Protein 7L6L (pdb70)

Solvent-accessible surface area: 43022 Å² total

Sequence (1054 aa):
RLVEEEKRRAAKLAATLVEPDQTLFFDCGTTTPWIIEAIDNEIPFTAVVCYSLNTFLALKEKPHCRAFLCGGEFHASNAIFKKPIDFQQTLNNFCPDIAFYSAAGVHVSSKGATCFNLEELPVKHWASAQKHVLVVDHSKFGKVRPARGDLKRFDIVVSDCCPEDEYVKYAQTQRIKLYDQKSSRRLVEEEKRRAAKLAATLVEPDQTLFFDCGTTTPWIIEAIDNEIPFTAVCYSLNNTFLALKEKPHCRAFLCGGEFHHASNAIFKPIDFQQTLNNFCPDIAFYSAAGVHVVSKGATCFNLEELPVKHWASAQKHVLVVDHSSKFGKKVRPARGDDLKRFDIVVSDCCPEDEYVKYAQTQRIKLYRLVEEKRRAAKLAATLVEPDQTLFFDCGTTTPWIIEAIDNNEIPFTAVCYSLNTFLALKEKPHCRAFLCGGEFHASNAIFKPIDFQQTLNNFCPDIAFYSAAGVHVSSKGATCFNLEELPVKHWASAQKHVLVVDHSKFGKVRPARGDLKRFDIVVSDCCPEDEYVKYAQTQRIKLYSRLVEEKRRAAKLAATLVEPDQTLFFDCGTTTPWIIEAIDNEIPFTAVVCYSLNTFLALKEKPHCRAFLCGGEFHASNAIFKKPIDFQQTLNNFCPDIAFYSAAGVHVSKKGATCFNLEELPVKHWASAQKHVLVVDHSKFGKVRPARGDLKRFDIVVSDCCPEDEYVKYAQTQRIKLYLVEEKRRAAKLAATLVEPDQTLFFDCGTTTPWIIEAIDNEIPFTAVCYSLNNTFLALKEKPHCRAFLCGGEFHASNAIFKPIDFQQTLNNFCPDIAFYSAAGVHVSSKGATCFNLEELPVKHWASAQKHVLVVDHSKFGKVRPARGDLKRFDIVVSDCCPEDEYVKYAQTQRIKLYRLVVEEKRRAAKLAATLVEPDQTLFFDCGTTTPWIIEAIDNEIPFTAVVCYSLNTFLALKEEKPHCRAFLCGGEFHASNAIFKPIDFQQTLNNFCCPDIAFYSAAGVHVSKGATCFNLEELPVKHWASAQKHVLVVDHSKFGKVRPARGDLKRFDIVVSDCCPEDEYVKYAQQTTQRIKLY

CATH classification: 3.40.50.1360

Organism: Escherichia coli (strain K12) (NCBI:txid83333)

Secondary structure (DSSP, 8-state):
--HHHHHHHHHHHHTT--TT-EEEE-SSSSHHHHHHHS-TT--EEEEE-BHHHHHHHHT-TTEEEEE--EEEETGGGEEE-SS--TTGGGB--SEEEE--SEEETTTEEEBS-GGGHHHHHH----SEEEE--GGGBT---SB---GGG-SEEE-SSPPPHHHHHHHHHHT-B--/-HHHHHHHHHHHHHHHHHTT--TT-EEEE-SSSSHHHHHHHS-TT--EEEEESBHHHHHHHHT-TTEEEEE--EEEETGGGEEE-S-TTTTGGGB--SEEEE--SEEETTTEEEBS-GGGHHHHHH----SEEEE--GGGBT---SB---GGG-SEEE-SS---HHHHHHHHHHT-B--/--HHHHHHHHHHHHTT--TT-EEEE-SSSSHHHHHHHS-TT--EEEEE-BHHHHHHHHT-TTEEEEE--EEEETGGGEEE-S-GGGSSTT---SEEEE--SEEETTTEEEBS-GGGHHHHHH----SEEEE--GGGBT---SB---GGG-SEEE-SS---HHHHHHHHHHT-B--/--SHHHHHHHHHHHHTT--TT-EEEE-SSSSHHHHHHHS-TT--EEEEE-BHHHHHHHHT-TTEEEEE--EEEETGGGEEE-SSS-TTGGGB--SEEEE--SEEETTTEEEBS-GGGHHHHHH----SEEEE--GGGBT---SB---GGG-SEEE-SS---HHHHHHHHHHT-B--/-HHHHHHHHHHHHTT--TT-EEEE-SSSSHHHHHHHS-TT--EEEEESBHHHHHHHHT-TTEEEEE--EEEETGGGEEE-S-TTTTGGGB--SEEEE--SEEETTTEEEBS-GGGHHHHHH----SEEEE--GGGBT---SB---GGG-SEEE-SS---HHHHHHHHHHT-B--/--HHHHHHHHHHHHTT--TT-EEEE-SSSSHHHHHHHS-TT--EEEEE-BHHHHHHHHTSTTEEEEE--EEEETGGGEEE-S-GGGTTTT---SEEEE--SEEETTTEEEBS-GGGHHHHHH----SEEEE--GGGBT---SB---GGG-SEEE-SS---HHHHHHHHHHT-B--

InterPro domains:
  IPR001034 DeoR-type HTH domain [PF08220] (8-59)
  IPR001034 DeoR-type HTH domain [PS51000] (5-57)
  IPR001034 DeoR-type HTH domain [SM00420] (8-57)
  IPR014036 DeoR-like transcriptional repressor, C-terminal sensor domain [PF00455] (76-232)
  IPR018356 Transcription regulator, HTH DeoR-type, conserved site [PS00894] (8-42)
  IPR037171 NagB/RpiA transferase-like [SSF100950] (74-236)
  IPR050313 Carbohydrate Metabolism HTH-type Transcriptional Regulators [PTHR30363] (4-251)

Nearest PDB structures (foldseek):
  7l6l-assembly1_E  TM=1.001E+00  e=2.989E-38  Escherichia coli K-12
  6k0k-assembly2_D  TM=4.294E-01  e=1.419E-01  Escherichia coli
  8eq1-assembly1_C  TM=4.385E-01  e=5.039E-01  Escherichia coli
  5wsa-assembly1_A  TM=4.581E-01  e=1.148E+00  Mycobacterium tuberculosis H37Rv
  8edq-assembly1_A-2  TM=4.062E-01  e=1.012E+00  Escherichia coli

Foldseek 3Di:
DPLVFLLLLLLVVLVVDAAAFEEEFEFDDNRLSVLVNNPLVGAYEYEYFADVNQVSQVPRPRYNYYYQAACFDPVSRGHAHPDDRVSLVVDQTQEYEDEAQAAEQPFGGHHADQSRVVVVVSPCRPAYEYRYEQVRYPDHHDGGDHNLVHQEYTTSDDHDVVVVVSCVVSNRHYD/DVVVVQLVFLLLLLLVVLVPDAAAFEEEEEFDDNRLSVLQNHDLPGAYEYEYFADSNQVSQVPRPRYNYHYQAACFDPVSRGHQHPDCVPPPVVDQGQEYEDEAQADEQPLHGHHADLSRCVVVVSVCHPAYEYRDEQVRYPDHHDHGDHNLVHQEYTGSDDYDVVVVVSCVVSVRHYD/DPLVFLLLLLLVVLVPDAAAFEEEFEFDSSRLSVLVNNPLVGAYEYEYFADVNQVSQVPRPRYNYHYFAACFDPVSRGHAHPDLVPTPVPDQGQEYEDEAQAAEQPFGGHHADQSRVSVVVVVCHPAYEYRYEQVRYPDHHDGGDHNLVHQEYTYSDDHDVVVVVSCVVSNRHYD/DPCVVFLLLLLLVVLVPDDAAFEEEFEFDDSRLSVLVNHDLPGAYEYEYFADSNQVSQVPRPRYNYHYQAACFDPVSRGHAHPDDRVRLVVDQGQEYEAEAQAAEQPFGGHHADQSRCVVVVSPCHNAYEYRYEQVRYPDDHDGGDHNLVHQEYTYSDDHDVVVVVSCVVSNRHYD/DLVFLLLLLLVVLVVDAAAFEEEFEFDDNRLSVLVNNPLVRAYEYEYFADSNQVSQVPRPRYNYHYQAACFDPVSRGHQHPDCVPPPVVDQGQEYEDEAQADEQPQHGHHADLSRCVVVVSPCHPAYEYRYEQVRYPDHHDHGDHNLVHQEYTYSDDHDVVVVVSCVVSNRHYD/DVLVFLLLLLLVVLVPDDAAFEEEFEFDDNSLSVLVNNPLVGAYEYEYFADVSQVSQVVRVRYNYDYFAACFDPVSRGHAHPDLVPTPPPDAGQEYEAEAQAAEQPQGGHHADQSRCSVVVVVCHPAYEYRYEQVRYPDDHDGGDHNLVHQEYTTSDDHDVVVVVSCVVSVRHYD

Radius of gyration: 33.48 Å; Cα contacts (8 Å, |Δi|>4): 2631; chains: 6; bounding box: 88×65×110 Å

GO terms:
  GO:0000987 cis-regulatory region sequence-specific DNA binding (F, IDA)
  GO:2000143 negative regulation of DNA-templated transcription initiation (P, IMP)

B-factor: mean 30.96, std 10.49, range [15.05, 108.5]

Structure (mmCIF, N/CA/C/O backbone):
data_7L6L
#
_entry.id   7L6L
#
_cell.length_a   70.751
_cell.length_b   64.734
_cell.length_c   140.710
_cell.angle_alpha   90.000
_cell.angle_beta   97.940
_cell.angle_gamma   90.000
#
_symmetry.space_group_name_H-M   'P 1 21 1'
#
loop_
_entity.id
_entity.type
_entity.pdbx_description
1 polymer 'Deoxyribose operon repressor'
2 non-polymer 1,2-ETHANEDIOL
3 non-polymer 'SULFATE ION'
4 non-polymer 'CHLORIDE ION'
5 water water
#
loop_
_atom_site.group_PDB
_atom_site.id
_atom_site.type_symbol
_atom_site.label_atom_id
_atom_site.label_alt_id
_atom_site.label_comp_id
_atom_site.label_asym_id
_atom_site.label_entity_id
_atom_site.label_seq_id
_atom_site.pdbx_PDB_ins_code
_atom_site.Cartn_x
_atom_site.Cartn_y
_atom_site.Cartn_z
_atom_site.occupancy
_atom_site.B_iso_or_equiv
_atom_site.auth_seq_id
_atom_site.auth_comp_id
_atom_site.auth_asym_id
_atom_site.auth_atom_id
_atom_site.pdbx_PDB_model_num
ATOM 1 N N . ARG A 1 8 ? 60.727 47.424 20.346 1.00 53.10 74 ARG A N 1
ATOM 2 C CA . ARG A 1 8 ? 59.806 46.730 21.297 1.00 50.44 74 ARG A CA 1
ATOM 3 C C . ARG A 1 8 ? 58.425 46.528 20.654 1.00 43.10 74 ARG A C 1
ATOM 4 O O . ARG A 1 8 ? 57.822 45.475 20.918 1.00 44.49 74 ARG A O 1
ATOM 12 N N . LEU A 1 9 ? 57.940 47.489 19.854 1.00 36.18 75 LEU A N 1
ATOM 13 C CA . LEU A 1 9 ? 56.618 47.363 19.168 1.00 32.56 75 LEU A CA 1
ATOM 14 C C . LEU A 1 9 ? 55.532 46.960 20.179 1.00 30.92 75 LEU A C 1
ATOM 15 O O . LEU A 1 9 ? 54.701 46.078 19.858 1.00 27.02 75 LEU A O 1
ATOM 20 N N . VAL A 1 10 ? 55.514 47.623 21.336 1.00 30.97 76 VAL A N 1
ATOM 21 C CA . VAL A 1 10 ? 54.553 47.295 22.434 1.00 31.93 76 VAL A CA 1
ATOM 22 C C . VAL A 1 10 ? 53.100 47.458 21.959 1.00 30.21 76 VAL A C 1
ATOM 23 O O . VAL A 1 10 ? 52.282 46.566 22.231 1.00 30.23 76 VAL A O 1
ATOM 27 N N A GLU A 1 11 ? 52.818 48.557 21.255 0.50 30.88 77 GLU A N 1
ATOM 28 N N B GLU A 1 11 ? 52.784 48.560 21.273 0.50 30.89 77 GLU A N 1
ATOM 29 C CA A GLU A 1 11 ? 51.450 48.891 20.772 0.50 31.35 77 GLU A CA 1
ATOM 30 C CA B GLU A 1 11 ? 51.380 48.805 20.836 0.50 31.19 77 GLU A CA 1
ATOM 31 C C A GLU A 1 11 ? 50.944 47.787 19.831 0.50 29.91 77 GLU A C 1
ATOM 32 C C B GLU A 1 11 ? 50.934 47.707 19.861 0.50 29.71 77 GLU A C 1
ATOM 33 O O A GLU A 1 11 ? 49.764 47.398 19.949 0.50 29.77 77 GLU A O 1
ATOM 34 O O B GLU A 1 11 ? 49.778 47.251 19.978 0.50 29.06 77 GLU A O 1
ATOM 45 N N . GLU A 1 12 ? 51.814 47.302 18.942 1.00 28.47 78 GLU A N 1
ATOM 46 C CA . GLU A 1 12 ? 51.484 46.233 17.963 1.00 27.66 78 GLU A CA 1
ATOM 47 C C . GLU A 1 12 ? 51.244 44.906 18.707 1.00 26.19 78 GLU A C 1
ATOM 48 O O . GLU A 1 12 ? 50.266 44.202 18.382 1.00 25.67 78 GLU A O 1
ATOM 54 N N . LYS A 1 13 ? 52.103 44.585 19.676 1.00 25.54 79 LYS A N 1
ATOM 55 C CA . LYS A 1 13 ? 51.971 43.324 20.457 1.00 25.65 79 LYS A CA 1
ATOM 56 C C . LYS A 1 13 ? 50.642 43.348 21.219 1.00 27.69 79 LYS A C 1
ATOM 57 O O . LYS A 1 13 ? 49.913 42.331 21.197 1.00 28.53 79 LYS A O 1
ATOM 63 N N . ARG A 1 14 ? 50.332 44.494 21.824 1.00 29.13 80 ARG A N 1
ATOM 64 C CA . ARG A 1 14 ? 49.104 44.662 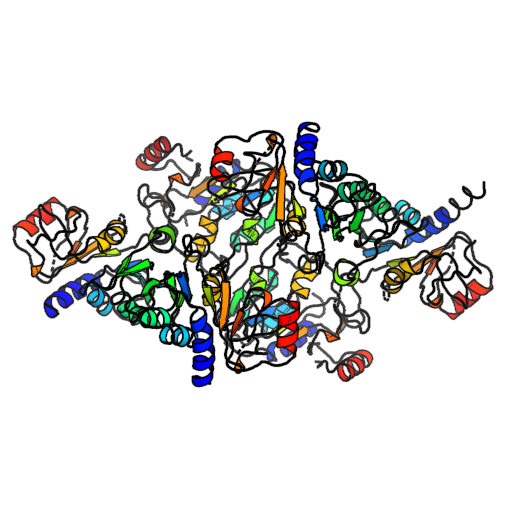22.647 1.00 31.32 80 ARG A CA 1
ATOM 65 C C . ARG A 1 14 ? 47.855 44.500 21.770 1.00 30.22 80 ARG A C 1
ATOM 66 O O . ARG A 1 14 ? 46.907 43.852 22.236 1.00 29.89 80 ARG A O 1
ATOM 74 N N . ARG A 1 15 ? 47.854 45.056 20.551 1.00 30.08 81 ARG A N 1
ATOM 75 C CA . ARG A 1 15 ? 46.670 44.949 19.650 1.00 30.52 81 ARG A CA 1
ATOM 76 C C . ARG A 1 15 ? 46.489 43.491 19.206 1.00 28.51 81 ARG A C 1
ATOM 77 O O . ARG A 1 15 ? 45.343 43.001 19.239 1.00 29.11 81 ARG A O 1
ATOM 85 N N . ALA A 1 16 ? 47.575 42.825 18.808 1.00 31.40 82 ALA A N 1
ATOM 86 C CA . ALA A 1 16 ? 47.480 41.411 18.379 1.00 29.31 82 ALA A CA 1
ATOM 87 C C . ALA A 1 16 ? 46.993 40.561 19.560 1.00 27.20 82 ALA A C 1
ATOM 88 O O . ALA A 1 16 ? 46.100 39.722 19.357 1.00 26.75 82 ALA A O 1
ATOM 90 N N . ALA A 1 17 ? 47.538 40.816 20.754 1.00 26.45 83 ALA A N 1
ATOM 91 C CA . ALA A 1 17 ? 47.180 40.044 21.969 1.00 25.85 83 ALA A CA 1
ATOM 92 C C . ALA A 1 17 ? 45.705 40.260 22.325 1.00 27.26 83 ALA A C 1
ATOM 93 O O . ALA A 1 17 ? 45.047 39.287 22.730 1.00 26.60 83 ALA A O 1
ATOM 95 N N . LYS A 1 18 ? 45.212 41.493 22.183 1.00 29.63 84 LYS A N 1
ATOM 96 C CA . LYS A 1 18 ? 43.795 41.812 22.505 1.00 31.64 84 LYS A CA 1
ATOM 97 C C . LYS A 1 18 ? 42.886 41.013 21.560 1.00 30.92 84 LYS A C 1
ATOM 98 O O . LYS A 1 18 ? 41.864 40.492 22.024 1.00 30.54 84 LYS A O 1
ATOM 104 N N . LEU A 1 19 ? 43.257 40.915 20.279 1.00 30.84 85 LEU A N 1
ATOM 105 C CA . LEU A 1 19 ? 42.458 40.134 19.294 1.00 30.69 85 LEU A CA 1
ATOM 106 C C . LEU A 1 19 ? 42.529 38.638 19.649 1.00 28.26 85 LEU A C 1
ATOM 107 O O . LEU A 1 19 ? 41.489 37.954 19.583 1.00 27.28 85 LEU A O 1
ATOM 112 N N . ALA A 1 20 ? 43.705 38.152 20.042 1.00 26.30 86 ALA A N 1
ATOM 113 C CA . ALA A 1 20 ? 43.859 36.731 20.437 1.00 25.74 86 ALA A CA 1
ATOM 114 C C . ALA A 1 20 ? 42.968 36.412 21.651 1.00 26.87 86 ALA A C 1
ATOM 115 O O . ALA A 1 20 ? 42.383 35.309 21.678 1.00 25.87 86 ALA A O 1
ATOM 117 N N . ALA A 1 21 ? 42.863 37.343 22.608 1.00 26.70 87 ALA A N 1
ATOM 118 C CA . ALA A 1 21 ? 42.053 37.137 23.836 1.00 26.77 87 ALA A CA 1
ATOM 119 C C . ALA A 1 21 ? 40.566 36.939 23.501 1.00 28.74 87 ALA A C 1
ATOM 120 O O . ALA A 1 21 ? 39.862 36.334 24.337 1.00 28.31 87 ALA A O 1
ATOM 122 N N . THR A 1 22 ? 40.090 37.447 22.354 1.00 30.11 88 THR A N 1
ATOM 123 C CA . THR A 1 22 ? 38.658 37.270 21.980 1.00 31.11 88 THR A CA 1
ATOM 124 C C . THR A 1 22 ? 38.332 35.779 21.797 1.00 31.34 88 THR A C 1
ATOM 125 O O . THR A 1 22 ? 37.144 35.445 21.793 1.00 30.88 88 THR A O 1
ATOM 129 N N . LEU A 1 23 ? 39.341 34.906 21.695 1.00 29.86 89 LEU A N 1
ATOM 130 C CA . LEU A 1 23 ? 39.077 33.452 21.481 1.00 30.07 89 LEU A CA 1
ATOM 131 C C . LEU A 1 23 ? 38.788 32.746 22.811 1.00 29.97 89 LEU A C 1
ATOM 132 O O . LEU A 1 23 ? 38.318 31.596 22.771 1.00 30.30 89 LEU A O 1
ATOM 137 N N . VAL A 1 24 ? 39.083 33.397 23.939 1.00 29.53 90 VAL A N 1
ATOM 138 C CA . VAL A 1 24 ? 38.943 32.743 25.274 1.00 29.06 90 VAL A CA 1
ATOM 139 C C . VAL A 1 24 ? 37.465 32.618 25.664 1.00 30.79 90 VAL A C 1
ATOM 140 O O . VAL A 1 24 ? 36.724 33.617 25.546 1.00 31.32 90 VAL A O 1
ATOM 144 N N . GLU A 1 25 ? 37.072 31.415 26.094 1.00 30.77 91 GLU A N 1
ATOM 145 C CA . GLU A 1 25 ? 35.695 31.122 26.576 1.00 33.65 91 GLU A CA 1
ATOM 146 C C . GLU A 1 25 ? 35.792 30.720 28.044 1.00 32.03 91 GLU A C 1
ATOM 147 O O . GLU A 1 25 ? 36.801 30.157 28.472 1.00 30.35 91 GLU A O 1
ATOM 153 N N . PRO A 1 26 ? 34.763 31.006 28.870 1.00 33.70 92 PRO A N 1
ATOM 154 C CA . PRO A 1 26 ? 34.799 30.638 30.284 1.00 32.18 92 PRO A CA 1
ATOM 155 C C . PRO A 1 26 ? 35.076 29.148 30.537 1.00 31.88 92 PRO A C 1
ATOM 156 O O . PRO A 1 26 ? 34.606 28.321 29.767 1.00 30.17 92 PRO A O 1
ATOM 160 N N . ASP A 1 27 ? 35.886 28.867 31.567 1.00 31.20 93 ASP A N 1
ATOM 161 C CA . ASP A 1 27 ? 36.195 27.496 32.063 1.00 31.29 93 ASP A CA 1
ATOM 162 C C . ASP A 1 27 ? 37.163 26.746 31.135 1.00 29.52 93 ASP A C 1
ATOM 163 O O . ASP A 1 27 ? 37.380 25.546 31.368 1.00 30.07 93 ASP A O 1
ATOM 168 N N . GLN A 1 28 ? 37.746 27.417 30.144 1.00 27.27 94 GLN A N 1
ATOM 169 C CA . GLN A 1 28 ? 38.746 26.726 29.290 1.00 25.66 94 GLN A CA 1
ATOM 170 C C . GLN A 1 28 ? 40.060 26.572 30.060 1.00 24.38 94 GLN A C 1
ATOM 171 O O . GLN A 1 28 ? 40.269 27.311 31.050 1.00 24.20 94 GLN A O 1
ATOM 177 N N . THR A 1 29 ? 40.870 25.605 29.630 1.00 22.75 95 THR A N 1
ATOM 178 C CA . THR A 1 29 ? 42.252 25.422 30.135 1.00 22.38 95 THR A CA 1
ATOM 179 C C . THR A 1 29 ? 43.143 25.999 29.040 1.00 20.88 95 THR A C 1
ATOM 180 O O . THR A 1 29 ? 43.014 25.548 27.879 1.00 21.54 95 THR A O 1
ATOM 184 N N . LEU A 1 30 ? 43.949 26.997 29.388 1.00 20.82 96 LEU A N 1
ATOM 185 C CA . LEU A 1 30 ? 44.791 27.699 28.386 1.00 20.05 96 LEU A CA 1
ATOM 186 C C . LEU A 1 30 ? 46.279 27.519 28.694 1.00 20.14 96 LEU A C 1
ATOM 187 O O . LEU A 1 30 ? 46.646 27.454 29.880 1.00 21.78 96 LEU A O 1
ATOM 192 N N . PHE A 1 31 ? 47.082 27.405 27.639 1.00 19.19 97 PHE A N 1
ATOM 193 C CA . PHE A 1 31 ? 48.558 27.437 27.752 1.00 18.72 97 PHE A CA 1
ATOM 194 C C . PHE A 1 31 ? 49.039 28.795 27.228 1.00 19.03 97 PHE A C 1
ATOM 195 O O . PHE A 1 31 ? 48.565 29.240 26.150 1.00 18.82 97 PHE A O 1
ATOM 203 N N . PHE A 1 32 ? 49.928 29.440 27.985 1.00 18.95 98 PHE A N 1
ATOM 204 C CA . PHE A 1 32 ? 50.539 30.732 27.573 1.00 19.32 98 PHE A CA 1
ATOM 205 C C . PHE A 1 32 ? 52.051 30.546 27.463 1.00 19.17 98 PHE A C 1
ATOM 206 O O . PHE A 1 32 ? 52.715 30.143 28.445 1.00 18.87 98 PHE A O 1
ATOM 214 N N . ASP A 1 33 ? 52.574 30.861 26.281 1.00 19.17 99 ASP A N 1
ATOM 215 C CA . ASP A 1 33 ? 54.018 30.730 25.987 1.00 19.39 99 ASP A CA 1
ATOM 216 C C . ASP A 1 33 ? 54.750 31.871 26.696 1.00 19.16 99 ASP A C 1
ATOM 217 O O . ASP A 1 33 ? 54.078 32.737 27.308 1.00 19.19 99 ASP A O 1
ATOM 222 N N . CYS A 1 34 ? 56.073 31.885 26.576 1.00 19.46 100 CYS A N 1
ATOM 223 C CA . CYS A 1 34 ? 56.922 32.911 27.223 1.00 20.91 100 CYS A CA 1
ATOM 224 C C . CYS A 1 34 ? 56.991 34.167 26.342 1.00 20.85 100 CYS A C 1
ATOM 225 O O . CYS A 1 34 ? 56.363 34.180 25.254 1.00 20.75 100 CYS A O 1
ATOM 228 N N . GLY A 1 35 ? 57.712 35.194 26.798 1.00 21.62 101 GLY A N 1
ATOM 229 C CA . GLY A 1 35 ? 57.886 36.419 25.987 1.00 21.50 101 GLY A CA 1
ATOM 230 C C . GLY A 1 35 ? 57.081 37.611 26.488 1.00 23.08 101 GLY A C 1
ATOM 231 O O . GLY A 1 35 ? 56.472 37.524 27.580 1.00 22.13 101 GLY A O 1
ATOM 232 N N . THR A 1 36 ? 57.082 38.689 25.698 1.00 23.26 102 THR A N 1
ATOM 233 C CA . THR A 1 36 ? 56.433 39.975 26.065 1.00 25.37 102 THR A CA 1
ATOM 234 C C . THR A 1 36 ? 55.137 40.209 25.277 1.00 24.79 102 THR A C 1
ATOM 235 O O . THR A 1 36 ? 54.585 41.319 25.404 1.00 26.16 102 THR A O 1
ATOM 239 N N . THR A 1 37 ? 54.658 39.222 24.512 1.00 23.08 103 THR A N 1
ATOM 240 C CA . THR A 1 37 ? 53.391 39.337 23.744 1.00 22.31 103 THR A CA 1
ATOM 241 C C . THR A 1 37 ? 52.264 38.646 24.529 1.00 23.08 103 THR A C 1
ATOM 242 O O . THR A 1 37 ? 51.222 39.276 24.736 1.00 22.96 103 THR A O 1
ATOM 246 N N . THR A 1 38 ? 52.483 37.400 24.961 1.00 22.24 104 THR A N 1
ATOM 247 C CA . THR A 1 38 ? 51.438 36.603 25.659 1.00 22.46 104 THR A CA 1
ATOM 248 C C . THR A 1 38 ? 50.910 37.277 26.926 1.00 22.07 104 THR A C 1
ATOM 249 O O . THR A 1 38 ? 49.727 37.130 27.214 1.00 24.07 104 THR A O 1
ATOM 253 N N . PRO A 1 39 ? 51.718 37.970 27.763 1.00 22.94 105 PRO A N 1
ATOM 254 C CA . PRO A 1 39 ? 51.176 38.626 28.953 1.00 24.15 105 PRO A CA 1
ATOM 255 C C . PRO A 1 39 ? 50.058 39.625 28.602 1.00 25.52 105 PRO A C 1
ATOM 256 O O . PRO A 1 39 ? 49.177 39.810 29.420 1.00 25.66 105 PRO A O 1
ATOM 260 N N . TRP A 1 40 ? 50.109 40.225 27.403 1.00 25.69 106 TRP A N 1
ATOM 261 C CA . TRP A 1 40 ? 49.040 41.163 26.955 1.00 26.92 106 TRP A CA 1
ATOM 262 C C . TRP A 1 40 ? 47.743 40.384 26.681 1.00 25.90 106 TRP A C 1
ATOM 263 O O . TRP A 1 40 ? 46.659 40.991 26.786 1.00 27.60 106 TRP A O 1
ATOM 274 N N . ILE A 1 41 ? 47.845 39.111 26.284 1.00 25.45 107 ILE A N 1
ATOM 275 C CA . ILE A 1 41 ? 46.622 38.273 26.077 1.00 24.50 107 ILE A CA 1
ATOM 276 C C . ILE A 1 41 ? 45.952 38.099 27.449 1.00 24.53 107 ILE A C 1
ATOM 277 O O . ILE A 1 41 ? 44.734 38.318 27.559 1.00 24.79 107 ILE A O 1
ATOM 282 N N . ILE A 1 42 ? 46.745 37.722 28.454 1.00 24.15 108 ILE A N 1
ATOM 283 C CA . ILE A 1 42 ? 46.262 37.516 29.854 1.00 25.11 108 ILE A CA 1
ATOM 284 C C . ILE A 1 42 ? 45.592 38.802 30.367 1.00 26.70 108 ILE A C 1
ATOM 285 O O . ILE A 1 42 ? 44.488 38.711 30.952 1.00 26.65 108 ILE A O 1
ATOM 290 N N . GLU A 1 43 ? 46.217 39.957 30.131 1.00 29.17 109 GLU A N 1
ATOM 291 C CA . GLU A 1 43 ? 45.664 41.261 30.590 1.00 33.40 109 GLU A CA 1
ATOM 292 C C . GLU A 1 43 ? 44.306 41.534 29.937 1.00 31.85 109 GLU A C 1
ATOM 293 O O . GLU A 1 43 ? 43.418 42.064 30.637 1.00 32.10 109 GLU A O 1
ATOM 299 N N . ALA A 1 44 ? 44.169 41.190 28.651 1.00 30.29 110 ALA A N 1
ATOM 300 C CA . ALA A 1 44 ? 42.955 41.493 27.851 1.00 30.65 110 ALA A CA 1
ATOM 301 C C . ALA A 1 44 ? 41.770 40.596 28.220 1.00 30.59 110 ALA A C 1
ATOM 302 O O . ALA A 1 44 ? 40.635 40.990 27.888 1.00 31.82 110 ALA A O 1
ATOM 304 N N . ILE A 1 45 ? 42.006 39.430 28.827 1.00 29.13 111 ILE A N 1
ATOM 305 C CA . ILE A 1 45 ? 40.867 38.544 29.213 1.00 30.57 111 ILE A CA 1
ATOM 306 C C . ILE A 1 45 ? 40.058 39.253 30.310 1.00 33.02 111 ILE A C 1
ATOM 307 O O . ILE A 1 45 ? 40.669 39.696 31.304 1.00 34.68 111 ILE A O 1
ATOM 312 N N . ASP A 1 46 ? 38.741 39.382 30.124 1.00 35.77 112 ASP A N 1
ATOM 313 C CA . ASP A 1 46 ? 37.879 40.057 31.135 1.00 38.62 112 ASP A CA 1
ATOM 314 C C . ASP A 1 46 ? 38.145 39.431 32.513 1.00 37.35 112 ASP A C 1
ATOM 315 O O . ASP A 1 46 ? 38.219 38.190 32.589 1.00 33.91 112 ASP A O 1
ATOM 320 N N . ASN A 1 47 ? 38.254 40.255 33.563 1.00 39.09 113 ASN A N 1
ATOM 321 C CA . ASN A 1 47 ? 38.576 39.742 34.925 1.00 40.20 113 ASN A CA 1
ATOM 322 C C . ASN A 1 47 ? 37.438 38.893 35.510 1.00 40.18 113 ASN A C 1
ATOM 323 O O . ASN A 1 47 ? 37.703 38.232 36.527 1.00 39.04 113 ASN A O 1
ATOM 328 N N . GLU A 1 48 ? 36.234 38.912 34.924 1.00 39.83 114 GLU A N 1
ATOM 329 C CA . GLU A 1 48 ? 35.101 38.094 35.448 1.00 41.81 114 GLU A CA 1
ATOM 330 C C . GLU A 1 48 ? 35.093 36.694 34.814 1.00 38.72 114 GLU A C 1
ATOM 331 O O . GLU A 1 48 ? 34.362 35.832 35.327 1.00 38.58 114 GLU A O 1
ATOM 337 N N . ILE A 1 49 ? 35.894 36.463 33.770 1.00 36.41 115 ILE A N 1
ATOM 338 C CA . ILE A 1 49 ? 35.907 35.140 33.072 1.00 34.28 115 ILE A CA 1
ATOM 339 C C . ILE A 1 49 ? 36.786 34.156 33.846 1.00 32.89 115 ILE A C 1
ATOM 340 O O . ILE A 1 49 ? 37.987 34.374 33.996 1.00 30.52 115 ILE A O 1
ATOM 345 N N . PRO A 1 50 ? 36.219 33.044 34.367 1.00 31.69 116 PRO A N 1
ATOM 346 C CA . PRO A 1 50 ? 37.017 32.048 35.068 1.00 30.31 116 PRO A CA 1
ATOM 347 C C . PRO A 1 50 ? 37.758 31.194 34.034 1.00 28.55 116 PRO A C 1
ATOM 348 O O . PRO A 1 50 ? 37.208 30.945 32.964 1.00 28.20 116 PRO A O 1
ATOM 352 N N . PHE A 1 51 ? 39.004 30.831 34.333 1.00 26.36 117 PHE A N 1
ATOM 353 C CA . PHE A 1 51 ? 39.748 29.926 33.422 1.00 24.78 117 PHE A CA 1
ATOM 354 C C . PHE A 1 51 ? 40.896 29.280 34.196 1.00 23.48 117 PHE A C 1
ATOM 355 O O . PHE A 1 51 ? 41.216 29.746 35.298 1.00 22.76 117 PHE A O 1
ATOM 363 N N . THR A 1 52 ? 41.434 28.200 33.636 1.00 22.20 118 THR A N 1
ATOM 364 C CA . THR A 1 52 ? 42.594 27.475 34.207 1.00 22.75 118 THR A CA 1
ATOM 365 C C . THR A 1 52 ? 43.760 27.762 33.269 1.00 22.52 118 THR A C 1
ATOM 366 O O . THR A 1 52 ? 43.536 27.755 32.037 1.00 21.77 118 THR A O 1
ATOM 370 N N . ALA A 1 53 ? 44.944 28.031 33.810 1.00 22.19 119 ALA A N 1
ATOM 371 C CA . ALA A 1 53 ? 46.051 28.353 32.888 1.00 21.45 119 ALA A CA 1
ATOM 372 C C . ALA A 1 53 ? 47.326 27.644 33.313 1.00 21.61 119 ALA A C 1
ATOM 373 O O . ALA A 1 53 ? 47.541 27.444 34.522 1.00 22.72 119 ALA A O 1
ATOM 375 N N A VAL A 1 54 ? 48.128 27.263 32.318 0.60 21.26 120 VAL A N 1
ATOM 376 N N B VAL A 1 54 ? 48.134 27.269 32.318 0.40 20.86 120 VAL A N 1
ATOM 377 C CA A VAL A 1 54 ? 49.454 26.632 32.552 0.60 21.54 120 VAL A CA 1
ATOM 378 C CA B VAL A 1 54 ? 49.456 26.622 32.545 0.40 20.86 120 VAL A CA 1
ATOM 379 C C A VAL A 1 54 ? 50.496 27.501 31.837 0.60 20.75 120 VAL A C 1
ATOM 380 C C B VAL A 1 54 ? 50.500 27.488 31.832 0.40 20.23 120 VAL A C 1
ATOM 381 O O A VAL A 1 54 ? 50.190 28.028 30.749 0.60 20.17 120 VAL A O 1
ATOM 382 O O B VAL A 1 54 ? 50.203 27.986 30.730 0.40 19.74 120 VAL A O 1
ATOM 389 N N . CYS A 1 55 ? 51.658 27.688 32.459 1.00 21.78 121 CYS A N 1
ATOM 390 C CA . CYS A 1 55 ? 52.722 28.522 31.856 1.00 21.74 121 CYS A CA 1
ATOM 391 C C . CYS A 1 55 ? 54.067 27.986 32.337 1.00 20.32 121 CYS A C 1
ATOM 392 O O . CYS A 1 55 ? 54.059 27.037 33.161 1.00 20.38 121 CYS A O 1
ATOM 395 N N . TYR A 1 56 ? 55.167 28.564 31.851 1.00 20.01 122 TYR A N 1
ATOM 396 C CA . TYR A 1 56 ? 56.512 28.069 32.237 1.00 19.71 122 TYR A CA 1
ATOM 397 C C . TYR A 1 56 ? 57.476 29.248 32.343 1.00 20.40 122 TYR A C 1
ATOM 398 O O . TYR A 1 56 ? 58.692 29.004 32.281 1.00 20.02 122 TYR A O 1
ATOM 407 N N . SER A 1 57 ? 56.946 30.463 32.525 1.00 21.03 123 SER A N 1
ATOM 408 C CA . SER A 1 57 ? 57.839 31.644 32.657 1.00 21.77 123 SER A CA 1
ATOM 409 C C . SER A 1 57 ? 57.323 32.577 33.762 1.00 21.55 123 SER A C 1
ATOM 410 O O . SER A 1 57 ? 56.103 32.628 34.012 1.00 19.81 123 SER A O 1
ATOM 413 N N . LEU A 1 58 ? 58.258 33.257 34.423 1.00 22.20 124 LEU A N 1
ATOM 414 C CA . LEU A 1 58 ? 57.968 34.141 35.578 1.00 22.65 124 LEU A CA 1
ATOM 415 C C . LEU A 1 58 ? 57.029 35.299 35.205 1.00 22.86 124 LEU A C 1
ATOM 416 O O . LEU A 1 58 ? 56.036 35.474 35.919 1.00 22.89 124 LEU A O 1
ATOM 421 N N . ASN A 1 59 ? 57.315 36.072 34.153 1.00 23.91 125 ASN A N 1
ATOM 422 C CA . ASN A 1 59 ? 56.424 37.238 33.879 1.00 24.81 125 ASN A CA 1
ATOM 423 C C . ASN A 1 59 ? 55.030 36.733 33.492 1.00 23.72 125 ASN A C 1
ATOM 424 O O . ASN A 1 59 ? 54.042 37.389 33.871 1.00 23.20 125 ASN A O 1
ATOM 429 N N . THR A 1 60 ? 54.958 35.604 32.787 1.00 23.17 126 THR A N 1
ATOM 430 C CA . THR A 1 60 ? 53.639 35.047 32.390 1.00 23.16 126 THR A CA 1
ATOM 431 C C . THR A 1 60 ? 52.873 34.647 33.651 1.00 22.20 126 THR A C 1
ATOM 432 O O . THR A 1 60 ? 51.678 34.985 33.766 1.00 22.20 126 THR A O 1
ATOM 436 N N . PHE A 1 61 ? 53.555 33.963 34.571 1.00 21.49 127 PHE A N 1
ATOM 437 C CA . PHE A 1 61 ? 52.887 33.537 35.821 1.00 21.27 127 PHE A CA 1
ATOM 438 C C . PHE A 1 61 ? 52.413 34.764 36.608 1.00 22.09 127 PHE A C 1
ATOM 439 O O . PHE A 1 61 ? 51.266 34.770 37.078 1.00 21.78 127 PHE A O 1
ATOM 447 N N . LEU A 1 62 ? 53.271 35.780 36.731 1.00 22.65 128 LEU A N 1
ATOM 448 C CA . LEU A 1 62 ? 52.918 36.981 37.535 1.00 23.97 128 LEU A CA 1
ATOM 449 C C . LEU A 1 62 ? 51.684 37.664 36.936 1.00 24.30 128 LEU A C 1
ATOM 450 O O . LEU A 1 62 ? 50.903 38.217 37.718 1.00 25.02 128 LEU A O 1
ATOM 455 N N . ALA A 1 63 ? 51.489 37.563 35.619 1.00 24.11 129 ALA A N 1
ATOM 456 C CA . ALA A 1 63 ? 50.288 38.163 34.993 1.00 24.88 129 ALA A CA 1
ATOM 457 C C . ALA A 1 63 ? 49.067 37.318 35.379 1.00 24.45 129 ALA A C 1
ATOM 458 O O . ALA A 1 63 ? 48.024 37.901 35.690 1.00 25.27 129 ALA A O 1
ATOM 460 N N . LEU A 1 64 ? 49.200 35.989 35.351 1.00 23.62 130 LEU A N 1
ATOM 461 C CA . LEU A 1 64 ? 48.070 35.095 35.733 1.00 24.08 130 LEU A CA 1
ATOM 462 C C . LEU A 1 64 ? 47.691 35.337 37.199 1.00 24.81 130 LEU A C 1
ATOM 463 O O . LEU A 1 64 ? 46.487 35.311 37.513 1.00 24.64 130 LEU A O 1
ATOM 468 N N . LYS A 1 65 ? 48.692 35.560 38.057 1.00 25.88 131 LYS A N 1
ATOM 469 C CA . LYS A 1 65 ? 48.470 35.764 39.513 1.00 27.56 131 LYS A CA 1
ATOM 470 C C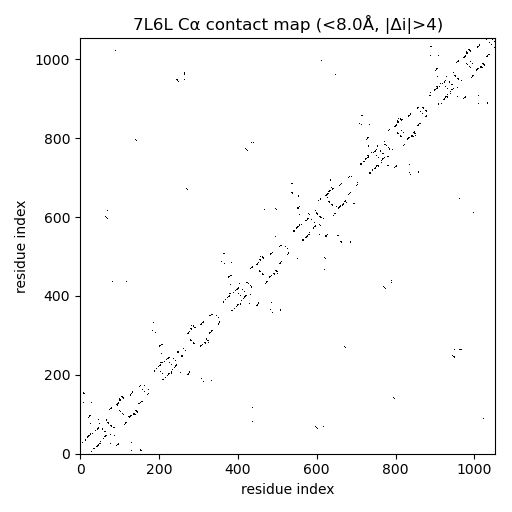 . LYS A 1 65 ? 47.553 36.977 39.760 1.00 29.44 131 LYS A C 1
ATOM 471 O O . LYS A 1 65 ? 46.845 36.964 40.775 1.00 29.09 131 LYS A O 1
ATOM 477 N N . GLU A 1 66 ? 47.546 37.966 38.857 1.00 29.44 132 GLU A N 1
ATOM 478 C CA . GLU A 1 66 ? 46.718 39.194 39.017 1.00 31.67 132 GLU A CA 1
ATOM 479 C C . GLU A 1 66 ? 45.288 38.979 38.501 1.00 31.40 132 GLU A C 1
ATOM 480 O O . GLU A 1 66 ? 44.472 39.906 38.663 1.00 33.03 132 GLU A O 1
ATOM 486 N N . LYS A 1 67 ? 44.979 37.816 37.922 1.00 29.46 133 LYS A N 1
ATOM 487 C CA . LYS A 1 67 ? 43.594 37.557 37.434 1.00 29.55 133 LYS A CA 1
ATOM 488 C C . LYS A 1 67 ? 42.843 36.877 38.575 1.00 30.78 133 LYS A C 1
ATOM 489 O O . LYS A 1 67 ? 43.141 35.731 38.909 1.00 29.81 133 LYS A O 1
ATOM 495 N N . PRO A 1 68 ? 41.833 37.536 39.187 1.00 32.63 134 PRO A N 1
ATOM 496 C CA . PRO A 1 68 ? 41.146 36.971 40.350 1.00 33.33 134 PRO A CA 1
ATOM 497 C C . PRO A 1 68 ? 40.437 35.621 40.133 1.00 32.52 134 PRO A C 1
ATOM 498 O O . PRO A 1 68 ? 40.263 34.916 41.112 1.00 33.93 134 PRO A O 1
ATOM 502 N N . HIS A 1 69 ? 40.081 35.272 38.891 1.00 30.12 135 HIS A N 1
ATOM 503 C CA . HIS A 1 69 ? 39.345 34.001 38.643 1.00 29.54 135 HIS A CA 1
ATOM 504 C C . HIS A 1 69 ? 40.179 33.043 37.790 1.00 27.58 135 HIS A C 1
ATOM 505 O O . HIS A 1 69 ? 39.585 32.191 37.101 1.00 27.02 135 HIS A O 1
ATOM 512 N N . CYS A 1 70 ? 41.503 33.175 37.846 1.00 26.77 136 CYS A N 1
ATOM 513 C CA . CYS A 1 70 ? 42.383 32.249 37.093 1.00 25.70 136 CYS A CA 1
ATOM 514 C C . CYS A 1 70 ? 42.958 31.200 38.045 1.00 25.59 136 CYS A C 1
ATOM 515 O O . CYS A 1 70 ? 43.538 31.590 39.079 1.00 25.91 136 CYS A O 1
ATOM 518 N N . ARG A 1 71 ? 42.724 29.924 37.738 1.00 24.34 137 ARG A N 1
ATOM 519 C CA . ARG A 1 71 ? 43.383 28.824 38.476 1.00 23.84 137 ARG A CA 1
ATOM 520 C C . ARG A 1 71 ? 44.731 28.650 37.769 1.00 22.95 137 ARG A C 1
ATOM 521 O O . ARG A 1 71 ? 44.725 28.148 36.634 1.00 22.28 137 ARG A O 1
ATOM 529 N N . ALA A 1 72 ? 45.826 29.065 38.413 1.00 22.70 138 ALA A N 1
ATOM 530 C CA . ALA A 1 72 ? 47.146 29.124 37.751 1.00 22.67 138 ALA A CA 1
ATOM 531 C C . ALA A 1 72 ? 48.059 27.952 38.120 1.00 21.80 138 ALA A C 1
ATOM 532 O O . ALA A 1 72 ? 48.134 27.597 39.308 1.00 21.89 138 ALA A O 1
ATOM 534 N N . PHE A 1 73 ? 48.734 27.409 37.103 1.00 21.65 139 PHE A N 1
ATOM 535 C CA . PHE A 1 73 ? 49.744 26.332 37.233 1.00 21.75 139 PHE A CA 1
ATOM 536 C C . PHE A 1 73 ? 51.053 26.784 36.593 1.00 23.54 139 PHE A C 1
ATOM 537 O O . PHE A 1 73 ? 51.025 27.425 35.524 1.00 23.42 139 PHE A O 1
ATOM 545 N N . LEU A 1 74 ? 52.171 26.458 37.239 1.00 25.23 140 LEU A N 1
ATOM 546 C CA . LEU A 1 74 ? 53.497 26.812 36.671 1.00 26.31 140 LEU A CA 1
ATOM 547 C C . LEU A 1 74 ? 54.281 25.520 36.447 1.00 27.46 140 LEU A C 1
ATOM 548 O O . LEU A 1 74 ? 54.304 24.666 37.363 1.00 28.69 140 LEU A O 1
ATOM 553 N N . CYS A 1 75 ? 54.787 25.343 35.229 1.00 26.23 141 CYS A N 1
ATOM 554 C CA . CYS A 1 75 ? 55.695 24.220 34.890 1.00 28.15 141 CYS A CA 1
ATOM 555 C C . CYS A 1 75 ? 57.049 24.590 35.494 1.00 28.57 141 CYS A C 1
ATOM 556 O O . CYS A 1 75 ? 57.586 25.650 35.109 1.00 31.59 141 CYS A O 1
ATOM 559 N N . GLY A 1 76 ? 57.542 23.788 36.437 1.00 25.17 142 GLY A N 1
ATOM 560 C CA . GLY A 1 76 ? 58.812 24.096 37.117 1.00 25.18 142 GLY A CA 1
ATOM 561 C C . GLY A 1 76 ? 60.025 23.590 36.360 1.00 23.53 142 GLY A C 1
ATOM 562 O O . GLY A 1 76 ? 59.886 23.126 35.211 1.00 24.03 142 GLY A O 1
ATOM 563 N N . GLY A 1 77 ? 61.186 23.662 37.000 1.00 22.36 143 GLY A N 1
ATOM 564 C CA . GLY A 1 77 ? 62.436 23.205 36.377 1.00 21.84 143 GLY A CA 1
ATOM 565 C C . GLY A 1 77 ? 63.552 24.181 36.683 1.00 21.73 143 GLY A C 1
ATOM 566 O O . GLY A 1 77 ? 63.412 24.934 37.659 1.00 21.35 143 GLY A O 1
ATOM 567 N N . GLU A 1 78 ? 64.612 24.156 35.880 1.00 21.55 144 GLU A N 1
ATOM 568 C CA . GLU A 1 78 ? 65.758 25.072 36.087 1.00 22.70 144 GLU A CA 1
ATOM 569 C C . GLU A 1 78 ? 65.396 26.447 35.522 1.00 21.88 144 GLU A C 1
ATOM 570 O O . GLU A 1 78 ? 64.904 26.506 34.387 1.00 21.73 144 GLU A O 1
ATOM 576 N N . PHE A 1 79 ? 65.667 27.507 36.280 1.00 22.25 145 PHE A N 1
ATOM 577 C CA . PHE A 1 79 ? 65.367 28.878 35.803 1.00 21.94 145 PHE A CA 1
ATOM 578 C C . PHE A 1 79 ? 66.452 29.338 34.822 1.00 22.64 145 PHE A C 1
ATOM 579 O O . PHE A 1 79 ? 67.649 29.135 35.106 1.00 22.70 145 PHE A O 1
ATOM 587 N N . HIS A 1 80 ? 66.022 29.911 33.696 1.00 22.56 146 HIS A N 1
ATOM 588 C CA . HIS A 1 80 ? 66.919 30.499 32.664 1.00 23.38 146 HIS A CA 1
ATOM 589 C C . HIS A 1 80 ? 66.548 31.975 32.546 1.00 23.56 146 HIS A C 1
ATOM 590 O O . HIS A 1 80 ? 65.366 32.262 32.279 1.00 23.69 146 HIS A O 1
ATOM 597 N N . ALA A 1 81 ? 67.520 32.861 32.760 1.00 24.24 147 ALA A N 1
ATOM 598 C CA . ALA A 1 81 ? 67.271 34.322 32.749 1.00 25.35 147 ALA A CA 1
ATOM 599 C C . ALA A 1 81 ? 66.581 34.767 31.457 1.00 25.24 147 ALA A C 1
ATOM 600 O O . ALA A 1 81 ? 65.648 35.583 31.558 1.00 25.35 147 ALA A O 1
ATOM 602 N N . SER A 1 82 ? 67.006 34.247 30.301 1.00 25.01 148 SER A N 1
ATOM 603 C CA . SER A 1 82 ? 66.421 34.696 29.008 1.00 25.82 148 SER A CA 1
ATOM 604 C C . SER A 1 82 ? 64.941 34.300 28.932 1.00 24.78 148 SER A C 1
ATOM 605 O O . SER A 1 82 ? 64.644 33.094 28.956 1.00 23.50 148 SER A O 1
ATOM 608 N N . ASN A 1 83 ? 64.053 35.299 28.860 1.00 25.39 149 ASN A N 1
ATOM 609 C CA . ASN A 1 83 ? 62.576 35.097 28.865 1.00 25.38 149 ASN A CA 1
ATOM 610 C C . ASN A 1 83 ? 62.112 34.558 30.230 1.00 24.12 149 ASN A C 1
ATOM 611 O O . ASN A 1 83 ? 60.929 34.186 30.338 1.00 24.16 149 ASN A O 1
ATOM 616 N N . ALA A 1 84 ? 63.005 34.522 31.227 1.00 24.21 150 ALA A N 1
ATOM 617 C CA . ALA A 1 84 ? 62.654 34.110 32.608 1.00 23.62 150 ALA A CA 1
ATOM 618 C C . ALA A 1 84 ? 61.863 32.797 32.589 1.00 22.64 150 ALA A C 1
ATOM 619 O O . ALA A 1 84 ? 60.794 32.735 33.236 1.00 21.96 150 ALA A O 1
ATOM 621 N N . ILE A 1 85 ? 62.385 31.782 31.896 1.00 22.04 151 ILE A N 1
ATOM 622 C CA . ILE A 1 85 ? 61.652 30.488 31.787 1.00 21.88 151 ILE A CA 1
ATOM 623 C C . ILE A 1 85 ? 62.171 29.464 32.795 1.00 22.22 151 ILE A C 1
ATOM 624 O O . ILE A 1 85 ? 63.271 29.637 33.359 1.00 22.35 151 ILE A O 1
ATOM 629 N N . PHE A 1 86 ? 61.379 28.408 32.948 1.00 22.14 152 PHE A N 1
ATOM 630 C CA . PHE A 1 86 ? 61.714 27.215 33.753 1.00 22.57 152 PHE A CA 1
ATOM 631 C C . PHE A 1 86 ? 61.792 26.059 32.760 1.00 23.45 152 PHE A C 1
ATOM 632 O O . PHE A 1 86 ? 60.819 25.849 32.008 1.00 23.36 152 PHE A O 1
ATOM 640 N N . LYS A 1 87 ? 62.932 25.375 32.721 1.00 24.10 153 LYS A N 1
ATOM 641 C CA A LYS A 1 87 ? 63.114 24.231 31.788 0.60 24.30 153 LYS A CA 1
ATOM 642 C CA B LYS A 1 87 ? 63.117 24.232 31.790 0.40 24.33 153 LYS A CA 1
ATOM 643 C C . LYS A 1 87 ? 63.103 22.932 32.590 1.00 24.26 153 LYS A C 1
ATOM 644 O O . LYS A 1 87 ? 63.966 22.716 33.439 1.00 22.58 153 LYS A O 1
ATOM 655 N N . PRO A 1 88 ? 62.117 22.034 32.362 1.00 23.98 154 PRO A N 1
ATOM 656 C CA . PRO A 1 88 ? 62.076 20.766 33.078 1.00 24.76 154 PRO A CA 1
ATOM 657 C C . PRO A 1 88 ? 63.371 19.982 32.840 1.00 23.89 154 PRO A C 1
ATOM 658 O O . PRO A 1 88 ? 63.928 20.061 31.745 1.00 22.74 154 PRO A O 1
ATOM 662 N N . ILE A 1 89 ? 63.807 19.236 33.849 1.00 24.08 155 ILE A N 1
ATOM 663 C CA . ILE A 1 89 ? 65.045 18.412 33.724 1.00 25.38 155 ILE A CA 1
ATOM 664 C C . ILE A 1 89 ? 64.854 17.394 32.589 1.00 25.76 155 ILE A C 1
ATOM 665 O O . ILE A 1 89 ? 65.753 17.312 31.706 1.00 26.03 155 ILE A O 1
ATOM 670 N N . ASP A 1 90 ? 63.727 16.678 32.591 1.00 25.63 156 ASP A N 1
ATOM 671 C CA . ASP A 1 90 ? 63.427 15.683 31.522 1.00 27.17 156 ASP A CA 1
ATOM 672 C C . ASP A 1 90 ? 61.909 15.481 31.447 1.00 28.53 156 ASP A C 1
ATOM 673 O O . ASP A 1 90 ? 61.271 16.188 30.620 1.00 28.33 156 ASP A O 1
ATOM 678 N N . PHE A 1 91 ? 61.341 14.595 32.270 1.00 29.32 157 PHE A N 1
ATOM 679 C CA . PHE A 1 91 ? 59.868 14.372 32.215 1.00 33.06 157 PHE A CA 1
ATOM 680 C C . PHE A 1 91 ? 59.129 15.683 32.509 1.00 32.61 157 PHE A C 1
ATOM 681 O O . PHE A 1 91 ? 59.561 16.441 33.400 1.00 32.37 157 PHE A O 1
ATOM 689 N N . GLN A 1 92 ? 58.031 15.917 31.790 1.00 35.08 158 GLN A N 1
ATOM 690 C CA . GLN A 1 92 ? 57.182 17.129 31.950 1.00 37.24 158 GLN A CA 1
ATOM 691 C C . GLN A 1 92 ? 55.910 16.692 32.679 1.00 38.42 158 GLN A C 1
ATOM 692 O O . GLN A 1 92 ? 54.816 16.710 32.076 1.00 37.69 158 GLN A O 1
ATOM 698 N N . GLN A 1 93 ? 56.087 16.303 33.938 1.00 40.33 159 GLN A N 1
ATOM 699 C CA . GLN A 1 93 ? 55.003 15.768 34.797 1.00 43.62 159 GLN A CA 1
ATOM 700 C C . GLN A 1 93 ? 53.810 16.727 34.864 1.00 38.70 159 GLN A C 1
ATOM 701 O O . GLN A 1 93 ? 52.687 16.285 34.525 1.00 38.38 159 GLN A O 1
ATOM 707 N N . THR A 1 94 ? 54.043 17.959 35.334 1.00 35.32 160 THR A N 1
ATOM 708 C CA . THR A 1 94 ? 52.957 18.967 35.478 1.00 32.56 160 THR A CA 1
ATOM 709 C C . THR A 1 94 ? 52.210 19.115 34.151 1.00 29.04 160 THR A C 1
ATOM 710 O O . THR A 1 94 ? 50.982 19.023 34.168 1.00 25.68 160 THR A O 1
ATOM 714 N N . LEU A 1 95 ? 52.941 19.302 33.049 1.00 27.01 161 LEU A N 1
ATOM 715 C CA . LEU A 1 95 ? 52.304 19.535 31.726 1.00 26.96 161 LEU A CA 1
ATOM 716 C C . LEU A 1 95 ? 51.564 18.288 31.237 1.00 26.42 161 LEU A C 1
ATOM 717 O O . LEU A 1 95 ? 50.526 18.475 30.592 1.00 25.45 161 LEU A O 1
ATOM 722 N N . ASN A 1 96 ? 52.060 17.084 31.548 1.00 26.91 162 ASN A N 1
ATOM 723 C CA . ASN A 1 96 ? 51.423 15.823 31.066 1.00 30.27 162 ASN A CA 1
ATOM 724 C C . ASN A 1 96 ? 50.029 15.629 31.664 1.00 28.92 162 ASN A C 1
ATOM 725 O O . ASN A 1 96 ? 49.337 14.688 31.239 1.00 29.18 162 ASN A O 1
ATOM 730 N N . ASN A 1 97 ? 49.626 16.492 32.599 1.00 28.20 163 ASN A N 1
ATOM 731 C CA . ASN A 1 97 ? 48.281 16.384 33.217 1.00 26.90 163 ASN A CA 1
ATOM 732 C C . ASN A 1 97 ? 47.270 17.200 32.408 1.00 25.46 163 ASN A C 1
ATOM 733 O O . ASN A 1 97 ? 46.072 17.134 32.736 1.00 24.66 163 ASN A O 1
ATOM 738 N N . PHE A 1 98 ? 47.727 17.908 31.366 1.00 24.52 164 PHE A N 1
ATOM 739 C CA . PHE A 1 98 ? 46.806 18.804 30.622 1.00 24.63 164 PHE A CA 1
ATOM 740 C C . PHE A 1 98 ? 46.772 18.558 29.112 1.00 25.01 164 PHE A C 1
ATOM 741 O O . PHE A 1 98 ? 47.785 18.156 28.504 1.00 24.40 164 PHE A O 1
ATOM 749 N N . CYS A 1 99 ? 45.599 18.867 28.549 1.00 25.29 165 CYS A N 1
ATOM 750 C CA . CYS A 1 99 ? 45.287 18.929 27.099 1.00 25.05 165 CYS A CA 1
ATOM 751 C C . CYS A 1 99 ? 44.572 20.262 26.914 1.00 24.70 165 CYS A C 1
ATOM 752 O O . CYS A 1 99 ? 43.350 20.314 26.783 1.00 25.28 165 CYS A O 1
ATOM 755 N N . PRO A 1 100 ? 45.309 21.392 26.991 1.00 23.43 166 PRO A N 1
ATOM 756 C CA . PRO A 1 100 ? 44.693 22.712 26.897 1.00 22.50 166 PRO A CA 1
ATOM 757 C C . PRO A 1 100 ? 43.734 22.885 25.710 1.00 22.94 166 PRO A C 1
ATOM 758 O O . PRO A 1 100 ? 44.010 22.395 24.621 1.00 22.21 166 PRO A O 1
ATOM 762 N N . ASP A 1 101 ? 42.620 23.567 25.968 1.00 23.01 167 ASP A N 1
ATOM 763 C CA . ASP A 1 101 ? 41.642 23.920 24.908 1.00 24.08 167 ASP A CA 1
ATOM 764 C C . ASP A 1 101 ? 42.355 24.802 23.878 1.00 23.30 167 ASP A C 1
ATOM 765 O O . ASP A 1 101 ? 42.145 24.607 22.659 1.00 22.74 167 ASP A O 1
ATOM 770 N N . ILE A 1 102 ? 43.181 25.732 24.367 1.00 22.73 168 ILE A N 1
ATOM 771 C CA . ILE A 1 102 ? 43.928 26.669 23.479 1.00 22.83 168 ILE A CA 1
ATOM 772 C C . ILE A 1 102 ? 45.349 26.857 23.999 1.00 21.82 168 ILE A C 1
ATOM 773 O O . ILE A 1 102 ? 45.519 27.064 25.216 1.00 21.74 168 ILE A O 1
ATOM 778 N N . ALA A 1 103 ? 46.312 26.793 23.084 1.00 21.58 169 ALA A N 1
ATOM 779 C CA . ALA A 1 103 ? 47.713 27.134 23.395 1.00 20.37 169 ALA A CA 1
ATOM 780 C C . ALA A 1 103 ? 48.034 28.427 22.640 1.00 20.51 169 ALA A C 1
ATOM 781 O O . ALA A 1 103 ? 47.789 28.461 21.415 1.00 21.18 169 ALA A O 1
ATOM 783 N N . PHE A 1 104 ? 48.475 29.462 23.359 1.00 19.63 170 PHE A N 1
ATOM 784 C CA . PHE A 1 104 ? 48.914 30.737 22.735 1.00 20.00 170 PHE A CA 1
ATOM 785 C C . PHE A 1 104 ? 50.440 30.710 22.663 1.00 20.13 170 PHE A C 1
ATOM 786 O O . PHE A 1 104 ? 51.089 30.641 23.733 1.00 20.55 170 PHE A O 1
ATOM 794 N N . TYR A 1 105 ? 50.982 30.769 21.448 1.00 19.74 171 TYR A N 1
ATOM 795 C CA . TYR A 1 105 ? 52.446 30.671 21.237 1.00 19.16 171 TYR A CA 1
ATOM 796 C C . TYR A 1 105 ? 53.060 32.019 20.881 1.00 19.65 171 TYR A C 1
ATOM 797 O O . TYR A 1 105 ? 52.372 32.912 20.333 1.00 20.11 171 TYR A O 1
ATOM 806 N N . SER A 1 106 ? 54.352 32.113 21.190 1.00 19.17 172 SER A N 1
ATOM 807 C CA . SER A 1 106 ? 55.215 33.252 20.809 1.00 20.33 172 SER A CA 1
ATOM 808 C C . SER A 1 106 ? 56.267 32.729 19.819 1.00 20.26 172 SER A C 1
ATOM 809 O O . SER A 1 106 ? 56.548 31.503 19.817 1.00 18.51 172 SER A O 1
ATOM 812 N N . ALA A 1 107 ? 56.809 33.616 18.988 1.00 19.96 173 ALA A N 1
ATOM 813 C CA . ALA A 1 107 ? 57.883 33.225 18.051 1.00 20.47 173 ALA A CA 1
ATOM 814 C C . ALA A 1 107 ? 58.661 34.475 17.651 1.00 20.35 173 ALA A C 1
ATOM 815 O O . ALA A 1 107 ? 58.051 35.572 17.572 1.00 20.66 173 ALA A O 1
ATOM 817 N N . ALA A 1 108 ? 59.966 34.310 17.457 1.00 19.74 174 ALA A N 1
ATOM 818 C CA . ALA A 1 108 ? 60.841 35.414 17.012 1.00 20.30 174 ALA A CA 1
ATOM 819 C C . ALA A 1 108 ? 60.815 35.489 15.481 1.00 21.34 174 ALA A C 1
ATOM 820 O O . ALA A 1 108 ? 61.189 36.543 14.925 1.00 22.40 174 ALA A O 1
ATOM 822 N N . GLY A 1 109 ? 60.396 34.403 14.827 1.00 21.10 175 GLY A N 1
ATOM 823 C CA . GLY A 1 109 ? 60.363 34.372 13.356 1.00 21.01 175 GLY A CA 1
ATOM 824 C C . GLY A 1 109 ? 59.257 33.481 12.827 1.00 21.48 175 GLY A C 1
ATOM 825 O O . GLY A 1 109 ? 58.966 32.440 13.456 1.00 19.94 175 GLY A O 1
ATOM 826 N N . VAL A 1 110 ? 58.676 33.899 11.700 1.00 22.19 176 VAL A N 1
ATOM 827 C CA . VAL A 1 110 ? 57.596 33.182 10.965 1.00 23.49 176 VAL A CA 1
ATOM 828 C C . VAL A 1 110 ? 58.044 33.166 9.505 1.00 24.11 176 VAL A C 1
ATOM 829 O O . VAL A 1 110 ? 58.120 34.257 8.902 1.00 26.01 176 VAL A O 1
ATOM 833 N N . HIS A 1 111 ? 58.332 31.977 8.982 1.00 24.22 177 HIS A N 1
ATOM 834 C CA . HIS A 1 111 ? 58.881 31.804 7.615 1.00 24.58 177 HIS A CA 1
ATOM 835 C C . HIS A 1 111 ? 58.153 30.637 6.945 1.00 24.94 177 HIS A C 1
ATOM 836 O O . HIS A 1 111 ? 58.000 29.598 7.590 1.00 23.47 177 HIS A O 1
ATOM 843 N N . VAL A 1 112 ? 57.753 30.793 5.683 1.00 27.19 178 VAL A N 1
ATOM 844 C CA . VAL A 1 112 ? 56.963 29.716 5.012 1.00 28.57 178 VAL A CA 1
ATOM 845 C C . VAL A 1 112 ? 57.755 28.401 4.919 1.00 28.24 178 VAL A C 1
ATOM 846 O O . VAL A 1 112 ? 57.156 27.343 5.190 1.00 28.12 178 VAL A O 1
ATOM 850 N N A SER A 1 113 ? 59.042 28.473 4.566 0.60 28.25 179 SER A N 1
ATOM 851 N N B SER A 1 113 ? 59.046 28.450 4.569 0.40 28.63 179 SER A N 1
ATOM 852 C CA A SER A 1 113 ? 59.883 27.253 4.389 0.60 29.30 179 SER A CA 1
ATOM 853 C CA B SER A 1 113 ? 59.826 27.187 4.408 0.40 29.55 179 SER A CA 1
ATOM 854 C C A SER A 1 113 ? 60.509 26.788 5.711 0.60 28.56 179 SER A C 1
ATOM 855 C C B SER A 1 113 ? 60.526 26.770 5.714 0.40 28.63 179 SER A C 1
ATOM 856 O O A SER A 1 113 ? 60.456 25.569 5.986 0.60 29.19 179 SER A O 1
ATOM 857 O O B SER A 1 113 ? 60.533 25.552 5.994 0.40 28.92 179 SER A O 1
ATOM 862 N N . LYS A 1 114 ? 61.111 27.713 6.468 1.00 27.87 180 LYS A N 1
ATOM 863 C CA . LYS A 1 114 ? 61.809 27.379 7.745 1.00 27.16 180 LYS A CA 1
ATOM 864 C C . LYS A 1 114 ? 60.833 27.101 8.892 1.00 25.45 180 LYS A C 1
ATOM 865 O O . LYS A 1 114 ? 61.228 26.363 9.804 1.00 25.03 180 LYS A O 1
ATOM 871 N N . GLY A 1 115 ? 59.651 27.721 8.868 1.00 24.20 181 GLY A N 1
ATOM 872 C CA . GLY A 1 115 ? 58.653 27.545 9.938 1.00 23.62 181 GLY A CA 1
ATOM 873 C C . GLY A 1 115 ? 58.753 28.625 11.004 1.00 22.66 181 GLY A C 1
ATOM 874 O O . GLY A 1 115 ? 59.222 29.754 10.694 1.00 22.55 181 GLY A O 1
ATOM 875 N N . ALA A 1 116 ? 58.257 28.310 12.203 1.00 22.01 182 ALA A N 1
ATOM 876 C CA . ALA A 1 116 ? 58.289 29.233 13.360 1.00 21.18 182 ALA A CA 1
ATOM 877 C C . ALA A 1 116 ? 59.579 28.982 14.137 1.00 19.93 182 ALA A C 1
ATOM 878 O O . ALA A 1 116 ? 59.892 27.803 14.411 1.00 19.99 182 ALA A O 1
ATOM 880 N N . THR A 1 117 ? 60.298 30.050 14.455 1.00 19.67 183 THR A N 1
ATOM 881 C CA . THR A 1 117 ? 61.593 29.942 15.164 1.00 18.94 183 THR A CA 1
ATOM 882 C C . THR A 1 117 ? 61.615 30.866 16.385 1.00 19.13 183 THR A C 1
ATOM 883 O O . THR A 1 117 ? 60.809 31.824 16.453 1.00 18.89 183 THR A O 1
ATOM 887 N N . CYS A 1 118 ? 62.519 30.570 17.313 1.00 19.81 184 CYS A N 1
ATOM 888 C CA . CYS A 1 118 ? 62.721 31.402 18.525 1.00 20.63 184 CYS A CA 1
ATOM 889 C C . CYS A 1 118 ? 64.235 31.544 18.738 1.00 20.84 184 CYS A C 1
ATOM 890 O O . CYS A 1 118 ? 65.001 30.930 17.972 1.00 20.35 184 CYS A O 1
ATOM 893 N N . PHE A 1 119 ? 64.657 32.362 19.694 1.00 20.67 185 PHE A N 1
ATOM 894 C CA . PHE A 1 119 ? 66.113 32.568 19.896 1.00 21.58 185 PHE A CA 1
ATOM 895 C C . PHE A 1 119 ? 66.748 31.434 20.701 1.00 22.04 185 PHE A C 1
ATOM 896 O O . PHE A 1 119 ? 67.886 31.071 20.376 1.00 22.20 185 PHE A O 1
ATOM 904 N N . ASN A 1 120 ? 66.010 30.867 21.661 1.00 21.23 186 ASN A N 1
ATOM 905 C CA . ASN A 1 120 ? 66.601 29.933 22.658 1.00 21.49 186 ASN A CA 1
ATOM 906 C C . ASN A 1 120 ? 66.141 28.478 22.506 1.00 20.42 186 ASN A C 1
ATOM 907 O O . ASN A 1 120 ? 64.922 28.220 22.500 1.00 21.29 186 ASN A O 1
ATOM 912 N N . LEU A 1 121 ? 67.099 27.551 22.510 1.00 20.70 187 LEU A N 1
ATOM 913 C CA . LEU A 1 121 ? 66.782 26.095 22.463 1.00 20.88 187 LEU A CA 1
ATOM 914 C C . LEU A 1 121 ? 66.081 25.663 23.763 1.00 20.43 187 LEU A C 1
ATOM 915 O O . LEU A 1 121 ? 65.306 24.709 23.707 1.00 19.65 187 LEU A O 1
ATOM 920 N N . GLU A 1 122 ? 66.354 26.344 24.886 1.00 20.43 188 GLU A N 1
ATOM 921 C CA . GLU A 1 122 ? 65.785 25.954 26.207 1.00 20.31 188 GLU A CA 1
ATOM 922 C C . GLU A 1 122 ? 64.252 26.023 26.208 1.00 19.51 188 GLU A C 1
ATOM 923 O O . GLU A 1 122 ? 63.634 25.341 27.047 1.00 19.94 188 GLU A O 1
ATOM 929 N N . GLU A 1 123 ? 63.653 26.779 25.291 1.00 18.52 189 GLU A N 1
ATOM 930 C CA . GLU A 1 123 ? 62.174 26.933 25.249 1.00 19.09 189 GLU A CA 1
ATOM 931 C C . GLU A 1 123 ? 61.519 25.841 24.397 1.00 18.88 189 GLU A C 1
ATOM 932 O O . GLU A 1 123 ? 60.299 25.694 24.513 1.00 19.53 189 GLU A O 1
ATOM 938 N N . LEU A 1 124 ? 62.299 25.066 23.636 1.00 18.64 190 LEU A N 1
ATOM 939 C CA . LEU A 1 124 ? 61.685 24.114 22.669 1.00 18.72 190 LEU A CA 1
ATOM 940 C C . LEU A 1 124 ? 60.935 22.971 23.351 1.00 19.23 190 LEU A C 1
ATOM 941 O O . LEU A 1 124 ? 59.879 22.588 22.865 1.00 18.30 190 LEU A O 1
ATOM 946 N N . PRO A 1 125 ? 61.434 22.348 24.444 1.00 19.95 191 PRO A N 1
ATOM 947 C CA . PRO A 1 125 ? 60.713 21.228 25.054 1.00 20.50 191 PRO A CA 1
ATOM 948 C C . PRO A 1 125 ? 59.259 21.573 25.433 1.00 20.09 191 PRO A C 1
ATOM 949 O O . PRO A 1 125 ? 58.362 20.805 25.119 1.00 19.67 191 PRO A O 1
ATOM 953 N N . VAL A 1 126 ? 59.040 22.727 26.060 1.00 19.43 192 VAL A N 1
ATOM 954 C CA . VAL A 1 126 ? 57.652 23.098 26.456 1.00 19.83 192 VAL A CA 1
ATOM 955 C C . VAL A 1 126 ? 56.853 23.507 25.212 1.00 18.70 192 VAL A C 1
ATOM 956 O O . VAL A 1 126 ? 55.685 23.094 25.114 1.00 18.39 192 VAL A O 1
ATOM 960 N N . LYS A 1 127 ? 57.444 24.283 24.297 1.00 18.38 193 LYS A N 1
ATOM 961 C CA . LYS A 1 127 ? 56.698 24.649 23.062 1.00 18.53 193 LYS A CA 1
ATOM 962 C C . LYS A 1 127 ? 56.300 23.368 22.313 1.00 19.23 193 LYS A C 1
ATOM 963 O O . LYS A 1 127 ? 55.135 23.291 21.846 1.00 19.47 193 LYS A O 1
ATOM 969 N N . HIS A 1 128 ? 57.216 22.393 22.214 1.00 18.41 194 HIS A N 1
ATOM 970 C CA . HIS A 1 128 ? 56.901 21.120 21.506 1.00 19.71 194 HIS A CA 1
ATOM 971 C C . HIS A 1 128 ? 55.804 20.357 22.245 1.00 19.92 194 HIS A C 1
ATOM 972 O O . HIS A 1 128 ? 54.955 19.743 21.563 1.00 20.87 194 HIS A O 1
ATOM 979 N N . TRP A 1 129 ? 55.838 20.377 23.580 1.00 19.73 195 TRP A N 1
ATOM 980 C CA . TRP A 1 129 ? 54.776 19.699 24.369 1.00 20.26 195 TRP A CA 1
ATOM 981 C C . TRP A 1 129 ? 53.409 20.288 23.998 1.00 19.95 195 TRP A C 1
ATOM 982 O O . TRP A 1 129 ? 52.472 19.513 23.683 1.00 19.35 195 TRP A O 1
ATOM 993 N N . ALA A 1 130 ? 53.310 21.615 24.024 1.00 19.21 196 ALA A N 1
ATOM 994 C CA . ALA A 1 130 ? 52.033 22.312 23.732 1.00 19.29 196 ALA A CA 1
ATOM 995 C C . ALA A 1 130 ? 51.544 21.980 22.329 1.00 20.36 196 ALA A C 1
ATOM 996 O O . ALA A 1 130 ? 50.351 21.757 22.111 1.00 21.11 196 ALA A O 1
ATOM 1006 N N . SER A 1 132 ? 51.862 19.366 20.730 1.00 23.66 198 SER A N 1
ATOM 1007 C CA . SER A 1 132 ? 51.360 18.007 20.623 1.00 25.98 198 SER A CA 1
ATOM 1008 C C . SER A 1 132 ? 50.130 17.757 21.499 1.00 25.48 198 SER A C 1
ATOM 1009 O O . SER A 1 132 ? 49.312 16.907 21.147 1.00 26.74 198 SER A O 1
ATOM 1020 N N . ALA A 1 134 ? 47.970 20.438 23.121 1.00 22.39 200 ALA A N 1
ATOM 1021 C CA . ALA A 1 134 ? 46.875 21.398 23.096 1.00 23.89 200 ALA A CA 1
ATOM 1022 C C . ALA A 1 134 ? 45.912 21.047 21.946 1.00 24.35 200 ALA A C 1
ATOM 1023 O O . ALA A 1 134 ? 46.343 20.396 20.967 1.00 24.77 200 ALA A O 1
ATOM 1025 N N . GLN A 1 135 ? 44.661 21.507 22.042 1.00 24.20 201 GLN A N 1
ATOM 1026 C CA . GLN A 1 135 ? 43.593 21.147 21.065 1.00 25.77 201 GLN A CA 1
ATOM 1027 C C . GLN A 1 135 ? 43.467 22.203 19.965 1.00 27.24 201 GLN A C 1
ATOM 1028 O O . GLN A 1 135 ? 42.907 21.872 18.908 1.00 29.13 201 GLN A O 1
ATOM 1034 N N . LYS A 1 136 ? 43.889 23.440 20.239 1.00 25.56 202 LYS A N 1
ATOM 1035 C CA . LYS A 1 136 ? 43.842 24.542 19.244 1.00 26.18 202 LYS A CA 1
ATOM 1036 C C . LYS A 1 136 ? 45.132 25.339 19.429 1.00 24.28 202 LYS A C 1
ATOM 1037 O O . LYS A 1 136 ? 45.433 25.699 20.577 1.00 23.18 202 LYS A O 1
ATOM 1043 N N . HIS A 1 137 ? 45.847 25.572 18.330 1.00 23.30 203 HIS A N 1
ATOM 1044 C CA . HIS A 1 137 ? 47.183 26.216 18.344 1.00 22.77 203 HIS A CA 1
ATOM 1045 C C . HIS A 1 137 ? 47.097 27.618 17.748 1.00 22.68 203 HIS A C 1
ATOM 1046 O O . HIS A 1 137 ? 46.797 27.734 16.536 1.00 23.39 203 HIS A O 1
ATOM 1053 N N . VAL A 1 138 ? 47.400 28.626 18.570 1.00 21.09 204 VAL A N 1
ATOM 1054 C CA . VAL A 1 138 ? 47.254 30.048 18.151 1.00 21.48 204 VAL A CA 1
ATOM 1055 C C . VAL A 1 138 ? 48.601 30.768 18.294 1.00 20.72 204 VAL A C 1
ATOM 1056 O O . VAL A 1 138 ? 49.066 30.960 19.435 1.00 20.32 204 VAL A O 1
ATOM 1060 N N . LEU A 1 139 ? 49.203 31.131 17.161 1.00 21.41 205 LEU A N 1
ATOM 1061 C CA . LEU A 1 139 ? 50.499 31.864 17.150 1.00 21.77 205 LEU A CA 1
ATOM 1062 C C . LEU A 1 139 ? 50.191 33.366 17.163 1.00 21.61 205 LEU A C 1
ATOM 1063 O O . LEU A 1 139 ? 49.463 33.833 16.265 1.00 22.89 205 LEU A O 1
ATOM 1068 N N . VAL A 1 140 ? 50.694 34.086 18.165 1.00 21.46 206 VAL A N 1
ATOM 1069 C CA . VAL A 1 140 ? 50.406 35.544 18.326 1.00 21.46 206 VAL A CA 1
ATOM 1070 C C . VAL A 1 140 ? 51.718 36.290 18.097 1.00 21.56 206 VAL A C 1
ATOM 1071 O O . VAL A 1 140 ? 52.599 36.255 19.000 1.00 21.12 206 VAL A O 1
ATOM 1075 N N . VAL A 1 141 ? 51.821 36.938 16.939 1.00 21.22 207 VAL A N 1
ATOM 1076 C CA . VAL A 1 141 ? 53.098 37.586 16.527 1.00 22.17 207 VAL A CA 1
ATOM 1077 C C . VAL A 1 141 ? 52.846 38.952 15.886 1.00 23.61 207 VAL A C 1
ATOM 1078 O O . VAL A 1 141 ? 51.981 39.052 14.980 1.00 26.08 207 VAL A O 1
ATOM 1082 N N . ASP A 1 142 ? 53.612 39.959 16.310 1.00 23.99 208 ASP A N 1
ATOM 1083 C CA . ASP A 1 142 ? 53.522 41.291 15.659 1.00 24.57 208 ASP A CA 1
ATOM 1084 C C . ASP A 1 142 ? 54.071 41.152 14.228 1.00 24.54 208 ASP A C 1
ATOM 1085 O O . ASP A 1 142 ? 54.802 40.169 13.948 1.00 22.57 208 ASP A O 1
ATOM 1090 N N . HIS A 1 143 ? 53.760 42.121 13.366 1.00 24.95 209 HIS A N 1
ATOM 1091 C CA . HIS A 1 143 ? 54.133 42.067 11.925 1.00 25.23 209 HIS A CA 1
ATOM 1092 C C . HIS A 1 143 ? 55.643 41.899 11.699 1.00 24.51 209 HIS A C 1
ATOM 1093 O O . HIS A 1 143 ? 56.007 41.382 10.632 1.00 24.83 209 HIS A O 1
ATOM 1100 N N . SER A 1 144 ? 56.488 42.318 12.644 1.00 23.95 210 SER A N 1
ATOM 1101 C CA . SER A 1 144 ? 57.960 42.285 12.407 1.00 24.72 210 SER A CA 1
ATOM 1102 C C . SER A 1 144 ? 58.510 40.850 12.364 1.00 24.04 210 SER A C 1
ATOM 1103 O O . SER A 1 144 ? 59.628 40.675 11.842 1.00 23.47 210 SER A O 1
ATOM 1106 N N . LYS A 1 145 ? 57.772 39.874 12.907 1.00 23.90 211 LYS A N 1
ATOM 1107 C CA . LYS A 1 145 ? 58.243 38.462 12.974 1.00 23.50 211 LYS A CA 1
ATOM 1108 C C . LYS A 1 145 ? 58.194 37.791 11.592 1.00 23.59 211 LYS A C 1
ATOM 1109 O O . LYS A 1 145 ? 58.965 36.827 11.375 1.00 23.13 211 LYS A O 1
ATOM 1115 N N . PHE A 1 146 ? 57.326 38.273 10.695 1.00 24.48 212 PHE A N 1
ATOM 1116 C CA . PHE A 1 146 ? 57.141 37.657 9.352 1.00 24.54 212 PHE A CA 1
ATOM 1117 C C . PHE A 1 146 ? 58.378 37.865 8.466 1.00 24.98 212 PHE A C 1
ATOM 1118 O O . PHE A 1 146 ? 58.784 39.007 8.200 1.00 24.62 212 PHE A O 1
ATOM 1126 N N . GLY A 1 147 ? 58.942 36.751 7.997 1.00 25.58 213 GLY A N 1
ATOM 1127 C CA . GLY A 1 147 ? 60.132 36.774 7.127 1.00 25.69 213 GLY A CA 1
ATOM 1128 C C . GLY A 1 147 ? 61.415 36.616 7.914 1.00 26.26 213 GLY A C 1
ATOM 1129 O O . GLY A 1 147 ? 62.473 36.486 7.271 1.00 28.58 213 GLY A O 1
ATOM 1130 N N . LYS A 1 148 ? 61.337 36.627 9.247 1.00 24.02 214 LYS A N 1
ATOM 1131 C CA . LYS A 1 148 ? 62.554 36.479 10.083 1.00 24.20 214 LYS A CA 1
ATOM 1132 C C . LYS A 1 148 ? 62.809 34.996 10.352 1.00 22.27 214 LYS A C 1
ATOM 1133 O O . LYS A 1 148 ? 61.840 34.214 10.405 1.00 21.51 214 LYS A O 1
ATOM 1139 N N . VAL A 1 149 ? 64.080 34.636 10.503 1.00 22.51 215 VAL A N 1
ATOM 1140 C CA . VAL A 1 149 ? 64.460 33.243 10.852 1.00 22.70 215 VAL A CA 1
ATOM 1141 C C . VAL A 1 149 ? 65.470 33.327 11.997 1.00 23.08 215 VAL A C 1
ATOM 1142 O O . VAL A 1 149 ? 66.481 34.013 11.819 1.00 23.27 215 VAL A O 1
ATOM 1146 N N . ARG A 1 150 ? 65.152 32.697 13.132 1.00 22.12 216 ARG A N 1
ATOM 1147 C CA . ARG A 1 150 ? 66.063 32.634 14.307 1.00 22.85 216 ARG A CA 1
ATOM 1148 C C . ARG A 1 150 ? 66.582 31.197 14.422 1.00 21.86 216 ARG A C 1
ATOM 1149 O O . ARG A 1 150 ? 66.012 30.281 13.836 1.00 22.00 216 ARG A O 1
ATOM 1157 N N . PRO A 1 151 ? 67.654 30.938 15.200 1.00 23.43 217 PRO A N 1
ATOM 1158 C CA . PRO A 1 151 ? 68.293 29.616 15.221 1.00 23.46 217 PRO A CA 1
ATOM 1159 C C . PRO A 1 151 ? 67.609 28.418 15.902 1.00 22.28 217 PRO A C 1
ATOM 1160 O O . PRO A 1 151 ? 68.017 27.318 15.603 1.00 22.29 217 PRO A O 1
ATOM 1164 N N . ALA A 1 152 ? 66.665 28.638 16.821 1.00 22.28 218 ALA A N 1
ATOM 1165 C CA . ALA A 1 152 ? 65.955 27.520 17.488 1.00 21.66 218 ALA A CA 1
ATOM 1166 C C . ALA A 1 152 ? 64.625 27.318 16.766 1.00 21.53 218 ALA A C 1
ATOM 1167 O O . ALA A 1 152 ? 63.832 28.271 16.735 1.00 23.18 218 ALA A O 1
ATOM 1169 N N . ARG A 1 153 ? 64.377 26.117 16.245 1.00 20.35 219 ARG A N 1
ATOM 1170 C CA . ARG A 1 153 ? 63.170 25.887 15.405 1.00 20.75 219 ARG A CA 1
ATOM 1171 C C . ARG A 1 153 ? 62.065 25.202 16.202 1.00 21.15 219 ARG A C 1
ATOM 1172 O O . ARG A 1 153 ? 62.268 24.132 16.766 1.00 21.67 219 ARG A O 1
ATOM 1188 N N . GLY A 1 155 ? 58.836 24.565 14.751 1.00 21.55 221 GLY A N 1
ATOM 1189 C CA . GLY A 1 155 ? 58.169 23.640 13.850 1.00 23.04 221 GLY A CA 1
ATOM 1190 C C . GLY A 1 155 ? 57.605 24.323 12.617 1.00 24.22 221 GLY A C 1
ATOM 1191 O O . GLY A 1 155 ? 57.736 25.562 12.496 1.00 23.94 221 GLY A O 1
ATOM 1192 N N . ASP A 1 156 ? 56.967 23.533 11.749 1.00 25.74 222 ASP A N 1
ATOM 1193 C CA . ASP A 1 156 ? 56.368 24.034 10.486 1.00 26.81 222 ASP A CA 1
ATOM 1194 C C . ASP A 1 156 ? 55.154 24.910 10.813 1.00 26.48 222 ASP A C 1
ATOM 1195 O O . ASP A 1 156 ? 54.472 24.629 11.807 1.00 25.72 222 ASP A O 1
ATOM 1200 N N . LEU A 1 157 ? 54.867 25.910 9.979 1.00 25.71 223 LEU A N 1
ATOM 1201 C CA . LEU A 1 157 ? 53.691 26.780 10.243 1.00 27.22 223 LEU A CA 1
ATOM 1202 C C . LEU A 1 157 ? 52.389 25.966 10.177 1.00 27.76 223 LEU A C 1
ATOM 1203 O O . LEU A 1 157 ? 51.396 26.423 10.775 1.00 26.99 223 LEU A O 1
ATOM 1208 N N . LYS A 1 158 ? 52.389 24.797 9.521 1.00 31.05 224 LYS A N 1
ATOM 1209 C CA . LYS A 1 158 ? 51.129 24.002 9.396 1.00 33.84 224 LYS A CA 1
ATOM 1210 C C . LYS A 1 158 ? 50.709 23.466 10.773 1.00 32.74 224 LYS A C 1
ATOM 1211 O O . LYS A 1 158 ? 49.563 22.996 10.894 1.00 34.49 224 LYS A O 1
ATOM 1217 N N . ARG A 1 159 ? 51.606 23.543 11.763 1.00 32.12 225 ARG A N 1
ATOM 1218 C CA . ARG A 1 159 ? 51.342 23.090 13.157 1.00 31.88 225 ARG A CA 1
ATOM 1219 C C . ARG A 1 159 ? 50.344 24.028 13.848 1.00 30.47 225 ARG A C 1
ATOM 1220 O O . ARG A 1 159 ? 49.773 23.620 14.890 1.00 30.71 225 ARG A O 1
ATOM 1228 N N . PHE A 1 160 ? 50.153 25.232 13.302 1.00 27.31 226 PHE A N 1
ATOM 1229 C CA . PHE A 1 160 ? 49.275 26.257 13.922 1.00 27.19 226 PHE A CA 1
ATOM 1230 C C . PHE A 1 160 ? 47.924 26.295 13.202 1.00 27.98 226 PHE A C 1
ATOM 1231 O O . PHE A 1 160 ? 47.866 26.069 11.979 1.00 29.26 226 PHE A O 1
ATOM 1239 N N . ASP A 1 161 ? 46.867 26.563 13.971 1.00 27.91 227 ASP A N 1
ATOM 1240 C CA . ASP A 1 161 ? 45.474 26.633 13.455 1.00 28.69 227 ASP A CA 1
ATOM 1241 C C . ASP A 1 161 ? 45.128 28.085 13.140 1.00 28.19 227 ASP A C 1
ATOM 1242 O O . ASP A 1 161 ? 44.373 28.328 12.174 1.00 27.66 227 ASP A O 1
ATOM 1247 N N . ILE A 1 162 ? 45.677 28.999 13.940 1.00 26.85 228 ILE A N 1
ATOM 1248 C CA . ILE A 1 162 ? 45.380 30.451 13.802 1.00 26.67 228 ILE A CA 1
ATOM 1249 C C . ILE A 1 162 ? 46.667 31.242 14.011 1.00 26.38 228 ILE A C 1
ATOM 1250 O O . ILE A 1 162 ? 47.461 30.872 14.904 1.00 27.28 228 ILE A O 1
ATOM 1255 N N . VAL A 1 163 ? 46.870 32.266 13.184 1.00 26.44 229 VAL A N 1
ATOM 1256 C CA . VAL A 1 163 ? 48.005 33.213 13.367 1.00 25.18 229 VAL A CA 1
ATOM 1257 C C . VAL A 1 163 ? 47.357 34.582 13.581 1.00 26.01 229 VAL A C 1
ATOM 1258 O O . VAL A 1 163 ? 46.536 35.000 12.724 1.00 26.03 229 VAL A O 1
ATOM 1262 N N . VAL A 1 164 ? 47.686 35.230 14.694 1.00 23.97 230 VAL A N 1
ATOM 1263 C CA . VAL A 1 164 ? 47.084 36.542 15.051 1.00 24.72 230 VAL A CA 1
ATOM 1264 C C . VAL A 1 164 ? 48.181 37.606 14.973 1.00 24.67 230 VAL A C 1
ATOM 1265 O O . VAL A 1 164 ? 49.258 37.374 15.539 1.00 23.34 230 VAL A O 1
ATOM 1269 N N . SER A 1 165 ? 47.900 38.739 14.321 1.00 25.65 231 SER A N 1
ATOM 1270 C CA . SER A 1 165 ? 48.922 39.811 14.198 1.00 25.49 231 SER A CA 1
ATOM 1271 C C . SER A 1 165 ? 48.241 41.181 14.317 1.00 26.41 231 SER A C 1
ATOM 1272 O O . SER A 1 165 ? 47.008 41.214 14.492 1.00 27.72 231 SER A O 1
ATOM 1275 N N . ASP A 1 166 ? 49.030 42.255 14.259 1.00 26.49 232 ASP A N 1
ATOM 1276 C CA . ASP A 1 166 ? 48.524 43.650 14.398 1.00 28.31 232 ASP A CA 1
ATOM 1277 C C . ASP A 1 166 ? 48.060 44.204 13.047 1.00 30.47 232 ASP A C 1
ATOM 1278 O O . ASP A 1 166 ? 47.413 45.270 13.044 1.00 31.04 232 ASP A O 1
ATOM 1283 N N . CYS A 1 167 ? 48.409 43.535 11.948 1.00 31.32 233 CYS A N 1
ATOM 1284 C CA . CYS A 1 167 ? 47.982 43.999 10.602 1.00 34.48 233 CYS A CA 1
ATOM 1285 C C . CYS A 1 167 ? 48.112 42.832 9.621 1.00 35.19 233 CYS A C 1
ATOM 1286 O O . CYS A 1 167 ? 48.678 41.784 10.009 1.00 32.00 233 CYS A O 1
ATOM 1289 N N . CYS A 1 168 ? 47.618 43.018 8.398 1.00 37.02 234 CYS A N 1
ATOM 1290 C CA . CYS A 1 168 ? 47.634 41.934 7.384 1.00 39.00 234 CYS A CA 1
ATOM 1291 C C . CYS A 1 168 ? 49.066 41.554 7.011 1.00 37.38 234 CYS A C 1
ATOM 1292 O O . CYS A 1 168 ? 49.879 42.417 6.686 1.00 36.66 234 CYS A O 1
ATOM 1295 N N . PRO A 1 169 ? 49.432 40.254 7.087 1.00 37.44 235 PRO A N 1
ATOM 1296 C CA . PRO A 1 169 ? 50.756 39.804 6.658 1.00 36.96 235 PRO A CA 1
ATOM 1297 C C . PRO A 1 169 ? 50.939 40.012 5.146 1.00 37.74 235 PRO A C 1
ATOM 1298 O O . PRO A 1 169 ? 49.961 40.271 4.469 1.00 36.96 235 PRO A O 1
ATOM 1302 N N . GLU A 1 170 ? 52.174 39.881 4.657 1.00 38.84 236 GLU A N 1
ATOM 1303 C CA . GLU A 1 170 ? 52.465 40.059 3.205 1.00 42.27 236 GLU A CA 1
ATOM 1304 C C . GLU A 1 170 ? 51.646 39.009 2.429 1.00 42.49 236 GLU A C 1
ATOM 1305 O O . GLU A 1 170 ? 51.228 38.004 3.042 1.00 40.83 236 GLU A O 1
ATOM 1311 N N . ASP A 1 171 ? 51.415 39.235 1.135 1.00 44.85 237 ASP A N 1
ATOM 1312 C CA . ASP A 1 171 ? 50.569 38.320 0.317 1.00 46.19 237 ASP A CA 1
ATOM 1313 C C . ASP A 1 171 ? 51.111 36.884 0.351 1.00 43.63 237 ASP A C 1
ATOM 1314 O O . ASP A 1 171 ? 50.305 35.949 0.231 1.00 43.64 237 ASP A O 1
ATOM 1319 N N . GLU A 1 172 ? 52.426 36.714 0.494 1.00 43.61 238 GLU A N 1
ATOM 1320 C CA . GLU A 1 172 ? 53.033 35.355 0.535 1.00 44.14 238 GLU A CA 1
ATOM 1321 C C . GLU A 1 172 ? 52.408 34.521 1.664 1.00 40.86 238 GLU A C 1
ATOM 1322 O O . GLU A 1 172 ? 52.110 33.327 1.435 1.00 40.11 238 GLU A O 1
ATOM 1328 N N . TYR A 1 173 ? 52.242 35.123 2.845 1.00 37.65 239 TYR A N 1
ATOM 1329 C CA . TYR A 1 173 ? 51.687 34.399 4.019 1.00 36.07 239 TYR A CA 1
ATOM 1330 C C . TYR A 1 173 ? 50.175 34.235 3.857 1.00 36.86 239 TYR A C 1
ATOM 1331 O O . TYR A 1 173 ? 49.651 33.180 4.257 1.00 36.17 239 TYR A O 1
ATOM 1340 N N . VAL A 1 174 ? 49.509 35.238 3.278 1.00 38.74 240 VAL A N 1
ATOM 1341 C CA . VAL A 1 174 ? 48.031 35.172 3.058 1.00 39.96 240 VAL A CA 1
ATOM 1342 C C . VAL A 1 174 ? 47.745 33.946 2.184 1.00 41.67 240 VAL A C 1
ATOM 1343 O O . VAL A 1 174 ? 46.905 33.120 2.589 1.00 42.10 240 VAL A O 1
ATOM 1347 N N . LYS A 1 175 ? 48.446 33.830 1.050 1.00 43.17 241 LYS A N 1
ATOM 1348 C CA . LYS A 1 175 ? 48.261 32.685 0.115 1.00 46.13 241 LYS A CA 1
ATOM 1349 C C . LYS A 1 175 ? 48.697 31.375 0.785 1.00 44.23 241 LYS A C 1
ATOM 1350 O O . LYS A 1 175 ? 48.007 30.356 0.580 1.00 43.43 241 LYS A O 1
ATOM 1356 N N . TYR A 1 176 ? 49.802 31.390 1.538 1.00 42.23 242 TYR A N 1
ATOM 1357 C CA . TYR A 1 176 ? 50.247 30.151 2.225 1.00 41.39 242 TYR A CA 1
ATOM 1358 C C . TYR A 1 176 ? 49.178 29.707 3.235 1.00 40.98 242 TYR A C 1
ATOM 1359 O O . TYR A 1 176 ? 48.845 28.502 3.270 1.00 41.35 242 TYR A O 1
ATOM 1368 N N . ALA A 1 177 ? 48.660 30.653 4.026 1.00 40.13 243 ALA A N 1
ATOM 1369 C CA . ALA A 1 177 ? 47.621 30.364 5.045 1.00 40.57 243 ALA A CA 1
ATOM 1370 C C . ALA A 1 177 ? 46.353 29.797 4.379 1.00 44.45 243 ALA A C 1
ATOM 1371 O O . ALA A 1 177 ? 45.732 28.897 4.981 1.00 44.11 243 ALA A O 1
ATOM 1373 N N . GLN A 1 178 ? 45.970 30.307 3.200 1.00 47.30 244 GLN A N 1
ATOM 1374 C CA . GLN A 1 178 ? 44.769 29.778 2.489 1.00 51.59 244 GLN A CA 1
ATOM 1375 C C . GLN A 1 178 ? 44.976 28.294 2.166 1.00 51.67 244 GLN A C 1
ATOM 1376 O O . GLN A 1 178 ? 44.073 27.491 2.461 1.00 52.03 244 GLN A O 1
ATOM 1382 N N . THR A 1 179 ? 46.136 27.957 1.594 1.00 51.85 245 THR A N 1
ATOM 1383 C CA . THR A 1 179 ? 46.460 26.569 1.161 1.00 53.40 245 THR A CA 1
ATOM 1384 C C . THR A 1 179 ? 46.435 25.599 2.347 1.00 50.99 245 THR A C 1
ATOM 1385 O O . THR A 1 179 ? 45.919 24.489 2.167 1.00 51.68 245 THR A O 1
ATOM 1389 N N . GLN A 1 180 ? 46.965 26.005 3.507 1.00 48.05 246 GLN A N 1
ATOM 1390 C CA . GLN A 1 180 ? 47.043 25.108 4.696 1.00 47.22 246 GLN A CA 1
ATOM 1391 C C . GLN A 1 180 ? 45.804 25.243 5.594 1.00 45.56 246 GLN A C 1
ATOM 1392 O O . GLN A 1 180 ? 45.771 24.563 6.626 1.00 46.70 246 GLN A O 1
ATOM 1398 N N . ARG A 1 181 ? 44.817 26.058 5.211 1.00 48.40 247 ARG A N 1
ATOM 1399 C CA . ARG A 1 181 ? 43.594 26.248 6.044 1.00 48.86 247 ARG A CA 1
ATOM 1400 C C . ARG A 1 181 ? 43.982 26.880 7.388 1.00 44.97 247 ARG A C 1
ATOM 1401 O O . ARG A 1 181 ? 43.366 26.517 8.412 1.00 44.42 247 ARG A O 1
ATOM 1409 N N . ILE A 1 182 ? 44.995 27.752 7.391 1.00 40.52 248 ILE A N 1
ATOM 1410 C CA . ILE A 1 182 ? 45.399 28.467 8.636 1.00 37.09 248 ILE A CA 1
ATOM 1411 C C . ILE A 1 182 ? 44.582 29.761 8.694 1.00 37.32 248 ILE A C 1
ATOM 1412 O O . ILE A 1 182 ? 44.599 30.522 7.697 1.00 36.66 248 ILE A O 1
ATOM 1417 N N . LYS A 1 183 ? 43.875 29.998 9.799 1.00 35.78 249 LYS A N 1
ATOM 1418 C CA . LYS A 1 183 ? 43.075 31.245 9.887 1.00 37.63 249 LYS A CA 1
ATOM 1419 C C . LYS A 1 183 ? 43.994 32.421 10.237 1.00 35.84 249 LYS A C 1
ATOM 1420 O O . LYS A 1 183 ? 44.846 32.264 11.136 1.00 32.56 249 LYS A O 1
ATOM 1426 N N . LEU A 1 184 ? 43.840 33.545 9.530 1.00 35.82 250 LEU A N 1
ATOM 1427 C CA . LEU A 1 184 ? 44.637 34.763 9.840 1.00 35.66 250 LEU A CA 1
ATOM 1428 C C . LEU A 1 184 ? 43.715 35.786 10.492 1.00 36.56 250 LEU A C 1
ATOM 1429 O O . LEU A 1 184 ? 42.671 36.111 9.939 1.00 38.62 250 LEU A O 1
ATOM 1442 N N . TYR A 1 186 ? 43.716 39.657 12.128 1.00 35.52 252 TYR A N 1
ATOM 1443 C CA . TYR A 1 186 ? 44.446 40.909 12.214 1.00 36.06 252 TYR A CA 1
ATOM 1444 C C . TYR A 1 186 ? 43.456 42.072 12.113 1.00 38.94 252 TYR A C 1
ATOM 1445 O O . TYR A 1 186 ? 42.298 41.881 11.732 1.00 40.62 252 TYR A O 1
ATOM 1455 N N . ASP B 1 4 ? 9.270 7.072 73.307 1.00 80.34 70 ASP B N 1
ATOM 1456 C CA . ASP B 1 4 ? 9.701 5.912 74.149 1.00 82.15 70 ASP B CA 1
ATOM 1457 C C . ASP B 1 4 ? 11.145 6.141 74.617 1.00 77.04 70 ASP B C 1
ATOM 1458 O O . ASP B 1 4 ? 11.632 7.286 74.490 1.00 70.69 70 ASP B O 1
ATOM 1463 N N . GLN B 1 5 ? 11.801 5.092 75.131 1.00 74.19 71 GLN B N 1
ATOM 1464 C CA . GLN B 1 5 ? 13.201 5.218 75.625 1.00 70.12 71 GLN B CA 1
ATOM 1465 C C . GLN B 1 5 ? 14.134 5.608 74.469 1.00 63.40 71 GLN B C 1
ATOM 1466 O O . GLN B 1 5 ? 15.112 6.339 74.731 1.00 58.33 71 GLN B O 1
ATOM 1472 N N . LYS B 1 6 ? 13.836 5.150 73.246 1.00 60.58 72 LYS B N 1
ATOM 1473 C CA . LYS B 1 6 ? 14.665 5.472 72.046 1.00 59.02 72 LYS B CA 1
ATOM 1474 C C . LYS B 1 6 ? 14.629 6.977 71.741 1.00 54.67 72 LYS B C 1
ATOM 1475 O O . LYS B 1 6 ? 15.713 7.571 71.546 1.00 48.84 72 LYS B O 1
ATOM 1481 N N A SER B 1 7 ? 13.427 7.566 71.700 0.50 53.67 73 SER B N 1
ATOM 1482 N N B SER B 1 7 ? 13.426 7.566 71.701 0.50 53.48 73 SER B N 1
ATOM 1483 C CA A SER B 1 7 ? 13.253 9.013 71.393 0.50 52.19 73 SER B CA 1
ATOM 1484 C CA B SER B 1 7 ? 13.256 9.012 71.385 0.50 51.90 73 SER B CA 1
ATOM 1485 C C A SER B 1 7 ? 13.893 9.886 72.483 0.50 48.14 73 SER B C 1
ATOM 1486 C C B SER B 1 7 ? 13.877 9.893 72.482 0.50 47.97 73 SER B C 1
ATOM 1487 O O A SER B 1 7 ? 14.531 10.897 72.126 0.50 45.71 73 SER B O 1
ATOM 1488 O O B SER B 1 7 ? 14.491 10.919 72.128 0.50 45.59 73 SER B O 1
ATOM 1493 N N . ARG B 1 8 ? 13.721 9.514 73.757 1.00 47.37 74 ARG B N 1
ATOM 1494 C CA A ARG B 1 8 ? 14.289 10.289 74.898 0.50 45.80 74 ARG B CA 1
ATOM 1495 C CA B ARG B 1 8 ? 14.288 10.305 74.887 0.50 45.30 74 ARG B CA 1
ATOM 1496 C C . ARG B 1 8 ? 15.821 10.252 74.816 1.00 43.06 74 ARG B C 1
ATOM 1497 O O . ARG B 1 8 ? 16.466 11.283 75.141 1.00 43.10 74 ARG B O 1
ATOM 1512 N N . LEU B 1 9 ? 16.369 9.111 74.389 1.00 41.26 75 LEU B N 1
ATOM 1513 C CA . LEU B 1 9 ? 17.846 8.967 74.263 1.00 35.95 75 LEU B CA 1
ATOM 1514 C C . LEU B 1 9 ? 18.353 9.937 73.188 1.00 31.85 75 LEU B C 1
ATOM 1515 O O . LEU B 1 9 ? 19.377 10.611 73.424 1.00 28.03 75 LEU B O 1
ATOM 1520 N N . VAL B 1 10 ? 17.658 10.000 72.047 1.00 29.64 76 VAL B N 1
ATOM 1521 C CA . VAL B 1 10 ? 18.063 10.913 70.938 1.00 29.94 76 VAL B CA 1
ATOM 1522 C C . VAL B 1 10 ? 18.015 12.379 71.405 1.00 28.78 76 VAL B C 1
ATOM 1523 O O . VAL B 1 10 ? 18.941 13.131 71.063 1.00 27.97 76 VAL B O 1
ATOM 1527 N N A GLU B 1 11 ? 16.992 12.781 72.167 0.50 28.99 77 GLU B N 1
ATOM 1528 N N B GLU B 1 11 ? 16.961 12.749 72.147 0.50 29.21 77 GLU B N 1
ATOM 1529 C CA A GLU B 1 11 ? 16.895 14.217 72.561 0.50 29.10 77 GLU B CA 1
ATOM 1530 C CA B GLU B 1 11 ? 16.780 14.133 72.663 0.50 29.33 77 GLU B CA 1
ATOM 1531 C C A GLU B 1 11 ? 17.969 14.556 73.603 0.50 27.28 77 GLU B C 1
ATOM 1532 C C B GLU B 1 11 ? 17.967 14.509 73.554 0.50 27.34 77 GLU B C 1
ATOM 1533 O O A GLU B 1 11 ? 18.422 15.715 73.616 0.50 26.69 77 GLU B O 1
ATOM 1534 O O B GLU B 1 11 ? 18.499 15.621 73.400 0.50 26.40 77 GLU B O 1
ATOM 1545 N N . GLU B 1 12 ? 18.354 13.593 74.443 1.00 27.63 78 GLU B N 1
ATOM 1546 C CA . GLU B 1 12 ? 19.453 13.816 75.425 1.00 27.04 78 GLU B CA 1
ATOM 1547 C C . GLU B 1 12 ? 20.760 14.000 74.640 1.00 24.48 78 GLU B C 1
ATOM 1548 O O . GLU B 1 12 ? 21.505 14.969 74.925 1.00 22.85 78 GLU B O 1
ATOM 1554 N N . LYS B 1 13 ? 21.000 13.123 73.661 1.00 23.66 79 LYS B N 1
ATOM 1555 C CA . LYS B 1 13 ? 22.226 13.200 72.822 1.00 23.59 79 LYS B CA 1
ATOM 1556 C C . LYS B 1 13 ? 22.211 14.501 72.020 1.00 23.24 79 LYS B C 1
ATOM 1557 O O . LYS B 1 13 ? 23.255 15.153 71.944 1.00 23.01 79 LYS B O 1
ATOM 1563 N N . ARG B 1 14 ? 21.049 14.878 71.479 1.00 24.34 80 ARG B N 1
ATOM 1564 C CA . ARG B 1 14 ? 20.964 16.126 70.672 1.00 24.82 80 ARG B CA 1
ATOM 1565 C C . ARG B 1 14 ? 21.220 17.359 71.546 1.00 22.98 80 ARG B C 1
ATOM 1566 O O . ARG B 1 14 ? 21.879 18.288 71.057 1.00 22.37 80 ARG B O 1
ATOM 1574 N N . ARG B 1 15 ? 20.706 17.372 72.779 1.00 22.21 81 ARG B N 1
ATOM 1575 C CA . ARG B 1 15 ? 20.926 18.522 73.697 1.00 22.11 81 ARG B CA 1
ATOM 1576 C C . ARG B 1 15 ? 22.428 18.659 74.006 1.00 20.11 81 ARG B C 1
ATOM 1577 O O . ARG B 1 15 ? 22.955 19.801 73.959 1.00 19.92 81 ARG B O 1
ATOM 1585 N N . ALA B 1 16 ? 23.088 17.550 74.340 1.00 20.66 82 ALA B N 1
ATOM 1586 C CA . ALA B 1 16 ? 24.540 17.614 74.630 1.00 20.29 82 ALA B CA 1
ATOM 1587 C C . ALA B 1 16 ? 25.284 18.072 73.375 1.00 19.40 82 ALA B C 1
ATOM 1588 O O . ALA B 1 16 ? 26.157 18.949 73.482 1.00 19.38 82 ALA B O 1
ATOM 1590 N N . ALA B 1 17 ? 24.933 17.504 72.224 1.00 19.25 83 ALA B N 1
ATOM 1591 C CA . ALA B 1 17 ? 25.637 17.820 70.961 1.00 19.79 83 ALA B CA 1
ATOM 1592 C C . ALA B 1 17 ? 25.428 19.292 70.593 1.00 20.38 83 ALA B C 1
ATOM 1593 O O . ALA B 1 17 ? 26.389 19.919 70.137 1.00 20.49 83 ALA B O 1
ATOM 1595 N N . LYS B 1 18 ? 24.220 19.816 70.811 1.00 21.55 84 LYS B N 1
ATOM 1596 C CA . LYS B 1 18 ? 23.929 21.234 70.476 1.00 22.18 84 LYS B CA 1
ATOM 1597 C C . LYS B 1 18 ? 24.832 22.151 71.312 1.00 21.63 84 LYS B C 1
ATOM 1598 O O . LYS B 1 18 ? 25.344 23.142 70.760 1.00 20.88 84 LYS B O 1
ATOM 1604 N N . LEU B 1 19 ? 25.034 21.823 72.590 1.00 21.15 85 LEU B N 1
ATOM 1605 C CA . LEU B 1 19 ? 25.904 22.640 73.477 1.00 21.94 85 LEU B CA 1
ATOM 1606 C C . LEU B 1 19 ? 27.368 22.515 73.017 1.00 20.35 85 LEU B C 1
ATOM 1607 O O . LEU B 1 19 ? 28.072 23.540 72.970 1.00 21.13 85 LEU B O 1
ATOM 1612 N N . ALA B 1 20 ? 27.809 21.302 72.678 1.00 19.65 86 ALA B N 1
ATOM 1613 C CA . ALA B 1 20 ? 29.192 21.090 72.196 1.00 19.37 86 ALA B CA 1
ATOM 1614 C C . ALA B 1 20 ? 29.462 21.897 70.919 1.00 18.90 86 ALA B C 1
ATOM 1615 O O . ALA B 1 20 ? 30.595 22.390 70.776 1.00 19.09 86 ALA B O 1
ATOM 1617 N N . ALA B 1 21 ? 28.469 22.023 70.030 1.00 18.60 87 ALA B N 1
ATOM 1618 C CA . ALA B 1 21 ? 28.648 22.764 68.755 1.00 19.16 87 ALA B CA 1
ATOM 1619 C C . ALA B 1 21 ? 29.025 24.235 68.999 1.00 19.22 87 ALA B C 1
ATOM 1620 O O . ALA B 1 21 ? 29.681 24.807 68.125 1.00 19.29 87 ALA B O 1
ATOM 1622 N N . THR B 1 22 ? 28.608 24.826 70.124 1.00 20.01 88 THR B N 1
ATOM 1623 C CA . THR B 1 22 ? 28.915 26.249 70.444 1.00 20.11 88 THR B CA 1
ATOM 1624 C C . THR B 1 22 ? 30.433 26.479 70.566 1.00 20.54 88 THR B C 1
ATOM 1625 O O . THR B 1 22 ? 30.844 27.655 70.555 1.00 20.35 88 THR B O 1
ATOM 1629 N N . LEU B 1 23 ? 31.231 25.411 70.688 1.00 19.91 89 LEU B N 1
ATOM 1630 C CA . LEU B 1 23 ? 32.708 25.559 70.847 1.00 20.22 89 LEU B CA 1
ATOM 1631 C C . LEU B 1 23 ? 33.410 25.791 69.504 1.00 20.50 89 LEU B C 1
ATOM 1632 O O . LEU B 1 23 ? 34.570 26.240 69.516 1.00 21.09 89 LEU B O 1
ATOM 1637 N N . VAL B 1 24 ? 32.750 25.477 68.394 1.00 20.14 90 VAL B N 1
ATOM 1638 C CA . VAL B 1 24 ? 33.409 25.575 67.061 1.00 20.72 90 VAL B CA 1
ATOM 1639 C C . VAL B 1 24 ? 33.589 27.044 66.651 1.00 22.23 90 VAL B C 1
ATOM 1640 O O . VAL B 1 24 ? 32.617 27.829 66.745 1.00 22.26 90 VAL B O 1
ATOM 1644 N N . GLU B 1 25 ? 34.803 27.374 66.205 1.00 22.05 91 GLU B N 1
ATOM 1645 C CA . GLU B 1 25 ? 35.162 28.736 65.734 1.00 23.83 91 GLU B CA 1
ATOM 1646 C C . GLU B 1 25 ? 35.533 28.653 64.257 1.00 23.03 91 GLU B C 1
ATOM 1647 O O . GLU B 1 25 ? 35.997 27.617 63.792 1.00 22.33 91 GLU B O 1
ATOM 1653 N N . PRO B 1 26 ? 35.331 29.731 63.472 1.00 23.28 92 PRO B N 1
ATOM 1654 C CA . PRO B 1 26 ? 35.666 29.704 62.054 1.00 23.26 92 PRO B CA 1
ATOM 1655 C C . PRO B 1 26 ? 37.114 29.281 61.764 1.00 22.86 92 PRO B C 1
ATOM 1656 O O . PRO B 1 26 ? 38.028 29.667 62.509 1.00 22.25 92 PRO B O 1
ATOM 1660 N N . ASP B 1 27 ? 37.262 28.458 60.724 1.00 22.57 93 ASP B N 1
ATOM 1661 C CA . ASP B 1 27 ? 38.558 28.019 60.143 1.00 23.84 93 ASP B CA 1
ATOM 1662 C C . ASP B 1 27 ? 39.283 27.023 61.049 1.00 22.56 93 ASP B C 1
ATOM 1663 O O . ASP B 1 27 ? 40.441 26.694 60.739 1.00 24.49 93 ASP B O 1
ATOM 1668 N N . GLN B 1 28 ? 38.628 26.534 62.103 1.00 21.55 94 GLN B N 1
ATOM 1669 C CA . GLN B 1 28 ? 39.290 25.506 62.943 1.00 20.50 94 GLN B CA 1
ATOM 1670 C C . GLN B 1 28 ? 39.361 24.172 62.197 1.00 19.69 94 GLN B C 1
ATOM 1671 O O . GLN B 1 28 ? 38.579 23.959 61.248 1.00 19.98 94 GLN B O 1
ATOM 1677 N N . THR B 1 29 ? 40.306 23.336 62.615 1.00 19.12 95 THR B N 1
ATOM 1678 C CA . THR B 1 29 ? 40.466 21.951 62.117 1.00 19.62 95 THR B CA 1
ATOM 1679 C C . THR B 1 29 ? 39.934 21.061 63.237 1.00 18.91 95 THR B C 1
ATOM 1680 O O . THR B 1 29 ? 40.470 21.142 64.363 1.00 19.07 95 THR B O 1
ATOM 1684 N N . LEU B 1 30 ? 38.897 20.282 62.937 1.00 18.33 96 LEU B N 1
ATOM 1685 C CA . LEU B 1 30 ? 38.231 19.462 63.978 1.00 18.15 96 LEU B CA 1
ATOM 1686 C C . LEU B 1 30 ? 38.350 17.966 63.678 1.00 18.84 96 LEU B C 1
ATOM 1687 O O . LEU B 1 30 ? 38.431 17.588 62.489 1.00 20.31 96 LEU B O 1
ATOM 1692 N N . PHE B 1 31 ? 38.374 17.163 64.742 1.00 17.52 97 PHE B N 1
ATOM 1693 C CA . PHE B 1 31 ? 38.261 15.687 64.643 1.00 17.11 97 PHE B CA 1
ATOM 1694 C C . PHE B 1 31 ? 36.912 15.283 65.251 1.00 16.88 97 PHE B C 1
ATOM 1695 O O . PHE B 1 31 ? 36.561 15.803 66.332 1.00 17.62 97 PHE B O 1
ATOM 1703 N N . PHE B 1 32 ? 36.154 14.444 64.547 1.00 16.33 98 PHE B N 1
ATOM 1704 C CA . PHE B 1 32 ? 34.881 13.898 65.071 1.00 16.66 98 PHE B CA 1
ATOM 1705 C C . PHE B 1 32 ? 34.998 12.378 65.201 1.00 16.48 98 PHE B C 1
ATOM 1706 O O . PHE B 1 32 ? 35.328 11.689 64.222 1.00 16.43 98 PHE B O 1
ATOM 1714 N N . ASP B 1 33 ? 34.677 11.893 66.394 1.00 16.53 99 ASP B N 1
ATOM 1715 C CA . ASP B 1 33 ? 34.737 10.456 66.745 1.00 17.28 99 ASP B CA 1
ATOM 1716 C C . ASP B 1 33 ? 33.545 9.755 66.088 1.00 17.49 99 ASP B C 1
ATOM 1717 O O . ASP B 1 33 ? 32.678 10.451 65.501 1.00 17.91 99 ASP B O 1
ATOM 1722 N N . CYS B 1 34 ? 33.468 8.438 66.245 1.00 17.94 100 CYS B N 1
ATOM 1723 C CA . CYS B 1 34 ? 32.358 7.654 65.636 1.00 19.39 100 CYS B CA 1
ATOM 1724 C C . CYS B 1 34 ? 31.143 7.640 66.576 1.00 19.64 100 CYS B C 1
ATOM 1725 O O . CYS B 1 34 ? 31.193 8.288 67.628 1.00 20.23 100 CYS B O 1
ATOM 1728 N N . GLY B 1 35 ? 30.064 6.961 66.186 1.00 21.41 101 GLY B N 1
ATOM 1729 C CA . GLY B 1 35 ? 28.891 6.857 67.078 1.00 22.26 101 GLY B CA 1
ATOM 1730 C C . GLY B 1 35 ? 27.710 7.697 66.619 1.00 22.64 101 GLY B C 1
ATOM 1731 O O . GLY B 1 35 ? 27.790 8.303 65.538 1.00 22.47 101 GLY B O 1
ATOM 1732 N N . THR B 1 36 ? 26.660 7.748 67.437 1.00 23.68 102 THR B N 1
ATOM 1733 C CA . THR B 1 36 ? 25.401 8.459 67.075 1.00 25.02 102 THR B CA 1
ATOM 1734 C C . THR B 1 36 ? 25.253 9.793 67.822 1.00 24.15 102 THR B C 1
ATOM 1735 O O . THR B 1 36 ? 24.153 10.385 67.750 1.00 25.45 102 THR B O 1
ATOM 1739 N N . THR B 1 37 ? 26.298 10.259 68.505 1.00 21.99 103 THR B N 1
ATOM 1740 C CA . THR B 1 37 ? 26.225 11.576 69.195 1.00 21.42 103 THR B CA 1
ATOM 1741 C C . THR B 1 37 ? 26.930 12.617 68.316 1.00 21.23 103 THR B C 1
ATOM 1742 O O . THR B 1 37 ? 26.339 13.694 68.077 1.00 20.87 103 THR B O 1
ATOM 1746 N N . THR B 1 38 ? 28.136 12.298 67.829 1.00 20.24 104 THR B N 1
ATOM 1747 C CA . THR B 1 38 ? 28.937 13.270 67.035 1.00 20.13 104 THR B CA 1
ATOM 1748 C C . THR B 1 38 ? 28.190 13.778 65.798 1.00 19.99 104 THR B C 1
ATOM 1749 O O . THR B 1 38 ? 28.329 14.951 65.472 1.00 19.74 104 THR B O 1
ATOM 1753 N N . PRO B 1 39 ? 27.399 12.980 65.041 1.00 20.41 105 PRO B N 1
ATOM 1754 C CA . PRO B 1 39 ? 26.674 13.532 63.895 1.00 20.88 105 PRO B CA 1
ATOM 1755 C C . PRO B 1 39 ? 25.753 14.694 64.304 1.00 21.38 105 PRO B C 1
ATOM 1756 O O . PRO B 1 39 ? 25.555 15.606 63.506 1.00 21.94 105 PRO B O 1
ATOM 1760 N N . TRP B 1 40 ? 25.225 14.653 65.530 1.00 20.71 106 TRP B N 1
ATOM 1761 C CA . TRP B 1 40 ? 24.354 15.760 66.010 1.00 21.31 106 TRP B CA 1
ATOM 1762 C C . TRP B 1 40 ? 25.197 17.011 66.277 1.00 18.98 106 TRP B C 1
ATOM 1763 O O . TRP B 1 40 ? 24.640 18.119 66.165 1.00 18.86 106 TRP B O 1
ATOM 1774 N N . ILE B 1 41 ? 26.463 16.851 66.675 1.00 17.65 107 ILE B N 1
ATOM 1775 C CA . ILE B 1 41 ? 27.332 18.048 66.870 1.00 17.20 107 ILE B CA 1
ATOM 1776 C C . ILE B 1 41 ? 27.487 18.722 65.508 1.00 17.37 107 ILE B C 1
ATOM 1777 O O . ILE B 1 41 ? 27.300 19.951 65.421 1.00 17.53 107 ILE B O 1
ATOM 1782 N N . ILE B 1 42 ? 27.840 17.923 64.498 1.00 17.42 108 ILE B N 1
ATOM 1783 C CA . ILE B 1 42 ? 28.064 18.420 63.113 1.00 17.54 108 ILE B CA 1
ATOM 1784 C C . ILE B 1 42 ? 26.791 19.119 62.637 1.00 18.79 108 ILE B C 1
ATOM 1785 O O . ILE B 1 42 ? 26.893 20.226 62.083 1.00 18.52 108 ILE B O 1
ATOM 1790 N N . GLU B 1 43 ? 25.632 18.506 62.875 1.00 20.43 109 GLU B N 1
ATOM 1791 C CA . GLU B 1 43 ? 24.372 19.115 62.373 1.00 22.98 109 GLU B CA 1
ATOM 1792 C C . GLU B 1 43 ? 24.101 20.459 63.064 1.00 22.37 109 GLU B C 1
ATOM 1793 O O . GLU B 1 43 ? 23.598 21.383 62.378 1.00 23.10 109 GLU B O 1
ATOM 1799 N N . ALA B 1 44 ? 24.458 20.582 64.346 1.00 21.08 110 ALA B N 1
ATOM 1800 C CA . ALA B 1 44 ? 24.138 21.797 65.136 1.00 21.02 110 ALA B CA 1
ATOM 1801 C C . ALA B 1 44 ? 25.067 22.976 64.808 1.00 20.19 110 ALA B C 1
ATOM 1802 O O . ALA B 1 44 ? 24.701 24.111 65.166 1.00 21.44 110 ALA B O 1
ATOM 1804 N N . ILE B 1 45 ? 26.223 22.736 64.181 1.00 19.38 111 ILE B N 1
ATOM 1805 C CA . ILE B 1 45 ? 27.160 23.850 63.846 1.00 19.13 111 ILE B CA 1
ATOM 1806 C C . ILE B 1 45 ? 26.497 24.784 62.829 1.00 19.33 111 ILE B C 1
ATOM 1807 O O . ILE B 1 45 ? 25.937 24.284 61.836 1.00 19.55 111 ILE B O 1
ATOM 1812 N N . ASP B 1 46 ? 26.583 26.090 63.084 1.00 20.47 112 ASP B N 1
ATOM 1813 C CA . ASP B 1 46 ? 26.074 27.138 62.164 1.00 21.48 112 ASP B CA 1
ATOM 1814 C C . ASP B 1 46 ? 26.552 26.808 60.743 1.00 21.68 112 ASP B C 1
ATOM 1815 O O . ASP B 1 46 ? 27.772 26.734 60.541 1.00 20.34 112 ASP B O 1
ATOM 1820 N N . ASN B 1 47 ? 25.627 26.639 59.791 1.00 22.54 113 ASN B N 1
ATOM 1821 C CA . ASN B 1 47 ? 26.004 26.287 58.393 1.00 24.55 113 ASN B CA 1
ATOM 1822 C C . ASN B 1 47 ? 26.859 27.376 57.735 1.00 24.52 113 ASN B C 1
ATOM 1823 O O . ASN B 1 47 ? 27.454 27.072 56.690 1.00 25.43 113 ASN B O 1
ATOM 1828 N N . GLU B 1 48 ? 26.945 28.573 58.324 1.00 24.25 114 GLU B N 1
ATOM 1829 C CA . GLU B 1 48 ? 27.737 29.688 57.731 1.00 24.61 114 GLU B CA 1
ATOM 1830 C C . GLU B 1 48 ? 29.198 29.651 58.206 1.00 24.34 114 GLU B C 1
ATOM 1831 O O . GLU B 1 48 ? 30.009 30.403 57.638 1.00 24.75 114 GLU B O 1
ATOM 1837 N N . ILE B 1 49 ? 29.533 28.793 59.170 1.00 22.70 115 ILE B N 1
ATOM 1838 C CA . ILE B 1 49 ? 30.919 28.756 59.732 1.00 22.73 115 ILE B CA 1
ATOM 1839 C C . ILE B 1 49 ? 31.783 27.834 58.881 1.00 22.30 115 ILE B C 1
ATOM 1840 O O . ILE B 1 49 ? 31.469 26.655 58.719 1.00 22.58 115 ILE B O 1
ATOM 1845 N N . PRO B 1 50 ? 32.892 28.334 58.297 1.00 22.81 116 PRO B N 1
ATOM 1846 C CA . PRO B 1 50 ? 33.800 27.464 57.562 1.00 22.27 116 PRO B CA 1
ATOM 1847 C C . PRO B 1 50 ? 34.679 26.691 58.552 1.00 21.08 116 PRO B C 1
ATOM 1848 O O . PRO B 1 50 ? 35.091 27.276 59.539 1.00 21.05 116 PRO B O 1
ATOM 1852 N N . PHE B 1 51 ? 34.909 25.409 58.277 1.00 19.16 117 PHE B N 1
ATOM 1853 C CA . PHE B 1 51 ? 35.828 24.597 59.113 1.00 19.27 117 PHE B CA 1
ATOM 1854 C C . PHE B 1 51 ? 36.332 23.406 58.308 1.00 19.10 117 PHE B C 1
ATOM 1855 O O . PHE B 1 51 ? 35.766 23.088 57.247 1.00 19.85 117 PHE B O 1
ATOM 1863 N N . THR B 1 52 ? 37.417 22.815 58.805 1.00 19.12 118 THR B N 1
ATOM 1864 C CA . THR B 1 52 ? 38.016 21.596 58.229 1.00 19.74 118 THR B CA 1
ATOM 1865 C C . THR B 1 52 ? 37.756 20.483 59.242 1.00 18.98 118 THR B C 1
ATOM 1866 O O . THR B 1 52 ? 37.881 20.757 60.456 1.00 18.21 118 THR B O 1
ATOM 1870 N N . ALA B 1 53 ? 37.404 19.293 58.773 1.00 18.43 119 ALA B N 1
ATOM 1871 C CA . ALA B 1 53 ? 37.131 18.199 59.724 1.00 18.49 119 ALA B CA 1
ATOM 1872 C C . ALA B 1 53 ? 37.650 16.870 59.191 1.00 19.03 119 ALA B C 1
ATOM 1873 O O . ALA B 1 53 ? 37.590 16.635 57.962 1.00 18.86 119 ALA B O 1
ATOM 1875 N N . VAL B 1 54 ? 38.179 16.061 60.107 1.00 19.19 120 VAL B N 1
ATOM 1876 C CA . VAL B 1 54 ? 38.666 14.691 59.800 1.00 20.16 120 VAL B CA 1
ATOM 1877 C C . VAL B 1 54 ? 37.845 13.723 60.661 1.00 20.05 120 VAL B C 1
ATOM 1878 O O . VAL B 1 54 ? 37.489 14.074 61.822 1.00 19.35 120 VAL B O 1
ATOM 1882 N N . CYS B 1 55 ? 37.519 12.569 60.087 1.00 19.21 121 CYS B N 1
ATOM 1883 C CA . CYS B 1 55 ? 36.700 11.552 60.780 1.00 19.25 121 CYS B CA 1
ATOM 1884 C C . CYS B 1 55 ? 37.140 10.180 60.278 1.00 19.43 121 CYS B C 1
ATOM 1885 O O . CYS B 1 55 ? 37.989 10.142 59.366 1.00 19.60 121 CYS B O 1
ATOM 1888 N N . TYR B 1 56 ? 36.582 9.104 60.837 1.00 19.35 122 TYR B N 1
ATOM 1889 C CA . TYR B 1 56 ? 36.989 7.731 60.451 1.00 19.48 122 TYR B CA 1
ATOM 1890 C C . TYR B 1 56 ? 35.759 6.824 60.401 1.00 20.52 122 TYR B C 1
ATOM 1891 O O . TYR B 1 56 ? 35.924 5.612 60.487 1.00 21.60 122 TYR B O 1
ATOM 1900 N N . SER B 1 57 ? 34.568 7.406 60.248 1.00 21.43 123 SER B N 1
ATOM 1901 C CA . SER B 1 57 ? 33.338 6.575 60.175 1.00 22.33 123 SER B CA 1
ATOM 1902 C C . SER B 1 57 ? 32.390 7.134 59.116 1.00 22.26 123 SER B C 1
ATOM 1903 O O . SER B 1 57 ? 32.366 8.351 58.907 1.00 20.37 123 SER B O 1
ATOM 1906 N N . LEU B 1 58 ? 31.600 6.246 58.515 1.00 23.53 124 LEU B N 1
ATOM 1907 C CA . LEU B 1 58 ? 30.705 6.592 57.389 1.00 25.15 124 LEU B CA 1
ATOM 1908 C C . LEU B 1 58 ? 29.612 7.576 57.806 1.00 24.41 124 LEU B C 1
ATOM 1909 O O . LEU B 1 58 ? 29.414 8.552 57.080 1.00 23.25 124 LEU B O 1
ATOM 1914 N N A ASN B 1 59 ? 28.916 7.321 58.925 0.60 24.86 125 ASN B N 1
ATOM 1915 N N B ASN B 1 59 ? 28.923 7.299 58.919 0.40 24.63 125 ASN B N 1
ATOM 1916 C CA A ASN B 1 59 ? 27.799 8.221 59.330 0.60 25.25 125 ASN B CA 1
ATOM 1917 C CA B ASN B 1 59 ? 27.818 8.151 59.440 0.40 24.79 125 ASN B CA 1
ATOM 1918 C C A ASN B 1 59 ? 28.364 9.602 59.693 0.60 23.22 125 ASN B C 1
ATOM 1919 C C B ASN B 1 59 ? 28.346 9.560 59.737 0.40 23.18 125 ASN B C 1
ATOM 1920 O O A ASN B 1 59 ? 27.706 10.613 59.364 0.60 22.56 125 ASN B O 1
ATOM 1921 O O B ASN B 1 59 ? 27.652 10.542 59.398 0.40 22.91 125 ASN B O 1
ATOM 1930 N N . THR B 1 60 ? 29.533 9.646 60.337 1.00 22.58 126 THR B N 1
ATOM 1931 C CA . THR B 1 60 ? 30.155 10.949 60.674 1.00 21.67 126 THR B CA 1
ATOM 1932 C C . THR B 1 60 ? 30.501 11.667 59.366 1.00 20.44 126 THR B C 1
ATOM 1933 O O . THR B 1 60 ? 30.187 12.862 59.225 1.00 19.91 126 THR B O 1
ATOM 1937 N N . PHE B 1 61 ? 31.101 10.945 58.426 1.00 19.84 127 PHE B N 1
ATOM 1938 C CA . PHE B 1 61 ? 31.468 11.586 57.142 1.00 19.63 127 PHE B CA 1
ATOM 1939 C C . PHE B 1 61 ? 30.215 12.115 56.429 1.00 19.62 127 PHE B C 1
ATOM 1940 O O . PHE B 1 61 ? 30.226 13.245 55.929 1.00 19.19 127 PHE B O 1
ATOM 1948 N N . LEU B 1 62 ? 29.158 11.308 56.376 1.00 20.78 128 LEU B N 1
ATOM 1949 C CA . LEU B 1 62 ? 27.935 11.738 55.640 1.00 22.02 128 LEU B CA 1
ATOM 1950 C C . LEU B 1 62 ? 27.351 13.012 56.263 1.00 21.16 128 LEU B C 1
ATOM 1951 O O . LEU B 1 62 ? 26.765 13.798 55.503 1.00 20.94 128 LEU B O 1
ATOM 1956 N N . ALA B 1 63 ? 27.509 13.197 57.578 1.00 20.44 129 ALA B N 1
ATOM 1957 C CA . ALA B 1 63 ? 27.022 14.428 58.244 1.00 20.78 129 ALA B CA 1
ATOM 1958 C C . ALA B 1 63 ? 27.905 15.601 57.802 1.00 19.76 129 ALA B C 1
ATOM 1959 O O . ALA B 1 63 ? 27.355 16.673 57.508 1.00 19.68 129 ALA B O 1
ATOM 1961 N N . LEU B 1 64 ? 29.227 15.400 57.753 1.00 19.46 130 LEU B N 1
ATOM 1962 C CA . LEU B 1 64 ? 30.154 16.480 57.297 1.00 19.45 130 LEU B CA 1
ATOM 1963 C C . LEU B 1 64 ? 29.826 16.878 55.850 1.00 19.94 130 LEU B C 1
ATOM 1964 O O . LEU B 1 64 ? 29.855 18.086 55.549 1.00 20.24 130 LEU B O 1
ATOM 1969 N N . LYS B 1 65 ? 29.497 15.895 55.001 1.00 21.31 131 LYS B N 1
ATOM 1970 C CA . LYS B 1 65 ? 29.190 16.109 53.561 1.00 23.95 131 LYS B CA 1
ATOM 1971 C C . LYS B 1 65 ? 28.008 17.074 53.379 1.00 25.06 131 LYS B C 1
ATOM 1972 O O . LYS B 1 65 ? 27.987 17.771 52.350 1.00 26.17 131 LYS B O 1
ATOM 1978 N N . GLU B 1 66 ? 27.079 17.130 54.340 1.00 25.56 132 GLU B N 1
ATOM 1979 C CA . GLU B 1 66 ? 25.888 18.022 54.248 1.00 26.79 132 GLU B CA 1
ATOM 1980 C C . GLU B 1 66 ? 26.232 19.471 54.616 1.00 26.04 132 GLU B C 1
ATOM 1981 O O . GLU B 1 66 ? 25.401 20.347 54.324 1.00 26.95 132 GLU B O 1
ATOM 1987 N N . LYS B 1 67 ? 27.399 19.724 55.218 1.00 23.42 133 LYS B N 1
ATOM 1988 C CA . LYS B 1 67 ? 27.770 21.107 55.627 1.00 23.13 133 LYS B CA 1
ATOM 1989 C C . LYS B 1 67 ? 28.398 21.821 54.435 1.00 24.03 133 LYS B C 1
ATOM 1990 O O . LYS B 1 67 ? 29.497 21.475 54.020 1.00 24.05 133 LYS B O 1
ATOM 1996 N N . PRO B 1 68 ? 27.759 22.872 53.882 1.00 24.70 134 PRO B N 1
ATOM 1997 C CA . PRO B 1 68 ? 28.283 23.531 52.682 1.00 26.08 134 PRO B CA 1
ATOM 1998 C C . PRO B 1 68 ? 29.655 24.215 52.836 1.00 25.43 134 PRO B C 1
ATOM 1999 O O . PRO B 1 68 ? 30.296 24.416 51.824 1.00 26.74 134 PRO B O 1
ATOM 2003 N N . HIS B 1 69 ? 30.104 24.504 54.062 1.00 23.61 135 HIS B N 1
ATOM 2004 C CA . HIS B 1 69 ? 31.409 25.204 54.233 1.00 23.43 135 HIS B CA 1
ATOM 2005 C C . HIS B 1 69 ? 32.395 24.315 54.991 1.00 22.10 135 HIS B C 1
ATOM 2006 O O . HIS B 1 69 ? 33.358 24.847 55.575 1.00 22.26 135 HIS B O 1
ATOM 2013 N N . CYS B 1 70 ? 32.161 23.010 54.952 1.00 21.76 136 CYS B N 1
ATOM 2014 C CA . CYS B 1 70 ? 33.088 22.066 55.617 1.00 21.15 136 CYS B CA 1
ATOM 2015 C C . CYS B 1 70 ? 34.013 21.444 54.576 1.00 21.27 136 CYS B C 1
ATOM 2016 O O . CYS B 1 70 ? 33.513 20.914 53.556 1.00 21.74 136 CYS B O 1
ATOM 2019 N N . ARG B 1 71 ? 35.309 21.588 54.812 1.00 21.72 137 ARG B N 1
ATOM 2020 C CA . ARG B 1 71 ? 36.353 20.882 54.046 1.00 21.68 137 ARG B CA 1
ATOM 2021 C C . ARG B 1 71 ? 36.495 19.533 54.761 1.00 20.83 137 ARG B C 1
ATOM 2022 O O . ARG B 1 71 ? 37.073 19.505 55.871 1.00 19.13 137 ARG B O 1
ATOM 2030 N N . ALA B 1 72 ? 35.936 18.470 54.173 1.00 20.37 138 ALA B N 1
ATOM 2031 C CA . ALA B 1 72 ? 35.850 17.162 54.850 1.00 19.98 138 ALA B CA 1
ATOM 2032 C C . ALA B 1 72 ? 36.957 16.189 54.437 1.00 20.35 138 ALA B C 1
ATOM 2033 O O . ALA B 1 72 ? 37.260 16.072 53.227 1.00 20.74 138 ALA B O 1
ATOM 2035 N N . PHE B 1 73 ? 37.526 15.514 55.444 1.00 20.09 139 PHE B N 1
ATOM 2036 C CA . PHE B 1 73 ? 38.552 14.459 55.278 1.00 20.20 139 PHE B CA 1
ATOM 2037 C C . PHE B 1 73 ? 38.043 13.154 55.897 1.00 21.32 139 PHE B C 1
ATOM 2038 O O . PHE B 1 73 ? 37.504 13.165 57.024 1.00 20.90 139 PHE B O 1
ATOM 2046 N N . LEU B 1 74 ? 38.189 12.059 55.162 1.00 21.78 140 LEU B N 1
ATOM 2047 C CA . LEU B 1 74 ? 37.814 10.736 55.707 1.00 23.10 140 LEU B CA 1
ATOM 2048 C C . LEU B 1 74 ? 39.072 9.878 55.745 1.00 25.56 140 LEU B C 1
ATOM 2049 O O . LEU B 1 74 ? 39.742 9.734 54.698 1.00 25.67 140 LEU B O 1
ATOM 2054 N N . CYS B 1 75 ? 39.409 9.433 56.948 1.00 27.00 141 CYS B N 1
ATOM 2055 C CA . CYS B 1 75 ? 40.496 8.474 57.177 1.00 30.54 141 CYS B CA 1
ATOM 2056 C C . CYS B 1 75 ? 39.997 7.154 56.588 1.00 32.98 141 CYS B C 1
ATOM 2057 O O . CYS B 1 75 ? 38.958 6.658 57.075 1.00 38.32 141 CYS B O 1
ATOM 2060 N N . GLY B 1 76 ? 40.657 6.653 55.549 1.00 30.05 142 GLY B N 1
ATOM 2061 C CA . GLY B 1 76 ? 40.207 5.410 54.899 1.00 31.53 142 GLY B CA 1
ATOM 2062 C C . GLY B 1 76 ? 40.807 4.175 55.538 1.00 31.01 142 GLY B C 1
ATOM 2063 O O . GLY B 1 76 ? 41.228 4.246 56.709 1.00 30.01 142 GLY B O 1
ATOM 2064 N N . GLY B 1 77 ? 40.842 3.084 54.777 1.00 31.88 143 GLY B N 1
ATOM 2065 C CA . GLY B 1 77 ? 41.383 1.800 55.247 1.00 32.76 143 GLY B CA 1
ATOM 2066 C C . GLY B 1 77 ? 40.352 0.708 55.064 1.00 33.28 143 GLY B C 1
ATOM 2067 O O . GLY B 1 77 ? 39.535 0.813 54.128 1.00 32.22 143 GLY B O 1
ATOM 2068 N N . GLU B 1 78 ? 40.366 -0.287 55.946 1.00 33.74 144 GLU B N 1
ATOM 2069 C CA . GLU B 1 78 ? 39.397 -1.403 55.841 1.00 35.26 144 GLU B CA 1
ATOM 2070 C C . GLU B 1 78 ? 38.117 -1.046 56.602 1.00 34.41 144 GLU B C 1
ATOM 2071 O O . GLU B 1 78 ? 38.209 -0.586 57.755 1.00 32.60 144 GLU B O 1
ATOM 2077 N N . PHE B 1 79 ? 36.965 -1.300 55.982 1.00 36.07 145 PHE B N 1
ATOM 2078 C CA . PHE B 1 79 ? 35.657 -0.966 56.601 1.00 37.21 145 PHE B CA 1
ATOM 2079 C C . PHE B 1 79 ? 35.219 -2.048 57.599 1.00 40.10 145 PHE B C 1
ATOM 2080 O O . PHE B 1 79 ? 35.316 -3.248 57.288 1.00 42.75 145 PHE B O 1
ATOM 2088 N N A HIS B 1 80 ? 34.768 -1.611 58.780 0.70 33.29 146 HIS B N 1
ATOM 2089 N N B HIS B 1 80 ? 34.728 -1.599 58.762 0.30 32.10 146 HIS B N 1
ATOM 2090 C CA A HIS B 1 80 ? 34.237 -2.484 59.866 0.70 35.34 146 HIS B CA 1
ATOM 2091 C CA B HIS B 1 80 ? 34.244 -2.465 59.873 0.30 33.48 146 HIS B CA 1
ATOM 2092 C C A HIS B 1 80 ? 32.775 -2.103 60.125 0.70 36.16 146 HIS B C 1
ATOM 2093 C C B HIS B 1 80 ? 32.777 -2.103 60.156 0.30 34.94 146 HIS B C 1
ATOM 2094 O O A HIS B 1 80 ? 32.513 -0.911 60.373 0.70 34.77 146 HIS B O 1
ATOM 2095 O O B HIS B 1 80 ? 32.513 -0.920 60.443 0.30 34.03 146 HIS B O 1
ATOM 2108 N N . ALA B 1 81 ? 31.871 -3.089 60.085 1.00 38.56 147 ALA B N 1
ATOM 2109 C CA . ALA B 1 81 ? 30.407 -2.885 60.258 1.00 37.88 147 ALA B CA 1
ATOM 2110 C C . ALA B 1 81 ? 30.014 -2.134 61.543 1.00 38.80 147 ALA B C 1
ATOM 2111 O O . ALA B 1 81 ? 29.205 -1.189 61.430 1.00 37.85 147 ALA B O 1
ATOM 2113 N N . SER B 1 82 ? 30.521 -2.540 62.711 1.00 37.33 148 SER B N 1
ATOM 2114 C CA . SER B 1 82 ? 30.127 -1.900 63.999 1.00 38.14 148 SER B CA 1
ATOM 2115 C C . SER B 1 82 ? 30.578 -0.430 64.036 1.00 35.34 148 SER B C 1
ATOM 2116 O O . SER B 1 82 ? 31.796 -0.189 64.063 1.00 31.95 148 SER B O 1
ATOM 2119 N N . ASN B 1 83 ? 29.612 0.498 64.092 1.00 33.67 149 ASN B N 1
ATOM 2120 C CA . ASN B 1 83 ? 29.858 1.971 64.082 1.00 34.70 149 ASN B CA 1
ATOM 2121 C C . ASN B 1 83 ? 30.386 2.387 62.701 1.00 33.08 149 ASN B C 1
ATOM 2122 O O . ASN B 1 83 ? 30.837 3.546 62.571 1.00 33.19 149 ASN B O 1
ATOM 2127 N N . ALA B 1 84 ? 30.302 1.487 61.710 1.00 31.31 150 ALA B N 1
ATOM 2128 C CA . ALA B 1 84 ? 30.724 1.770 60.314 1.00 30.03 150 ALA B CA 1
ATOM 2129 C C . ALA B 1 84 ? 32.039 2.564 60.299 1.00 27.89 150 ALA B C 1
ATOM 2130 O O . ALA B 1 84 ? 32.060 3.677 59.727 1.00 26.49 150 ALA B O 1
ATOM 2132 N N . ILE B 1 85 ? 33.102 2.001 60.876 1.00 27.41 151 ILE B N 1
ATOM 2133 C CA . ILE B 1 85 ? 34.408 2.725 60.919 1.00 26.65 151 ILE B CA 1
ATOM 2134 C C . ILE B 1 85 ? 35.354 2.194 59.841 1.00 27.47 151 ILE B C 1
ATOM 2135 O O . ILE B 1 85 ? 35.111 1.111 59.270 1.00 27.24 151 ILE B O 1
ATOM 2140 N N . PHE B 1 86 ? 36.418 2.955 59.613 1.00 27.77 152 PHE B N 1
ATOM 2141 C CA . PHE B 1 86 ? 37.529 2.562 58.721 1.00 28.82 152 PHE B CA 1
ATOM 2142 C C . PHE B 1 86 ? 38.745 2.345 59.618 1.00 32.28 152 PHE B C 1
ATOM 2143 O O . PHE B 1 86 ? 39.043 3.218 60.462 1.00 34.19 152 PHE B O 1
ATOM 2151 N N . LYS B 1 87 ? 39.371 1.180 59.482 1.00 34.17 153 LYS B N 1
ATOM 2152 C CA . LYS B 1 87 ? 40.578 0.854 60.278 1.00 37.33 153 LYS B CA 1
ATOM 2153 C C . LYS B 1 87 ? 41.768 1.237 59.411 1.00 35.33 153 LYS B C 1
ATOM 2154 O O . LYS B 1 87 ? 42.032 0.585 58.405 1.00 35.32 153 LYS B O 1
ATOM 2160 N N . PRO B 1 88 ? 42.497 2.332 59.723 1.00 36.59 154 PRO B N 1
ATOM 2161 C CA . PRO B 1 88 ? 43.625 2.730 58.894 1.00 39.32 154 PRO B CA 1
ATOM 2162 C C . PRO B 1 88 ? 44.686 1.624 58.853 1.00 42.35 154 PRO B C 1
ATOM 2163 O O . PRO B 1 88 ? 44.955 1.030 59.886 1.00 43.91 154 PRO B O 1
ATOM 2167 N N . ILE B 1 89 ? 45.200 1.344 57.658 1.00 46.27 155 ILE B N 1
ATOM 2168 C CA . ILE B 1 89 ? 46.317 0.373 57.482 1.00 52.21 155 ILE B CA 1
ATOM 2169 C C . ILE B 1 89 ? 47.580 1.085 57.963 1.00 52.52 155 ILE B C 1
ATOM 2170 O O . ILE B 1 89 ? 48.389 0.467 58.678 1.00 55.61 155 ILE B O 1
ATOM 2175 N N . ASP B 1 90 ? 47.686 2.362 57.584 1.00 48.84 156 ASP B N 1
ATOM 2176 C CA . ASP B 1 90 ? 48.836 3.247 57.891 1.00 49.69 156 ASP B CA 1
ATOM 2177 C C . ASP B 1 90 ? 48.301 4.598 58.384 1.00 42.82 156 ASP B C 1
ATOM 2178 O O . ASP B 1 90 ? 47.506 5.223 57.652 1.00 42.05 156 ASP B O 1
ATOM 2183 N N . PHE B 1 91 ? 48.723 5.039 59.570 1.00 37.66 157 PHE B N 1
ATOM 2184 C CA . PHE B 1 91 ? 48.273 6.365 60.080 1.00 37.40 157 PHE B CA 1
ATOM 2185 C C . PHE B 1 91 ? 48.947 7.487 59.274 1.00 35.60 157 PHE B C 1
ATOM 2186 O O . PHE B 1 91 ? 48.442 8.622 59.307 1.00 34.33 157 PHE B O 1
ATOM 2194 N N . GLN B 1 92 ? 50.025 7.173 58.546 1.00 37.62 158 GLN B N 1
ATOM 2195 C CA . GLN B 1 92 ? 50.750 8.206 57.745 1.00 39.66 158 GLN B CA 1
ATOM 2196 C C . GLN B 1 92 ? 49.896 8.647 56.546 1.00 36.71 158 GLN B C 1
ATOM 2197 O O . GLN B 1 92 ? 50.132 9.763 56.041 1.00 37.73 158 GLN B O 1
ATOM 2203 N N . GLN B 1 93 ? 48.941 7.812 56.121 1.00 33.89 159 GLN B N 1
ATOM 2204 C CA . GLN B 1 93 ? 48.064 8.114 54.955 1.00 35.04 159 GLN B CA 1
ATOM 2205 C C . GLN B 1 93 ? 47.307 9.434 55.173 1.00 32.63 159 GLN B C 1
ATOM 2206 O O . GLN B 1 93 ? 47.462 10.359 54.329 1.00 34.03 159 GLN B O 1
ATOM 2212 N N . THR B 1 94 ? 46.534 9.534 56.261 1.00 27.29 160 THR B N 1
ATOM 2213 C CA . THR B 1 94 ? 45.702 10.747 56.491 1.00 26.14 160 THR B CA 1
ATOM 2214 C C . THR B 1 94 ? 45.880 11.308 57.905 1.00 23.92 160 THR B C 1
ATOM 2215 O O . THR B 1 94 ? 46.220 12.487 58.019 1.00 22.00 160 THR B O 1
ATOM 2219 N N . LEU B 1 95 ? 45.666 10.490 58.940 1.00 23.56 161 LEU B N 1
ATOM 2220 C CA . LEU B 1 95 ? 45.653 11.010 60.341 1.00 24.80 161 LEU B CA 1
ATOM 2221 C C . LEU B 1 95 ? 46.963 11.685 60.785 1.00 25.07 161 LEU B C 1
ATOM 2222 O O . LEU B 1 95 ? 46.858 12.730 61.457 1.00 25.11 161 LEU B O 1
ATOM 2227 N N . ASN B 1 96 ? 48.135 11.142 60.451 1.00 25.75 162 ASN B N 1
ATOM 2228 C CA . ASN B 1 96 ? 49.406 11.736 60.968 1.00 27.98 162 ASN B CA 1
ATOM 2229 C C . ASN B 1 96 ? 49.666 13.149 60.432 1.00 26.05 162 ASN B C 1
ATOM 2230 O O . ASN B 1 96 ? 50.584 13.817 60.967 1.00 26.00 162 ASN B O 1
ATOM 2235 N N . ASN B 1 97 ? 48.881 13.603 59.458 1.00 21.83 163 ASN B N 1
ATOM 2236 C CA . ASN B 1 97 ? 49.041 14.962 58.881 1.00 21.30 163 ASN B CA 1
ATOM 2237 C C . ASN B 1 97 ? 48.305 16.006 59.739 1.00 19.74 163 ASN B C 1
ATOM 2238 O O . ASN B 1 97 ? 48.452 17.210 59.443 1.00 20.24 163 ASN B O 1
ATOM 2243 N N . PHE B 1 98 ? 47.576 15.584 60.782 1.00 22.39 164 PHE B N 1
ATOM 2244 C CA . PHE B 1 98 ? 46.750 16.555 61.552 1.00 21.21 164 PHE B CA 1
ATOM 2245 C C . PHE B 1 98 ? 47.051 16.626 63.056 1.00 20.99 164 PHE B C 1
ATOM 2246 O O . PHE B 1 98 ? 47.315 15.594 63.694 1.00 20.90 164 PHE B O 1
ATOM 2254 N N . CYS B 1 99 ? 46.963 17.852 63.585 1.00 21.36 165 CYS B N 1
ATOM 2255 C CA . CYS B 1 99 ? 46.948 18.192 65.038 1.00 20.91 165 CYS B CA 1
ATOM 2256 C C . CYS B 1 99 ? 45.696 19.042 65.221 1.00 20.31 165 CYS B C 1
ATOM 2257 O O . CYS B 1 99 ? 45.775 20.265 65.270 1.00 20.06 165 CYS B O 1
ATOM 2260 N N . PRO B 1 100 ? 44.496 18.427 65.272 1.00 19.28 166 PRO B N 1
ATOM 2261 C CA . PRO B 1 100 ? 43.255 19.197 65.287 1.00 19.31 166 PRO B CA 1
ATOM 2262 C C . PRO B 1 100 ? 43.147 20.213 66.429 1.00 18.95 166 PRO B C 1
ATOM 2263 O O . PRO B 1 100 ? 43.671 19.962 67.504 1.00 18.19 166 PRO B O 1
ATOM 2267 N N . ASP B 1 101 ? 42.489 21.340 66.141 1.00 18.79 167 ASP B N 1
ATOM 2268 C CA . ASP B 1 101 ? 42.233 22.402 67.151 1.00 19.45 167 ASP B CA 1
ATOM 2269 C C . ASP B 1 101 ? 41.374 21.810 68.267 1.00 18.84 167 ASP B C 1
ATOM 2270 O O . ASP B 1 101 ? 41.658 22.068 69.465 1.00 18.59 167 ASP B O 1
ATOM 2275 N N . ILE B 1 102 ? 40.366 21.032 67.875 1.00 18.02 168 ILE B N 1
ATOM 2276 C CA . ILE B 1 102 ? 39.450 20.372 68.845 1.00 17.61 168 ILE B CA 1
ATOM 2277 C C . ILE B 1 102 ? 39.158 18.951 68.359 1.00 17.45 168 ILE B C 1
ATOM 2278 O O . ILE B 1 102 ? 38.922 18.757 67.140 1.00 17.35 168 ILE B O 1
ATOM 2283 N N . ALA B 1 103 ? 39.207 18.003 69.287 1.00 16.95 169 ALA B N 1
ATOM 2284 C CA . ALA B 1 103 ? 38.776 16.617 69.021 1.00 16.31 169 ALA B CA 1
ATOM 2285 C C . ALA B 1 103 ? 37.495 16.397 69.833 1.00 16.54 169 ALA B C 1
ATOM 2286 O O . ALA B 1 103 ? 37.513 16.694 71.056 1.00 15.85 169 ALA B O 1
ATOM 2288 N N . PHE B 1 104 ? 36.412 15.999 69.160 1.00 15.62 170 PHE B N 1
ATOM 2289 C CA . PHE B 1 104 ? 35.122 15.671 69.824 1.00 15.78 170 PHE B CA 1
ATOM 2290 C C . PHE B 1 104 ? 35.028 14.150 69.920 1.00 15.63 170 PHE B C 1
ATOM 2291 O O . PHE B 1 104 ? 35.015 13.488 68.871 1.00 16.25 170 PHE B O 1
ATOM 2299 N N . TYR B 1 105 ? 34.936 13.644 71.147 1.00 15.79 171 TYR B N 1
ATOM 2300 C CA . TYR B 1 105 ? 34.954 12.194 71.430 1.00 15.83 171 TYR B CA 1
ATOM 2301 C C . TYR B 1 105 ? 33.590 11.661 71.858 1.00 16.27 171 TYR B C 1
ATOM 2302 O O . TYR B 1 105 ? 32.756 12.417 72.415 1.00 16.05 171 TYR B O 1
ATOM 2311 N N . SER B 1 106 ? 33.411 10.367 71.595 1.00 16.30 172 SER B N 1
ATOM 2312 C CA . SER B 1 106 ? 32.264 9.571 72.076 1.00 17.02 172 SER B CA 1
ATOM 2313 C C . SER B 1 106 ? 32.792 8.559 73.097 1.00 16.80 172 SER B C 1
ATOM 2314 O O . SER B 1 106 ? 34.004 8.234 73.058 1.00 17.19 172 SER B O 1
ATOM 2317 N N . ALA B 1 107 ? 31.929 8.120 74.008 1.00 15.96 173 ALA B N 1
ATOM 2318 C CA . ALA B 1 107 ? 32.295 7.068 74.981 1.00 15.69 173 ALA B CA 1
ATOM 2319 C C . ALA B 1 107 ? 31.019 6.342 75.405 1.00 15.99 173 ALA B C 1
ATOM 2320 O O . ALA B 1 107 ? 29.949 6.976 75.368 1.00 17.22 173 ALA B O 1
ATOM 2322 N N . ALA B 1 108 ? 31.130 5.052 75.706 1.00 16.03 174 ALA B N 1
ATOM 2323 C CA . ALA B 1 108 ? 30.002 4.243 76.226 1.00 16.85 174 ALA B CA 1
ATOM 2324 C C . ALA B 1 108 ? 29.988 4.303 77.761 1.00 16.79 174 ALA B C 1
ATOM 2325 O O . ALA B 1 108 ? 28.946 3.957 78.365 1.00 17.39 174 ALA B O 1
ATOM 2327 N N . GLY B 1 109 ? 31.076 4.790 78.369 1.00 16.95 175 GLY B N 1
ATOM 2328 C CA . GLY B 1 109 ? 31.170 4.849 79.835 1.00 17.04 175 GLY B CA 1
ATOM 2329 C C . GLY B 1 109 ? 32.102 5.960 80.274 1.00 16.92 175 GLY B C 1
ATOM 2330 O O . GLY B 1 109 ? 33.114 6.200 79.584 1.00 16.99 175 GLY B O 1
ATOM 2331 N N . VAL B 1 110 ? 31.764 6.600 81.389 1.00 17.47 176 VAL B N 1
ATOM 2332 C CA . VAL B 1 110 ? 32.525 7.733 81.985 1.00 18.05 176 VAL B CA 1
ATOM 2333 C C . VAL B 1 110 ? 32.603 7.460 83.486 1.00 18.72 176 VAL B C 1
ATOM 2334 O O . VAL B 1 110 ? 31.556 7.530 84.152 1.00 19.35 176 VAL B O 1
ATOM 2338 N N . HIS B 1 111 ? 33.811 7.200 83.988 1.00 18.99 177 HIS B N 1
ATOM 2339 C CA . HIS B 1 111 ? 33.995 6.800 85.408 1.00 19.74 177 HIS B CA 1
ATOM 2340 C C . HIS B 1 111 ? 35.202 7.560 85.968 1.00 20.57 177 HIS B C 1
ATOM 2341 O O . HIS B 1 111 ? 36.183 7.721 85.238 1.00 19.87 177 HIS B O 1
ATOM 2348 N N A VAL B 1 112 ? 35.144 7.996 87.230 0.70 21.83 178 VAL B N 1
ATOM 2349 N N B VAL B 1 112 ? 35.110 7.977 87.236 0.30 21.51 178 VAL B N 1
ATOM 2350 C CA A VAL B 1 112 ? 36.267 8.824 87.766 0.70 22.86 178 VAL B CA 1
ATOM 2351 C CA B VAL B 1 112 ? 36.166 8.781 87.922 0.30 22.40 178 VAL B CA 1
ATOM 2352 C C A VAL B 1 112 ? 37.554 7.997 87.856 0.70 23.56 178 VAL B C 1
ATOM 2353 C C B VAL B 1 112 ? 37.497 8.020 87.985 0.30 23.22 178 VAL B C 1
ATOM 2354 O O A VAL B 1 112 ? 38.627 8.597 87.695 0.70 24.64 178 VAL B O 1
ATOM 2355 O O B VAL B 1 112 ? 38.545 8.690 87.939 0.30 23.64 178 VAL B O 1
ATOM 2362 N N . SER B 1 113 ? 37.462 6.691 88.122 1.00 23.82 179 SER B N 1
ATOM 2363 C CA . SER B 1 113 ? 38.711 5.883 88.234 1.00 25.04 179 SER B CA 1
ATOM 2364 C C . SER B 1 113 ? 38.920 4.978 87.011 1.00 24.76 179 SER B C 1
ATOM 2365 O O . SER B 1 113 ? 40.097 4.811 86.613 1.00 24.77 179 SER B O 1
ATOM 2368 N N . LYS B 1 114 ? 37.845 4.464 86.404 1.00 22.67 180 LYS B N 1
ATOM 2369 C CA . LYS B 1 114 ? 37.967 3.542 85.239 1.00 23.85 180 LYS B CA 1
ATOM 2370 C C . LYS B 1 114 ? 38.114 4.344 83.940 1.00 21.63 180 LYS B C 1
ATOM 2371 O O . LYS B 1 114 ? 38.453 3.733 82.911 1.00 22.57 180 LYS B O 1
ATOM 2377 N N . GLY B 1 115 ? 37.843 5.650 83.991 1.00 20.42 181 GLY B N 1
ATOM 2378 C CA . GLY B 1 115 ? 38.047 6.561 82.850 1.00 19.05 181 GLY B CA 1
ATOM 2379 C C . GLY B 1 115 ? 36.943 6.506 81.811 1.00 17.94 181 GLY B C 1
ATOM 2380 O O . GLY B 1 115 ? 35.813 6.092 82.142 1.00 16.60 181 GLY B O 1
ATOM 2381 N N . ALA B 1 116 ? 37.268 6.977 80.607 1.00 17.01 182 ALA B N 1
ATOM 2382 C CA . ALA B 1 116 ? 36.343 6.927 79.459 1.00 16.13 182 ALA B CA 1
ATOM 2383 C C . ALA B 1 116 ? 36.564 5.587 78.764 1.00 16.61 182 ALA B C 1
ATOM 2384 O O . ALA B 1 116 ? 37.748 5.240 78.475 1.00 16.60 182 ALA B O 1
ATOM 2386 N N . THR B 1 117 ? 35.477 4.863 78.526 1.00 16.42 183 THR B N 1
ATOM 2387 C CA . THR B 1 117 ? 35.553 3.531 77.894 1.00 16.77 183 THR B CA 1
ATOM 2388 C C . THR B 1 117 ? 34.560 3.430 76.741 1.00 17.10 183 THR B C 1
ATOM 2389 O O . THR B 1 117 ? 33.591 4.231 76.703 1.00 16.75 183 THR B O 1
ATOM 2393 N N . CYS B 1 118 ? 34.837 2.507 75.824 1.00 17.86 184 CYS B N 1
ATOM 2394 C CA . CYS B 1 118 ? 33.921 2.243 74.688 1.00 18.67 184 CYS B CA 1
ATOM 2395 C C . CYS B 1 118 ? 33.732 0.726 74.544 1.00 18.97 184 CYS B C 1
ATOM 2396 O O . CYS B 1 118 ? 34.430 -0.054 75.230 1.00 19.26 184 CYS B O 1
ATOM 2399 N N . PHE B 1 119 ? 32.775 0.319 73.722 1.00 19.38 185 PHE B N 1
ATOM 2400 C CA . PHE B 1 119 ? 32.498 -1.127 73.544 1.00 21.23 185 PHE B CA 1
ATOM 2401 C C . PHE B 1 119 ? 33.549 -1.831 72.689 1.00 22.25 185 PHE B C 1
ATOM 2402 O O . PHE B 1 119 ? 33.919 -2.979 73.035 1.00 22.75 185 PHE B O 1
ATO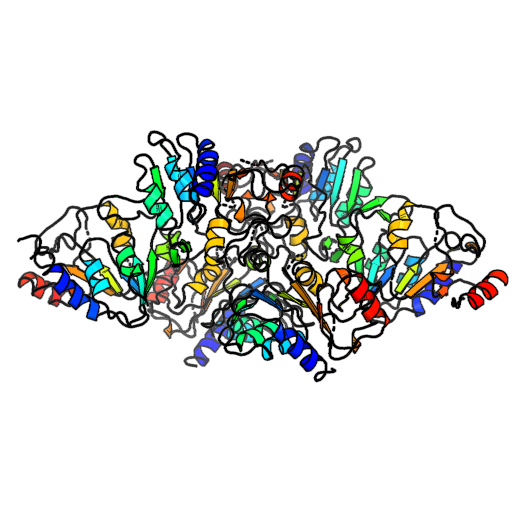M 2410 N N . ASN B 1 120 ? 34.038 -1.155 71.645 1.00 21.60 186 ASN B N 1
ATOM 2411 C CA . ASN B 1 120 ? 34.866 -1.854 70.630 1.00 22.77 186 ASN B CA 1
ATOM 2412 C C . ASN B 1 120 ? 36.356 -1.502 70.717 1.00 22.65 186 ASN B C 1
ATOM 2413 O O . ASN B 1 120 ? 36.702 -0.336 70.483 1.00 20.87 186 ASN B O 1
ATOM 2418 N N . LEU B 1 121 ? 37.193 -2.518 70.974 1.00 24.25 187 LEU B N 1
ATOM 2419 C CA . LEU B 1 121 ? 38.675 -2.368 71.004 1.00 25.81 187 LEU B CA 1
ATOM 2420 C C . LEU B 1 121 ? 39.174 -1.821 69.658 1.00 24.89 187 LEU B C 1
ATOM 2421 O O . LEU B 1 121 ? 40.198 -1.105 69.660 1.00 23.41 187 LEU B O 1
ATOM 2426 N N . GLU B 1 122 ? 38.469 -2.126 68.561 1.00 24.88 188 GLU B N 1
ATOM 2427 C CA . GLU B 1 122 ? 38.896 -1.704 67.197 1.00 25.88 188 GLU B CA 1
ATOM 2428 C C . GLU B 1 122 ? 38.902 -0.175 67.045 1.00 23.83 188 GLU B C 1
ATOM 2429 O O . GLU B 1 122 ? 39.534 0.305 66.091 1.00 23.88 188 GLU B O 1
ATOM 2435 N N . GLU B 1 123 ? 38.233 0.565 67.938 1.00 22.57 189 GLU B N 1
ATOM 2436 C CA . GLU B 1 123 ? 38.170 2.050 67.827 1.00 21.40 189 GLU B CA 1
ATOM 2437 C C . GLU B 1 123 ? 39.304 2.697 68.630 1.00 20.19 189 GLU B C 1
ATOM 2438 O O . GLU B 1 123 ? 39.534 3.902 68.447 1.00 19.63 189 GLU B O 1
ATOM 2444 N N . LEU B 1 124 ? 40.021 1.922 69.444 1.00 19.86 190 LEU B N 1
ATOM 2445 C CA . LEU B 1 124 ? 41.064 2.538 70.316 1.00 19.32 190 LEU B CA 1
ATOM 2446 C C . LEU B 1 124 ? 42.231 3.120 69.511 1.00 19.45 190 LEU B C 1
ATOM 2447 O O . LEU B 1 124 ? 42.721 4.179 69.876 1.00 19.50 190 LEU B O 1
ATOM 2452 N N . PRO B 1 125 ? 42.757 2.488 68.436 1.00 20.29 191 PRO B N 1
ATOM 2453 C CA . PRO B 1 125 ? 43.866 3.095 67.693 1.00 20.69 191 PRO B CA 1
ATOM 2454 C C . PRO B 1 125 ? 43.613 4.557 67.276 1.00 19.97 191 PRO B C 1
ATOM 2455 O O . PRO B 1 125 ? 44.480 5.399 67.526 1.00 18.92 191 PRO B O 1
ATOM 2459 N N . VAL B 1 126 ? 42.434 4.853 66.714 1.00 19.35 192 VAL B N 1
ATOM 2460 C CA . VAL B 1 126 ? 42.125 6.245 66.260 1.00 19.15 192 VAL B CA 1
ATOM 2461 C C . VAL B 1 126 ? 41.818 7.127 67.481 1.00 17.92 192 VAL B C 1
ATOM 2462 O O . VAL B 1 126 ? 42.259 8.277 67.488 1.00 18.16 192 VAL B O 1
ATOM 2466 N N . LYS B 1 127 ? 41.049 6.624 68.453 1.00 17.59 193 LYS B N 1
ATOM 2467 C CA . LYS B 1 127 ? 40.761 7.420 69.674 1.00 16.84 193 LYS B CA 1
ATOM 2468 C C . LYS B 1 127 ? 42.085 7.770 70.363 1.00 16.84 193 LYS B C 1
ATOM 2469 O O . LYS B 1 127 ? 42.247 8.955 70.752 1.00 16.68 193 LYS B O 1
ATOM 2475 N N . HIS B 1 128 ? 42.998 6.801 70.491 1.00 17.65 194 HIS B N 1
ATOM 2476 C CA . HIS B 1 128 ? 44.301 7.093 71.149 1.00 18.13 194 HIS B CA 1
ATOM 2477 C C . HIS B 1 128 ? 45.115 8.083 70.305 1.00 18.78 194 HIS B C 1
ATOM 2478 O O . HIS B 1 128 ? 45.864 8.912 70.914 1.00 18.09 194 HIS B O 1
ATOM 2485 N N . TRP B 1 129 ? 45.043 7.959 68.974 1.00 18.52 195 TRP B N 1
ATOM 2486 C CA . TRP B 1 129 ? 45.749 8.930 68.095 1.00 18.92 195 TRP B CA 1
ATOM 2487 C C . TRP B 1 129 ? 45.242 10.350 68.391 1.00 18.19 195 TRP B C 1
ATOM 2488 O O . TRP B 1 129 ? 46.069 11.274 68.612 1.00 18.09 195 TRP B O 1
ATOM 2499 N N . ALA B 1 130 ? 43.921 10.532 68.394 1.00 17.48 196 ALA B N 1
ATOM 2500 C CA . ALA B 1 130 ? 43.351 11.877 68.645 1.00 17.47 196 ALA B CA 1
ATOM 2501 C C . ALA B 1 130 ? 43.765 12.412 70.017 1.00 18.15 196 ALA B C 1
ATOM 2502 O O . ALA B 1 130 ? 44.094 13.596 70.155 1.00 17.72 196 ALA B O 1
ATOM 2512 N N . SER B 1 132 ? 46.391 11.878 71.588 1.00 19.89 198 SER B N 1
ATOM 2513 C CA . SER B 1 132 ? 47.801 12.235 71.609 1.00 21.67 198 SER B CA 1
ATOM 2514 C C . SER B 1 132 ? 48.110 13.453 70.732 1.00 22.16 198 SER B C 1
ATOM 2515 O O . SER B 1 132 ? 49.097 14.141 70.986 1.00 23.36 198 SER B O 1
ATOM 2526 N N . ALA B 1 134 ? 45.488 15.924 69.197 1.00 20.42 200 ALA B N 1
ATOM 2527 C CA . ALA B 1 134 ? 44.611 17.090 69.162 1.00 19.62 200 ALA B CA 1
ATOM 2528 C C . ALA B 1 134 ? 45.031 18.095 70.251 1.00 19.91 200 ALA B C 1
ATOM 2529 O O . ALA B 1 134 ? 45.691 17.689 71.246 1.00 19.30 200 ALA B O 1
ATOM 2531 N N . GLN B 1 135 ? 44.641 19.362 70.076 1.00 20.14 201 GLN B N 1
ATOM 2532 C CA . GLN B 1 135 ? 45.083 20.477 70.963 1.00 21.33 201 GLN B CA 1
ATOM 2533 C C . GLN B 1 135 ? 44.093 20.686 72.112 1.00 22.38 201 GLN B C 1
ATOM 2534 O O . GLN B 1 135 ? 44.486 21.295 73.130 1.00 23.93 201 GLN B O 1
ATOM 2540 N N . LYS B 1 136 ? 42.843 20.277 71.913 1.00 21.15 202 LYS B N 1
ATOM 2541 C CA . LYS B 1 136 ? 41.805 20.400 72.963 1.00 21.71 202 LYS B CA 1
ATOM 2542 C C . LYS B 1 136 ? 40.904 19.172 72.827 1.00 20.20 202 LYS B C 1
ATOM 2543 O O . LYS B 1 136 ? 40.557 18.833 71.686 1.00 19.75 202 LYS B O 1
ATOM 2549 N N . HIS B 1 137 ? 40.538 18.562 73.955 1.00 18.35 203 HIS B N 1
ATOM 2550 C CA . HIS B 1 137 ? 39.787 17.282 73.968 1.00 17.64 203 HIS B CA 1
ATOM 2551 C C . HIS B 1 137 ? 38.410 17.487 74.607 1.00 17.06 203 HIS B C 1
ATOM 2552 O O . HIS B 1 137 ? 38.360 17.866 75.798 1.00 17.06 203 HIS B O 1
ATOM 2559 N N . VAL B 1 138 ? 37.348 17.227 73.838 1.00 16.74 204 VAL B N 1
ATOM 2560 C CA . VAL B 1 138 ? 35.955 17.470 74.306 1.00 16.38 204 VAL B CA 1
ATOM 2561 C C . VAL B 1 138 ? 35.164 16.162 74.234 1.00 15.51 204 VAL B C 1
ATOM 2562 O O . VAL B 1 138 ? 34.934 15.661 73.119 1.00 15.05 204 VAL B O 1
ATOM 2566 N N . LEU B 1 139 ? 34.798 15.627 75.401 1.00 15.74 205 LEU B N 1
ATOM 2567 C CA . LEU B 1 139 ? 34.013 14.376 75.473 1.00 15.63 205 LEU B CA 1
ATOM 2568 C C . LEU B 1 139 ? 32.532 14.760 75.530 1.00 16.03 205 LEU B C 1
ATOM 2569 O O . LEU B 1 139 ? 32.169 15.541 76.432 1.00 17.22 205 LEU B O 1
ATOM 2574 N N . VAL B 1 140 ? 31.727 14.248 74.595 1.00 15.68 206 VAL B N 1
ATOM 2575 C CA . VAL B 1 140 ? 30.279 14.588 74.500 1.00 16.42 206 VAL B CA 1
ATOM 2576 C C . VAL B 1 140 ? 29.467 13.326 74.809 1.00 16.74 206 VAL B C 1
ATOM 2577 O O . VAL B 1 140 ? 29.424 12.407 73.960 1.00 16.48 206 VAL B O 1
ATOM 2581 N N . VAL B 1 141 ? 28.837 13.313 75.986 1.00 17.14 207 VAL B N 1
ATOM 2582 C CA . VAL B 1 141 ? 28.122 12.104 76.477 1.00 17.88 207 VAL B CA 1
ATOM 2583 C C . VAL B 1 141 ? 26.810 12.460 77.179 1.00 19.46 207 VAL B C 1
ATOM 2584 O O . VAL B 1 141 ? 26.795 13.389 78.021 1.00 21.97 207 VAL B O 1
ATOM 2588 N N . ASP B 1 142 ? 25.773 11.675 76.901 1.00 20.17 208 ASP B N 1
ATOM 2589 C CA . ASP B 1 142 ? 24.468 11.832 77.590 1.00 21.09 208 ASP B CA 1
ATOM 2590 C C . ASP B 1 142 ? 24.636 11.340 79.034 1.00 20.70 208 ASP B C 1
ATOM 2591 O O . ASP B 1 142 ? 25.609 10.570 79.314 1.00 19.87 208 ASP B O 1
ATOM 2596 N N . HIS B 1 143 ? 23.690 11.694 79.906 1.00 21.23 209 HIS B N 1
ATOM 2597 C CA . HIS B 1 143 ? 23.835 11.419 81.363 1.00 22.30 209 HIS B CA 1
ATOM 2598 C C . HIS B 1 143 ? 23.911 9.927 81.723 1.00 21.48 209 HIS B C 1
ATOM 2599 O O . HIS B 1 143 ? 24.508 9.618 82.771 1.00 21.66 209 HIS B O 1
ATOM 2606 N N A SER B 1 144 ? 23.358 9.055 80.872 0.60 21.42 210 SER B N 1
ATOM 2607 N N B SER B 1 144 ? 23.337 9.039 80.905 0.40 21.23 210 SER B N 1
ATOM 2608 C CA A SER B 1 144 ? 23.302 7.590 81.136 0.60 21.94 210 SER B CA 1
ATOM 2609 C CA B SER B 1 144 ? 23.308 7.586 81.231 0.40 21.43 210 SER B CA 1
ATOM 2610 C C A SER B 1 144 ? 24.701 6.965 81.175 0.60 21.63 210 SER B C 1
ATOM 2611 C C B SER B 1 144 ? 24.698 6.937 81.146 0.40 21.22 210 SER B C 1
ATOM 2612 O O A SER B 1 144 ? 24.850 5.907 81.806 0.60 22.56 210 SER B O 1
ATOM 2613 O O B SER B 1 144 ? 24.840 5.808 81.649 0.40 21.94 210 SER B O 1
ATOM 2618 N N . LYS B 1 145 ? 25.685 7.613 80.553 1.00 20.51 211 LYS B N 1
ATOM 2619 C CA . LYS B 1 145 ? 27.043 7.019 80.430 1.00 20.20 211 LYS B CA 1
ATOM 2620 C C . LYS B 1 145 ? 27.841 7.125 81.723 1.00 19.12 211 LYS B C 1
ATOM 2621 O O . LYS B 1 145 ? 28.760 6.306 81.898 1.00 18.43 211 LYS B O 1
ATOM 2627 N N . PHE B 1 146 ? 27.485 8.065 82.589 1.00 19.24 212 PHE B N 1
ATOM 2628 C CA . PHE B 1 146 ? 28.226 8.243 83.860 1.00 19.36 212 PHE B CA 1
ATOM 2629 C C . PHE B 1 146 ? 28.048 7.020 84.763 1.00 19.92 212 PHE B C 1
ATOM 2630 O O . PHE B 1 146 ? 26.897 6.586 84.995 1.00 20.53 212 PHE B O 1
ATOM 2638 N N . GLY B 1 147 ? 29.175 6.498 85.255 1.00 19.67 213 GLY B N 1
ATOM 2639 C CA . GLY B 1 147 ? 29.201 5.338 86.165 1.00 21.09 213 GLY B CA 1
ATOM 2640 C C . GLY B 1 147 ? 29.356 4.020 85.425 1.00 21.18 213 GLY B C 1
ATOM 2641 O O . GLY B 1 147 ? 29.666 3.014 86.088 1.00 21.71 213 GLY B O 1
ATOM 2642 N N . LYS B 1 148 ? 29.144 4.008 84.105 1.00 20.44 214 LYS B N 1
ATOM 2643 C CA A LYS B 1 148 ? 29.267 2.733 83.350 0.60 20.58 214 LYS B CA 1
ATOM 2644 C CA B LYS B 1 148 ? 29.262 2.752 83.317 0.40 20.33 214 LYS B CA 1
ATOM 2645 C C . LYS B 1 148 ? 30.733 2.503 82.973 1.00 20.05 214 LYS B C 1
ATOM 2646 O O . LYS B 1 148 ? 31.491 3.498 82.829 1.00 18.45 214 LYS B O 1
ATOM 2657 N N . VAL B 1 149 ? 31.104 1.228 82.855 1.00 19.77 215 VAL B N 1
ATOM 2658 C CA . VAL B 1 149 ? 32.497 0.835 82.514 1.00 19.43 215 VAL B CA 1
ATOM 2659 C C . VAL B 1 149 ? 32.431 -0.224 81.415 1.00 19.46 215 VAL B C 1
ATOM 2660 O O . VAL B 1 149 ? 31.898 -1.334 81.679 1.00 19.13 215 VAL B O 1
ATOM 2664 N N . ARG B 1 150 ? 32.946 0.119 80.238 1.00 18.89 216 ARG B N 1
ATOM 2665 C CA . ARG B 1 150 ? 32.947 -0.822 79.092 1.00 19.52 216 ARG B CA 1
ATOM 2666 C C . ARG B 1 150 ? 34.365 -1.371 78.945 1.00 20.14 216 ARG B C 1
ATOM 2667 O O . ARG B 1 150 ? 35.305 -0.844 79.544 1.00 20.34 216 ARG B O 1
ATOM 2675 N N . PRO B 1 151 ? 34.561 -2.436 78.137 1.00 21.47 217 PRO B N 1
ATOM 2676 C CA . PRO B 1 151 ? 35.851 -3.126 78.065 1.00 22.64 217 PRO B CA 1
ATOM 2677 C C . PRO B 1 151 ? 37.038 -2.431 77.377 1.00 22.23 217 PRO B C 1
ATOM 2678 O O . PRO B 1 151 ? 38.156 -2.804 77.695 1.00 23.19 217 PRO B O 1
ATOM 2682 N N . ALA B 1 152 ? 36.787 -1.504 76.443 1.00 21.16 218 ALA B N 1
ATOM 2683 C CA . ALA B 1 152 ? 37.877 -0.810 75.711 1.00 20.73 218 ALA B CA 1
ATOM 2684 C C . ALA B 1 152 ? 38.192 0.522 76.399 1.00 20.41 218 ALA B C 1
ATOM 2685 O O . ALA B 1 152 ? 37.334 1.398 76.391 1.00 19.93 218 ALA B O 1
ATOM 2687 N N . ARG B 1 153 ? 39.411 0.683 76.925 1.00 20.51 219 ARG B N 1
ATOM 2688 C CA . ARG B 1 153 ? 39.734 1.910 77.702 1.00 20.30 219 ARG B CA 1
ATOM 2689 C C . ARG B 1 153 ? 40.393 2.963 76.815 1.00 19.18 219 ARG B C 1
ATOM 2690 O O . ARG B 1 153 ? 41.446 2.728 76.217 1.00 18.71 219 ARG B O 1
ATOM 2706 N N . GLY B 1 155 ? 41.023 6.361 78.038 1.00 18.82 221 GLY B N 1
ATOM 2707 C CA . GLY B 1 155 ? 41.996 6.992 78.918 1.00 19.33 221 GLY B CA 1
ATOM 2708 C C . GLY B 1 155 ? 41.359 7.578 80.167 1.00 19.90 221 GLY B C 1
ATOM 2709 O O . GLY B 1 155 ? 40.121 7.506 80.301 1.00 19.50 221 GLY B O 1
ATOM 2710 N N A ASP B 1 156 ? 42.186 8.156 81.046 0.70 20.53 222 ASP B N 1
ATOM 2711 N N B ASP B 1 156 ? 42.178 8.153 81.054 0.30 20.71 222 ASP B N 1
ATOM 2712 C CA A ASP B 1 156 ? 41.704 8.799 82.297 0.70 21.50 222 ASP B CA 1
ATOM 2713 C CA B ASP B 1 156 ? 41.664 8.759 82.312 0.30 21.44 222 ASP B CA 1
ATOM 2714 C C A ASP B 1 156 ? 40.767 9.962 81.937 0.70 20.64 222 ASP B C 1
ATOM 2715 C C B ASP B 1 156 ? 40.776 9.955 81.948 0.30 20.94 222 ASP B C 1
ATOM 2716 O O A ASP B 1 156 ? 41.003 10.635 80.919 0.70 19.27 222 ASP B O 1
ATOM 2717 O O B ASP B 1 156 ? 41.047 10.617 80.930 0.30 20.16 222 ASP B O 1
ATOM 2726 N N . LEU B 1 157 ? 39.754 10.215 82.764 1.00 21.20 223 LEU B N 1
ATOM 2727 C CA . LEU B 1 157 ? 38.809 11.325 82.498 1.00 22.31 223 LEU B CA 1
ATOM 2728 C C . LEU B 1 157 ? 39.569 12.668 82.461 1.00 22.29 223 LEU B C 1
ATOM 2729 O O . LEU B 1 157 ? 39.145 13.562 81.702 1.00 22.35 223 LEU B O 1
ATOM 2734 N N . LYS B 1 158 ? 40.689 12.771 83.188 1.00 22.28 224 LYS B N 1
ATOM 2735 C CA . LYS B 1 158 ? 41.489 14.030 83.258 1.00 23.92 224 LYS B CA 1
ATOM 2736 C C . LYS B 1 158 ? 42.112 14.355 81.891 1.00 22.90 224 LYS B C 1
ATOM 2737 O O . LYS B 1 158 ? 42.621 15.486 81.729 1.00 23.97 224 LYS B O 1
ATOM 2743 N N . ARG B 1 159 ? 42.074 13.410 80.944 1.00 21.75 225 ARG B N 1
ATOM 2744 C CA . ARG B 1 159 ? 42.656 13.647 79.595 1.00 21.95 225 ARG B CA 1
ATOM 2745 C C . ARG B 1 159 ? 41.723 14.549 78.782 1.00 21.05 225 ARG B C 1
ATOM 2746 O O . ARG B 1 159 ? 42.174 15.064 77.748 1.00 21.52 225 ARG B O 1
ATOM 2754 N N . PHE B 1 160 ? 40.492 14.759 79.254 1.00 20.97 226 PHE B N 1
ATOM 2755 C CA . PHE B 1 160 ? 39.496 15.576 78.516 1.00 20.52 226 PHE B CA 1
ATOM 2756 C C . PHE B 1 160 ? 39.441 16.976 79.138 1.00 22.01 226 PHE B C 1
ATOM 2757 O O . PHE B 1 160 ? 39.329 17.117 80.369 1.00 25.27 226 PHE B O 1
ATOM 2765 N N . ASP B 1 161 ? 39.596 17.988 78.289 1.00 19.91 227 ASP B N 1
ATOM 2766 C CA . ASP B 1 161 ? 39.567 19.406 78.715 1.00 20.20 227 ASP B CA 1
ATOM 2767 C C . ASP B 1 161 ? 38.135 19.804 79.072 1.00 19.24 227 ASP B C 1
ATOM 2768 O O . ASP B 1 161 ? 37.946 20.625 80.006 1.00 19.09 227 ASP B O 1
ATOM 2773 N N . ILE B 1 162 ? 37.176 19.250 78.338 1.00 18.09 228 ILE B N 1
ATOM 2774 C CA . ILE B 1 162 ? 35.745 19.588 78.551 1.00 18.53 228 ILE B CA 1
ATOM 2775 C C . ILE B 1 162 ? 34.921 18.306 78.461 1.00 17.37 228 ILE B C 1
ATOM 2776 O O . ILE B 1 162 ? 35.211 17.456 77.585 1.00 16.48 228 ILE B O 1
ATOM 2781 N N . VAL B 1 163 ? 33.966 18.170 79.370 1.00 17.48 229 VAL B N 1
ATOM 2782 C CA . VAL B 1 163 ? 32.968 17.070 79.290 1.00 17.54 229 VAL B CA 1
ATOM 2783 C C . VAL B 1 163 ? 31.605 17.749 79.117 1.00 17.61 229 VAL B C 1
ATOM 2784 O O . VAL B 1 163 ? 31.225 18.550 79.998 1.00 18.08 229 VAL B O 1
ATOM 2788 N N . VAL B 1 164 ? 30.914 17.430 78.024 1.00 17.08 230 VAL B N 1
ATOM 2789 C CA . VAL B 1 164 ? 29.598 18.048 77.681 1.00 17.98 230 VAL B CA 1
ATOM 2790 C C . VAL B 1 164 ? 28.513 16.993 77.864 1.00 18.22 230 VAL B C 1
ATOM 2791 O O . VAL B 1 164 ? 28.646 15.914 77.259 1.00 17.93 230 VAL B O 1
ATOM 2795 N N . SER B 1 165 ? 27.480 17.316 78.645 1.00 18.77 231 SER B N 1
ATOM 2796 C CA . SER B 1 165 ? 26.351 16.373 78.850 1.00 19.77 231 SER B CA 1
ATOM 2797 C C . SER B 1 165 ? 25.021 17.131 78.743 1.00 20.58 231 SER B C 1
ATOM 2798 O O . SER B 1 165 ? 25.046 18.371 78.594 1.00 20.82 231 SER B O 1
ATOM 2801 N N . ASP B 1 166 ? 23.909 16.402 78.824 1.00 21.48 232 ASP B N 1
ATOM 2802 C CA . ASP B 1 166 ? 22.551 16.999 78.716 1.00 23.45 232 ASP B CA 1
ATOM 2803 C C . ASP B 1 166 ? 22.114 17.555 80.077 1.00 25.23 232 ASP B C 1
ATOM 2804 O O . ASP B 1 166 ? 21.155 18.345 80.118 1.00 25.07 232 ASP B O 1
ATOM 2809 N N . CYS B 1 167 ? 22.766 17.120 81.152 1.00 25.38 233 CYS B N 1
ATOM 2810 C CA . CYS B 1 167 ? 22.446 17.661 82.500 1.00 27.14 233 CYS B CA 1
ATOM 2811 C C . CYS B 1 167 ? 23.686 17.490 83.376 1.00 26.61 233 CYS B C 1
ATOM 2812 O O . CYS B 1 167 ? 24.582 16.688 82.992 1.00 25.08 233 CYS B O 1
ATOM 2815 N N . CYS B 1 168 ? 23.763 18.243 84.475 1.00 26.84 234 CYS B N 1
ATOM 2816 C CA . CYS B 1 168 ? 24.942 18.151 85.371 1.00 26.93 234 CYS B CA 1
ATOM 2817 C C . CYS B 1 168 ? 25.048 16.739 85.935 1.00 26.58 234 CYS B C 1
ATOM 2818 O O . CYS B 1 168 ? 24.051 16.182 86.395 1.00 26.79 234 CYS B O 1
ATOM 2821 N N . PRO B 1 169 ? 26.238 16.102 85.883 1.00 25.44 235 PRO B N 1
ATOM 2822 C CA . PRO B 1 169 ? 26.417 14.780 86.477 1.00 25.77 235 PRO B CA 1
ATOM 2823 C C . PRO B 1 169 ? 26.422 14.853 88.010 1.00 27.07 235 PRO B C 1
ATOM 2824 O O . PRO B 1 169 ? 26.360 15.950 88.566 1.00 26.62 235 PRO B O 1
ATOM 2828 N N . GLU B 1 170 ? 26.545 13.690 88.650 1.00 25.11 236 GLU B N 1
ATOM 2829 C CA . GLU B 1 170 ? 26.512 13.589 90.132 1.00 27.45 236 GLU B CA 1
ATOM 2830 C C . GLU B 1 170 ? 27.728 14.296 90.737 1.00 27.09 236 GLU B C 1
ATOM 2831 O O . GLU B 1 170 ? 28.744 14.499 90.030 1.00 25.29 236 GLU B O 1
ATOM 2837 N N . ASP B 1 171 ? 27.608 14.652 92.015 1.00 29.09 237 ASP B N 1
ATOM 2838 C CA . ASP B 1 171 ? 28.626 15.465 92.726 1.00 31.05 237 ASP B CA 1
ATOM 2839 C C . ASP B 1 171 ? 30.034 14.865 92.604 1.00 28.76 237 ASP B C 1
ATOM 2840 O O . ASP B 1 171 ? 30.977 15.664 92.520 1.00 27.50 237 ASP B O 1
ATOM 2845 N N . GLU B 1 172 ? 30.190 13.536 92.558 1.00 28.05 238 GLU B N 1
ATOM 2846 C CA . GLU B 1 172 ? 31.578 12.992 92.485 1.00 28.46 238 GLU B CA 1
ATOM 2847 C C . GLU B 1 172 ? 32.264 13.454 91.190 1.00 25.42 238 GLU B C 1
ATOM 2848 O O . GLU B 1 172 ? 33.491 13.665 91.235 1.00 24.66 238 GLU B O 1
ATOM 2854 N N . TYR B 1 173 ? 31.513 13.613 90.089 1.00 24.64 239 TYR B N 1
ATOM 2855 C CA . TYR B 1 173 ? 32.102 14.070 88.799 1.00 22.11 239 TYR B CA 1
ATOM 2856 C C . TYR B 1 173 ? 32.409 15.568 88.880 1.00 22.97 239 TYR B C 1
ATOM 2857 O O . TYR B 1 173 ? 33.436 16.007 88.331 1.00 22.74 239 TYR B O 1
ATOM 2866 N N . VAL B 1 174 ? 31.542 16.325 89.553 1.00 24.07 240 VAL B N 1
ATOM 2867 C CA . VAL B 1 174 ? 31.750 17.793 89.725 1.00 24.69 240 VAL B CA 1
ATOM 2868 C C . VAL B 1 174 ? 33.046 17.993 90.519 1.00 25.70 240 VAL B C 1
ATOM 2869 O O . VAL B 1 174 ? 33.879 18.823 90.109 1.00 25.95 240 VAL B O 1
ATOM 2873 N N . LYS B 1 175 ? 33.226 17.213 91.587 1.00 27.48 241 LYS B N 1
ATOM 2874 C CA . LYS B 1 175 ? 34.436 17.337 92.448 1.00 29.59 241 LYS B CA 1
ATOM 2875 C C . LYS B 1 175 ? 35.676 16.891 91.669 1.00 26.94 241 LYS B C 1
ATOM 2876 O O . LYS B 1 175 ? 36.700 17.577 91.766 1.00 25.78 241 LYS B O 1
ATOM 2882 N N . TYR B 1 176 ? 35.593 15.767 90.954 1.00 25.60 242 TYR B N 1
ATOM 2883 C CA . TYR B 1 176 ? 36.760 15.283 90.168 1.00 26.23 242 TYR B CA 1
ATOM 2884 C C . TYR B 1 176 ? 37.166 16.355 89.150 1.00 24.68 242 TYR B C 1
ATOM 2885 O O . TYR B 1 176 ? 38.378 16.592 88.982 1.00 24.81 242 TYR B O 1
ATOM 2894 N N . ALA B 1 177 ? 36.175 17.001 88.517 1.00 22.82 243 ALA B N 1
ATOM 2895 C CA . ALA B 1 177 ? 36.436 18.048 87.502 1.00 22.50 243 ALA B CA 1
ATOM 2896 C C . ALA B 1 177 ? 37.166 19.236 88.146 1.00 23.17 243 ALA B C 1
ATOM 2897 O O . ALA B 1 177 ? 38.091 19.786 87.514 1.00 23.96 243 ALA B O 1
ATOM 2899 N N . GLN B 1 178 ? 36.766 19.623 89.359 1.00 24.25 244 GLN B N 1
ATOM 2900 C CA . GLN B 1 178 ? 37.443 20.737 90.077 1.00 26.06 244 GLN B CA 1
ATOM 2901 C C . GLN B 1 178 ? 38.897 20.350 90.383 1.00 26.03 244 GLN B C 1
ATOM 2902 O O . GLN B 1 178 ? 39.775 21.209 90.217 1.00 26.89 244 GLN B O 1
ATOM 2908 N N . THR B 1 179 ? 39.128 19.104 90.804 1.00 24.56 245 THR B N 1
ATOM 2909 C CA . THR B 1 179 ? 40.491 18.629 91.165 1.00 27.25 245 THR B CA 1
ATOM 2910 C C . THR B 1 179 ? 41.386 18.488 89.923 1.00 26.26 245 THR B C 1
ATOM 2911 O O . THR B 1 179 ? 42.600 18.715 90.060 1.00 26.95 245 THR B O 1
ATOM 2915 N N . GLN B 1 180 ? 40.813 18.168 88.758 1.00 24.87 246 GLN B N 1
ATOM 2916 C CA . GLN B 1 180 ? 41.634 17.914 87.536 1.00 25.85 246 GLN B CA 1
ATOM 2917 C C . GLN B 1 180 ? 41.553 19.073 86.536 1.00 26.40 246 GLN B C 1
ATOM 2918 O O . GLN B 1 180 ? 42.217 18.982 85.489 1.00 28.36 246 GLN B O 1
ATOM 2924 N N . ARG B 1 181 ? 40.774 20.110 86.851 1.00 26.67 247 ARG B N 1
ATOM 2925 C CA . ARG B 1 181 ? 40.557 21.291 85.968 1.00 27.55 247 ARG B CA 1
ATOM 2926 C C . ARG B 1 181 ? 39.941 20.834 84.638 1.00 26.72 247 ARG B C 1
ATOM 2927 O O . ARG B 1 181 ? 40.499 21.141 83.552 1.00 26.85 247 ARG B O 1
ATOM 2935 N N . ILE B 1 182 ? 38.843 20.092 84.756 1.00 24.41 248 ILE B N 1
ATOM 2936 C CA . ILE B 1 182 ? 37.997 19.661 83.610 1.00 24.28 248 ILE B CA 1
ATOM 2937 C C . ILE B 1 182 ? 36.808 20.616 83.605 1.00 23.57 248 ILE B C 1
ATOM 2938 O O . ILE B 1 182 ? 36.243 20.837 84.692 1.00 25.34 248 ILE B O 1
ATOM 2943 N N . LYS B 1 183 ? 36.474 21.198 82.460 1.00 23.81 249 LYS B N 1
ATOM 2944 C CA . LYS B 1 183 ? 35.277 22.069 82.425 1.00 25.66 249 LYS B CA 1
ATOM 2945 C C . LYS B 1 183 ? 34.058 21.182 82.154 1.00 24.12 249 LYS B C 1
ATOM 2946 O O . LYS B 1 183 ? 34.115 20.368 81.209 1.00 22.82 249 LYS B O 1
ATOM 2952 N N . LEU B 1 184 ? 33.022 21.299 82.982 1.00 23.82 250 LEU B N 1
ATOM 2953 C CA . LEU B 1 184 ? 31.769 20.543 82.735 1.00 24.12 250 LEU B CA 1
ATOM 2954 C C . LEU B 1 184 ? 30.772 21.508 82.103 1.00 24.45 250 LEU B C 1
ATOM 2955 O O . LEU B 1 184 ? 30.546 22.602 82.619 1.00 25.41 250 LEU B O 1
ATOM 2968 N N . TYR B 1 186 ? 26.833 21.772 80.637 1.00 25.29 252 TYR B N 1
ATOM 2969 C CA . TYR B 1 186 ? 25.524 21.151 80.693 1.00 26.48 252 TYR B CA 1
ATOM 2970 C C . TYR B 1 186 ? 24.446 22.239 80.743 1.00 28.86 252 TYR B C 1
ATOM 2971 O O . TYR B 1 186 ? 23.261 21.923 80.642 1.00 28.94 252 TYR B O 1
ATOM 2981 N N . ARG C 1 8 ? 91.513 4.577 43.205 1.00 68.46 74 ARG C N 1
ATOM 2982 C CA . ARG C 1 8 ? 90.100 4.810 42.746 1.00 64.47 74 ARG C CA 1
ATOM 2983 C C . ARG C 1 8 ? 89.414 3.464 42.454 1.00 57.79 74 ARG C C 1
ATOM 2984 O O . ARG C 1 8 ? 88.407 3.464 41.710 1.00 56.81 74 ARG C O 1
ATOM 2992 N N . LEU C 1 9 ? 89.951 2.372 43.016 1.00 50.35 75 LEU C N 1
ATOM 2993 C CA . LEU C 1 9 ? 89.385 0.997 42.897 1.00 44.93 75 LEU C CA 1
ATOM 2994 C C . LEU C 1 9 ? 89.138 0.619 41.429 1.00 40.79 75 LEU C C 1
ATOM 2995 O O . LEU C 1 9 ? 88.051 0.056 41.130 1.00 37.56 75 LEU C O 1
ATOM 3000 N N . VAL C 1 10 ? 90.108 0.859 40.552 1.00 39.73 76 VAL C N 1
ATOM 3001 C CA . VAL C 1 10 ? 89.907 0.509 39.125 1.00 38.37 76 VAL C CA 1
ATOM 3002 C C . VAL C 1 10 ? 89.820 -1.003 39.012 1.00 37.66 76 VAL C C 1
ATOM 3003 O O . VAL C 1 10 ? 89.032 -1.484 38.218 1.00 35.75 76 VAL C O 1
ATOM 3007 N N . GLU C 1 11 ? 90.572 -1.726 39.836 1.00 37.11 77 GLU C N 1
ATOM 3008 C CA . GLU C 1 11 ? 90.526 -3.195 39.713 1.00 38.76 77 GLU C CA 1
ATOM 3009 C C . GLU C 1 11 ? 89.153 -3.709 40.144 1.00 35.49 77 GLU C C 1
ATOM 3010 O O . GLU C 1 11 ? 88.698 -4.683 39.583 1.00 36.13 77 GLU C O 1
ATOM 3016 N N . GLU C 1 12 ? 88.558 -3.086 41.153 1.00 32.77 78 GLU C N 1
ATOM 3017 C CA . GLU C 1 12 ? 87.224 -3.500 41.639 1.00 30.80 78 GLU C CA 1
ATOM 3018 C C . GLU C 1 12 ? 86.185 -3.178 40.552 1.00 28.81 78 GLU C C 1
ATOM 3019 O O . GLU C 1 12 ? 85.304 -3.972 40.347 1.00 30.10 78 GLU C O 1
ATOM 3025 N N . LYS C 1 13 ? 86.304 -2.023 39.922 1.00 28.10 79 LYS C N 1
ATOM 3026 C CA . LYS C 1 13 ? 85.358 -1.635 38.834 1.00 27.49 79 LYS C CA 1
ATOM 3027 C C . LYS C 1 13 ? 85.477 -2.646 37.696 1.00 27.71 79 LYS C C 1
ATOM 3028 O O . LYS C 1 13 ? 84.441 -3.112 37.178 1.00 26.00 79 LYS C O 1
ATOM 3034 N N . ARG C 1 14 ? 86.718 -2.998 37.353 1.00 28.52 80 ARG C N 1
ATOM 3035 C CA . ARG C 1 14 ? 86.937 -3.954 36.250 1.00 28.96 80 ARG C CA 1
ATOM 3036 C C . ARG C 1 14 ? 86.337 -5.316 36.634 1.00 29.00 80 ARG C C 1
ATOM 3037 O O . ARG C 1 14 ? 85.704 -5.928 35.746 1.00 28.43 80 ARG C O 1
ATOM 3045 N N . ARG C 1 15 ? 86.475 -5.764 37.895 1.00 28.89 81 ARG C N 1
ATOM 3046 C CA . ARG C 1 15 ? 85.904 -7.088 38.275 1.00 30.94 81 ARG C CA 1
ATOM 3047 C C . ARG C 1 15 ? 84.374 -7.049 38.178 1.00 28.47 81 ARG C C 1
ATOM 3048 O O . ARG C 1 15 ? 83.796 -8.011 37.624 1.00 30.26 81 ARG C O 1
ATOM 3056 N N . ALA C 1 16 ? 83.742 -6.011 38.726 1.00 26.20 82 ALA C N 1
ATOM 3057 C CA . ALA C 1 16 ? 82.264 -5.899 38.647 1.00 26.46 82 ALA C CA 1
ATOM 3058 C C . ALA C 1 16 ? 81.835 -5.842 37.174 1.00 25.12 82 ALA C C 1
ATOM 3059 O O . ALA C 1 16 ? 80.839 -6.507 36.813 1.00 26.41 82 ALA C O 1
ATOM 3061 N N . ALA C 1 17 ? 82.586 -5.099 36.354 1.00 24.56 83 ALA C N 1
ATOM 3062 C CA . ALA C 1 17 ? 82.272 -4.932 34.912 1.00 24.62 83 ALA C CA 1
ATOM 3063 C C . ALA C 1 17 ? 82.398 -6.274 34.182 1.00 25.77 83 ALA C C 1
ATOM 3064 O O . ALA C 1 17 ? 81.520 -6.571 33.341 1.00 25.26 83 ALA C O 1
ATOM 3066 N N . LYS C 1 18 ? 83.435 -7.067 34.504 1.00 25.74 84 LYS C N 1
ATOM 3067 C CA . LYS C 1 18 ? 83.614 -8.380 33.824 1.00 28.02 84 LYS C CA 1
ATOM 3068 C C . LYS C 1 18 ? 82.410 -9.274 34.121 1.00 27.73 84 LYS C C 1
ATOM 3069 O O . LYS C 1 18 ? 81.956 -9.974 33.208 1.00 28.57 84 LYS C O 1
ATOM 3075 N N . LEU C 1 19 ? 81.934 -9.255 35.366 1.00 29.13 85 LEU C N 1
ATOM 3076 C CA . LEU C 1 19 ? 80.769 -10.093 35.761 1.00 29.80 85 LEU C CA 1
ATOM 3077 C C . LEU C 1 19 ? 79.520 -9.609 35.013 1.00 28.42 85 LEU C C 1
ATOM 3078 O O . LEU C 1 19 ? 78.757 -10.466 34.505 1.00 29.09 85 LEU C O 1
ATOM 3083 N N . ALA C 1 20 ? 79.329 -8.289 34.938 1.00 27.38 86 ALA C N 1
ATOM 3084 C CA . ALA C 1 20 ? 78.182 -7.700 34.203 1.00 25.71 86 ALA C CA 1
ATOM 3085 C C . ALA C 1 20 ? 78.240 -8.128 32.733 1.00 25.58 86 ALA C C 1
ATOM 3086 O O . ALA C 1 20 ? 77.174 -8.441 32.170 1.00 24.72 86 ALA C O 1
ATOM 3088 N N . ALA C 1 21 ? 79.449 -8.189 32.154 1.00 25.95 87 ALA C N 1
ATOM 3089 C CA . ALA C 1 21 ? 79.619 -8.564 30.729 1.00 25.81 87 ALA C CA 1
ATOM 3090 C C . ALA C 1 21 ? 79.110 -9.988 30.458 1.00 26.60 87 ALA C C 1
ATOM 3091 O O . ALA C 1 21 ? 78.717 -10.239 29.301 1.00 25.33 87 ALA C O 1
ATOM 3093 N N . THR C 1 22 ? 79.087 -10.876 31.465 1.00 26.78 88 THR C N 1
ATOM 3094 C CA . THR C 1 22 ? 78.624 -12.277 31.244 1.00 28.65 88 THR C CA 1
ATOM 3095 C C . THR C 1 22 ? 77.135 -12.313 30.858 1.00 29.47 88 THR C C 1
ATOM 3096 O O . THR C 1 22 ? 76.691 -13.375 30.367 1.00 31.47 88 THR C O 1
ATOM 3100 N N . LEU C 1 23 ? 76.393 -11.218 31.072 1.00 27.95 89 LEU C N 1
ATOM 3101 C CA . LEU C 1 23 ? 74.945 -11.150 30.724 1.00 28.71 89 LEU C CA 1
ATOM 3102 C C . LEU C 1 23 ? 74.747 -10.915 29.220 1.00 28.56 89 LEU C C 1
ATOM 3103 O O . LEU C 1 23 ? 73.628 -11.160 28.736 1.00 29.71 89 LEU C O 1
ATOM 3108 N N . VAL C 1 24 ? 75.789 -10.488 28.505 1.00 29.74 90 VAL C N 1
ATOM 3109 C CA . VAL C 1 24 ? 75.639 -10.121 27.062 1.00 29.57 90 VAL C CA 1
ATOM 3110 C C . VAL C 1 24 ? 75.497 -11.377 26.196 1.00 31.57 90 VAL C C 1
ATOM 3111 O O . VAL C 1 24 ? 76.271 -12.336 26.381 1.00 30.31 90 VAL C O 1
ATOM 3115 N N . GLU C 1 25 ? 74.519 -11.345 25.290 1.00 33.02 91 GLU C N 1
ATOM 3116 C CA . GLU C 1 25 ? 74.251 -12.444 24.326 1.00 35.35 91 GLU C CA 1
ATOM 3117 C C . GLU C 1 25 ? 74.387 -11.875 22.919 1.00 34.43 91 GLU C C 1
ATOM 3118 O O . GLU C 1 25 ? 74.107 -10.698 22.700 1.00 33.17 91 GLU C O 1
ATOM 3124 N N . PRO C 1 26 ? 74.821 -12.675 21.921 1.00 35.41 92 PRO C N 1
ATOM 3125 C CA . PRO C 1 26 ? 74.970 -12.170 20.558 1.00 34.91 92 PRO C CA 1
ATOM 3126 C C . PRO C 1 26 ? 73.694 -11.508 20.015 1.00 34.09 92 PRO C C 1
ATOM 3127 O O . PRO C 1 26 ? 72.610 -11.941 20.377 1.00 32.20 92 PRO C O 1
ATOM 3131 N N . ASP C 1 27 ? 73.877 -10.441 19.226 1.00 34.30 93 ASP C N 1
ATOM 3132 C CA . ASP C 1 27 ? 72.804 -9.703 18.504 1.00 35.18 93 ASP C CA 1
ATOM 3133 C C . ASP C 1 27 ? 71.895 -8.905 19.451 1.00 33.04 93 ASP C C 1
ATOM 3134 O O . ASP C 1 27 ? 70.845 -8.424 18.983 1.00 31.47 93 ASP C O 1
ATOM 3139 N N . GLN C 1 28 ? 72.277 -8.742 20.717 1.00 31.22 94 GLN C N 1
ATOM 3140 C CA . GLN C 1 28 ? 71.443 -7.904 21.619 1.00 29.23 94 GLN C CA 1
ATOM 3141 C C . GLN C 1 28 ? 71.690 -6.421 21.334 1.00 27.63 94 GLN C C 1
ATOM 3142 O O . GLN C 1 28 ? 72.714 -6.099 20.689 1.00 26.79 94 GLN C O 1
ATOM 3148 N N . THR C 1 29 ? 70.746 -5.575 21.759 1.00 25.26 95 THR C N 1
ATOM 3149 C CA . THR C 1 29 ? 70.914 -4.102 21.708 1.00 24.95 95 THR C CA 1
ATOM 3150 C C . THR C 1 29 ? 71.202 -3.680 23.148 1.00 23.75 95 THR C C 1
ATOM 3151 O O . THR C 1 29 ? 70.348 -3.958 24.032 1.00 23.79 95 THR C O 1
ATOM 3155 N N . LEU C 1 30 ? 72.349 -3.043 23.365 1.00 21.72 96 LEU C N 1
ATOM 3156 C CA . LEU C 1 30 ? 72.794 -2.703 24.737 1.00 21.34 96 LEU C CA 1
ATOM 3157 C C . LEU C 1 30 ? 72.959 -1.198 24.921 1.00 21.15 96 LEU C C 1
ATOM 3158 O O . LEU C 1 30 ? 73.481 -0.531 24.003 1.00 23.64 96 LEU C O 1
ATOM 3163 N N . PHE C 1 31 ? 72.522 -0.701 26.075 1.00 20.28 97 PHE C N 1
ATOM 3164 C CA . PHE C 1 31 ? 72.784 0.707 26.454 1.00 20.06 97 PHE C CA 1
ATOM 3165 C C . PHE C 1 31 ? 73.943 0.725 27.459 1.00 19.47 97 PHE C C 1
ATOM 3166 O O . PHE C 1 31 ? 73.956 -0.141 28.372 1.00 20.77 97 PHE C O 1
ATOM 3174 N N . PHE C 1 32 ? 74.874 1.669 27.291 1.00 19.65 98 PHE C N 1
ATOM 3175 C CA . PHE C 1 32 ? 76.024 1.835 28.219 1.00 20.43 98 PHE C CA 1
ATOM 3176 C C . PHE C 1 32 ? 76.018 3.260 28.780 1.00 20.85 98 PHE C C 1
ATOM 3177 O O . PHE C 1 32 ? 76.064 4.249 28.011 1.00 20.90 98 PHE C O 1
ATOM 3185 N N . ASP C 1 33 ? 75.965 3.354 30.107 1.00 20.46 99 ASP C N 1
ATOM 3186 C CA . ASP C 1 33 ? 75.948 4.660 30.806 1.00 20.21 99 ASP C CA 1
ATOM 3187 C C . ASP C 1 33 ? 77.345 5.287 30.727 1.00 21.26 99 ASP C C 1
ATOM 3188 O O . ASP C 1 33 ? 78.284 4.623 30.220 1.00 22.21 99 ASP C O 1
ATOM 3193 N N . CYS C 1 34 ? 77.475 6.508 31.241 1.00 22.00 100 CYS C N 1
ATOM 3194 C CA . CYS C 1 34 ? 78.765 7.241 31.221 1.00 23.73 100 CYS C CA 1
ATOM 3195 C C . CYS C 1 34 ? 79.614 6.818 32.426 1.00 24.14 100 CYS C C 1
ATOM 3196 O O . CYS C 1 34 ? 79.139 5.978 33.227 1.00 23.86 100 CYS C O 1
ATOM 3199 N N . GLY C 1 35 ? 80.839 7.346 32.516 1.00 24.77 101 GLY C N 1
ATOM 3200 C CA . GLY C 1 35 ? 81.730 7.047 33.655 1.00 25.82 101 GLY C CA 1
ATOM 3201 C C . GLY C 1 35 ? 82.894 6.148 33.276 1.00 25.75 101 GLY C C 1
ATOM 3202 O O . GLY C 1 35 ? 83.098 5.899 32.063 1.00 25.27 101 GLY C O 1
ATOM 3203 N N . THR C 1 36 ? 83.619 5.659 34.283 1.00 25.84 102 THR C N 1
ATOM 3204 C CA . THR C 1 36 ? 84.846 4.836 34.108 1.00 27.39 102 THR C CA 1
ATOM 3205 C C . THR C 1 36 ? 84.630 3.370 34.520 1.00 26.64 102 THR C C 1
ATOM 3206 O O . THR C 1 36 ? 85.645 2.638 34.603 1.00 26.25 102 THR C O 1
ATOM 3210 N N . THR C 1 37 ? 83.382 2.960 34.768 1.00 24.34 103 THR C N 1
ATOM 3211 C CA . THR C 1 37 ? 83.085 1.534 35.071 1.00 24.28 103 THR C CA 1
ATOM 3212 C C . THR C 1 37 ? 82.564 0.856 33.793 1.00 23.16 103 THR C C 1
ATOM 3213 O O . THR C 1 37 ? 83.050 -0.227 33.454 1.00 22.59 103 THR C O 1
ATOM 3217 N N . THR C 1 38 ? 81.657 1.515 33.069 1.00 23.19 104 THR C N 1
ATOM 3218 C CA . THR C 1 38 ? 81.013 0.891 31.874 1.00 23.59 104 THR C CA 1
ATOM 3219 C C . THR C 1 38 ? 82.026 0.555 30.777 1.00 22.71 104 THR C C 1
ATOM 3220 O O . THR C 1 38 ? 81.859 -0.458 30.098 1.00 22.99 104 THR C O 1
ATOM 3224 N N . PRO C 1 39 ? 83.098 1.347 30.537 1.00 23.78 105 PRO C N 1
ATOM 3225 C CA . PRO C 1 39 ? 84.081 0.988 29.510 1.00 24.98 105 PRO C CA 1
ATOM 3226 C C . PRO C 1 39 ? 84.727 -0.385 29.772 1.00 24.88 105 PRO C C 1
ATOM 3227 O O . PRO C 1 39 ? 85.142 -1.034 28.821 1.00 24.74 105 PRO C O 1
ATOM 3231 N N . TRP C 1 40 ? 84.796 -0.797 31.044 1.00 25.34 106 TRP C N 1
ATOM 3232 C CA . TRP C 1 40 ? 85.366 -2.132 31.376 1.00 25.61 106 TRP C CA 1
ATOM 3233 C C . TRP C 1 40 ? 84.364 -3.223 30.986 1.00 24.87 106 TRP C C 1
ATOM 3234 O O . TRP C 1 40 ? 84.806 -4.354 30.731 1.00 26.09 106 TRP C O 1
ATOM 3245 N N . ILE C 1 41 ? 83.062 -2.913 30.998 1.00 23.80 107 ILE C N 1
ATOM 3246 C CA . ILE C 1 41 ? 82.058 -3.921 30.536 1.00 24.11 107 ILE C CA 1
ATOM 3247 C C . ILE C 1 41 ? 82.315 -4.155 29.043 1.00 23.94 107 ILE C C 1
ATOM 3248 O O . ILE C 1 41 ? 82.400 -5.330 28.623 1.00 24.11 107 ILE C O 1
ATOM 3253 N N . ILE C 1 42 ? 82.434 -3.056 28.288 1.00 24.38 108 ILE C N 1
ATOM 3254 C CA . ILE C 1 42 ? 82.677 -3.072 26.815 1.00 24.95 108 ILE C CA 1
ATOM 3255 C C . ILE C 1 42 ? 83.959 -3.865 26.517 1.00 26.29 108 ILE C C 1
ATOM 3256 O O . ILE C 1 42 ? 83.934 -4.727 25.615 1.00 26.36 108 ILE C O 1
ATOM 3261 N N . GLU C 1 43 ? 85.021 -3.641 27.289 1.00 28.19 109 GLU C N 1
ATOM 3262 C CA . GLU C 1 43 ? 86.307 -4.347 27.046 1.00 30.40 109 GLU C CA 1
ATOM 3263 C C . GLU C 1 43 ? 86.110 -5.852 27.262 1.00 30.62 109 GLU C C 1
ATOM 3264 O O . GLU C 1 43 ? 86.697 -6.642 26.485 1.00 31.11 109 GLU C O 1
ATOM 3270 N N . ALA C 1 44 ? 85.284 -6.221 28.247 1.00 29.28 110 ALA C N 1
ATOM 3271 C CA . ALA C 1 44 ? 85.091 -7.636 28.661 1.00 30.98 110 ALA C CA 1
ATOM 3272 C C . ALA C 1 44 ? 84.244 -8.422 27.654 1.00 32.06 110 ALA C C 1
ATOM 3273 O O . ALA C 1 44 ? 84.320 -9.669 27.681 1.00 33.86 110 ALA C O 1
ATOM 3275 N N . ILE C 1 45 ? 83.457 -7.744 26.816 1.00 30.85 111 ILE C N 1
ATOM 3276 C CA . ILE C 1 45 ? 82.646 -8.461 25.787 1.00 32.52 111 ILE C CA 1
ATOM 3277 C C . ILE C 1 45 ? 83.592 -9.028 24.718 1.00 35.61 111 ILE C C 1
ATOM 3278 O O . ILE C 1 45 ? 84.400 -8.255 24.171 1.00 38.58 111 ILE C O 1
ATOM 3283 N N . ASP C 1 46 ? 83.488 -10.329 24.434 1.00 43.23 112 ASP C N 1
ATOM 3284 C CA . ASP C 1 46 ? 84.342 -10.991 23.408 1.00 47.64 112 ASP C CA 1
ATOM 3285 C C . ASP C 1 46 ? 84.245 -10.196 22.095 1.00 45.67 112 ASP C C 1
ATOM 3286 O O . ASP C 1 46 ? 83.119 -9.882 21.672 1.00 42.50 112 ASP C O 1
ATOM 3291 N N A ASN C 1 47 ? 85.392 -9.887 21.476 0.50 45.83 113 ASN C N 1
ATOM 3292 N N B ASN C 1 47 ? 85.399 -9.921 21.477 0.50 46.40 113 ASN C N 1
ATOM 3293 C CA A ASN C 1 47 ? 85.434 -9.090 20.215 0.50 45.48 113 ASN C CA 1
ATOM 3294 C CA B ASN C 1 47 ? 85.508 -9.138 20.215 0.50 46.50 113 ASN C CA 1
ATOM 3295 C C A ASN C 1 47 ? 84.782 -9.849 19.051 0.50 44.35 113 ASN C C 1
ATOM 3296 C C B ASN C 1 47 ? 84.800 -9.853 19.056 0.50 44.85 113 ASN C C 1
ATOM 3297 O O A ASN C 1 47 ? 84.643 -9.235 17.972 0.50 44.10 113 ASN C O 1
ATOM 3298 O O B ASN C 1 47 ? 84.638 -9.216 17.994 0.50 44.52 113 ASN C O 1
ATOM 3307 N N . GLU C 1 48 ? 84.391 -11.112 19.254 1.00 43.71 114 GLU C N 1
ATOM 3308 C CA . GLU C 1 48 ? 83.734 -11.907 18.176 1.00 44.95 114 GLU C CA 1
ATOM 3309 C C . GLU C 1 48 ? 82.207 -11.797 18.279 1.00 42.82 114 GLU C C 1
ATOM 3310 O O . GLU C 1 48 ? 81.531 -12.106 17.273 1.00 39.58 114 GLU C O 1
ATOM 3316 N N . ILE C 1 49 ? 81.696 -11.327 19.422 1.00 40.59 115 ILE C N 1
ATOM 3317 C CA . ILE C 1 49 ? 80.224 -11.236 19.667 1.00 38.40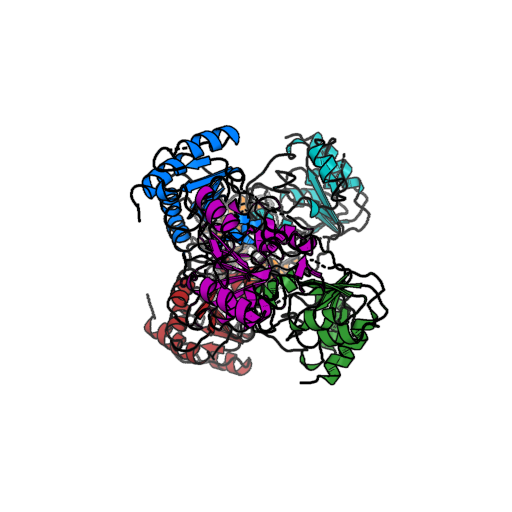 115 ILE C CA 1
ATOM 3318 C C . ILE C 1 49 ? 79.644 -10.018 18.952 1.00 36.19 115 ILE C C 1
ATOM 3319 O O . ILE C 1 49 ? 80.055 -8.884 19.202 1.00 33.87 115 ILE C O 1
ATOM 3324 N N . PRO C 1 50 ? 78.676 -10.219 18.029 1.00 35.70 116 PRO C N 1
ATOM 3325 C CA . PRO C 1 50 ? 78.026 -9.102 17.355 1.00 33.83 116 PRO C CA 1
ATOM 3326 C C . PRO C 1 50 ? 76.955 -8.477 18.262 1.00 31.51 116 PRO C C 1
ATOM 3327 O O . PRO C 1 50 ? 76.257 -9.213 18.931 1.00 30.15 116 PRO C O 1
ATOM 3331 N N . PHE C 1 51 ? 76.865 -7.145 18.283 1.00 29.57 117 PHE C N 1
ATOM 3332 C CA . PHE C 1 51 ? 75.820 -6.484 19.105 1.00 27.59 117 PHE C CA 1
ATOM 3333 C C . PHE C 1 51 ? 75.671 -5.030 18.664 1.00 26.88 117 PHE C C 1
ATOM 3334 O O . PHE C 1 51 ? 76.540 -4.513 17.943 1.00 26.80 117 PHE C O 1
ATOM 3342 N N . THR C 1 52 ? 74.554 -4.424 19.059 1.00 25.83 118 THR C N 1
ATOM 3343 C CA . THR C 1 52 ? 74.260 -3.001 18.784 1.00 25.40 118 THR C CA 1
ATOM 3344 C C . THR C 1 52 ? 74.394 -2.267 20.119 1.00 24.75 118 THR C C 1
ATOM 3345 O O . THR C 1 52 ? 73.838 -2.768 21.109 1.00 25.32 118 THR C O 1
ATOM 3349 N N . ALA C 1 53 ? 75.156 -1.172 20.139 1.00 24.63 119 ALA C N 1
ATOM 3350 C CA . ALA C 1 53 ? 75.384 -0.395 21.378 1.00 24.13 119 ALA C CA 1
ATOM 3351 C C . ALA C 1 53 ? 74.824 1.021 21.240 1.00 23.66 119 ALA C C 1
ATOM 3352 O O . ALA C 1 53 ? 74.986 1.628 20.167 1.00 22.78 119 ALA C O 1
ATOM 3354 N N . VAL C 1 54 ? 74.193 1.498 22.310 1.00 23.70 120 VAL C N 1
ATOM 3355 C CA . VAL C 1 54 ? 73.655 2.881 22.422 1.00 23.76 120 VAL C CA 1
ATOM 3356 C C . VAL C 1 54 ? 74.424 3.533 23.574 1.00 22.09 120 VAL C C 1
ATOM 3357 O O . VAL C 1 54 ? 74.514 2.899 24.634 1.00 22.65 120 VAL C O 1
ATOM 3361 N N . CYS C 1 55 ? 75.003 4.711 23.350 1.00 20.87 121 CYS C N 1
ATOM 3362 C CA . CYS C 1 55 ? 75.733 5.415 24.436 1.00 22.14 121 CYS C CA 1
ATOM 3363 C C . CYS C 1 55 ? 75.490 6.916 24.283 1.00 20.95 121 CYS C C 1
ATOM 3364 O O . CYS C 1 55 ? 74.851 7.314 23.278 1.00 21.30 121 CYS C O 1
ATOM 3367 N N . TYR C 1 56 ? 75.970 7.710 25.238 1.00 19.57 122 TYR C N 1
ATOM 3368 C CA . TYR C 1 56 ? 75.759 9.183 25.181 1.00 19.84 122 TYR C CA 1
ATOM 3369 C C . TYR C 1 56 ? 77.001 9.903 25.712 1.00 20.62 122 TYR C C 1
ATOM 3370 O O . TYR C 1 56 ? 76.884 11.061 26.139 1.00 21.16 122 TYR C O 1
ATOM 3379 N N . SER C 1 57 ? 78.156 9.230 25.692 1.00 22.80 123 SER C N 1
ATOM 3380 C CA . SER C 1 57 ? 79.401 9.872 26.184 1.00 25.29 123 SER C CA 1
ATOM 3381 C C . SER C 1 57 ? 80.568 9.538 25.249 1.00 25.67 123 SER C C 1
ATOM 3382 O O . SER C 1 57 ? 80.577 8.448 24.650 1.00 24.92 123 SER C O 1
ATOM 3385 N N . LEU C 1 58 ? 81.511 10.472 25.144 1.00 27.52 124 LEU C N 1
ATOM 3386 C CA . LEU C 1 58 ? 82.678 10.344 24.237 1.00 28.48 124 LEU C CA 1
ATOM 3387 C C . LEU C 1 58 ? 83.546 9.133 24.598 1.00 28.38 124 LEU C C 1
ATOM 3388 O O . LEU C 1 58 ? 83.897 8.376 23.667 1.00 27.94 124 LEU C O 1
ATOM 3393 N N . ASN C 1 59 ? 83.886 8.943 25.879 1.00 28.97 125 ASN C N 1
ATOM 3394 C CA . ASN C 1 59 ? 84.802 7.815 26.216 1.00 31.63 125 ASN C CA 1
ATOM 3395 C C . ASN C 1 59 ? 84.093 6.481 25.959 1.00 29.02 125 ASN C C 1
ATOM 3396 O O . ASN C 1 59 ? 84.770 5.540 25.504 1.00 30.92 125 ASN C O 1
ATOM 3401 N N . THR C 1 60 ? 82.794 6.398 26.256 1.00 27.09 126 THR C N 1
ATOM 3402 C CA . THR C 1 60 ? 82.023 5.155 26.001 1.00 26.26 126 THR C CA 1
ATOM 3403 C C . THR C 1 60 ? 82.030 4.873 24.499 1.00 25.25 126 THR C C 1
ATOM 3404 O O . THR C 1 60 ? 82.325 3.727 24.098 1.00 25.21 126 THR C O 1
ATOM 3408 N N . PHE C 1 61 ? 81.709 5.900 23.709 1.00 24.49 127 PHE C N 1
ATOM 3409 C CA . PHE C 1 61 ? 81.696 5.760 22.234 1.00 25.47 127 PHE C CA 1
ATOM 3410 C C . PHE C 1 61 ? 83.074 5.319 21.717 1.00 25.95 127 PHE C C 1
ATOM 3411 O O . PHE C 1 61 ? 83.135 4.368 20.921 1.00 27.71 127 PHE C O 1
ATOM 3419 N N . LEU C 1 62 ? 84.144 5.992 22.144 1.00 27.42 128 LEU C N 1
ATOM 3420 C CA . LEU C 1 62 ? 85.498 5.637 21.637 1.00 29.78 128 LEU C CA 1
ATOM 3421 C C . LEU C 1 62 ? 85.830 4.179 21.987 1.00 30.43 128 LEU C C 1
ATOM 3422 O O . LEU C 1 62 ? 86.526 3.553 21.186 1.00 30.94 128 LEU C O 1
ATOM 3427 N N . ALA C 1 63 ? 85.320 3.654 23.107 1.00 30.66 129 ALA C N 1
ATOM 3428 C CA . ALA C 1 63 ? 85.576 2.238 23.483 1.00 31.62 129 ALA C CA 1
ATOM 3429 C C . ALA C 1 63 ? 84.787 1.310 22.550 1.00 31.12 129 ALA C C 1
ATOM 3430 O O . ALA C 1 63 ? 85.323 0.257 22.162 1.00 32.63 129 ALA C O 1
ATOM 3432 N N . LEU C 1 64 ? 83.551 1.690 22.218 1.00 29.75 130 LEU C N 1
ATOM 3433 C CA . LEU C 1 64 ? 82.673 0.894 21.316 1.00 29.82 130 LEU C CA 1
ATOM 3434 C C . LEU C 1 64 ? 83.241 0.903 19.890 1.00 30.97 130 LEU C C 1
ATOM 3435 O O . LEU C 1 64 ? 83.206 -0.153 19.240 1.00 31.41 130 LEU C O 1
ATOM 3440 N N . LYS C 1 65 ? 83.747 2.059 19.448 1.00 33.56 131 LYS C N 1
ATOM 3441 C CA . LYS C 1 65 ? 84.312 2.283 18.087 1.00 36.49 131 LYS C CA 1
ATOM 3442 C C . LYS C 1 65 ? 85.409 1.255 17.776 1.00 39.33 131 LYS C C 1
ATOM 3443 O O . LYS C 1 65 ? 85.595 0.951 16.586 1.00 39.60 131 LYS C O 1
ATOM 3449 N N . GLU C 1 66 ? 86.062 0.714 18.808 1.00 42.49 132 GLU C N 1
ATOM 3450 C CA . GLU C 1 66 ? 87.199 -0.239 18.653 1.00 46.55 132 GLU C CA 1
ATOM 3451 C C . GLU C 1 66 ? 86.715 -1.695 18.601 1.00 45.12 132 GLU C C 1
ATOM 3452 O O . GLU C 1 66 ? 87.557 -2.567 18.296 1.00 45.84 132 GLU C O 1
ATOM 3458 N N . LYS C 1 67 ? 85.433 -1.943 18.894 1.00 41.05 133 LYS C N 1
ATOM 3459 C CA . LYS C 1 67 ? 84.852 -3.314 18.867 1.00 39.84 133 LYS C CA 1
ATOM 3460 C C . LYS C 1 67 ? 84.446 -3.620 17.427 1.00 40.10 133 LYS C C 1
ATOM 3461 O O . LYS C 1 67 ? 83.457 -3.085 16.935 1.00 36.17 133 LYS C O 1
ATOM 3467 N N . PRO C 1 68 ? 85.182 -4.500 16.711 1.00 41.43 134 PRO C N 1
ATOM 3468 C CA . PRO C 1 68 ? 84.894 -4.788 15.304 1.00 41.25 134 PRO C CA 1
ATOM 3469 C C . PRO C 1 68 ? 83.461 -5.217 14.941 1.00 38.97 134 PRO C C 1
ATOM 3470 O O . PRO C 1 68 ? 83.037 -4.888 13.855 1.00 40.12 134 PRO C O 1
ATOM 3474 N N . HIS C 1 69 ? 82.758 -5.914 15.837 1.00 36.65 135 HIS C N 1
ATOM 3475 C CA . HIS C 1 69 ? 81.396 -6.424 15.506 1.00 35.70 135 HIS C CA 1
ATOM 3476 C C . HIS C 1 69 ? 80.318 -5.630 16.244 1.00 33.03 135 HIS C C 1
ATOM 3477 O O . HIS C 1 69 ? 79.160 -6.097 16.297 1.00 31.77 135 HIS C O 1
ATOM 3484 N N . CYS C 1 70 ? 80.689 -4.457 16.755 1.00 31.46 136 CYS C N 1
ATOM 3485 C CA . CYS C 1 70 ? 79.719 -3.579 17.448 1.00 29.45 136 CYS C CA 1
ATOM 3486 C C . CYS C 1 70 ? 79.190 -2.516 16.487 1.00 28.41 136 CYS C C 1
ATOM 3487 O O . CYS C 1 70 ? 80.015 -1.857 15.825 1.00 29.29 136 CYS C O 1
ATOM 3490 N N . ARG C 1 71 ? 77.868 -2.424 16.366 1.00 27.67 137 ARG C N 1
ATOM 3491 C CA . ARG C 1 71 ? 77.230 -1.315 15.616 1.00 29.11 137 ARG C CA 1
ATOM 3492 C C . ARG C 1 71 ? 77.025 -0.223 16.665 1.00 26.91 137 ARG C C 1
ATOM 3493 O O . ARG C 1 71 ? 76.147 -0.404 17.529 1.00 27.00 137 ARG C O 1
ATOM 3501 N N . ALA C 1 72 ? 77.866 0.815 16.631 1.00 26.61 138 ALA C N 1
ATOM 3502 C CA . ALA C 1 72 ? 77.871 1.887 17.650 1.00 25.66 138 ALA C CA 1
ATOM 3503 C C . ALA C 1 72 ? 76.923 3.039 17.285 1.00 26.10 138 ALA C C 1
ATOM 3504 O O . ALA C 1 72 ? 77.095 3.645 16.215 1.00 26.17 138 ALA C O 1
ATOM 3506 N N . PHE C 1 73 ? 75.971 3.322 18.176 1.00 24.12 139 PHE C N 1
ATOM 3507 C CA . PHE C 1 73 ? 75.006 4.439 18.023 1.00 24.70 139 PHE C CA 1
ATOM 3508 C C . PHE C 1 73 ? 75.304 5.473 19.108 1.00 25.84 139 PHE C C 1
ATOM 3509 O O . PHE C 1 73 ? 75.436 5.088 20.289 1.00 26.62 139 PHE C O 1
ATOM 3517 N N . LEU C 1 74 ? 75.422 6.741 18.716 1.00 25.42 140 LEU C N 1
ATOM 3518 C CA . LEU C 1 74 ? 75.674 7.799 19.720 1.00 25.82 140 LEU C CA 1
ATOM 3519 C C . LEU C 1 74 ? 74.418 8.658 19.864 1.00 26.34 140 LEU C C 1
ATOM 3520 O O . LEU C 1 74 ? 73.852 9.081 18.830 1.00 27.51 140 LEU C O 1
ATOM 3525 N N . CYS C 1 75 ? 73.965 8.817 21.107 1.00 23.41 141 CYS C N 1
ATOM 3526 C CA . CYS C 1 75 ? 72.857 9.734 21.460 1.00 25.19 141 CYS C CA 1
ATOM 3527 C C . CYS C 1 75 ? 73.440 11.150 21.402 1.00 25.36 141 CYS C C 1
ATOM 3528 O O . CYS C 1 75 ? 74.309 11.450 22.236 1.00 27.75 141 CYS C O 1
ATOM 3531 N N . GLY C 1 76 ? 72.983 11.972 20.458 1.00 26.43 142 GLY C N 1
ATOM 3532 C CA . GLY C 1 76 ? 73.538 13.323 20.259 1.00 26.47 142 GLY C CA 1
ATOM 3533 C C . GLY C 1 76 ? 72.875 14.371 21.125 1.00 26.29 142 GLY C C 1
ATOM 3534 O O . GLY C 1 76 ? 71.979 14.023 21.914 1.00 27.05 142 GLY C O 1
ATOM 3535 N N . GLY C 1 77 ? 73.306 15.619 20.969 1.00 23.65 143 GLY C N 1
ATOM 3536 C CA . GLY C 1 77 ? 72.766 16.729 21.768 1.00 23.35 143 GLY C CA 1
ATOM 3537 C C . GLY C 1 77 ? 73.871 17.685 22.161 1.00 23.14 143 GLY C C 1
ATOM 3538 O O . GLY C 1 77 ? 74.898 17.728 21.444 1.00 23.23 143 GLY C O 1
ATOM 3539 N N . GLU C 1 78 ? 73.670 18.416 23.257 1.00 22.72 144 GLU C N 1
ATOM 3540 C CA . GLU C 1 78 ? 74.666 19.409 23.726 1.00 22.95 144 GLU C CA 1
ATOM 3541 C C . GLU C 1 78 ? 75.795 18.711 24.481 1.00 22.39 144 GLU C C 1
ATOM 3542 O O . GLU C 1 78 ? 75.499 17.910 25.393 1.00 22.02 144 GLU C O 1
ATOM 3548 N N . PHE C 1 79 ? 77.043 19.036 24.133 1.00 22.22 145 PHE C N 1
ATOM 3549 C CA . PHE C 1 79 ? 78.196 18.423 24.840 1.00 22.07 145 PHE C CA 1
ATOM 3550 C C . PHE C 1 79 ? 78.424 19.124 26.184 1.00 22.72 145 PHE C C 1
ATOM 3551 O O . PHE C 1 79 ? 78.399 20.373 26.230 1.00 23.26 145 PHE C O 1
ATOM 3559 N N . HIS C 1 80 ? 78.595 18.317 27.236 1.00 22.56 146 HIS C N 1
ATOM 3560 C CA . HIS C 1 80 ? 78.941 18.766 28.613 1.00 23.06 146 HIS C CA 1
ATOM 3561 C C . HIS C 1 80 ? 80.270 18.099 28.978 1.00 23.79 146 HIS C C 1
ATOM 3562 O O . HIS C 1 80 ? 80.336 16.866 28.912 1.00 23.98 146 HIS C O 1
ATOM 3569 N N . ALA C 1 81 ? 81.273 18.895 29.349 1.00 25.97 147 ALA C N 1
ATOM 3570 C CA . ALA C 1 81 ? 82.635 18.377 29.617 1.00 27.25 147 ALA C CA 1
ATOM 3571 C C . ALA C 1 81 ? 82.648 17.317 30.725 1.00 27.80 147 ALA C C 1
ATOM 3572 O O . ALA C 1 81 ? 83.416 16.343 30.581 1.00 28.30 147 ALA C O 1
ATOM 3574 N N . SER C 1 82 ? 81.852 17.487 31.787 1.00 27.69 148 SER C N 1
ATOM 3575 C CA . SER C 1 82 ? 81.898 16.497 32.902 1.00 28.38 148 SER C CA 1
ATOM 3576 C C . SER C 1 82 ? 81.403 15.128 32.410 1.00 27.33 148 SER C C 1
ATOM 3577 O O . SER C 1 82 ? 80.217 15.014 32.047 1.00 25.31 148 SER C O 1
ATOM 3580 N N . ASN C 1 83 ? 82.289 14.126 32.417 1.00 27.64 149 ASN C N 1
ATOM 3581 C CA . ASN C 1 83 ? 81.969 12.758 31.911 1.00 28.26 149 ASN C CA 1
ATOM 3582 C C . ASN C 1 83 ? 81.823 12.796 30.382 1.00 26.24 149 ASN C C 1
ATOM 3583 O O . ASN C 1 83 ? 81.446 11.755 29.809 1.00 25.74 149 ASN C O 1
ATOM 3588 N N . ALA C 1 84 ? 82.134 13.943 29.757 1.00 26.28 150 ALA C N 1
ATOM 3589 C CA . ALA C 1 84 ? 82.092 14.102 28.283 1.00 26.47 150 ALA C CA 1
ATOM 3590 C C . ALA C 1 84 ? 80.782 13.535 27.734 1.00 24.80 150 ALA C C 1
ATOM 3591 O O . ALA C 1 84 ? 80.835 12.676 26.838 1.00 25.00 150 ALA C O 1
ATOM 3593 N N . ILE C 1 85 ? 79.647 14.030 28.234 1.00 23.36 151 ILE C N 1
ATOM 3594 C CA . ILE C 1 85 ? 78.326 13.484 27.811 1.00 23.15 151 ILE C CA 1
ATOM 3595 C C . ILE C 1 85 ? 77.638 14.409 26.803 1.00 22.34 151 ILE C C 1
ATOM 3596 O O . ILE C 1 85 ? 78.035 15.576 26.657 1.00 21.69 151 ILE C O 1
ATOM 3601 N N . PHE C 1 86 ? 76.599 13.873 26.175 1.00 22.00 152 PHE C N 1
ATOM 3602 C CA . PHE C 1 86 ? 75.713 14.610 25.243 1.00 22.43 152 PHE C CA 1
ATOM 3603 C C . PHE C 1 86 ? 74.321 14.605 25.872 1.00 22.80 152 PHE C C 1
ATOM 3604 O O . PHE C 1 86 ? 73.824 13.512 26.229 1.00 24.67 152 PHE C O 1
ATOM 3612 N N . LYS C 1 87 ? 73.740 15.792 26.043 1.00 22.33 153 LYS C N 1
ATOM 3613 C CA . LYS C 1 87 ? 72.390 15.916 26.635 1.00 21.97 153 LYS C CA 1
ATOM 3614 C C . LYS C 1 87 ? 71.426 16.336 25.533 1.00 21.20 153 LYS C C 1
ATOM 3615 O O . LYS C 1 87 ? 71.603 17.376 24.904 1.00 20.96 153 LYS C O 1
ATOM 3621 N N . PRO C 1 88 ? 70.425 15.498 25.208 1.00 21.12 154 PRO C N 1
ATOM 3622 C CA . PRO C 1 88 ? 69.442 15.849 24.185 1.00 21.61 154 PRO C CA 1
ATOM 3623 C C . PRO C 1 88 ? 68.699 17.156 24.483 1.00 20.57 154 PRO C C 1
ATOM 3624 O O . PRO C 1 88 ? 68.432 17.465 25.642 1.00 20.14 154 PRO C O 1
ATOM 3628 N N . ILE C 1 89 ? 68.413 17.901 23.418 1.00 20.59 155 ILE C N 1
ATOM 3629 C CA . ILE C 1 89 ? 67.672 19.195 23.479 1.00 22.11 155 ILE C CA 1
ATOM 3630 C C . ILE C 1 89 ? 66.279 18.982 24.094 1.00 22.92 155 ILE C C 1
ATOM 3631 O O . ILE C 1 89 ? 65.872 19.822 24.917 1.00 22.45 155 ILE C O 1
ATOM 3636 N N . ASP C 1 90 ? 65.601 17.892 23.712 1.00 23.69 156 ASP C N 1
ATOM 3637 C CA . ASP C 1 90 ? 64.212 17.588 24.151 1.00 25.36 156 ASP C CA 1
ATOM 3638 C C . ASP C 1 90 ? 64.138 16.111 24.559 1.00 25.44 156 ASP C C 1
ATOM 3639 O O . ASP C 1 90 ? 64.233 15.233 23.674 1.00 25.95 156 ASP C O 1
ATOM 3644 N N . PHE C 1 91 ? 63.992 15.857 25.857 1.00 24.75 157 PHE C N 1
ATOM 3645 C CA . PHE C 1 91 ? 63.895 14.481 26.403 1.00 24.19 157 PHE C CA 1
ATOM 3646 C C . PHE C 1 91 ? 62.818 13.668 25.666 1.00 23.87 157 PHE C C 1
ATOM 3647 O O . PHE C 1 91 ? 63.043 12.477 25.443 1.00 23.65 157 PHE C O 1
ATOM 3655 N N . GLN C 1 92 ? 61.686 14.289 25.324 1.00 24.22 158 GLN C N 1
ATOM 3656 C CA . GLN C 1 92 ? 60.554 13.586 24.650 1.00 28.69 158 GLN C CA 1
ATOM 3657 C C . GLN C 1 92 ? 60.990 13.007 23.295 1.00 28.38 158 GLN C C 1
ATOM 3658 O O . GLN C 1 92 ? 60.353 12.031 22.862 1.00 29.01 158 GLN C O 1
ATOM 3664 N N . GLN C 1 93 ? 62.027 13.565 22.660 1.00 28.82 159 GLN C N 1
ATOM 3665 C CA . GLN C 1 93 ? 62.481 13.064 21.328 1.00 30.01 159 GLN C CA 1
ATOM 3666 C C . GLN C 1 93 ? 63.800 12.296 21.440 1.00 30.69 159 GLN C C 1
ATOM 3667 O O . GLN C 1 93 ? 64.504 12.187 20.411 1.00 33.87 159 GLN C O 1
ATOM 3673 N N . THR C 1 94 ? 64.098 11.746 22.6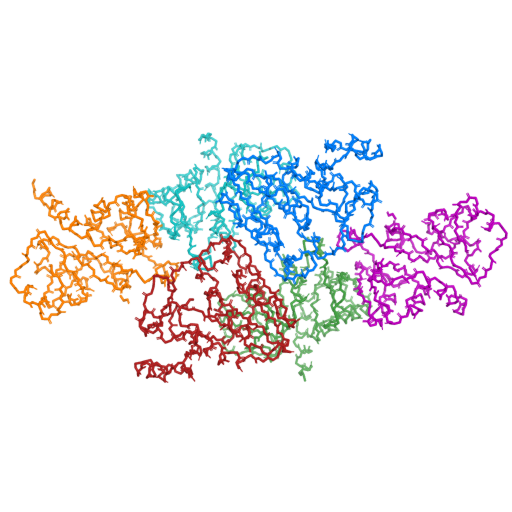13 1.00 26.73 160 THR C N 1
ATOM 3674 C CA . THR C 1 94 ? 65.374 11.013 22.818 1.00 26.08 160 THR C CA 1
ATOM 3675 C C . THR C 1 94 ? 65.244 9.534 22.413 1.00 26.28 160 THR C C 1
ATOM 3676 O O . THR C 1 94 ? 64.367 8.842 22.962 1.00 25.64 160 THR C O 1
ATOM 3680 N N . LEU C 1 95 ? 66.096 9.086 21.482 1.00 27.73 161 LEU C N 1
ATOM 3681 C CA . LEU C 1 95 ? 66.203 7.655 21.062 1.00 28.82 161 LEU C CA 1
ATOM 3682 C C . LEU C 1 95 ? 64.824 6.967 21.079 1.00 30.46 161 LEU C C 1
ATOM 3683 O O . LEU C 1 95 ? 64.715 5.859 21.636 1.00 29.44 161 LEU C O 1
ATOM 3688 N N . ASN C 1 96 ? 63.818 7.577 20.447 1.00 32.67 162 ASN C N 1
ATOM 3689 C CA . ASN C 1 96 ? 62.420 7.062 20.496 1.00 34.29 162 ASN C CA 1
ATOM 3690 C C . ASN C 1 96 ? 62.260 5.687 19.831 1.00 34.70 162 ASN C C 1
ATOM 3691 O O . ASN C 1 96 ? 61.199 5.076 20.048 1.00 36.92 162 ASN C O 1
ATOM 3696 N N . ASN C 1 97 ? 63.265 5.202 19.099 1.00 32.23 163 ASN C N 1
ATOM 3697 C CA . ASN C 1 97 ? 63.100 3.927 18.344 1.00 32.99 163 ASN C CA 1
ATOM 3698 C C . ASN C 1 97 ? 63.885 2.772 18.980 1.00 29.60 163 ASN C C 1
ATOM 3699 O O . ASN C 1 97 ? 63.771 1.648 18.455 1.00 27.33 163 ASN C O 1
ATOM 3704 N N . PHE C 1 98 ? 64.611 3.019 20.073 1.00 25.22 164 PHE C N 1
ATOM 3705 C CA . PHE C 1 98 ? 65.381 1.930 20.730 1.00 26.95 164 PHE C CA 1
ATOM 3706 C C . PHE C 1 98 ? 64.679 1.392 21.988 1.00 26.44 164 PHE C C 1
ATOM 3707 O O . PHE C 1 98 ? 64.124 2.167 22.789 1.00 25.90 164 PHE C O 1
ATOM 3715 N N . CYS C 1 99 ? 64.740 0.067 22.139 1.00 28.73 165 CYS C N 1
ATOM 3716 C CA . CYS C 1 99 ? 64.229 -0.691 23.312 1.00 29.61 165 CYS C CA 1
ATOM 3717 C C . CYS C 1 99 ? 65.324 -1.680 23.679 1.00 27.02 165 CYS C C 1
ATOM 3718 O O . CYS C 1 99 ? 65.215 -2.865 23.389 1.00 28.33 165 CYS C O 1
ATOM 3721 N N . PRO C 1 100 ? 66.441 -1.210 24.274 1.00 25.35 166 PRO C N 1
ATOM 3722 C CA . PRO C 1 100 ? 67.573 -2.082 24.561 1.00 24.95 166 PRO C CA 1
ATOM 3723 C C . PRO C 1 100 ? 67.217 -3.320 25.388 1.00 24.99 166 PRO C C 1
ATOM 3724 O O . PRO C 1 100 ? 66.421 -3.225 26.304 1.00 25.39 166 PRO C O 1
ATOM 3728 N N . ASP C 1 101 ? 67.811 -4.450 25.009 1.00 24.99 167 ASP C N 1
ATOM 3729 C CA . ASP C 1 101 ? 67.659 -5.730 25.748 1.00 25.85 167 ASP C CA 1
ATOM 3730 C C . ASP C 1 101 ? 68.212 -5.538 27.162 1.00 24.19 167 ASP C C 1
ATOM 3731 O O . ASP C 1 101 ? 67.605 -6.054 28.103 1.00 23.96 167 ASP C O 1
ATOM 3736 N N . ILE C 1 102 ? 69.319 -4.803 27.290 1.00 24.22 168 ILE C N 1
ATOM 3737 C CA . ILE C 1 102 ? 69.946 -4.568 28.624 1.00 23.97 168 ILE C CA 1
ATOM 3738 C C . ILE C 1 102 ? 70.500 -3.145 28.686 1.00 23.01 168 ILE C C 1
ATOM 3739 O O . ILE C 1 102 ? 71.116 -2.702 27.701 1.00 23.33 168 ILE C O 1
ATOM 3744 N N . ALA C 1 103 ? 70.283 -2.470 29.814 1.00 21.36 169 ALA C N 1
ATOM 3745 C CA . ALA C 1 103 ? 70.892 -1.151 30.072 1.00 21.07 169 ALA C CA 1
ATOM 3746 C C . ALA C 1 103 ? 71.874 -1.334 31.229 1.00 20.67 169 ALA C C 1
ATOM 3747 O O . ALA C 1 103 ? 71.456 -1.899 32.266 1.00 21.33 169 ALA C O 1
ATOM 3749 N N . PHE C 1 104 ? 73.128 -0.927 31.024 1.00 19.68 170 PHE C N 1
ATOM 3750 C CA . PHE C 1 104 ? 74.174 -0.990 32.076 1.00 20.01 170 PHE C CA 1
ATOM 3751 C C . PHE C 1 104 ? 74.323 0.419 32.636 1.00 20.09 170 PHE C C 1
ATOM 3752 O O . PHE C 1 104 ? 74.672 1.332 31.864 1.00 20.61 170 PHE C O 1
ATOM 3760 N N . TYR C 1 105 ? 74.024 0.583 33.920 1.00 19.21 171 TYR C N 1
ATOM 3761 C CA . TYR C 1 105 ? 74.058 1.918 34.562 1.00 19.02 171 TYR C CA 1
ATOM 3762 C C . TYR C 1 105 ? 75.262 2.086 35.477 1.00 19.36 171 TYR C C 1
ATOM 3763 O O . TYR C 1 105 ? 75.796 1.093 35.998 1.00 20.23 171 TYR C O 1
ATOM 3772 N N . SER C 1 106 ? 75.621 3.353 35.670 1.00 19.24 172 SER C N 1
ATOM 3773 C CA . SER C 1 106 ? 76.662 3.831 36.605 1.00 20.41 172 SER C CA 1
ATOM 3774 C C . SER C 1 106 ? 75.966 4.680 37.675 1.00 20.67 172 SER C C 1
ATOM 3775 O O . SER C 1 106 ? 74.871 5.224 37.394 1.00 19.57 172 SER C O 1
ATOM 3778 N N . ALA C 1 107 ? 76.572 4.763 38.857 1.00 21.01 173 ALA C N 1
ATOM 3779 C CA . ALA C 1 107 ? 76.041 5.587 39.963 1.00 21.27 173 ALA C CA 1
ATOM 3780 C C . ALA C 1 107 ? 77.184 5.918 40.919 1.00 22.80 173 ALA C C 1
ATOM 3781 O O . ALA C 1 107 ? 78.068 5.059 41.100 1.00 24.40 173 ALA C O 1
ATOM 3783 N N . ALA C 1 108 ? 77.161 7.129 41.475 1.00 22.95 174 ALA C N 1
ATOM 3784 C CA . ALA C 1 108 ? 78.135 7.588 42.486 1.00 24.89 174 ALA C CA 1
ATOM 3785 C C . ALA C 1 108 ? 77.658 7.142 43.873 1.00 25.44 174 ALA C C 1
ATOM 3786 O O . ALA C 1 108 ? 78.497 7.046 44.786 1.00 26.49 174 ALA C O 1
ATOM 3788 N N . GLY C 1 109 ? 76.354 6.881 44.014 1.00 24.86 175 GLY C N 1
ATOM 3789 C CA . GLY C 1 109 ? 75.783 6.484 45.314 1.00 24.95 175 GLY C CA 1
ATOM 3790 C C . GLY C 1 109 ? 74.685 5.445 45.168 1.00 24.89 175 GLY C C 1
ATOM 3791 O O . GLY C 1 109 ? 73.893 5.535 44.215 1.00 23.26 175 GLY C O 1
ATOM 3792 N N . VAL C 1 110 ? 74.641 4.504 46.109 1.00 24.84 176 VAL C N 1
ATOM 3793 C CA . VAL C 1 110 ? 73.639 3.407 46.196 1.00 24.91 176 VAL C CA 1
ATOM 3794 C C . VAL C 1 110 ? 73.149 3.407 47.646 1.00 25.69 176 VAL C C 1
ATOM 3795 O O . VAL C 1 110 ? 73.949 3.061 48.535 1.00 26.25 176 VAL C O 1
ATOM 3799 N N . HIS C 1 111 ? 71.899 3.827 47.858 1.00 26.15 177 HIS C N 1
ATOM 3800 C CA . HIS C 1 111 ? 71.327 4.006 49.219 1.00 27.36 177 HIS C CA 1
ATOM 3801 C C . HIS C 1 111 ? 69.938 3.367 49.270 1.00 26.80 177 HIS C C 1
ATOM 3802 O O . HIS C 1 111 ? 69.142 3.607 48.350 1.00 25.95 177 HIS C O 1
ATOM 3809 N N . VAL C 1 112 ? 69.643 2.641 50.349 1.00 27.84 178 VAL C N 1
ATOM 3810 C CA . VAL C 1 112 ? 68.361 1.883 50.447 1.00 29.41 178 VAL C CA 1
ATOM 3811 C C . VAL C 1 112 ? 67.143 2.818 50.401 1.00 29.80 178 VAL C C 1
ATOM 3812 O O . VAL C 1 112 ? 66.172 2.481 49.700 1.00 30.58 178 VAL C O 1
ATOM 3816 N N A SER C 1 113 ? 67.215 3.960 51.091 0.60 30.31 179 SER C N 1
ATOM 3817 N N B SER C 1 113 ? 67.195 3.967 51.085 0.40 30.58 179 SER C N 1
ATOM 3818 C CA A SER C 1 113 ? 66.062 4.897 51.179 0.60 31.04 179 SER C CA 1
ATOM 3819 C CA B SER C 1 113 ? 66.011 4.870 51.135 0.40 31.24 179 SER C CA 1
ATOM 3820 C C A SER C 1 113 ? 66.098 5.948 50.066 0.60 30.05 179 SER C C 1
ATOM 3821 C C B SER C 1 113 ? 66.084 5.967 50.063 0.40 30.17 179 SER C C 1
ATOM 3822 O O A SER C 1 113 ? 65.050 6.161 49.431 0.60 30.16 179 SER C O 1
ATOM 3823 O O B SER C 1 113 ? 65.036 6.239 49.448 0.40 30.15 179 SER C O 1
ATOM 3828 N N . LYS C 1 114 ? 67.260 6.569 49.850 1.00 29.34 180 LYS C N 1
ATOM 3829 C CA . LYS C 1 114 ? 67.400 7.675 48.861 1.00 29.03 180 LYS C CA 1
ATOM 3830 C C . LYS C 1 114 ? 67.581 7.157 47.426 1.00 26.84 180 LYS C C 1
ATOM 3831 O O . LYS C 1 114 ? 67.263 7.931 46.494 1.00 27.03 180 LYS C O 1
ATOM 3837 N N . GLY C 1 115 ? 68.072 5.928 47.241 1.00 25.50 181 GLY C N 1
ATOM 3838 C CA . GLY C 1 115 ? 68.183 5.350 45.887 1.00 24.69 181 GLY C CA 1
ATOM 3839 C C . GLY C 1 115 ? 69.551 5.513 45.247 1.00 23.84 181 GLY C C 1
ATOM 3840 O O . GLY C 1 115 ? 70.562 5.642 45.974 1.00 24.60 181 GLY C O 1
ATOM 3841 N N . ALA C 1 116 ? 69.574 5.429 43.915 1.00 23.21 182 ALA C N 1
ATOM 3842 C CA . ALA C 1 116 ? 70.799 5.576 43.103 1.00 22.17 182 ALA C CA 1
ATOM 3843 C C . ALA C 1 116 ? 71.014 7.059 42.803 1.00 21.25 182 ALA C C 1
ATOM 3844 O O . ALA C 1 116 ? 70.063 7.708 42.322 1.00 21.44 182 ALA C O 1
ATOM 3846 N N . THR C 1 117 ? 72.212 7.572 43.082 1.00 21.86 183 THR C N 1
ATOM 3847 C CA . THR C 1 117 ? 72.502 9.004 42.809 1.00 22.17 183 THR C CA 1
ATOM 3848 C C . THR C 1 117 ? 73.796 9.150 41.998 1.00 22.27 183 THR C C 1
ATOM 3849 O O . THR C 1 117 ? 74.628 8.209 41.982 1.00 22.85 183 THR C O 1
ATOM 3853 N N . CYS C 1 118 ? 73.927 10.300 41.346 1.00 22.65 184 CYS C N 1
ATOM 3854 C CA . CYS C 1 118 ? 75.131 10.670 40.567 1.00 22.95 184 CYS C CA 1
ATOM 3855 C C . CYS C 1 118 ? 75.456 12.131 40.908 1.00 22.86 184 CYS C C 1
ATOM 3856 O O . CYS C 1 118 ? 74.703 12.737 41.695 1.00 23.47 184 CYS C O 1
ATOM 3859 N N . PHE C 1 119 ? 76.557 12.661 40.387 1.00 24.50 185 PHE C N 1
ATOM 3860 C CA . PHE C 1 119 ? 76.974 14.044 40.740 1.00 25.60 185 PHE C CA 1
ATOM 3861 C C . PHE C 1 119 ? 76.290 15.108 39.874 1.00 25.92 185 PHE C C 1
ATOM 3862 O O . PHE C 1 119 ? 75.986 16.191 40.418 1.00 27.14 185 PHE C O 1
ATOM 3870 N N . ASN C 1 120 ? 76.032 14.797 38.599 1.00 24.91 186 ASN C N 1
ATOM 3871 C CA . ASN C 1 120 ? 75.576 15.824 37.626 1.00 25.53 186 ASN C CA 1
ATOM 3872 C C . ASN C 1 120 ? 74.128 15.630 37.172 1.00 24.09 186 ASN C C 1
ATOM 3873 O O . ASN C 1 120 ? 73.790 14.537 36.706 1.00 24.47 186 ASN C O 1
ATOM 3878 N N . LEU C 1 121 ? 73.347 16.705 37.221 1.00 23.55 187 LEU C N 1
ATOM 3879 C CA . LEU C 1 121 ? 71.939 16.684 36.751 1.00 23.39 187 LEU C CA 1
ATOM 3880 C C . LEU C 1 121 ? 71.867 16.475 35.232 1.00 21.79 187 LEU C C 1
ATOM 3881 O O . LEU C 1 121 ? 70.824 15.955 34.769 1.00 20.68 187 LEU C O 1
ATOM 3886 N N . GLU C 1 122 ? 72.916 16.856 34.488 1.00 21.69 188 GLU C N 1
ATOM 3887 C CA . GLU C 1 122 ? 72.881 16.773 33.000 1.00 21.84 188 GLU C CA 1
ATOM 3888 C C . GLU C 1 122 ? 72.867 15.316 32.521 1.00 21.43 188 GLU C C 1
ATOM 3889 O O . GLU C 1 122 ? 72.537 15.086 31.338 1.00 20.72 188 GLU C O 1
ATOM 3895 N N . GLU C 1 123 ? 73.188 14.364 33.398 1.00 20.56 189 GLU C N 1
ATOM 3896 C CA . GLU C 1 123 ? 73.209 12.929 33.005 1.00 21.29 189 GLU C CA 1
ATOM 3897 C C . GLU C 1 123 ? 71.831 12.290 33.217 1.00 20.58 189 GLU C C 1
ATOM 3898 O O . GLU C 1 123 ? 71.572 11.230 32.619 1.00 20.77 189 GLU C O 1
ATOM 3904 N N . LEU C 1 124 ? 70.967 12.930 34.005 1.00 20.28 190 LEU C N 1
ATOM 3905 C CA . LEU C 1 124 ? 69.660 12.320 34.368 1.00 20.43 190 LEU C CA 1
ATOM 3906 C C . LEU C 1 124 ? 68.768 12.073 33.154 1.00 20.29 190 LEU C C 1
ATOM 3907 O O . LEU C 1 124 ? 68.118 11.033 33.090 1.00 19.64 190 LEU C O 1
ATOM 3912 N N . PRO C 1 125 ? 68.650 12.988 32.164 1.00 21.41 191 PRO C N 1
ATOM 3913 C CA . PRO C 1 125 ? 67.765 12.723 31.031 1.00 20.73 191 PRO C CA 1
ATOM 3914 C C . PRO C 1 125 ? 68.047 11.396 30.304 1.00 20.68 191 PRO C C 1
ATOM 3915 O O . PRO C 1 125 ? 67.103 10.653 30.094 1.00 22.12 191 PRO C O 1
ATOM 3919 N N . VAL C 1 126 ? 69.301 11.100 29.956 1.00 19.40 192 VAL C N 1
ATOM 3920 C CA . VAL C 1 126 ? 69.557 9.835 29.205 1.00 19.31 192 VAL C CA 1
ATOM 3921 C C . VAL C 1 126 ? 69.457 8.646 30.168 1.00 18.83 192 VAL C C 1
ATOM 3922 O O . VAL C 1 126 ? 68.960 7.590 29.734 1.00 17.71 192 VAL C O 1
ATOM 3926 N N . LYS C 1 127 ? 69.918 8.800 31.415 1.00 19.58 193 LYS C N 1
ATOM 3927 C CA . LYS C 1 127 ? 69.731 7.707 32.411 1.00 19.70 193 LYS C CA 1
ATOM 3928 C C . LYS C 1 127 ? 68.227 7.406 32.544 1.00 20.33 193 LYS C C 1
ATOM 3929 O O . LYS C 1 127 ? 67.856 6.208 32.534 1.00 20.14 193 LYS C O 1
ATOM 3935 N N . HIS C 1 128 ? 67.393 8.452 32.645 1.00 19.87 194 HIS C N 1
ATOM 3936 C CA . HIS C 1 128 ? 65.922 8.261 32.775 1.00 20.37 194 HIS C CA 1
ATOM 3937 C C . HIS C 1 128 ? 65.351 7.654 31.494 1.00 20.90 194 HIS C C 1
ATOM 3938 O O . HIS C 1 128 ? 64.363 6.881 31.602 1.00 21.02 194 HIS C O 1
ATOM 3945 N N . TRP C 1 129 ? 65.899 8.036 30.337 1.00 20.22 195 TRP C N 1
ATOM 3946 C CA . TRP C 1 129 ? 65.431 7.440 29.057 1.00 20.46 195 TRP C CA 1
ATOM 3947 C C . TRP C 1 129 ? 65.642 5.920 29.108 1.00 20.21 195 TRP C C 1
ATOM 3948 O O . TRP C 1 129 ? 64.688 5.171 28.809 1.00 20.22 195 TRP C O 1
ATOM 3959 N N . ALA C 1 130 ? 66.842 5.484 29.500 1.00 19.99 196 ALA C N 1
ATOM 3960 C CA . ALA C 1 130 ? 67.163 4.038 29.537 1.00 20.61 196 ALA C CA 1
ATOM 3961 C C . ALA C 1 130 ? 66.250 3.322 30.529 1.00 21.24 196 ALA C C 1
ATOM 3962 O O . ALA C 1 130 ? 65.756 2.230 30.256 1.00 21.08 196 ALA C O 1
ATOM 3972 N N . SER C 1 132 ? 63.332 3.985 31.234 1.00 24.49 198 SER C N 1
ATOM 3973 C CA . SER C 1 132 ? 61.970 3.899 30.736 1.00 26.39 198 SER C CA 1
ATOM 3974 C C . SER C 1 132 ? 61.843 2.979 29.521 1.00 27.27 198 SER C C 1
ATOM 3975 O O . SER C 1 132 ? 60.750 2.486 29.255 1.00 28.12 198 SER C O 1
ATOM 3986 N N . ALA C 1 134 ? 64.594 0.490 28.333 1.00 25.76 200 ALA C N 1
ATOM 3987 C CA . ALA C 1 134 ? 65.321 -0.774 28.320 1.00 25.46 200 ALA C CA 1
ATOM 3988 C C . ALA C 1 134 ? 64.471 -1.889 28.949 1.00 26.28 200 ALA C C 1
ATOM 3989 O O . ALA C 1 134 ? 63.624 -1.585 29.802 1.00 25.76 200 ALA C O 1
ATOM 3991 N N . GLN C 1 135 ? 64.731 -3.142 28.557 1.00 25.70 201 GLN C N 1
ATOM 3992 C CA . GLN C 1 135 ? 63.949 -4.326 29.014 1.00 27.95 201 GLN C CA 1
ATOM 3993 C C . GLN C 1 135 ? 64.533 -4.926 30.303 1.00 28.72 201 GLN C C 1
ATOM 3994 O O . GLN C 1 135 ? 63.780 -5.614 31.024 1.00 30.08 201 GLN C O 1
ATOM 4000 N N . LYS C 1 136 ? 65.828 -4.723 30.554 1.00 26.70 202 LYS C N 1
ATOM 4001 C CA . LYS C 1 136 ? 66.487 -5.243 31.782 1.00 26.98 202 LYS C CA 1
ATOM 4002 C C . LYS C 1 136 ? 67.465 -4.163 32.247 1.00 25.05 202 LYS C C 1
ATOM 4003 O O . LYS C 1 136 ? 68.219 -3.631 31.395 1.00 22.93 202 LYS C O 1
ATOM 4009 N N . HIS C 1 137 ? 67.407 -3.833 33.538 1.00 23.28 203 HIS C N 1
ATOM 4010 C CA . HIS C 1 137 ? 68.203 -2.726 34.125 1.00 22.34 203 HIS C CA 1
ATOM 4011 C C . HIS C 1 137 ? 69.269 -3.297 35.062 1.00 22.41 203 HIS C C 1
ATOM 4012 O O . HIS C 1 137 ? 68.890 -3.912 36.088 1.00 22.51 203 HIS C O 1
ATOM 4019 N N . VAL C 1 138 ? 70.538 -3.035 34.734 1.00 21.20 204 VAL C N 1
ATOM 4020 C CA . VAL C 1 138 ? 71.695 -3.615 35.472 1.00 21.64 204 VAL C CA 1
ATOM 4021 C C . VAL C 1 138 ? 72.593 -2.487 35.984 1.00 20.56 204 VAL C C 1
ATOM 4022 O O . VAL C 1 138 ? 73.272 -1.835 35.163 1.00 20.91 204 VAL C O 1
ATOM 4026 N N . LEU C 1 139 ? 72.597 -2.283 37.298 1.00 20.49 205 LEU C N 1
ATOM 4027 C CA . LEU C 1 139 ? 73.449 -1.239 37.922 1.00 20.19 205 LEU C CA 1
ATOM 4028 C C . LEU C 1 139 ? 74.800 -1.880 38.238 1.00 20.67 205 LEU C C 1
ATOM 4029 O O . LEU C 1 139 ? 74.796 -2.892 38.960 1.00 21.37 205 LEU C O 1
ATOM 4034 N N . VAL C 1 140 ? 75.893 -1.308 37.719 1.00 20.16 206 VAL C N 1
ATOM 4035 C CA . VAL C 1 140 ? 77.261 -1.878 37.918 1.00 20.89 206 VAL C CA 1
ATOM 4036 C C . VAL C 1 140 ? 78.059 -0.896 38.781 1.00 21.34 206 VAL C C 1
ATOM 4037 O O . VAL C 1 140 ? 78.444 0.174 38.278 1.00 21.42 206 VAL C O 1
ATOM 4041 N N . VAL C 1 141 ? 78.305 -1.273 40.031 1.00 22.22 207 VAL C N 1
ATOM 4042 C CA . VAL C 1 141 ? 78.938 -0.344 41.013 1.00 23.06 207 VAL C CA 1
ATOM 4043 C C . VAL C 1 141 ? 79.952 -1.085 41.887 1.00 24.78 207 VAL C C 1
ATOM 4044 O O . VAL C 1 141 ? 79.646 -2.195 42.351 1.00 27.13 207 VAL C O 1
ATOM 4048 N N . ASP C 1 142 ? 81.110 -0.469 42.111 1.00 25.50 208 ASP C N 1
ATOM 4049 C CA . ASP C 1 142 ? 82.123 -1.045 43.029 1.00 26.81 208 ASP C CA 1
ATOM 4050 C C . ASP C 1 142 ? 81.594 -0.860 44.460 1.00 27.58 208 ASP C C 1
ATOM 4051 O O . ASP C 1 142 ? 80.676 -0.028 44.662 1.00 26.67 208 ASP C O 1
ATOM 4056 N N . HIS C 1 143 ? 82.187 -1.562 45.427 1.00 28.12 209 HIS C N 1
ATOM 4057 C CA . HIS C 1 143 ? 81.693 -1.591 46.832 1.00 28.89 209 HIS C CA 1
ATOM 4058 C C . HIS C 1 143 ? 81.666 -0.200 47.483 1.00 28.67 209 HIS C C 1
ATOM 4059 O O . HIS C 1 143 ? 80.842 -0.015 48.401 1.00 28.32 209 HIS C O 1
ATOM 4066 N N . SER C 1 144 ? 82.500 0.739 47.026 1.00 28.81 210 SER C N 1
ATOM 4067 C CA . SER C 1 144 ? 82.593 2.078 47.678 1.00 30.41 210 SER C CA 1
ATOM 4068 C C . SER C 1 144 ? 81.324 2.917 47.461 1.00 29.72 210 SER C C 1
ATOM 4069 O O . SER C 1 144 ? 81.120 3.878 48.227 1.00 30.99 210 SER C O 1
ATOM 4072 N N . LYS C 1 145 ? 80.497 2.567 46.474 1.00 28.48 211 LYS C N 1
ATOM 4073 C CA . LYS C 1 145 ? 79.282 3.361 46.142 1.00 28.16 211 LYS C CA 1
ATOM 4074 C C . LYS C 1 145 ? 78.184 3.131 47.191 1.00 27.93 211 LYS C C 1
ATOM 4075 O O . LYS C 1 145 ? 77.342 4.036 47.376 1.00 26.77 211 LYS C O 1
ATOM 4081 N N . PHE C 1 146 ? 78.195 1.970 47.851 1.00 27.35 212 PHE C N 1
ATOM 4082 C CA . PHE C 1 146 ? 77.127 1.617 48.821 1.00 28.12 212 PHE C CA 1
ATOM 4083 C C . PHE C 1 146 ? 77.146 2.555 50.028 1.00 29.23 212 PHE C C 1
ATOM 4084 O O . PHE C 1 146 ? 78.216 2.722 50.645 1.00 29.27 212 PHE C O 1
ATOM 4092 N N . GLY C 1 147 ? 75.980 3.135 50.339 1.00 29.35 213 GLY C N 1
ATOM 4093 C CA . GLY C 1 147 ? 75.810 4.040 51.495 1.00 30.41 213 GLY C CA 1
ATOM 4094 C C . GLY C 1 147 ? 76.056 5.501 51.152 1.00 30.81 213 GLY C C 1
ATOM 4095 O O . GLY C 1 147 ? 75.700 6.367 51.984 1.00 31.02 213 GLY C O 1
ATOM 4096 N N . LYS C 1 148 ? 76.614 5.788 49.972 1.00 29.76 214 LYS C N 1
ATOM 4097 C CA . LYS C 1 148 ? 76.893 7.202 49.608 1.00 29.20 214 LYS C CA 1
ATOM 4098 C C . LYS C 1 148 ? 75.651 7.842 48.990 1.00 27.51 214 LYS C C 1
ATOM 4099 O O . LYS C 1 148 ? 74.830 7.118 48.401 1.00 26.34 214 LYS C O 1
ATOM 4105 N N . VAL C 1 149 ? 75.517 9.155 49.165 1.00 26.73 215 VAL C N 1
ATOM 4106 C CA . VAL C 1 149 ? 74.376 9.908 48.572 1.00 26.90 215 VAL C CA 1
ATOM 4107 C C . VAL C 1 149 ? 74.933 11.154 47.878 1.00 27.23 215 VAL C C 1
ATOM 4108 O O . VAL C 1 149 ? 75.598 11.966 48.556 1.00 28.03 215 VAL C O 1
ATOM 4112 N N . ARG C 1 150 ? 74.705 11.262 46.569 1.00 26.49 216 ARG C N 1
ATOM 4113 C CA . ARG C 1 150 ? 75.138 12.440 45.777 1.00 27.58 216 ARG C CA 1
ATOM 4114 C C . ARG C 1 150 ? 73.884 13.249 45.443 1.00 27.59 216 ARG C C 1
ATOM 4115 O O . ARG C 1 150 ? 72.770 12.742 45.550 1.00 27.10 216 ARG C O 1
ATOM 4123 N N . PRO C 1 151 ? 74.021 14.517 44.999 1.00 29.94 217 PRO C N 1
ATOM 4124 C CA . PRO C 1 151 ? 72.870 15.409 44.830 1.00 29.18 217 PRO C CA 1
ATOM 4125 C C . PRO C 1 151 ? 71.915 15.194 43.645 1.00 28.25 217 PRO C C 1
ATOM 4126 O O . PRO C 1 151 ? 70.812 15.715 43.741 1.00 28.92 217 PRO C O 1
ATOM 4130 N N . ALA C 1 152 ? 72.337 14.487 42.585 1.00 26.18 218 ALA C N 1
ATOM 4131 C CA . ALA C 1 152 ? 71.453 14.199 41.424 1.00 25.23 218 ALA C CA 1
ATOM 4132 C C . ALA C 1 152 ? 70.886 12.788 41.595 1.00 24.40 218 ALA C C 1
ATOM 4133 O O . ALA C 1 152 ? 71.674 11.831 41.628 1.00 25.81 218 ALA C O 1
ATOM 4135 N N . ARG C 1 153 ? 69.563 12.671 41.650 1.00 23.42 219 ARG C N 1
ATOM 4136 C CA . ARG C 1 153 ? 68.923 11.366 41.938 1.00 23.63 219 ARG C CA 1
ATOM 4137 C C . ARG C 1 153 ? 68.423 10.718 40.657 1.00 22.18 219 ARG C C 1
ATOM 4138 O O . ARG C 1 153 ? 67.649 11.317 39.916 1.00 22.49 219 ARG C O 1
ATOM 4154 N N . GLY C 1 155 ? 66.969 7.466 40.754 1.00 21.95 221 GLY C N 1
ATOM 4155 C CA . GLY C 1 155 ? 65.733 6.791 41.110 1.00 23.60 221 GLY C CA 1
ATOM 4156 C C . GLY C 1 155 ? 65.913 5.777 42.226 1.00 23.40 221 GLY C C 1
ATOM 4157 O O . GLY C 1 155 ? 67.041 5.594 42.692 1.00 23.33 221 GLY C O 1
ATOM 4158 N N . ASP C 1 156 ? 64.815 5.135 42.628 1.00 24.96 222 ASP C N 1
ATOM 4159 C CA . ASP C 1 156 ? 64.810 4.105 43.701 1.00 27.83 222 ASP C CA 1
ATOM 4160 C C . ASP C 1 156 ? 65.599 2.864 43.244 1.00 26.22 222 ASP C C 1
ATOM 4161 O O . ASP C 1 156 ? 65.615 2.580 42.031 1.00 24.72 222 ASP C O 1
ATOM 4166 N N . LEU C 1 157 ? 66.200 2.119 44.174 1.00 27.09 223 LEU C N 1
ATOM 4167 C CA . LEU C 1 157 ? 66.960 0.899 43.785 1.00 27.70 223 LEU C CA 1
ATOM 4168 C C . LEU C 1 157 ? 66.031 -0.141 43.139 1.00 28.56 223 LEU C C 1
ATOM 4169 O O . LEU C 1 157 ? 66.543 -0.951 42.354 1.00 26.32 223 LEU C O 1
ATOM 4174 N N . LYS C 1 158 ? 64.725 -0.096 43.430 1.00 28.86 224 LYS C N 1
ATOM 4175 C CA . LYS C 1 158 ? 63.761 -1.085 42.859 1.00 33.00 224 LYS C CA 1
ATOM 4176 C C . LYS C 1 158 ? 63.635 -0.890 41.339 1.00 31.93 224 LYS C C 1
ATOM 4177 O O . LYS C 1 158 ? 63.028 -1.761 40.682 1.00 32.62 224 LYS C O 1
ATOM 4183 N N . ARG C 1 159 ? 64.156 0.221 40.810 1.00 30.68 225 ARG C N 1
ATOM 4184 C CA . ARG C 1 159 ? 64.142 0.468 39.342 1.00 31.05 225 ARG C CA 1
ATOM 4185 C C . ARG C 1 159 ? 65.119 -0.501 38.658 1.00 28.13 225 ARG C C 1
ATOM 4186 O O . ARG C 1 159 ? 64.999 -0.702 37.437 1.00 27.54 225 ARG C O 1
ATOM 4194 N N . PHE C 1 160 ? 66.054 -1.083 39.417 1.00 24.53 226 PHE C N 1
ATOM 4195 C CA . PHE C 1 160 ? 67.078 -1.978 38.821 1.00 24.50 226 PHE C CA 1
ATOM 4196 C C . PHE C 1 160 ? 66.699 -3.446 39.035 1.00 25.29 226 PHE C C 1
ATOM 4197 O O . PHE C 1 160 ? 66.193 -3.806 40.116 1.00 27.41 226 PHE C O 1
ATOM 4205 N N . ASP C 1 161 ? 66.931 -4.259 38.005 1.00 24.10 227 ASP C N 1
ATOM 4206 C CA . ASP C 1 161 ? 66.626 -5.712 38.043 1.00 24.88 227 ASP C CA 1
ATOM 4207 C C . ASP C 1 161 ? 67.803 -6.443 38.684 1.00 24.92 227 ASP C C 1
ATOM 4208 O O . ASP C 1 161 ? 67.576 -7.430 39.419 1.00 25.82 227 ASP C O 1
ATOM 4213 N N . ILE C 1 162 ? 69.012 -5.963 38.392 1.00 23.74 228 ILE C N 1
ATOM 4214 C CA . ILE C 1 162 ? 70.261 -6.594 38.893 1.00 23.84 228 ILE C CA 1
ATOM 4215 C C . ILE C 1 162 ? 71.199 -5.492 39.371 1.00 23.25 228 ILE C C 1
ATOM 4216 O O . ILE C 1 162 ? 71.245 -4.420 38.724 1.00 22.64 228 ILE C O 1
ATOM 4221 N N . VAL C 1 163 ? 71.882 -5.740 40.484 1.00 22.40 229 VAL C N 1
ATOM 4222 C CA . VAL C 1 163 ? 72.962 -4.831 40.954 1.00 22.82 229 VAL C CA 1
ATOM 4223 C C . VAL C 1 163 ? 74.225 -5.696 40.951 1.00 22.92 229 VAL C C 1
ATOM 4224 O O . VAL C 1 163 ? 74.216 -6.770 41.612 1.00 23.61 229 VAL C O 1
ATOM 4228 N N . VAL C 1 164 ? 75.227 -5.286 40.176 1.00 22.15 230 VAL C N 1
ATOM 4229 C CA . VAL C 1 164 ? 76.499 -6.058 40.070 1.00 23.49 230 VAL C CA 1
ATOM 4230 C C . VAL C 1 164 ? 77.595 -5.320 40.836 1.00 23.60 230 VAL C C 1
ATOM 4231 O O . VAL C 1 164 ? 77.732 -4.105 40.630 1.00 23.78 230 VAL C O 1
ATOM 4235 N N . SER C 1 165 ? 78.370 -6.045 41.654 1.00 24.70 231 SER C N 1
ATOM 4236 C CA . SER C 1 165 ? 79.469 -5.405 42.420 1.00 24.06 231 SER C CA 1
ATOM 4237 C C . SER C 1 165 ? 80.686 -6.342 42.461 1.00 24.65 231 SER C C 1
ATOM 4238 O O . SER C 1 165 ? 80.626 -7.452 41.870 1.00 24.28 231 SER C O 1
ATOM 4241 N N . ASP C 1 166 ? 81.762 -5.892 43.105 1.00 25.12 232 ASP C N 1
ATOM 4242 C CA . ASP C 1 166 ? 83.027 -6.676 43.167 1.00 26.52 232 ASP C CA 1
ATOM 4243 C C . ASP C 1 166 ? 83.040 -7.616 44.383 1.00 27.56 232 ASP C C 1
ATOM 4244 O O . ASP C 1 166 ? 83.979 -8.446 44.484 1.00 26.81 232 ASP C O 1
ATOM 4249 N N . CYS C 1 167 ? 82.077 -7.461 45.295 1.00 27.01 233 CYS C N 1
ATOM 4250 C CA . CYS C 1 167 ? 82.011 -8.339 46.490 1.00 28.11 233 CYS C CA 1
ATOM 4251 C C . CYS C 1 167 ? 80.602 -8.284 47.086 1.00 27.32 233 CYS C C 1
ATOM 4252 O O . CYS C 1 167 ? 79.797 -7.431 46.647 1.00 26.15 233 CYS C O 1
ATOM 4255 N N . CYS C 1 168 ? 80.311 -9.185 48.024 1.00 29.10 234 CYS C N 1
ATOM 4256 C CA . CYS C 1 168 ? 78.990 -9.180 48.697 1.00 29.66 234 CYS C CA 1
ATOM 4257 C C . CYS C 1 168 ? 78.856 -7.889 49.504 1.00 29.56 234 CYS C C 1
ATOM 4258 O O . CYS C 1 168 ? 79.740 -7.562 50.290 1.00 28.33 234 CYS C O 1
ATOM 4261 N N . PRO C 1 169 ? 77.784 -7.089 49.302 1.00 29.30 235 PRO C N 1
ATOM 4262 C CA . PRO C 1 169 ? 77.588 -5.861 50.073 1.00 29.97 235 PRO C CA 1
ATOM 4263 C C . PRO C 1 169 ? 77.064 -6.130 51.496 1.00 30.65 235 PRO C C 1
ATOM 4264 O O . PRO C 1 169 ? 76.794 -7.275 51.825 1.00 31.69 235 PRO C O 1
ATOM 4268 N N . GLU C 1 170 ? 76.925 -5.066 52.291 1.00 32.56 236 GLU C N 1
ATOM 4269 C CA . GLU C 1 170 ? 76.448 -5.146 53.701 1.00 35.84 236 GLU C CA 1
ATOM 4270 C C . GLU C 1 170 ? 75.055 -5.792 53.750 1.00 35.10 236 GLU C C 1
ATOM 4271 O O . GLU C 1 170 ? 74.317 -5.717 52.748 1.00 31.69 236 GLU C O 1
ATOM 4277 N N . ASP C 1 171 ? 74.708 -6.382 54.900 1.00 37.05 237 ASP C N 1
ATOM 4278 C CA . ASP C 1 171 ? 73.433 -7.135 55.065 1.00 39.36 237 ASP C CA 1
ATOM 4279 C C . ASP C 1 171 ? 72.211 -6.266 54.733 1.00 37.31 237 ASP C C 1
ATOM 4280 O O . ASP C 1 171 ? 71.247 -6.823 54.167 1.00 35.02 237 ASP C O 1
ATOM 4285 N N . GLU C 1 172 ? 72.235 -4.966 55.050 1.00 37.13 238 GLU C N 1
ATOM 4286 C CA . GLU C 1 172 ? 71.025 -4.139 54.780 1.00 38.71 238 GLU C CA 1
ATOM 4287 C C . GLU C 1 172 ? 70.711 -4.134 53.277 1.00 35.38 238 GLU C C 1
ATOM 4288 O O . GLU C 1 172 ? 69.515 -4.036 52.940 1.00 34.98 238 GLU C O 1
ATOM 4294 N N . TYR C 1 173 ? 71.723 -4.267 52.411 1.00 32.53 239 TYR C N 1
ATOM 4295 C CA . TYR C 1 173 ? 71.476 -4.273 50.941 1.00 30.60 239 TYR C CA 1
ATOM 4296 C C . TYR C 1 173 ? 70.990 -5.667 50.530 1.00 30.52 239 TYR C C 1
ATOM 4297 O O . TYR C 1 173 ? 70.123 -5.764 49.644 1.00 30.76 239 TYR C O 1
ATOM 4306 N N . VAL C 1 174 ? 71.528 -6.711 51.167 1.00 32.67 240 VAL C N 1
ATOM 4307 C CA . VAL C 1 174 ? 71.087 -8.109 50.887 1.00 33.93 240 VAL C CA 1
ATOM 4308 C C . VAL C 1 174 ? 69.603 -8.218 51.265 1.00 36.58 240 VAL C C 1
ATOM 4309 O O . VAL C 1 174 ? 68.830 -8.767 50.455 1.00 35.93 240 VAL C O 1
ATOM 4313 N N . LYS C 1 175 ? 69.217 -7.686 52.434 1.00 39.19 241 LYS C N 1
ATOM 4314 C CA . LYS C 1 175 ? 67.790 -7.728 52.873 1.00 43.40 241 LYS C CA 1
ATOM 4315 C C . LYS C 1 175 ? 66.904 -6.905 51.934 1.00 40.77 241 LYS C C 1
ATOM 4316 O O . LYS C 1 175 ? 65.841 -7.437 51.538 1.00 42.07 241 LYS C O 1
ATOM 4322 N N . TYR C 1 176 ? 67.293 -5.662 51.620 1.00 39.60 242 TYR C N 1
ATOM 4323 C CA . TYR C 1 176 ? 66.457 -4.816 50.723 1.00 39.09 242 TYR C CA 1
ATOM 4324 C C . TYR C 1 176 ? 66.260 -5.532 49.383 1.00 37.13 242 TYR C C 1
ATOM 4325 O O . TYR C 1 176 ? 65.117 -5.556 48.878 1.00 37.94 242 TYR C O 1
ATOM 4334 N N . ALA C 1 177 ? 67.341 -6.098 48.839 1.00 33.94 243 ALA C N 1
ATOM 4335 C CA . ALA C 1 177 ? 67.303 -6.801 47.536 1.00 34.16 243 ALA C CA 1
ATOM 4336 C C . ALA C 1 177 ? 66.341 -7.997 47.596 1.00 37.13 243 ALA C C 1
ATOM 4337 O O . ALA C 1 177 ? 65.543 -8.164 46.648 1.00 35.76 243 ALA C O 1
ATOM 4339 N N . GLN C 1 178 ? 66.415 -8.797 48.666 1.00 39.72 244 GLN C N 1
ATOM 4340 C CA . GLN C 1 178 ? 65.529 -9.984 48.824 1.00 44.60 244 GLN C CA 1
ATOM 4341 C C . GLN C 1 178 ? 64.063 -9.524 48.817 1.00 45.01 244 GLN C C 1
ATOM 4342 O O . GLN C 1 178 ? 63.263 -10.092 48.048 1.00 45.34 244 GLN C O 1
ATOM 4348 N N . THR C 1 179 ? 63.747 -8.496 49.609 1.00 45.43 245 THR C N 1
ATOM 4349 C CA . THR C 1 179 ? 62.359 -7.972 49.744 1.00 47.17 245 THR C CA 1
ATOM 4350 C C . THR C 1 179 ? 61.875 -7.339 48.435 1.00 46.56 245 THR C C 1
ATOM 4351 O O . THR C 1 179 ? 60.667 -7.465 48.141 1.00 47.46 245 THR C O 1
ATOM 4355 N N . GLN C 1 180 ? 62.774 -6.707 47.672 1.00 42.34 246 GLN C N 1
ATOM 4356 C CA . GLN C 1 180 ? 62.357 -5.990 46.432 1.00 43.15 246 GLN C CA 1
ATOM 4357 C C . GLN C 1 180 ? 62.544 -6.861 45.182 1.00 41.96 246 GLN C C 1
ATOM 4358 O O . GLN C 1 180 ? 62.178 -6.383 44.097 1.00 42.82 246 GLN C O 1
ATOM 4364 N N . ARG C 1 181 ? 63.071 -8.081 45.332 1.00 41.89 247 ARG C N 1
ATOM 4365 C CA . ARG C 1 181 ? 63.278 -9.016 44.187 1.00 43.64 247 ARG C CA 1
ATOM 4366 C C . ARG C 1 181 ? 64.359 -8.461 43.243 1.00 39.84 247 ARG C C 1
ATOM 4367 O O . ARG C 1 181 ? 64.238 -8.662 42.020 1.00 40.64 247 ARG C O 1
ATOM 4375 N N . ILE C 1 182 ? 65.357 -7.773 43.805 1.00 35.14 248 ILE C N 1
ATOM 4376 C CA . ILE C 1 182 ? 66.532 -7.255 43.042 1.00 33.59 248 ILE C CA 1
ATOM 4377 C C . ILE C 1 182 ? 67.604 -8.346 43.103 1.00 32.78 248 ILE C C 1
ATOM 4378 O O . ILE C 1 182 ? 67.939 -8.760 44.230 1.00 32.68 248 ILE C O 1
ATOM 4383 N N . LYS C 1 183 ? 68.106 -8.805 41.955 1.00 32.27 249 LYS C N 1
ATOM 4384 C CA . LYS C 1 183 ? 69.178 -9.839 41.973 1.00 33.35 249 LYS C CA 1
ATOM 4385 C C . LYS C 1 183 ? 70.520 -9.160 42.262 1.00 30.07 249 LYS C C 1
ATOM 4386 O O . LYS C 1 183 ? 70.783 -8.088 41.676 1.00 30.42 249 LYS C O 1
ATOM 4392 N N . LEU C 1 184 ? 71.317 -9.746 43.162 1.00 29.82 250 LEU C N 1
ATOM 4393 C CA . LEU C 1 184 ? 72.676 -9.215 43.463 1.00 29.19 250 LEU C CA 1
ATOM 4394 C C . LEU C 1 184 ? 73.693 -10.177 42.853 1.00 29.84 250 LEU C C 1
ATOM 4395 O O . LEU C 1 184 ? 73.650 -11.377 43.114 1.00 31.97 250 LEU C O 1
ATOM 4408 N N . TYR C 1 186 ? 77.823 -10.818 42.336 1.00 28.32 252 TYR C N 1
ATOM 4409 C CA . TYR C 1 186 ? 79.139 -10.461 42.837 1.00 28.24 252 TYR C CA 1
ATOM 4410 C C . 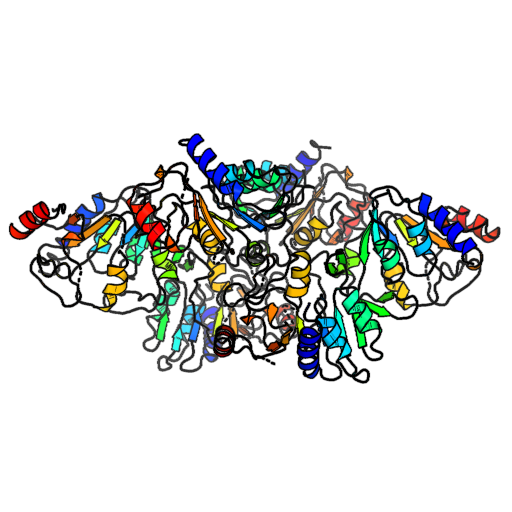TYR C 1 186 ? 79.999 -11.724 42.934 1.00 30.40 252 TYR C C 1
ATOM 4411 O O . TYR C 1 186 ? 81.198 -11.617 43.153 1.00 30.55 252 TYR C O 1
ATOM 4421 N N . SER D 1 7 ? 56.660 40.553 59.319 1.00 83.47 73 SER D N 1
ATOM 4422 C CA . SER D 1 7 ? 56.261 41.817 60.010 1.00 82.20 73 SER D CA 1
ATOM 4423 C C . SER D 1 7 ? 56.822 41.848 61.438 1.00 76.05 73 SER D C 1
ATOM 4424 O O . SER D 1 7 ? 57.589 42.784 61.744 1.00 78.05 73 SER D O 1
ATOM 4427 N N . ARG D 1 8 ? 56.467 40.857 62.266 1.00 86.53 74 ARG D N 1
ATOM 4428 C CA . ARG D 1 8 ? 56.923 40.823 63.684 1.00 80.72 74 ARG D CA 1
ATOM 4429 C C . ARG D 1 8 ? 58.083 39.821 63.831 1.00 71.98 74 ARG D C 1
ATOM 4430 O O . ARG D 1 8 ? 58.045 38.765 63.171 1.00 73.06 74 ARG D O 1
ATOM 4438 N N . LEU D 1 9 ? 59.089 40.181 64.640 1.00 61.90 75 LEU D N 1
ATOM 4439 C CA . LEU D 1 9 ? 60.307 39.379 64.966 1.00 56.13 75 LEU D CA 1
ATOM 4440 C C . LEU D 1 9 ? 61.277 39.319 63.773 1.00 51.95 75 LEU D C 1
ATOM 4441 O O . LEU D 1 9 ? 62.037 38.329 63.685 1.00 45.57 75 LEU D O 1
ATOM 4446 N N . VAL D 1 10 ? 61.292 40.347 62.917 1.00 49.54 76 VAL D N 1
ATOM 4447 C CA . VAL D 1 10 ? 62.225 40.356 61.749 1.00 47.59 76 VAL D CA 1
ATOM 4448 C C . VAL D 1 10 ? 63.671 40.275 62.272 1.00 46.36 76 VAL D C 1
ATOM 4449 O O . VAL D 1 10 ? 64.449 39.478 61.712 1.00 43.62 76 VAL D O 1
ATOM 4453 N N . GLU D 1 11 ? 64.004 41.052 63.310 1.00 46.00 77 GLU D N 1
ATOM 4454 C CA . GLU D 1 11 ? 65.357 41.049 63.939 1.00 46.84 77 GLU D CA 1
ATOM 4455 C C . GLU D 1 11 ? 65.744 39.628 64.370 1.00 43.38 77 GLU D C 1
ATOM 4456 O O . GLU D 1 11 ? 66.912 39.226 64.137 1.00 39.27 77 GLU D O 1
ATOM 4462 N N . GLU D 1 12 ? 64.812 38.922 65.018 1.00 39.86 78 GLU D N 1
ATOM 4463 C CA . GLU D 1 12 ? 65.045 37.535 65.495 1.00 37.67 78 GLU D CA 1
ATOM 4464 C C . GLU D 1 12 ? 65.200 36.605 64.284 1.00 33.57 78 GLU D C 1
ATOM 4465 O O . GLU D 1 12 ? 66.136 35.783 64.288 1.00 30.60 78 GLU D O 1
ATOM 4471 N N . LYS D 1 13 ? 64.315 36.737 63.292 1.00 31.90 79 LYS D N 1
ATOM 4472 C CA . LYS D 1 13 ? 64.383 35.902 62.060 1.00 31.66 79 LYS D CA 1
ATOM 4473 C C . LYS D 1 13 ? 65.729 36.147 61.364 1.00 30.89 79 LYS D C 1
ATOM 4474 O O . LYS D 1 13 ? 66.309 35.168 60.841 1.00 27.62 79 LYS D O 1
ATOM 4480 N N . ARG D 1 14 ? 66.198 37.404 61.374 1.00 31.82 80 ARG D N 1
ATOM 4481 C CA . ARG D 1 14 ? 67.501 37.780 60.761 1.00 33.26 80 ARG D CA 1
ATOM 4482 C C . ARG D 1 14 ? 68.649 37.051 61.467 1.00 30.26 80 ARG D C 1
ATOM 4483 O O . ARG D 1 14 ? 69.578 36.604 60.765 1.00 28.02 80 ARG D O 1
ATOM 4491 N N . ARG D 1 15 ? 68.626 37.012 62.803 1.00 28.00 81 ARG D N 1
ATOM 4492 C CA . ARG D 1 15 ? 69.720 36.322 63.535 1.00 27.24 81 ARG D CA 1
ATOM 4493 C C . ARG D 1 15 ? 69.654 34.818 63.248 1.00 24.74 81 ARG D C 1
ATOM 4494 O O . ARG D 1 15 ? 70.722 34.230 62.957 1.00 23.82 81 ARG D O 1
ATOM 4502 N N . ALA D 1 16 ? 68.463 34.217 63.327 1.00 24.11 82 ALA D N 1
ATOM 4503 C CA . ALA D 1 16 ? 68.350 32.766 63.041 1.00 23.72 82 ALA D CA 1
ATOM 4504 C C . ALA D 1 16 ? 68.878 32.492 61.622 1.00 23.37 82 ALA D C 1
ATOM 4505 O O . ALA D 1 16 ? 69.647 31.533 61.458 1.00 22.79 82 ALA D O 1
ATOM 4507 N N . ALA D 1 17 ? 68.516 33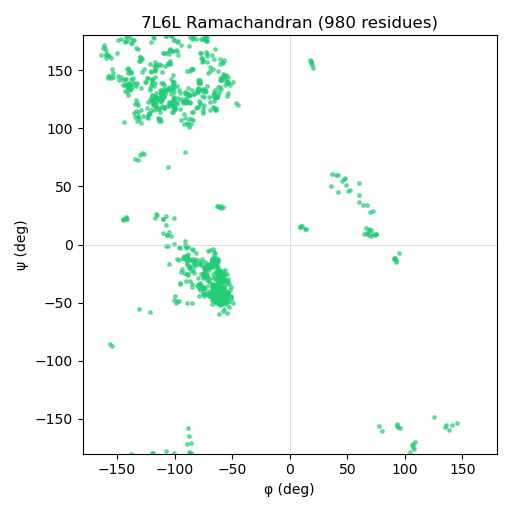.341 60.652 1.00 24.97 83 ALA D N 1
ATOM 4508 C CA . ALA D 1 17 ? 68.965 33.193 59.244 1.00 24.78 83 ALA D CA 1
ATOM 4509 C C . ALA D 1 17 ? 70.493 33.313 59.156 1.00 25.53 83 ALA D C 1
ATOM 4510 O O . ALA D 1 17 ? 71.116 32.504 58.433 1.00 26.43 83 ALA D O 1
ATOM 4512 N N . LYS D 1 18 ? 71.061 34.300 59.855 1.00 24.47 84 LYS D N 1
ATOM 4513 C CA . LYS D 1 18 ? 72.532 34.523 59.883 1.00 24.24 84 LYS D CA 1
ATOM 4514 C C . LYS D 1 18 ? 73.226 33.229 60.328 1.00 23.31 84 LYS D C 1
ATOM 4515 O O . LYS D 1 18 ? 74.157 32.783 59.631 1.00 22.50 84 LYS D O 1
ATOM 4521 N N . LEU D 1 19 ? 72.775 32.649 61.445 1.00 22.89 85 LEU D N 1
ATOM 4522 C CA . LEU D 1 19 ? 73.392 31.401 61.969 1.00 23.13 85 LEU D CA 1
ATOM 4523 C C . LEU D 1 19 ? 73.179 30.251 60.971 1.00 22.33 85 LEU D C 1
ATOM 4524 O O . LEU D 1 19 ? 74.154 29.527 60.705 1.00 22.51 85 LEU D O 1
ATOM 4529 N N . ALA D 1 20 ? 71.963 30.103 60.427 1.00 22.00 86 ALA D N 1
ATOM 4530 C CA . ALA D 1 20 ? 71.678 28.997 59.479 1.00 21.45 86 ALA D CA 1
ATOM 4531 C C . ALA D 1 20 ? 72.589 29.086 58.242 1.00 21.42 86 ALA D C 1
ATOM 4532 O O . ALA D 1 20 ? 73.089 28.042 57.803 1.00 22.44 86 ALA D O 1
ATOM 4534 N N . ALA D 1 21 ? 72.822 30.295 57.722 1.00 22.39 87 ALA D N 1
ATOM 4535 C CA . ALA D 1 21 ? 73.653 30.505 56.509 1.00 22.29 87 ALA D CA 1
ATOM 4536 C C . ALA D 1 21 ? 75.104 30.036 56.719 1.00 22.61 87 ALA D C 1
ATOM 4537 O O . ALA D 1 21 ? 75.735 29.676 55.712 1.00 22.22 87 ALA D O 1
ATOM 4539 N N . THR D 1 22 ? 75.614 30.029 57.960 1.00 22.71 88 THR D N 1
ATOM 4540 C CA . THR D 1 22 ? 77.012 29.574 58.218 1.00 23.92 88 THR D CA 1
ATOM 4541 C C . THR D 1 22 ? 77.174 28.080 57.896 1.00 24.24 88 THR D C 1
ATOM 4542 O O . THR D 1 22 ? 78.327 27.637 57.773 1.00 24.89 88 THR D O 1
ATOM 4546 N N . LEU D 1 23 ? 76.073 27.326 57.800 1.00 23.60 89 LEU D N 1
ATOM 4547 C CA . LEU D 1 23 ? 76.146 25.873 57.486 1.00 24.69 89 LEU D CA 1
ATOM 4548 C C . LEU D 1 23 ? 76.399 25.637 55.987 1.00 25.29 89 LEU D C 1
ATOM 4549 O O . LEU D 1 23 ? 76.829 24.527 55.643 1.00 26.52 89 LEU D O 1
ATOM 4554 N N . VAL D 1 24 ? 76.175 26.645 55.139 1.00 25.36 90 VAL D N 1
ATOM 4555 C CA . VAL D 1 24 ? 76.316 26.475 53.661 1.00 25.53 90 VAL D CA 1
ATOM 4556 C C . VAL D 1 24 ? 77.788 26.384 53.239 1.00 28.06 90 VAL D C 1
ATOM 4557 O O . VAL D 1 24 ? 78.614 27.221 53.693 1.00 28.78 90 VAL D O 1
ATOM 4561 N N . GLU D 1 25 ? 78.091 25.393 52.396 1.00 29.20 91 GLU D N 1
ATOM 4562 C CA . GLU D 1 25 ? 79.457 25.188 51.835 1.00 32.62 91 GLU D CA 1
ATOM 4563 C C . GLU D 1 25 ? 79.373 25.255 50.309 1.00 32.29 91 GLU D C 1
ATOM 4564 O O . GLU D 1 25 ? 78.320 25.012 49.726 1.00 30.96 91 GLU D O 1
ATOM 4570 N N . PRO D 1 26 ? 80.476 25.591 49.608 1.00 35.27 92 PRO D N 1
ATOM 4571 C CA . PRO D 1 26 ? 80.458 25.686 48.149 1.00 35.49 92 PRO D CA 1
ATOM 4572 C C . PRO D 1 26 ? 79.974 24.447 47.377 1.00 35.02 92 PRO D C 1
ATOM 4573 O O . PRO D 1 26 ? 80.266 23.334 47.775 1.00 32.59 92 PRO D O 1
ATOM 4577 N N . ASP D 1 27 ? 79.218 24.700 46.305 1.00 35.80 93 ASP D N 1
ATOM 4578 C CA . ASP D 1 27 ? 78.717 23.677 45.344 1.00 37.27 93 ASP D CA 1
ATOM 4579 C C . ASP D 1 27 ? 77.705 22.726 45.996 1.00 33.42 93 ASP D C 1
ATOM 4580 O O . ASP D 1 27 ? 77.404 21.691 45.381 1.00 35.45 93 ASP D O 1
ATOM 4585 N N . GLN D 1 28 ? 77.184 23.059 47.174 1.00 29.75 94 GLN D N 1
ATOM 4586 C CA . GLN D 1 28 ? 76.141 22.188 47.771 1.00 26.94 94 GLN D CA 1
ATOM 4587 C C . GLN D 1 28 ? 74.808 22.416 47.049 1.00 25.64 94 GLN D C 1
ATOM 4588 O O . GLN D 1 28 ? 74.652 23.471 46.398 1.00 24.60 94 GLN D O 1
ATOM 4594 N N . THR D 1 29 ? 73.929 21.416 47.122 1.00 24.38 95 THR D N 1
ATOM 4595 C CA . THR D 1 29 ? 72.529 21.501 46.632 1.00 23.86 95 THR D CA 1
ATOM 4596 C C . THR D 1 29 ? 71.683 21.746 47.885 1.00 22.70 95 THR D C 1
ATOM 4597 O O . THR D 1 29 ? 71.769 20.916 48.829 1.00 21.96 95 THR D O 1
ATOM 4601 N N . LEU D 1 30 ? 70.924 22.844 47.901 1.00 21.65 96 LEU D N 1
ATOM 4602 C CA . LEU D 1 30 ? 70.144 23.231 49.100 1.00 20.88 96 LEU D CA 1
ATOM 4603 C C . LEU D 1 30 ? 68.648 23.288 48.793 1.00 20.52 96 LEU D C 1
ATOM 4604 O O . LEU D 1 30 ? 68.274 23.756 47.695 1.00 22.66 96 LEU D O 1
ATOM 4609 N N . PHE D 1 31 ? 67.840 22.825 49.739 1.00 19.39 97 PHE D N 1
ATOM 4610 C CA . PHE D 1 31 ? 66.371 22.985 49.653 1.00 19.35 97 PHE D CA 1
ATOM 4611 C C . PHE D 1 31 ? 65.964 24.106 50.617 1.00 18.89 97 PHE D C 1
ATOM 4612 O O . PHE D 1 31 ? 66.452 24.128 51.770 1.00 18.35 97 PHE D O 1
ATOM 4620 N N . PHE D 1 32 ? 65.091 25.003 50.155 1.00 19.50 98 PHE D N 1
ATOM 4621 C CA . PHE D 1 32 ? 64.573 26.107 51.004 1.00 19.59 98 PHE D CA 1
ATOM 4622 C C . PHE D 1 32 ? 63.051 25.995 51.076 1.00 19.68 98 PHE D C 1
ATOM 4623 O O . PHE D 1 32 ? 62.384 25.959 50.032 1.00 19.86 98 PHE D O 1
ATOM 4631 N N . ASP D 1 33 ? 62.538 25.944 52.302 1.00 19.29 99 ASP D N 1
ATOM 4632 C CA . ASP D 1 33 ? 61.086 25.826 52.570 1.00 20.12 99 ASP D CA 1
ATOM 4633 C C . ASP D 1 33 ? 60.417 27.169 52.265 1.00 21.51 99 ASP D C 1
ATOM 4634 O O . ASP D 1 33 ? 61.130 28.143 51.914 1.00 22.08 99 ASP D O 1
ATOM 4639 N N . CYS D 1 34 ? 59.099 27.224 52.422 1.00 21.62 100 CYS D N 1
ATOM 4640 C CA . CYS D 1 34 ? 58.318 28.457 52.160 1.00 22.78 100 CYS D CA 1
ATOM 4641 C C . CYS D 1 34 ? 58.318 29.340 53.417 1.00 23.45 100 CYS D C 1
ATOM 4642 O O . CYS D 1 34 ? 58.954 28.955 54.420 1.00 23.15 100 CYS D O 1
ATOM 4645 N N . GLY D 1 35 ? 57.646 30.490 53.366 1.00 24.70 101 GLY D N 1
ATOM 4646 C CA . GLY D 1 35 ? 57.594 31.353 54.566 1.00 26.95 101 GLY D CA 1
ATOM 4647 C C . GLY D 1 35 ? 58.496 32.571 54.465 1.00 26.76 101 GLY D C 1
ATOM 4648 O O . GLY D 1 35 ? 59.160 32.741 53.431 1.00 26.38 101 GLY D O 1
ATOM 4649 N N . THR D 1 36 ? 58.518 33.386 55.524 1.00 27.86 102 THR D N 1
ATOM 4650 C CA . THR D 1 36 ? 59.279 34.666 55.560 1.00 29.11 102 THR D CA 1
ATOM 4651 C C . THR D 1 36 ? 60.602 34.521 56.325 1.00 29.42 102 THR D C 1
ATOM 4652 O O . THR D 1 36 ? 61.321 35.537 56.439 1.00 32.05 102 THR D O 1
ATOM 4656 N N . THR D 1 37 ? 60.922 33.332 56.834 1.00 27.93 103 THR D N 1
ATOM 4657 C CA . THR D 1 37 ? 62.227 33.160 57.528 1.00 29.18 103 THR D CA 1
ATOM 4658 C C . THR D 1 37 ? 63.282 32.740 56.492 1.00 27.74 103 THR D C 1
ATOM 4659 O O . THR D 1 37 ? 64.343 33.391 56.423 1.00 26.79 103 THR D O 1
ATOM 4663 N N . THR D 1 38 ? 62.984 31.713 55.687 1.00 26.65 104 THR D N 1
ATOM 4664 C CA . THR D 1 38 ? 63.967 31.149 54.715 1.00 25.79 104 THR D CA 1
ATOM 4665 C C . THR D 1 38 ? 64.517 32.190 53.736 1.00 24.08 104 THR D C 1
ATOM 4666 O O . THR D 1 38 ? 65.694 32.099 53.407 1.00 24.51 104 THR D O 1
ATOM 4670 N N . PRO D 1 39 ? 63.753 33.166 53.184 1.00 24.74 105 PRO D N 1
ATOM 4671 C CA . PRO D 1 39 ? 64.355 34.156 52.283 1.00 24.91 105 PRO D CA 1
ATOM 4672 C C . PRO D 1 39 ? 65.537 34.898 52.932 1.00 24.09 105 PRO D C 1
ATOM 4673 O O . PRO D 1 39 ? 66.450 35.279 52.217 1.00 23.48 105 PRO D O 1
ATOM 4677 N N . TRP D 1 40 ? 65.493 35.076 54.254 1.00 24.66 106 TRP D N 1
ATOM 4678 C CA . TRP D 1 40 ? 66.590 35.765 54.988 1.00 25.96 106 TRP D CA 1
ATOM 4679 C C . TRP D 1 40 ? 67.834 34.874 55.002 1.00 24.12 106 TRP D C 1
ATOM 4680 O O . TRP D 1 40 ? 68.946 35.437 55.045 1.00 24.51 106 TRP D O 1
ATOM 4691 N N . ILE D 1 41 ? 67.655 33.547 55.029 1.00 22.28 107 ILE D N 1
ATOM 4692 C CA . ILE D 1 41 ? 68.823 32.615 54.951 1.00 21.85 107 ILE D CA 1
ATOM 4693 C C . ILE D 1 41 ? 69.509 32.847 53.602 1.00 22.41 107 ILE D C 1
ATOM 4694 O O . ILE D 1 41 ? 70.742 33.002 53.566 1.00 22.43 107 ILE D O 1
ATOM 4699 N N . ILE D 1 42 ? 68.720 32.832 52.527 1.00 22.43 108 ILE D N 1
ATOM 4700 C CA . ILE D 1 42 ? 69.252 33.043 51.151 1.00 22.52 108 ILE D CA 1
ATOM 4701 C C . ILE D 1 42 ? 69.997 34.381 51.090 1.00 23.21 108 ILE D C 1
ATOM 4702 O O . ILE D 1 42 ? 71.105 34.412 50.515 1.00 23.14 108 ILE D O 1
ATOM 4707 N N . GLU D 1 43 ? 69.426 35.437 51.667 1.00 24.90 109 GLU D N 1
ATOM 4708 C CA . GLU D 1 43 ? 70.090 36.770 51.631 1.00 28.27 109 GLU D CA 1
ATOM 4709 C C . GLU D 1 43 ? 71.411 36.740 52.421 1.00 27.60 109 GLU D C 1
ATOM 4710 O O . GLU D 1 43 ? 72.375 37.386 51.956 1.00 27.09 109 GLU D O 1
ATOM 4716 N N . ALA D 1 44 ? 71.480 35.986 53.526 1.00 25.84 110 ALA D N 1
ATOM 4717 C CA . ALA D 1 44 ? 72.670 35.901 54.416 1.00 26.07 110 ALA D CA 1
ATOM 4718 C C . ALA D 1 44 ? 73.814 35.077 53.797 1.00 26.30 110 ALA D C 1
ATOM 4719 O O . ALA D 1 44 ? 74.977 35.242 54.241 1.00 27.00 110 ALA D O 1
ATOM 4721 N N . ILE D 1 45 ? 73.511 34.194 52.845 1.00 25.96 111 ILE D N 1
ATOM 4722 C CA . ILE D 1 45 ? 74.573 33.364 52.205 1.00 26.00 111 ILE D CA 1
ATOM 4723 C C . ILE D 1 45 ? 75.575 34.262 51.472 1.00 27.30 111 ILE D C 1
ATOM 4724 O O . ILE D 1 45 ? 75.152 35.204 50.758 1.00 26.91 111 ILE D O 1
ATOM 4729 N N . ASP D 1 46 ? 76.858 33.949 51.655 1.00 30.17 112 ASP D N 1
ATOM 4730 C CA . ASP D 1 46 ? 77.988 34.642 50.984 1.00 31.78 112 ASP D CA 1
ATOM 4731 C C . ASP D 1 46 ? 77.637 34.808 49.498 1.00 31.93 112 ASP D C 1
ATOM 4732 O O . ASP D 1 46 ? 77.460 33.786 48.810 1.00 30.56 112 ASP D O 1
ATOM 4737 N N . ASN D 1 47 ? 77.591 36.053 49.024 1.00 33.81 113 ASN D N 1
ATOM 4738 C CA . ASN D 1 47 ? 77.159 36.356 47.634 1.00 36.86 113 ASN D CA 1
ATOM 4739 C C . ASN D 1 47 ? 78.163 35.794 46.610 1.00 35.80 113 ASN D C 1
ATOM 4740 O O . ASN D 1 47 ? 77.800 35.749 45.422 1.00 36.20 113 ASN D O 1
ATOM 4745 N N . GLU D 1 48 ? 79.353 35.356 47.046 1.00 33.17 114 GLU D N 1
ATOM 4746 C CA . GLU D 1 48 ? 80.391 34.814 46.118 1.00 34.30 114 GLU D CA 1
ATOM 4747 C C . GLU D 1 48 ? 80.361 33.277 46.092 1.00 32.73 114 GLU D C 1
ATOM 4748 O O . GLU D 1 48 ? 80.986 32.708 45.190 1.00 33.08 114 GLU D O 1
ATOM 4754 N N . ILE D 1 49 ? 79.650 32.630 47.024 1.00 31.15 115 ILE D N 1
ATOM 4755 C CA . ILE D 1 49 ? 79.618 31.133 47.096 1.00 32.92 115 ILE D CA 1
ATOM 4756 C C . ILE D 1 49 ? 78.674 30.565 46.038 1.00 32.60 115 ILE D C 1
ATOM 4757 O O . ILE D 1 49 ? 77.494 30.906 46.011 1.00 30.69 115 ILE D O 1
ATOM 4762 N N . PRO D 1 50 ? 79.151 29.672 45.140 1.00 30.64 116 PRO D N 1
ATOM 4763 C CA . PRO D 1 50 ? 78.269 29.045 44.163 1.00 29.45 116 PRO D CA 1
ATOM 4764 C C . PRO D 1 50 ? 77.462 27.925 44.835 1.00 26.74 116 PRO D C 1
ATOM 4765 O O . PRO D 1 50 ? 78.007 27.229 45.678 1.00 25.33 116 PRO D O 1
ATOM 4769 N N . PHE D 1 51 ? 76.175 27.818 44.504 1.00 25.96 117 PHE D N 1
ATOM 4770 C CA . PHE D 1 51 ? 75.351 26.721 45.069 1.00 24.84 117 PHE D CA 1
ATOM 4771 C C . PHE D 1 51 ? 74.159 26.467 44.149 1.00 24.33 117 PHE D C 1
ATOM 4772 O O . PHE D 1 51 ? 73.860 27.308 43.267 1.00 23.99 117 PHE D O 1
ATOM 4780 N N . THR D 1 52 ? 73.550 25.297 44.324 1.00 23.00 118 THR D N 1
ATOM 4781 C CA . THR D 1 52 ? 72.340 24.893 43.565 1.00 22.80 118 THR D CA 1
ATOM 4782 C C . THR D 1 52 ? 71.189 24.914 44.572 1.00 22.01 118 THR D C 1
ATOM 4783 O O . THR D 1 52 ? 71.386 24.430 45.693 1.00 21.59 118 THR D O 1
ATOM 4787 N N . ALA D 1 53 ? 70.056 25.501 44.207 1.00 21.47 119 ALA D N 1
ATOM 4788 C CA . ALA D 1 53 ? 68.946 25.569 45.182 1.00 22.12 119 ALA D CA 1
ATOM 4789 C C . ALA D 1 53 ? 67.639 25.110 44.547 1.00 22.19 119 ALA D C 1
ATOM 4790 O O . ALA D 1 53 ? 67.434 25.348 43.345 1.00 22.09 119 ALA D O 1
ATOM 4792 N N A VAL D 1 54 ? 66.801 24.464 45.362 0.50 21.79 120 VAL D N 1
ATOM 4793 N N B VAL D 1 54 ? 66.796 24.451 45.346 0.50 21.73 120 VAL D N 1
ATOM 4794 C CA A VAL D 1 54 ? 65.457 23.961 44.964 0.50 22.02 120 VAL D CA 1
ATOM 4795 C CA B VAL D 1 54 ? 65.448 24.022 44.882 0.50 21.92 120 VAL D CA 1
ATOM 4796 C C A VAL D 1 54 ? 64.447 24.581 45.934 0.50 21.27 120 VAL D C 1
ATOM 4797 C C B VAL D 1 54 ? 64.449 24.567 45.905 0.50 21.28 120 VAL D C 1
ATOM 4798 O O A VAL D 1 54 ? 64.760 24.653 47.129 0.50 20.74 120 VAL D O 1
ATOM 4799 O O B VAL D 1 54 ? 64.766 24.562 47.101 0.50 20.84 120 VAL D O 1
ATOM 4806 N N . CYS D 1 55 ? 63.309 25.055 45.426 1.00 20.82 121 CYS D N 1
ATOM 4807 C CA . CYS D 1 55 ? 62.286 25.664 46.301 1.00 20.65 121 CYS D CA 1
ATOM 4808 C C . CYS D 1 55 ? 60.924 25.392 45.672 1.00 19.92 121 CYS D C 1
ATOM 4809 O O . CYS D 1 55 ? 60.889 24.752 44.587 1.00 21.42 121 CYS D O 1
ATOM 4812 N N . TYR D 1 56 ? 59.858 25.839 46.330 1.00 19.80 122 TYR D N 1
ATOM 4813 C CA . TYR D 1 56 ? 58.491 25.576 45.820 1.00 19.61 122 TYR D CA 1
ATOM 4814 C C . TYR D 1 56 ? 57.579 26.760 46.125 1.00 20.15 122 TYR D C 1
ATOM 4815 O O . TYR D 1 56 ? 56.362 26.558 46.131 1.00 20.64 122 TYR D O 1
ATOM 4824 N N . SER D 1 57 ? 58.155 27.944 46.340 1.00 20.79 123 SER D N 1
ATOM 4825 C CA . SER D 1 57 ? 57.340 29.145 46.648 1.00 22.51 123 SER D CA 1
ATOM 4826 C C . SER D 1 57 ? 57.932 30.380 45.952 1.00 22.03 123 SER D C 1
ATOM 4827 O O . SER D 1 57 ? 59.173 30.436 45.712 1.00 20.58 123 SER D O 1
ATOM 4830 N N . LEU D 1 58 ? 57.057 31.331 45.634 1.00 22.07 124 LEU D N 1
ATOM 4831 C CA . LEU D 1 58 ? 57.426 32.523 44.828 1.00 22.97 124 LEU D CA 1
ATOM 4832 C C . LEU D 1 58 ? 58.441 33.414 45.544 1.00 23.43 124 LEU D C 1
ATOM 4833 O O . LEU D 1 58 ? 59.433 33.789 44.893 1.00 23.08 124 LEU D O 1
ATOM 4838 N N . ASN D 1 59 ? 58.196 33.775 46.805 1.00 23.95 125 ASN D N 1
ATOM 4839 C CA . ASN D 1 59 ? 59.133 34.712 47.481 1.00 26.44 125 ASN D CA 1
ATOM 4840 C C . ASN D 1 59 ? 60.499 34.034 47.652 1.00 24.10 125 ASN D C 1
ATOM 4841 O O . ASN D 1 59 ? 61.518 34.735 47.521 1.00 25.43 125 ASN D O 1
ATOM 4846 N N . THR D 1 60 ? 60.515 32.728 47.933 1.00 23.34 126 THR D N 1
ATOM 4847 C CA . THR D 1 60 ? 61.795 31.984 48.083 1.00 23.83 126 THR D CA 1
ATOM 4848 C C . THR D 1 60 ? 62.529 32.023 46.740 1.00 22.18 126 THR D C 1
ATOM 4849 O O . THR D 1 60 ? 63.732 32.303 46.717 1.00 21.88 126 THR D O 1
ATOM 4853 N N . PHE D 1 61 ? 61.805 31.735 45.663 1.00 20.76 127 PHE D N 1
ATOM 4854 C CA . PHE D 1 61 ? 62.434 31.751 44.326 1.00 21.24 127 PHE D CA 1
ATOM 4855 C C . PHE D 1 61 ? 62.992 33.145 44.008 1.00 21.51 127 PHE D C 1
ATOM 4856 O O . PHE D 1 61 ? 64.136 33.233 43.531 1.00 20.94 127 PHE D O 1
ATOM 4864 N N . LEU D 1 62 ? 62.210 34.201 44.260 1.00 22.55 128 LEU D N 1
ATOM 4865 C CA . LEU D 1 62 ? 62.670 35.574 43.916 1.00 23.01 128 LEU D CA 1
ATOM 4866 C C . LEU D 1 62 ? 63.956 35.900 44.683 1.00 23.51 128 LEU D C 1
ATOM 4867 O O . LEU D 1 62 ? 64.800 36.576 44.091 1.00 23.00 128 LEU D O 1
ATOM 4872 N N . ALA D 1 63 ? 64.107 35.390 45.911 1.00 23.28 129 ALA D N 1
ATOM 4873 C CA . ALA D 1 63 ? 65.348 35.632 46.685 1.00 23.32 129 ALA D CA 1
ATOM 4874 C C . ALA D 1 63 ? 66.511 34.879 46.022 1.00 22.87 129 ALA D C 1
ATOM 4875 O O . ALA D 1 63 ? 67.605 35.449 45.953 1.00 22.55 129 ALA D O 1
ATOM 4877 N N . LEU D 1 64 ? 66.284 33.645 45.556 1.00 22.55 130 LEU D N 1
ATOM 4878 C CA . LEU D 1 64 ? 67.360 32.869 44.878 1.00 22.65 130 LEU D CA 1
ATOM 4879 C C . LEU D 1 64 ? 67.765 33.578 43.582 1.00 22.87 130 LEU D C 1
ATOM 4880 O O . LEU D 1 64 ? 68.965 33.610 43.275 1.00 22.26 130 LEU D O 1
ATOM 4885 N N . LYS D 1 65 ? 66.790 34.141 42.865 1.00 23.18 131 LYS D N 1
ATOM 4886 C CA . LYS D 1 65 ? 67.049 34.834 41.575 1.00 25.50 131 LYS D CA 1
ATOM 4887 C C . LYS D 1 65 ? 68.039 35.994 41.770 1.00 26.23 131 LYS D C 1
ATOM 4888 O O . LYS D 1 65 ? 68.782 36.278 40.828 1.00 26.33 131 LYS D O 1
ATOM 4894 N N . GLU D 1 66 ? 68.066 36.613 42.955 1.00 27.09 132 GLU D N 1
ATOM 4895 C CA . GLU D 1 66 ? 68.957 37.771 43.246 1.00 29.18 132 GLU D CA 1
ATOM 4896 C C . GLU D 1 66 ? 70.379 37.307 43.589 1.00 28.51 132 GLU D C 1
ATOM 4897 O O . GLU D 1 66 ? 71.255 38.187 43.725 1.00 29.58 132 GLU D O 1
ATOM 4903 N N . LYS D 1 67 ? 70.606 35.999 43.739 1.00 26.83 133 LYS D N 1
ATOM 4904 C CA . LYS D 1 67 ? 71.967 35.486 44.072 1.00 26.52 133 LYS D CA 1
ATOM 4905 C C . LYS D 1 67 ? 72.693 35.184 42.763 1.00 27.27 133 LYS D C 1
ATOM 4906 O O . LYS D 1 67 ? 72.364 34.215 42.079 1.00 26.64 133 LYS D O 1
ATOM 4912 N N . PRO D 1 68 ? 73.707 35.994 42.386 1.00 28.48 134 PRO D N 1
ATOM 4913 C CA . PRO D 1 68 ? 74.429 35.809 41.128 1.00 29.19 134 PRO D CA 1
ATOM 4914 C C . PRO D 1 68 ? 75.028 34.419 40.881 1.00 29.18 134 PRO D C 1
ATOM 4915 O O . PRO D 1 68 ? 75.140 34.051 39.726 1.00 29.49 134 PRO D O 1
ATOM 4919 N N . HIS D 1 69 ? 75.397 33.694 41.944 1.00 27.18 135 HIS D N 1
ATOM 4920 C CA . HIS D 1 69 ? 76.070 32.381 41.756 1.00 27.62 135 HIS D CA 1
ATOM 4921 C C . HIS D 1 69 ? 75.158 31.225 42.174 1.00 25.97 135 HIS D C 1
ATOM 4922 O O . HIS D 1 69 ? 75.677 30.124 42.439 1.00 25.77 135 HIS D O 1
ATOM 4929 N N . CYS D 1 70 ? 73.850 31.463 42.191 1.00 25.59 136 CYS D N 1
ATOM 4930 C CA . CYS D 1 70 ? 72.896 30.383 42.539 1.00 24.70 136 CYS D CA 1
ATOM 4931 C C . CYS D 1 70 ? 72.251 29.811 41.278 1.00 25.04 136 CYS D C 1
ATOM 4932 O O . CYS D 1 70 ? 71.707 30.597 40.479 1.00 24.80 136 CYS D O 1
ATOM 4935 N N . ARG D 1 71 ? 72.359 28.496 41.101 1.00 24.86 137 ARG D N 1
ATOM 4936 C CA . ARG D 1 71 ? 71.625 27.776 40.033 1.00 23.85 137 ARG D CA 1
ATOM 4937 C C . ARG D 1 71 ? 70.277 27.424 40.676 1.00 23.63 137 ARG D C 1
ATOM 4938 O O . ARG D 1 71 ? 70.268 26.548 41.565 1.00 22.89 137 ARG D O 1
ATOM 4946 N N . ALA D 1 72 ? 69.198 28.093 40.252 1.00 22.70 138 ALA D N 1
ATOM 4947 C CA . ALA D 1 72 ? 67.886 27.981 40.929 1.00 22.99 138 ALA D CA 1
ATOM 4948 C C . ALA D 1 72 ? 66.899 27.077 40.180 1.00 22.39 138 ALA D C 1
ATOM 4949 O O . ALA D 1 72 ? 66.775 27.177 38.947 1.00 23.07 138 ALA D O 1
ATOM 4951 N N . PHE D 1 73 ? 66.249 26.206 40.947 1.00 21.46 139 PHE D N 1
ATOM 4952 C CA . PHE D 1 73 ? 65.187 25.297 40.460 1.00 20.89 139 PHE D CA 1
ATOM 4953 C C . PHE D 1 73 ? 63.907 25.599 41.227 1.00 22.17 139 PHE D C 1
ATOM 4954 O O . PHE D 1 73 ? 63.967 25.790 42.456 1.00 21.45 139 PHE D O 1
ATOM 4962 N N . LEU D 1 74 ? 62.784 25.637 40.513 1.00 22.23 140 LEU D N 1
ATOM 4963 C CA . LEU D 1 74 ? 61.469 25.855 41.160 1.00 24.54 140 LEU D CA 1
ATOM 4964 C C . LEU D 1 74 ? 60.611 24.609 40.935 1.00 24.65 140 LEU D C 1
ATOM 4965 O O . LEU D 1 74 ? 60.541 24.145 39.775 1.00 27.09 140 LEU D O 1
ATOM 4970 N N . CYS D 1 75 ? 60.066 24.061 42.021 1.00 23.79 141 CYS D N 1
ATOM 4971 C CA . CYS D 1 75 ? 59.090 22.940 41.988 1.00 24.97 141 CYS D CA 1
ATOM 4972 C C . CYS D 1 75 ? 57.769 23.555 41.520 1.00 26.49 141 CYS D C 1
ATOM 4973 O O . CYS D 1 75 ? 57.296 24.489 42.189 1.00 28.81 141 CYS D O 1
ATOM 4976 N N . GLY D 1 76 ? 57.230 23.088 40.397 1.00 23.49 142 GLY D N 1
ATOM 4977 C CA . GLY D 1 76 ? 55.994 23.667 39.845 1.00 23.33 142 GLY D CA 1
ATOM 4978 C C . GLY D 1 76 ? 54.744 22.998 40.384 1.00 22.28 142 GLY D C 1
ATOM 4979 O O . GLY D 1 76 ? 54.840 22.186 41.316 1.00 21.26 142 GLY D O 1
ATOM 4980 N N . GLY D 1 77 ? 53.599 23.339 39.810 1.00 21.39 143 GLY D N 1
ATOM 4981 C CA . GLY D 1 77 ? 52.297 22.793 40.219 1.00 22.05 143 GLY D CA 1
ATOM 4982 C C . GLY D 1 77 ? 51.248 23.882 40.322 1.00 22.30 143 GLY D C 1
ATOM 4983 O O . GLY D 1 77 ? 51.411 24.949 39.682 1.00 22.21 143 GLY D O 1
ATOM 4984 N N . GLU D 1 78 ? 50.226 23.633 41.139 1.00 21.72 144 GLU D N 1
ATOM 4985 C CA . GLU D 1 78 ? 49.117 24.603 41.295 1.00 22.39 144 GLU D CA 1
ATOM 4986 C C . GLU D 1 78 ? 49.544 25.700 42.270 1.00 22.02 144 GLU D C 1
ATOM 4987 O O . GLU D 1 78 ? 50.080 25.363 43.354 1.00 21.72 144 GLU D O 1
ATOM 4993 N N . PHE D 1 79 ? 49.299 26.959 41.906 1.00 22.08 145 PHE D N 1
ATOM 4994 C CA . PHE D 1 79 ? 49.676 28.070 42.812 1.00 22.80 145 PHE D CA 1
ATOM 4995 C C . PHE D 1 79 ? 48.622 28.233 43.913 1.00 23.33 145 PHE D C 1
ATOM 4996 O O . PHE D 1 79 ? 47.422 28.261 43.593 1.00 22.93 145 PHE D O 1
ATOM 5004 N N . HIS D 1 80 ? 49.086 28.310 45.163 1.00 21.97 146 HIS D N 1
ATOM 5005 C CA . HIS D 1 80 ? 48.240 28.580 46.355 1.00 23.76 146 HIS D CA 1
ATOM 5006 C C . HIS D 1 80 ? 48.689 29.921 46.941 1.00 23.96 146 HIS D C 1
ATOM 5007 O O . HIS D 1 80 ? 49.876 30.064 47.207 1.00 23.98 146 HIS D O 1
ATOM 5014 N N . ALA D 1 81 ? 47.762 30.859 47.127 1.00 25.17 147 ALA D N 1
ATOM 5015 C CA . ALA D 1 81 ? 48.100 32.212 47.637 1.00 26.78 147 ALA D CA 1
ATOM 5016 C C . ALA D 1 81 ? 48.826 32.163 48.994 1.00 27.03 147 ALA D C 1
ATOM 5017 O O . ALA D 1 81 ? 49.798 32.929 49.162 1.00 26.79 147 ALA D O 1
ATOM 5019 N N . SER D 1 82 ? 48.374 31.320 49.932 1.00 26.42 148 SER D N 1
ATOM 5020 C CA . SER D 1 82 ? 49.009 31.278 51.276 1.00 27.61 148 SER D CA 1
ATOM 5021 C C . SER D 1 82 ? 50.461 30.798 51.157 1.00 26.67 148 SER D C 1
ATOM 5022 O O . SER D 1 82 ? 50.672 29.652 50.723 1.00 25.12 148 SER D O 1
ATOM 5025 N N . ASN D 1 83 ? 51.412 31.658 51.543 1.00 26.90 149 ASN D N 1
ATOM 5026 C CA . ASN D 1 83 ? 52.873 31.386 51.448 1.00 27.33 149 ASN D CA 1
ATOM 5027 C C . ASN D 1 83 ? 53.284 31.323 49.971 1.00 25.96 149 ASN D C 1
ATOM 5028 O O . ASN D 1 83 ? 54.442 30.938 49.701 1.00 24.61 149 ASN D O 1
ATOM 5033 N N . ALA D 1 84 ? 52.380 31.715 49.066 1.00 24.99 150 ALA D N 1
ATOM 5034 C CA . ALA D 1 84 ? 52.674 31.765 47.614 1.00 25.08 150 ALA D CA 1
ATOM 5035 C C . ALA D 1 84 ? 53.390 30.485 47.167 1.00 24.45 150 ALA D C 1
ATOM 5036 O O . ALA D 1 84 ? 54.458 30.589 46.519 1.00 23.41 150 ALA D O 1
ATOM 5038 N N . ILE D 1 85 ? 52.795 29.322 47.448 1.00 22.90 151 ILE D N 1
ATOM 5039 C CA . ILE D 1 85 ? 53.464 28.036 47.092 1.00 22.32 151 ILE D CA 1
ATOM 5040 C C . ILE D 1 85 ? 52.920 27.459 45.788 1.00 21.90 151 ILE D C 1
ATOM 5041 O O . ILE D 1 85 ? 51.847 27.888 45.311 1.00 22.03 151 ILE D O 1
ATOM 5046 N N . PHE D 1 86 ? 53.657 26.469 45.285 1.00 22.10 152 PHE D N 1
ATOM 5047 C CA . PHE D 1 86 ? 53.276 25.642 44.119 1.00 22.16 152 PHE D CA 1
ATOM 5048 C C . PHE D 1 86 ? 53.133 24.216 44.648 1.00 22.54 152 PHE D C 1
ATOM 5049 O O . PHE D 1 86 ? 54.104 23.699 45.242 1.00 22.10 152 PHE D O 1
ATOM 5057 N N . LYS D 1 87 ? 51.951 23.626 44.473 1.00 23.02 153 LYS D N 1
ATOM 5058 C CA A LYS D 1 87 ? 51.683 22.245 44.952 0.60 24.48 153 LYS D CA 1
ATOM 5059 C CA B LYS D 1 87 ? 51.690 22.243 44.952 0.40 23.45 153 LYS D CA 1
ATOM 5060 C C . LYS D 1 87 ? 51.598 21.307 43.752 1.00 23.65 153 LYS D C 1
ATOM 5061 O O . LYS D 1 87 ? 50.713 21.454 42.908 1.00 22.45 153 LYS D O 1
ATOM 5072 N N . PRO D 1 88 ? 52.518 20.330 43.622 1.00 25.73 154 PRO D N 1
ATOM 5073 C CA . PRO D 1 88 ? 52.460 19.384 42.513 1.00 26.82 154 PRO D CA 1
ATOM 5074 C C . PRO D 1 88 ? 51.135 18.606 42.529 1.00 25.85 154 PRO D C 1
ATOM 5075 O O . PRO D 1 88 ? 50.632 18.305 43.603 1.00 25.04 154 PRO D O 1
ATOM 5079 N N . ILE D 1 89 ? 50.594 18.317 41.350 1.00 26.09 155 ILE D N 1
ATOM 5080 C CA . ILE D 1 89 ? 49.330 17.531 41.237 1.00 27.83 155 ILE D CA 1
ATOM 5081 C C . ILE D 1 89 ? 49.509 16.181 41.954 1.00 27.09 155 ILE D C 1
ATOM 5082 O O . ILE D 1 89 ? 48.641 15.845 42.788 1.00 25.78 155 ILE D O 1
ATOM 5087 N N . ASP D 1 90 ? 50.590 15.447 41.656 1.00 27.76 156 ASP D N 1
ATOM 5088 C CA . ASP D 1 90 ? 50.880 14.150 42.333 1.00 29.10 156 ASP D CA 1
ATOM 5089 C C . ASP D 1 90 ? 52.381 13.830 42.311 1.00 30.80 156 ASP D C 1
ATOM 5090 O O . ASP D 1 90 ? 53.053 14.211 43.290 1.00 29.82 156 ASP D O 1
ATOM 5095 N N . PHE D 1 91 ? 52.890 13.176 41.254 1.00 36.67 157 PHE D N 1
ATOM 5096 C CA . PHE D 1 91 ? 54.352 12.900 41.140 1.00 39.70 157 PHE D CA 1
ATOM 5097 C C . PHE D 1 91 ? 55.143 14.210 41.266 1.00 41.59 157 PHE D C 1
ATOM 5098 O O . PHE D 1 91 ? 54.808 15.186 40.563 1.00 36.13 157 PHE D O 1
ATOM 5106 N N . GLN D 1 92 ? 56.132 14.238 42.166 1.00 44.08 158 GLN D N 1
ATOM 5107 C CA . GLN D 1 92 ? 57.005 15.430 42.353 1.00 45.37 158 GLN D CA 1
ATOM 5108 C C . GLN D 1 92 ? 58.191 15.245 41.416 1.00 49.87 158 GLN D C 1
ATOM 5109 O O . GLN D 1 92 ? 59.267 14.832 41.885 1.00 53.76 158 GLN D O 1
ATOM 5115 N N . GLN D 1 93 ? 57.971 15.543 40.135 1.00 49.88 159 GLN D N 1
ATOM 5116 C CA . GLN D 1 93 ? 58.992 15.283 39.092 1.00 51.48 159 GLN D CA 1
ATOM 5117 C C . GLN D 1 93 ? 60.265 16.082 39.366 1.00 45.78 159 GLN D C 1
ATOM 5118 O O . GLN D 1 93 ? 61.324 15.438 39.529 1.00 51.54 159 GLN D O 1
ATOM 5124 N N . THR D 1 94 ? 60.169 17.415 39.415 1.00 38.90 160 THR D N 1
ATOM 5125 C CA . THR D 1 94 ? 61.393 18.230 39.640 1.00 35.83 160 THR D CA 1
ATOM 5126 C C . THR D 1 94 ? 62.118 17.737 40.896 1.00 31.81 160 THR D C 1
ATOM 5127 O O . THR D 1 94 ? 63.297 17.393 40.781 1.00 29.14 160 THR D O 1
ATOM 5131 N N . LEU D 1 95 ? 61.416 17.669 42.030 1.00 30.45 161 LEU D N 1
ATOM 5132 C CA . LEU D 1 95 ? 62.054 17.286 43.319 1.00 29.61 161 LEU D CA 1
ATOM 5133 C C . LEU D 1 95 ? 62.588 15.847 43.303 1.00 28.80 161 LEU D C 1
ATOM 5134 O O . LEU D 1 95 ? 63.593 15.629 43.985 1.00 27.85 161 LEU D O 1
ATOM 5139 N N . ASN D 1 96 ? 61.979 14.918 42.555 1.00 29.56 162 ASN D N 1
ATOM 5140 C CA . ASN D 1 96 ? 62.484 13.510 42.541 1.00 31.24 162 ASN D CA 1
ATOM 5141 C C . ASN D 1 96 ? 63.889 13.428 41.931 1.00 27.40 162 ASN D C 1
ATOM 5142 O O . ASN D 1 96 ? 64.502 12.342 42.019 1.00 27.70 162 ASN D O 1
ATOM 5147 N N . ASN D 1 97 ? 64.392 14.530 41.370 1.00 25.63 163 ASN D N 1
ATOM 5148 C CA . ASN D 1 97 ? 65.748 14.547 40.752 1.00 24.89 163 ASN D CA 1
ATOM 5149 C C . ASN D 1 97 ? 66.807 14.965 41.774 1.00 23.80 163 ASN D C 1
ATOM 5150 O O . ASN D 1 97 ? 67.999 14.953 41.410 1.00 23.20 163 ASN D O 1
ATOM 5155 N N . PHE D 1 98 ? 66.406 15.252 43.018 1.00 22.91 164 PHE D N 1
ATOM 5156 C CA . PHE D 1 98 ? 67.381 15.790 43.998 1.00 22.94 164 PHE D CA 1
ATOM 5157 C C . PHE D 1 98 ? 67.429 15.050 45.341 1.00 23.00 164 PHE D C 1
ATOM 5158 O O . PHE D 1 98 ? 66.408 14.545 45.849 1.00 23.07 164 PHE D O 1
ATOM 5166 N N . CYS D 1 99 ? 68.639 15.046 45.906 1.00 23.49 165 CYS D N 1
ATOM 5167 C CA . CYS D 1 99 ? 68.950 14.605 47.292 1.00 22.92 165 CYS D CA 1
ATOM 5168 C C . CYS D 1 99 ? 69.779 15.738 47.879 1.00 23.43 165 CYS D C 1
ATOM 5169 O O . CYS D 1 99 ? 71.003 15.646 47.937 1.00 23.33 165 CYS D O 1
ATOM 5172 N N . PRO D 1 100 ? 69.146 16.865 48.274 1.00 21.96 166 PRO D N 1
ATOM 5173 C CA . PRO D 1 100 ? 69.891 18.029 48.741 1.00 21.75 166 PRO D CA 1
ATOM 5174 C C . PRO D 1 100 ? 70.852 17.734 49.897 1.00 21.87 166 PRO D C 1
ATOM 5175 O O . PRO D 1 100 ? 70.567 16.891 50.734 1.00 23.07 166 PRO D O 1
ATOM 5179 N N . ASP D 1 101 ? 71.977 18.447 49.902 1.00 21.49 167 ASP D N 1
ATOM 5180 C CA . ASP D 1 101 ? 72.983 18.327 50.984 1.00 21.94 167 ASP D CA 1
ATOM 5181 C C . ASP D 1 101 ? 72.357 18.842 52.280 1.00 21.59 167 ASP D C 1
ATOM 5182 O O . ASP D 1 101 ? 72.602 18.232 53.333 1.00 21.33 167 ASP D O 1
ATOM 5187 N N . ILE D 1 102 ? 71.573 19.921 52.188 1.00 20.57 168 ILE D N 1
ATOM 5188 C CA . ILE D 1 102 ? 70.922 20.546 53.375 1.00 20.98 168 ILE D CA 1
ATOM 5189 C C . ILE D 1 102 ? 69.522 21.004 52.984 1.00 20.21 168 ILE D C 1
ATOM 5190 O O . ILE D 1 102 ? 69.365 21.582 51.889 1.00 20.37 168 ILE D O 1
ATOM 5195 N N . ALA D 1 103 ? 68.560 20.717 53.855 1.00 19.99 169 ALA D N 1
ATOM 5196 C CA . ALA D 1 103 ? 67.182 21.218 53.718 1.00 19.72 169 ALA D CA 1
ATOM 5197 C C . ALA D 1 103 ? 66.947 22.191 54.873 1.00 19.37 169 ALA D C 1
ATOM 5198 O O . ALA D 1 103 ? 67.214 21.801 56.028 1.00 20.21 169 ALA D O 1
ATOM 5200 N N . PHE D 1 104 ? 66.531 23.413 54.548 1.00 18.63 170 PHE D N 1
ATOM 5201 C CA . PHE D 1 104 ? 66.192 24.465 55.534 1.00 19.25 170 PHE D CA 1
ATOM 5202 C C . PHE D 1 104 ? 64.670 24.520 55.628 1.00 19.27 170 PHE D C 1
ATOM 5203 O O . PHE D 1 104 ? 64.020 24.869 54.626 1.00 20.08 170 PHE D O 1
ATOM 5211 N N . TYR D 1 105 ? 64.139 24.162 56.794 1.00 18.99 171 TYR D N 1
ATOM 5212 C CA . TYR D 1 105 ? 62.675 24.100 57.007 1.00 19.12 171 TYR D CA 1
ATOM 5213 C C . TYR D 1 105 ? 62.157 25.283 57.809 1.00 19.47 171 TYR D C 1
ATOM 5214 O O . TYR D 1 105 ? 62.917 25.930 58.563 1.00 20.63 171 TYR D O 1
ATOM 5223 N N . SER D 1 106 ? 60.862 25.514 57.631 1.00 19.92 172 SER D N 1
ATOM 5224 C CA . SER D 1 106 ? 60.078 26.527 58.370 1.00 20.33 172 SER D CA 1
ATOM 5225 C C . SER D 1 106 ? 59.009 25.767 59.152 1.00 19.94 172 SER D C 1
ATOM 5226 O O . SER D 1 106 ? 58.650 24.639 58.742 1.00 19.09 172 SER D O 1
ATOM 5229 N N . ALA D 1 107 ? 58.552 26.340 60.258 1.00 19.97 173 ALA D N 1
ATOM 5230 C CA . ALA D 1 107 ? 57.462 25.711 61.036 1.00 19.70 173 ALA D CA 1
ATOM 5231 C C . ALA D 1 107 ? 56.744 26.800 61.830 1.00 20.53 173 ALA D C 1
ATOM 5232 O O . ALA D 1 107 ? 57.412 27.754 62.251 1.00 20.30 173 ALA D O 1
ATOM 5234 N N . ALA D 1 108 ? 55.426 26.675 61.962 1.00 20.36 174 ALA D N 1
ATOM 5235 C CA . ALA D 1 108 ? 54.619 27.611 62.779 1.00 21.33 174 ALA D CA 1
ATOM 5236 C C . ALA D 1 108 ? 54.660 27.170 64.251 1.00 21.80 174 ALA D C 1
ATOM 5237 O O . ALA D 1 108 ? 54.414 28.012 65.141 1.00 23.41 174 ALA D O 1
ATOM 5239 N N . GLY D 1 109 ? 54.969 25.897 64.505 1.00 21.32 175 GLY D N 1
ATOM 5240 C CA . GLY D 1 109 ? 55.007 25.391 65.889 1.00 21.26 175 GLY D CA 1
ATOM 5241 C C . GLY D 1 109 ? 56.073 24.329 66.082 1.00 21.19 175 GLY D C 1
ATOM 5242 O O . GLY D 1 109 ? 56.318 23.535 65.152 1.00 20.08 175 GLY D O 1
ATOM 5243 N N . VAL D 1 110 ? 56.695 24.336 67.258 1.00 22.13 176 VAL D N 1
ATOM 5244 C CA . VAL D 1 110 ? 57.750 23.359 67.645 1.00 22.62 176 VAL D CA 1
ATOM 5245 C C . VAL D 1 110 ? 57.341 22.845 69.028 1.00 22.88 176 VAL D C 1
ATOM 5246 O O . VAL D 1 110 ? 57.403 23.628 69.990 1.00 23.61 176 VAL D O 1
ATOM 5250 N N . HIS D 1 111 ? 56.888 21.593 69.089 1.00 23.30 177 HIS D N 1
ATOM 5251 C CA . HIS D 1 111 ? 56.344 20.998 70.337 1.00 23.80 177 HIS D CA 1
ATOM 5252 C C . HIS D 1 111 ? 57.037 19.658 70.591 1.00 24.32 177 HIS D C 1
ATOM 5253 O O . HIS D 1 111 ? 57.127 18.851 69.649 1.00 23.66 177 HIS D O 1
ATOM 5260 N N . VAL D 1 112 ? 57.461 19.417 71.833 1.00 25.20 178 VAL D N 1
ATOM 5261 C CA . VAL D 1 112 ? 58.223 18.171 72.147 1.00 26.96 178 VAL D CA 1
ATOM 5262 C C . VAL D 1 112 ? 57.423 16.912 71.764 1.00 27.54 178 VAL D C 1
ATOM 5263 O O . VAL D 1 112 ? 58.019 16.018 71.130 1.00 28.34 178 VAL D O 1
ATOM 5267 N N . SER D 1 113 ? 56.134 16.830 72.106 1.00 28.37 179 SER D N 1
ATOM 5268 C CA . SER D 1 113 ? 55.411 15.556 71.831 1.00 29.49 179 SER D CA 1
ATOM 5269 C C . SER D 1 113 ? 54.648 15.566 70.500 1.00 28.11 179 SER D C 1
ATOM 5270 O O . SER D 1 113 ? 54.615 14.506 69.855 1.00 28.94 179 SER D O 1
ATOM 5273 N N . LYS D 1 114 ? 54.110 16.708 70.070 1.00 26.76 180 LYS D N 1
ATOM 5274 C CA A LYS D 1 114 ? 53.309 16.749 68.814 0.60 26.26 180 LYS D CA 1
ATOM 5275 C CA B LYS D 1 114 ? 53.304 16.783 68.817 0.40 25.80 180 LYS D CA 1
ATOM 5276 C C . LYS D 1 114 ? 54.217 17.020 67.605 1.00 24.83 180 LYS D C 1
ATOM 5277 O O . LYS D 1 114 ? 53.791 16.688 66.490 1.00 24.26 180 LYS D O 1
ATOM 5288 N N . GLY D 1 115 ? 55.409 17.578 67.834 1.00 23.41 181 GLY D N 1
ATOM 5289 C CA . GLY D 1 115 ? 56.386 17.802 66.748 1.00 22.55 181 GLY D CA 1
ATOM 5290 C C . GLY D 1 115 ? 56.321 19.171 66.097 1.00 21.50 181 GLY D C 1
ATOM 5291 O O . GLY D 1 115 ? 55.904 20.155 66.757 1.00 21.99 181 GLY D O 1
ATOM 5292 N N . ALA D 1 116 ? 56.806 19.229 64.854 1.00 20.84 182 ALA D N 1
ATOM 5293 C CA . ALA D 1 116 ? 56.818 20.472 64.055 1.00 20.22 182 ALA D CA 1
ATOM 5294 C C . ALA D 1 116 ? 55.511 20.566 63.273 1.00 19.85 182 ALA D C 1
ATOM 5295 O O . ALA D 1 116 ? 55.142 19.574 62.611 1.00 18.94 182 ALA D O 1
ATOM 5297 N N . THR D 1 117 ? 54.855 21.718 63.351 1.00 19.68 183 THR D N 1
ATOM 5298 C CA . THR D 1 117 ? 53.567 21.909 62.651 1.00 19.67 183 THR D CA 1
ATOM 5299 C C . THR D 1 117 ? 53.587 23.201 61.835 1.00 19.93 183 THR D C 1
ATOM 5300 O O . THR D 1 117 ? 54.432 24.083 62.089 1.00 19.52 183 THR D O 1
ATOM 5304 N N . CYS D 1 118 ? 52.664 23.284 60.888 1.00 20.85 184 CYS D N 1
ATOM 5305 C CA . CYS D 1 118 ? 52.487 24.486 60.044 1.00 20.97 184 CYS D CA 1
ATOM 5306 C C . CYS D 1 118 ? 50.979 24.705 59.904 1.00 21.29 184 CYS D C 1
ATOM 5307 O O . CYS D 1 118 ? 50.207 23.887 60.448 1.00 21.02 184 CYS D O 1
ATOM 5310 N N . PHE D 1 119 ? 50.570 25.766 59.220 1.00 22.44 185 PHE D N 1
ATOM 5311 C CA . PHE D 1 119 ? 49.119 26.075 59.128 1.00 23.97 185 PHE D CA 1
ATOM 5312 C C . PHE D 1 119 ? 48.423 25.343 57.980 1.00 24.00 185 PHE D C 1
ATOM 5313 O O . PHE D 1 119 ? 47.236 24.974 58.142 1.00 24.60 185 PHE D O 1
ATOM 5321 N N . ASN D 1 120 ? 49.150 25.100 56.891 1.00 23.41 186 ASN D N 1
ATOM 5322 C CA . ASN D 1 120 ? 48.522 24.622 55.634 1.00 23.79 186 ASN D CA 1
ATOM 5323 C C . ASN D 1 120 ? 48.900 23.185 55.265 1.00 22.55 186 ASN D C 1
ATOM 5324 O O . ASN D 1 120 ? 50.094 22.896 55.109 1.00 21.80 186 ASN D O 1
ATOM 5329 N N . LEU D 1 121 ? 47.884 22.360 54.996 1.00 22.06 187 LEU D N 1
ATOM 5330 C CA . LEU D 1 121 ? 48.105 20.959 54.547 1.00 22.18 187 LEU D CA 1
ATOM 5331 C C . LEU D 1 121 ? 48.788 20.941 53.174 1.00 21.92 187 LEU D C 1
ATOM 5332 O O . LEU D 1 121 ? 49.494 19.966 52.900 1.00 21.68 187 LEU D O 1
ATOM 5337 N N . GLU D 1 122 ? 48.562 21.965 52.337 1.00 21.89 188 GLU D N 1
ATOM 5338 C CA . GLU D 1 122 ? 49.105 21.961 50.948 1.00 22.78 188 GLU D CA 1
ATOM 5339 C C . GLU D 1 122 ? 50.642 21.960 50.933 1.00 21.63 188 GLU D C 1
ATOM 5340 O O . GLU D 1 122 ? 51.207 21.566 49.906 1.00 21.40 188 GLU D O 1
ATOM 5346 N N . GLU D 1 123 ? 51.281 22.334 52.039 1.00 21.38 189 GLU D N 1
ATOM 5347 C CA . GLU D 1 123 ? 52.769 22.401 52.120 1.00 21.73 189 GLU D CA 1
ATOM 5348 C C . GLU D 1 123 ? 53.356 21.056 52.563 1.00 21.12 189 GLU D C 1
ATOM 5349 O O . GLU D 1 123 ? 54.558 20.854 52.354 1.00 21.73 189 GLU D O 1
ATOM 5355 N N . LEU D 1 124 ? 52.531 20.140 53.082 1.00 20.86 190 LEU D N 1
ATOM 5356 C CA . LEU D 1 124 ? 53.076 18.869 53.642 1.00 20.49 190 LEU D CA 1
ATOM 5357 C C . LEU D 1 124 ? 53.746 17.985 52.593 1.00 20.28 190 LEU D C 1
ATOM 5358 O O . LEU D 1 124 ? 54.796 17.419 52.883 1.00 20.85 190 LEU D O 1
ATOM 5363 N N . PRO D 1 125 ? 53.197 17.795 51.372 1.00 21.94 191 PRO D N 1
ATOM 5364 C CA . PRO D 1 125 ? 53.847 16.923 50.393 1.00 22.71 191 PRO D CA 1
ATOM 5365 C C . PRO D 1 125 ? 55.315 17.298 50.135 1.00 22.50 191 PRO D C 1
ATOM 5366 O O . PRO D 1 125 ? 56.141 16.415 50.128 1.00 22.10 191 PRO D O 1
ATOM 5370 N N . VAL D 1 126 ? 55.608 18.590 49.975 1.00 22.34 192 VAL D N 1
ATOM 5371 C CA . VAL D 1 126 ? 57.009 19.010 49.658 1.00 22.30 192 VAL D CA 1
ATOM 5372 C C . VAL D 1 126 ? 57.846 18.963 50.940 1.00 20.51 192 VAL D C 1
ATOM 5373 O O . VAL D 1 126 ? 59.021 18.531 50.871 1.00 19.60 192 VAL D O 1
ATOM 5377 N N . LYS D 1 127 ? 57.271 19.369 52.076 1.00 19.54 193 LYS D N 1
ATOM 5378 C CA . LYS D 1 127 ? 58.037 19.275 53.346 1.00 19.51 193 LYS D CA 1
ATOM 5379 C C . LYS D 1 127 ? 58.370 17.799 53.620 1.00 19.51 193 LYS D C 1
ATOM 5380 O O . LYS D 1 127 ? 59.535 17.523 53.967 1.00 20.05 193 LYS D O 1
ATOM 5386 N N . HIS D 1 128 ? 57.402 16.886 53.450 1.00 20.40 194 HIS D N 1
ATOM 5387 C CA . HIS D 1 128 ? 57.653 15.438 53.701 1.00 20.14 194 HIS D CA 1
ATOM 5388 C C . HIS D 1 128 ? 58.688 14.900 52.704 1.00 20.49 194 HIS D C 1
ATOM 5389 O O . HIS D 1 128 ? 59.488 14.011 53.092 1.00 20.88 194 HIS D O 1
ATOM 5396 N N . TRP D 1 129 ? 58.642 15.386 51.461 1.00 20.05 195 TRP D N 1
ATOM 5397 C CA . TRP D 1 129 ? 59.643 14.964 50.446 1.00 20.59 195 TRP D CA 1
ATOM 5398 C C . TRP D 1 129 ? 61.047 15.331 50.937 1.00 19.76 195 TRP D C 1
ATOM 5399 O O . TRP D 1 129 ? 61.931 14.450 50.943 1.00 19.68 195 TRP D O 1
ATOM 5410 N N . ALA D 1 130 ? 61.234 16.593 51.333 1.00 19.43 196 ALA D N 1
ATOM 5411 C CA . ALA D 1 130 ? 62.559 17.066 51.799 1.00 19.86 196 ALA D CA 1
ATOM 5412 C C . ALA D 1 130 ? 63.027 16.234 52.990 1.00 20.36 196 ALA D C 1
ATOM 5413 O O . ALA D 1 130 ? 64.187 15.829 53.056 1.00 20.29 196 ALA D O 1
ATOM 5423 N N . SER D 1 132 ? 62.484 13.239 53.618 1.00 23.13 198 SER D N 1
ATOM 5424 C CA . SER D 1 132 ? 62.895 11.893 53.246 1.00 25.16 198 SER D CA 1
ATOM 5425 C C . SER D 1 132 ? 64.124 11.871 52.331 1.00 24.34 198 SER D C 1
ATOM 5426 O O . SER D 1 132 ? 64.823 10.865 52.313 1.00 26.18 198 SER D O 1
ATOM 5437 N N . ALA D 1 134 ? 66.535 14.838 51.714 1.00 21.78 200 ALA D N 1
ATOM 5438 C CA . ALA D 1 134 ? 67.691 15.673 52.017 1.00 21.98 200 ALA D CA 1
ATOM 5439 C C . ALA D 1 134 ? 68.638 14.902 52.949 1.00 22.52 200 ALA D C 1
ATOM 5440 O O . ALA D 1 134 ? 68.182 13.971 53.650 1.00 22.90 200 ALA D O 1
ATOM 5442 N N . GLN D 1 135 ? 69.916 15.280 52.955 1.00 22.83 201 GLN D N 1
ATOM 5443 C CA . GLN D 1 135 ? 70.978 14.571 53.723 1.00 23.80 201 GLN D CA 1
ATOM 5444 C C . GLN D 1 135 ? 71.188 15.199 55.109 1.00 24.66 201 GLN D C 1
ATOM 5445 O O . GLN D 1 135 ? 71.794 14.523 55.974 1.00 26.59 201 GLN D O 1
ATOM 5451 N N . LYS D 1 136 ? 70.776 16.455 55.291 1.00 22.99 202 LYS D N 1
ATOM 5452 C CA . LYS D 1 136 ? 70.890 17.149 56.603 1.00 24.10 202 LYS D CA 1
ATOM 5453 C C . LYS D 1 136 ? 69.636 18.017 56.748 1.00 22.08 202 LYS D C 1
ATOM 5454 O O . LYS D 1 136 ? 69.313 18.723 55.773 1.00 21.47 202 LYS D O 1
ATOM 5460 N N . HIS D 1 137 ? 68.974 17.951 57.909 1.00 21.60 203 HIS D N 1
ATOM 5461 C CA . HIS D 1 137 ? 67.670 18.639 58.151 1.00 21.11 203 HIS D CA 1
ATOM 5462 C C . HIS D 1 137 ? 67.826 19.741 59.200 1.00 21.43 203 HIS D C 1
ATOM 5463 O O . HIS D 1 137 ? 68.100 19.422 60.377 1.00 20.98 203 HIS D O 1
ATOM 5470 N N . VAL D 1 138 ? 67.598 20.986 58.777 1.00 20.44 204 VAL D N 1
ATOM 5471 C CA . VAL D 1 138 ? 67.827 22.186 59.631 1.00 20.39 204 VAL D CA 1
ATOM 5472 C C . VAL D 1 138 ? 66.527 22.983 59.742 1.00 19.90 204 VAL D C 1
ATOM 5473 O O . VAL D 1 138 ? 66.100 23.575 58.736 1.00 20.36 204 VAL D O 1
ATOM 5477 N N . LEU D 1 139 ? 65.917 22.958 60.921 1.00 19.97 205 LEU D N 1
ATOM 5478 C CA . LEU D 1 139 ? 64.674 23.724 61.172 1.00 20.53 205 LEU D CA 1
ATOM 5479 C C . LEU D 1 139 ? 65.074 25.117 61.660 1.00 21.18 205 LEU D C 1
ATOM 5480 O O . LEU D 1 139 ? 65.792 25.201 62.679 1.00 21.75 205 LEU D O 1
ATOM 5485 N N . VAL D 1 140 ? 64.634 26.160 60.956 1.00 20.76 206 VAL D N 1
ATOM 5486 C CA . VAL D 1 140 ? 65.020 27.553 61.322 1.00 21.46 206 VAL D CA 1
ATOM 5487 C C . VAL D 1 140 ? 63.765 28.269 61.823 1.00 22.65 206 VAL D C 1
ATOM 5488 O O . VAL D 1 140 ? 62.868 28.579 60.993 1.00 21.91 206 VAL D O 1
ATOM 5492 N N . VAL D 1 141 ? 63.700 28.481 63.143 1.00 23.42 207 VAL D N 1
ATOM 5493 C CA . VAL D 1 141 ? 62.490 29.063 63.798 1.00 24.21 207 VAL D CA 1
ATOM 5494 C C . VAL D 1 141 ? 62.881 30.121 64.834 1.00 26.84 207 VAL D C 1
ATOM 5495 O O . VAL D 1 141 ? 63.870 29.921 65.554 1.00 29.32 207 VAL D O 1
ATOM 5499 N N . ASP D 1 142 ? 62.086 31.186 64.934 1.00 28.01 208 ASP D N 1
ATOM 5500 C CA . ASP D 1 142 ? 62.324 32.232 65.965 1.00 29.19 208 ASP D CA 1
ATOM 5501 C C . ASP D 1 142 ? 61.805 31.689 67.308 1.00 29.97 208 ASP D C 1
ATOM 5502 O O . ASP D 1 142 ? 61.043 30.696 67.302 1.00 28.34 208 ASP D O 1
ATOM 5507 N N . HIS D 1 143 ? 62.185 32.325 68.418 1.00 30.83 209 HIS D N 1
ATOM 5508 C CA . HIS D 1 143 ? 61.826 31.837 69.778 1.00 31.63 209 HIS D CA 1
ATOM 5509 C C . HIS D 1 143 ? 60.309 31.702 69.998 1.00 30.94 209 HIS D C 1
ATOM 5510 O O . HIS D 1 143 ? 59.931 30.920 70.888 1.00 31.00 209 HIS D O 1
ATOM 5517 N N . SER D 1 144 ? 59.478 32.411 69.229 1.00 30.93 210 SER D N 1
ATOM 5518 C CA . SER D 1 144 ? 58.004 32.386 69.459 1.00 31.86 210 SER D CA 1
ATOM 5519 C C . SER D 1 144 ? 57.362 31.064 69.010 1.00 29.74 210 SER D C 1
ATOM 5520 O O . SER D 1 144 ? 56.241 30.787 69.472 1.00 31.59 210 SER D O 1
ATOM 5523 N N . LYS D 1 145 ? 58.026 30.281 68.154 1.00 27.79 211 LYS D N 1
ATOM 5524 C CA . LYS D 1 145 ? 57.406 29.034 67.621 1.00 26.42 211 LYS D CA 1
ATOM 5525 C C . LYS D 1 145 ? 57.379 27.930 68.691 1.00 26.41 211 LYS D C 1
ATOM 5526 O O . LYS D 1 145 ? 56.512 27.042 68.594 1.00 26.49 211 LYS D O 1
ATOM 5532 N N . PHE D 1 146 ? 58.288 27.981 69.670 1.00 26.67 212 PHE D N 1
ATOM 5533 C CA . PHE D 1 146 ? 58.392 26.916 70.703 1.00 26.68 212 PHE D CA 1
ATOM 5534 C C . PHE D 1 146 ? 57.125 26.836 71.565 1.00 27.07 212 PHE D C 1
ATOM 5535 O O . PHE D 1 146 ? 56.679 27.866 72.114 1.00 27.67 212 PHE D O 1
ATOM 5543 N N . GLY D 1 147 ? 56.564 25.624 71.657 1.00 26.42 213 GLY D N 1
ATOM 5544 C CA . GLY D 1 147 ? 55.370 25.351 72.478 1.00 27.10 213 GLY D CA 1
ATOM 5545 C C . GLY D 1 147 ? 54.080 25.506 71.692 1.00 27.37 213 GLY D C 1
ATOM 5546 O O . GLY D 1 147 ? 53.018 25.094 72.207 1.00 28.38 213 GLY D O 1
ATOM 5547 N N . LYS D 1 148 ? 54.156 26.080 70.492 1.00 26.36 214 LYS D N 1
ATOM 5548 C CA . LYS D 1 148 ? 52.935 26.273 69.674 1.00 26.12 214 LYS D CA 1
ATOM 5549 C C . LYS D 1 148 ? 52.635 25.003 68.876 1.00 24.35 214 LYS D C 1
ATOM 5550 O O . LYS D 1 148 ? 53.562 24.229 68.568 1.00 23.50 214 LYS D O 1
ATOM 5556 N N . VAL D 1 149 ? 51.349 24.801 68.609 1.00 23.93 215 VAL D N 1
ATOM 5557 C CA . VAL D 1 149 ? 50.858 23.635 67.826 1.00 22.75 215 VAL D CA 1
ATOM 5558 C C . VAL D 1 149 ? 49.845 24.169 66.815 1.00 22.56 215 VAL D C 1
ATOM 5559 O O . VAL D 1 149 ? 48.860 24.789 67.255 1.00 24.11 215 VAL D O 1
ATOM 5563 N N . ARG D 1 150 ? 50.115 23.959 65.526 1.00 21.86 216 ARG D N 1
ATOM 5564 C CA . ARG D 1 150 ? 49.195 24.352 64.424 1.00 22.54 216 ARG D CA 1
ATOM 5565 C C . ARG D 1 150 ? 48.632 23.066 63.816 1.00 21.53 216 ARG D C 1
ATOM 5566 O O . ARG D 1 150 ? 49.156 21.978 64.044 1.00 20.10 216 ARG D O 1
ATOM 5574 N N . PRO D 1 151 ? 47.552 23.154 63.013 1.00 22.28 217 PRO D N 1
ATOM 5575 C CA . PRO D 1 151 ? 46.837 21.962 62.543 1.00 22.94 217 PRO D CA 1
ATOM 5576 C C . PRO D 1 151 ? 47.469 21.009 61.519 1.00 22.40 217 PRO D C 1
ATOM 5577 O O . PRO D 1 151 ? 46.977 19.891 61.431 1.00 23.27 217 PRO D O 1
ATOM 5581 N N . ALA D 1 152 ? 48.482 21.453 60.768 1.00 21.87 218 ALA D N 1
ATOM 5582 C CA . ALA D 1 152 ? 49.110 20.591 59.738 1.00 22.04 218 ALA D CA 1
ATOM 5583 C C . ALA D 1 152 ? 50.431 20.071 60.307 1.00 21.94 218 ALA D C 1
ATOM 5584 O O . ALA D 1 152 ? 51.297 20.897 60.638 1.00 23.73 218 ALA D O 1
ATOM 5586 N N . ARG D 1 153 ? 50.580 18.752 60.416 1.00 20.97 219 ARG D N 1
ATOM 5587 C CA . ARG D 1 153 ? 51.784 18.196 61.085 1.00 20.96 219 ARG D CA 1
ATOM 5588 C C . ARG D 1 153 ? 52.850 17.781 60.079 1.00 20.22 219 ARG D C 1
ATOM 5589 O O . ARG D 1 153 ? 52.607 16.959 59.202 1.00 21.10 219 ARG D O 1
ATOM 5605 N N . GLY D 1 155 ? 56.079 16.639 61.210 1.00 20.93 221 GLY D N 1
ATOM 5606 C CA . GLY D 1 155 ? 56.692 15.426 61.733 1.00 21.60 221 GLY D CA 1
ATOM 5607 C C . GLY D 1 155 ? 57.276 15.604 63.123 1.00 22.71 221 GLY D C 1
ATOM 5608 O O . GLY D 1 155 ? 57.194 16.714 63.664 1.00 21.65 221 GLY D O 1
ATOM 5609 N N . ASP D 1 156 ? 57.875 14.534 63.657 1.00 23.98 222 ASP D N 1
ATOM 5610 C CA . ASP D 1 156 ? 58.477 14.534 65.014 1.00 25.72 222 ASP D CA 1
ATOM 5611 C C . ASP D 1 156 ? 59.755 15.383 64.993 1.00 24.67 222 ASP D C 1
ATOM 5612 O O . ASP D 1 156 ? 60.439 15.402 63.948 1.00 23.80 222 ASP D O 1
ATOM 5617 N N . LEU D 1 157 ? 60.081 16.051 66.102 1.00 24.15 223 LEU D N 1
ATOM 5618 C CA . LEU D 1 157 ? 61.313 16.889 66.140 1.00 25.13 223 LEU D CA 1
ATOM 5619 C C . LEU D 1 157 ? 62.569 16.040 65.895 1.00 25.97 223 LEU D C 1
ATOM 5620 O O . LEU D 1 157 ? 63.565 16.622 65.432 1.00 25.11 223 LEU D O 1
ATOM 5625 N N . LYS D 1 158 ? 62.531 14.727 66.156 1.00 28.49 224 LYS D N 1
ATOM 5626 C CA . LYS D 1 158 ? 63.752 13.894 65.941 1.00 30.93 224 LYS D CA 1
ATOM 5627 C C . LYS D 1 158 ? 64.052 13.777 64.435 1.00 30.52 224 LYS D C 1
ATOM 5628 O O . LYS D 1 158 ? 65.094 13.194 64.091 1.00 30.34 224 LYS D O 1
ATOM 5634 N N . ARG D 1 159 ? 63.185 14.320 63.572 1.00 29.85 225 ARG D N 1
ATOM 5635 C CA . ARG D 1 159 ? 63.413 14.287 62.096 1.00 30.73 225 ARG D CA 1
ATOM 5636 C C . ARG D 1 159 ? 64.453 15.344 61.701 1.00 28.79 225 ARG D C 1
ATOM 5637 O O . ARG D 1 159 ? 64.992 15.258 60.577 1.00 29.93 225 ARG D O 1
ATOM 5645 N N . PHE D 1 160 ? 64.737 16.288 62.598 1.00 25.06 226 PHE D N 1
ATOM 5646 C CA . PHE D 1 160 ? 65.678 17.401 62.315 1.00 24.39 226 PHE D CA 1
ATOM 5647 C C . PHE D 1 160 ? 67.021 17.127 62.993 1.00 24.78 226 PHE D C 1
ATOM 5648 O O . PHE D 1 160 ? 67.037 16.578 64.108 1.00 25.77 226 PHE D O 1
ATOM 5656 N N . ASP D 1 161 ? 68.103 17.493 62.306 1.00 24.25 227 ASP D N 1
ATOM 5657 C CA . ASP D 1 161 ? 69.487 17.288 62.806 1.00 25.69 227 ASP D CA 1
ATOM 5658 C C . ASP D 1 161 ? 69.898 18.525 63.596 1.00 25.23 227 ASP D C 1
ATOM 5659 O O . ASP D 1 161 ? 70.679 18.383 64.544 1.00 25.90 227 ASP D O 1
ATOM 5664 N N . ILE D 1 162 ? 69.372 19.682 63.193 1.00 23.15 228 ILE D N 1
ATOM 5665 C CA . ILE D 1 162 ? 69.721 20.981 63.829 1.00 23.60 228 ILE D CA 1
ATOM 5666 C C . ILE D 1 162 ? 68.464 21.845 63.930 1.00 23.26 228 ILE D C 1
ATOM 5667 O O . ILE D 1 162 ? 67.664 21.864 62.971 1.00 22.64 228 ILE D O 1
ATOM 5672 N N . VAL D 1 163 ? 68.301 22.512 65.069 1.00 23.38 229 VAL D N 1
ATOM 5673 C CA . VAL D 1 163 ? 67.213 23.509 65.253 1.00 23.42 229 VAL D CA 1
ATOM 5674 C C . VAL D 1 163 ? 67.921 24.843 65.505 1.00 23.32 229 VAL D C 1
ATOM 5675 O O . VAL D 1 163 ? 68.731 24.915 66.450 1.00 24.09 229 VAL D O 1
ATOM 5679 N N . VAL D 1 164 ? 67.661 25.820 64.643 1.00 22.20 230 VAL D N 1
ATOM 5680 C CA . VAL D 1 164 ? 68.301 27.163 64.708 1.00 23.62 230 VAL D CA 1
ATOM 5681 C C . VAL D 1 164 ? 67.260 28.176 65.180 1.00 24.17 230 VAL D C 1
ATOM 5682 O O . VAL D 1 164 ? 66.141 28.186 64.618 1.00 24.10 230 VAL D O 1
ATOM 5686 N N . SER D 1 165 ? 67.631 28.992 66.166 1.00 24.29 231 SER D N 1
ATOM 5687 C CA . SER D 1 165 ? 66.725 30.036 66.706 1.00 24.82 231 SER D CA 1
ATOM 5688 C C . SER D 1 165 ? 67.551 31.293 67.007 1.00 26.66 231 SER D C 1
ATOM 5689 O O . SER D 1 165 ? 68.779 31.247 66.819 1.00 26.00 231 SER D O 1
ATOM 5692 N N . ASP D 1 166 ? 66.889 32.378 67.415 1.00 28.49 232 ASP D N 1
ATOM 5693 C CA . ASP D 1 166 ? 67.582 33.671 67.679 1.00 31.43 232 ASP D CA 1
ATOM 5694 C C . ASP D 1 166 ? 68.188 33.680 69.087 1.00 33.20 232 ASP D C 1
ATOM 5695 O O . ASP D 1 166 ? 69.147 34.446 69.316 1.00 34.53 232 ASP D O 1
ATOM 5700 N N . CYS D 1 167 ? 67.633 32.877 69.992 1.00 33.17 233 CYS D N 1
ATOM 5701 C CA . CYS D 1 167 ? 68.124 32.814 71.395 1.00 35.08 233 CYS D CA 1
ATOM 5702 C C . CYS D 1 167 ? 67.870 31.412 71.953 1.00 34.56 233 CYS D C 1
ATOM 5703 O O . CYS D 1 167 ? 67.077 30.658 71.344 1.00 31.89 233 CYS D O 1
ATOM 5706 N N . CYS D 1 168 ? 68.510 31.083 73.075 1.00 36.23 234 CYS D N 1
ATOM 5707 C CA . CYS D 1 168 ? 68.347 29.739 73.683 1.00 36.29 234 CYS D CA 1
ATOM 5708 C C . CYS D 1 168 ? 66.890 29.526 74.080 1.00 35.82 234 CYS D C 1
ATOM 5709 O O . CYS D 1 168 ? 66.297 30.364 74.752 1.00 35.12 234 CYS D O 1
ATOM 5712 N N . PRO D 1 169 ? 66.261 28.405 73.664 1.00 35.97 235 PRO D N 1
ATOM 5713 C CA . PRO D 1 169 ? 64.876 28.137 74.035 1.00 35.09 235 PRO D CA 1
ATOM 5714 C C . PRO D 1 169 ? 64.795 27.741 75.516 1.00 36.54 235 PRO D C 1
ATOM 5715 O O . PRO D 1 169 ? 65.843 27.613 76.152 1.00 35.28 235 PRO D O 1
ATOM 5719 N N . GLU D 1 170 ? 63.570 27.563 76.019 1.00 37.08 236 GLU D N 1
ATOM 5720 C CA . GLU D 1 170 ? 63.338 27.168 77.434 1.00 40.64 236 GLU D CA 1
ATOM 5721 C C . GLU D 1 170 ? 64.074 25.855 77.721 1.00 39.54 236 GLU D C 1
ATOM 5722 O O . GLU D 1 170 ? 64.348 25.106 76.767 1.00 36.71 236 GLU D O 1
ATOM 5728 N N . ASP D 1 171 ? 64.338 25.575 79.001 1.00 41.27 237 ASP D N 1
ATOM 5729 C CA . ASP D 1 171 ? 65.144 24.385 79.396 1.00 42.95 237 ASP D CA 1
ATOM 5730 C C . ASP D 1 171 ? 64.492 23.094 78.881 1.00 40.52 237 ASP D C 1
ATOM 5731 O O . ASP D 1 171 ? 65.235 22.145 78.571 1.00 41.08 237 ASP D O 1
ATOM 5736 N N . GLU D 1 172 ? 63.162 23.062 78.787 1.00 40.36 238 GLU D N 1
ATOM 5737 C CA . GLU D 1 172 ? 62.431 21.870 78.279 1.00 39.47 238 GLU D CA 1
ATOM 5738 C C . GLU D 1 172 ? 63.017 21.415 76.933 1.00 37.24 238 GLU D C 1
ATOM 5739 O O . GLU D 1 172 ? 63.213 20.197 76.751 1.00 37.07 238 GLU D O 1
ATOM 5745 N N . TYR D 1 173 ? 63.268 22.362 76.025 1.00 35.35 239 TYR D N 1
ATOM 5746 C CA . TYR D 1 173 ? 63.788 22.058 74.664 1.00 34.12 239 TYR D CA 1
ATOM 5747 C C . TYR D 1 173 ? 65.292 21.776 74.711 1.00 34.52 239 TYR D C 1
ATOM 5748 O O . TYR D 1 173 ? 65.764 20.938 73.914 1.00 33.43 239 TYR D O 1
ATOM 5757 N N . VAL D 1 174 ? 66.021 22.458 75.600 1.00 35.75 240 VAL D N 1
ATOM 5758 C CA . VAL D 1 174 ? 67.482 22.207 75.734 1.00 36.02 240 VAL D CA 1
ATOM 5759 C C . VAL D 1 174 ? 67.663 20.743 76.144 1.00 38.03 240 VAL D C 1
ATOM 5760 O O . VAL D 1 174 ? 68.451 20.035 75.484 1.00 39.03 240 VAL D O 1
ATOM 5764 N N . LYS D 1 175 ? 66.923 20.309 77.172 1.00 39.37 241 LYS D N 1
ATOM 5765 C CA . LYS D 1 175 ? 67.027 18.918 77.694 1.00 41.97 241 LYS D CA 1
ATOM 5766 C C . LYS D 1 175 ? 66.602 17.921 76.615 1.00 39.25 241 LYS D C 1
ATOM 5767 O O . LYS D 1 175 ? 67.295 16.898 76.445 1.00 37.98 241 LYS D O 1
ATOM 5773 N N . TYR D 1 176 ? 65.499 18.216 75.926 1.00 38.67 242 TYR D N 1
ATOM 5774 C CA . TYR D 1 176 ? 64.985 17.321 74.859 1.00 37.22 242 TYR D CA 1
ATOM 5775 C C . TYR D 1 176 ? 66.027 17.170 73.745 1.00 35.40 242 TYR D C 1
ATOM 5776 O O . TYR D 1 176 ? 66.312 16.024 73.335 1.00 36.69 242 TYR D O 1
ATOM 5785 N N . ALA D 1 177 ? 66.574 18.293 73.274 1.00 34.29 243 ALA D N 1
ATOM 5786 C CA . ALA D 1 177 ? 67.589 18.282 72.191 1.00 33.69 243 ALA D CA 1
ATOM 5787 C C . ALA D 1 177 ? 68.829 17.495 72.637 1.00 36.75 243 ALA D C 1
ATOM 5788 O O . ALA D 1 177 ? 69.365 16.714 71.822 1.00 36.88 243 ALA D O 1
ATOM 5790 N N . GLN D 1 178 ? 69.260 17.690 73.886 1.00 39.08 244 GLN D N 1
ATOM 5791 C CA . GLN D 1 178 ? 70.464 16.990 74.412 1.00 43.13 244 GLN D CA 1
ATOM 5792 C C . GLN D 1 178 ? 70.196 15.478 74.383 1.00 43.83 244 GLN D C 1
ATOM 5793 O O . GLN D 1 178 ? 71.052 14.734 73.884 1.00 45.01 244 GLN D O 1
ATOM 5799 N N . THR D 1 179 ? 69.016 15.060 74.848 1.00 44.69 245 THR D N 1
ATOM 5800 C CA . THR D 1 179 ? 68.626 13.622 74.893 1.00 45.92 245 THR D CA 1
ATOM 5801 C C . THR D 1 179 ? 68.495 13.028 73.482 1.00 44.55 245 THR D C 1
ATOM 5802 O O . THR D 1 179 ? 68.918 11.873 73.294 1.00 44.63 245 THR D O 1
ATOM 5806 N N . GLN D 1 180 ? 67.932 13.783 72.530 1.00 41.51 246 GLN D N 1
ATOM 5807 C CA . GLN D 1 180 ? 67.684 13.261 71.156 1.00 42.42 246 GLN D CA 1
ATOM 5808 C C . GLN D 1 180 ? 68.893 13.467 70.231 1.00 42.72 246 GLN D C 1
ATOM 5809 O O . GLN D 1 180 ? 68.807 13.029 69.069 1.00 44.26 246 GLN D O 1
ATOM 5815 N N . ARG D 1 181 ? 69.966 14.100 70.714 1.00 43.51 247 ARG D N 1
ATOM 5816 C CA . ARG D 1 181 ? 71.191 14.321 69.894 1.00 45.84 247 ARG D CA 1
ATOM 5817 C C . ARG D 1 181 ? 70.886 15.346 68.790 1.00 40.79 247 ARG D C 1
ATOM 5818 O O . ARG D 1 181 ? 71.515 15.266 67.723 1.00 41.08 247 ARG D O 1
ATOM 5826 N N . ILE D 1 182 ? 69.934 16.248 69.040 1.00 38.20 248 ILE D N 1
ATOM 5827 C CA . ILE D 1 182 ? 69.574 17.337 68.081 1.00 36.39 248 ILE D CA 1
ATOM 5828 C C . ILE D 1 182 ? 70.412 18.562 68.462 1.00 35.86 248 ILE D C 1
ATOM 5829 O O . ILE D 1 182 ? 70.330 18.976 69.626 1.00 35.06 248 ILE D O 1
ATOM 5834 N N . LYS D 1 183 ? 71.196 19.111 67.532 1.00 35.77 249 LYS D N 1
ATOM 5835 C CA . LYS D 1 183 ? 72.051 20.298 67.806 1.00 36.42 249 LYS D CA 1
ATOM 5836 C C . LYS D 1 183 ? 71.175 21.558 67.835 1.00 34.12 249 LYS D C 1
ATOM 5837 O O . LYS D 1 183 ? 70.384 21.755 66.889 1.00 32.65 249 LYS D O 1
ATOM 5843 N N . LEU D 1 184 ? 71.292 22.350 68.906 1.00 33.01 250 LEU D N 1
ATOM 5844 C CA . LEU D 1 184 ? 70.558 23.638 69.026 1.00 31.44 250 LEU D CA 1
ATOM 5845 C C . LEU D 1 184 ? 71.551 24.747 68.722 1.00 32.49 250 LEU D C 1
ATOM 5846 O O . LEU D 1 184 ? 72.617 24.811 69.332 1.00 34.19 250 LEU D O 1
ATOM 5859 N N . TYR D 1 186 ? 71.888 28.929 68.415 1.00 29.55 252 TYR D N 1
ATOM 5860 C CA . TYR D 1 186 ? 71.257 30.194 68.758 1.00 30.48 252 TYR D CA 1
ATOM 5861 C C . TYR D 1 186 ? 72.319 31.255 69.075 1.00 32.48 252 TYR D C 1
ATOM 5862 O O . TYR D 1 186 ? 73.531 31.037 68.979 1.00 33.82 252 TYR D O 1
ATOM 5872 N N . LEU E 1 9 ? 96.883 18.747 -0.098 1.00 53.74 75 LEU E N 1
ATOM 5873 C CA . LEU E 1 9 ? 96.536 20.188 -0.336 1.00 53.03 75 LEU E CA 1
ATOM 5874 C C . LEU E 1 9 ? 96.180 20.866 0.995 1.00 50.30 75 LEU E C 1
ATOM 5875 O O . LEU E 1 9 ? 95.290 21.737 0.996 1.00 47.81 75 LEU E O 1
ATOM 5880 N N . VAL E 1 10 ? 96.881 20.502 2.075 1.00 49.88 76 VAL E N 1
ATOM 5881 C CA . VAL E 1 10 ? 96.619 21.062 3.436 1.00 49.88 76 VAL E CA 1
ATOM 5882 C C . VAL E 1 10 ? 96.739 22.593 3.404 1.00 48.12 76 VAL E C 1
ATOM 5883 O O . VAL E 1 10 ? 95.825 23.260 3.924 1.00 46.50 76 VAL E O 1
ATOM 5887 N N . GLU E 1 11 ? 97.815 23.121 2.815 1.00 48.02 77 GLU E N 1
ATOM 5888 C CA . GLU E 1 11 ? 98.040 24.594 2.769 1.00 50.88 77 GLU E CA 1
ATOM 5889 C C . GLU E 1 11 ? 96.871 25.265 2.033 1.00 47.65 77 GLU E C 1
ATOM 5890 O O . GLU E 1 11 ? 96.373 26.296 2.543 1.00 45.61 77 GLU E O 1
ATOM 5896 N N . GLU E 1 12 ? 96.453 24.706 0.889 1.00 44.64 78 GLU E N 1
ATOM 5897 C CA . GLU E 1 12 ? 95.315 25.267 0.106 1.00 43.74 78 GLU E CA 1
ATOM 5898 C C . GLU E 1 12 ? 94.023 25.203 0.933 1.00 40.55 78 GLU E C 1
ATOM 5899 O O . GLU E 1 12 ? 93.297 26.211 0.956 1.00 37.15 78 GLU E O 1
ATOM 5905 N N . LYS E 1 13 ? 93.743 24.055 1.563 1.00 40.22 79 LYS E N 1
ATOM 5906 C CA . LYS E 1 13 ? 92.523 23.885 2.404 1.00 39.79 79 LYS E CA 1
ATOM 5907 C C . LYS E 1 13 ? 92.530 24.897 3.556 1.00 37.80 79 LYS E C 1
ATOM 5908 O O . LYS E 1 13 ? 91.459 25.478 3.824 1.00 36.06 79 LYS E O 1
ATOM 5914 N N . ARG E 1 14 ? 93.682 25.103 4.206 1.00 37.99 80 ARG E N 1
ATOM 5915 C CA . ARG E 1 14 ? 93.748 26.069 5.337 1.00 39.65 80 ARG E CA 1
ATOM 5916 C C . ARG E 1 14 ? 93.528 27.490 4.813 1.00 36.52 80 ARG E C 1
ATOM 5917 O O . ARG E 1 14 ? 92.877 28.275 5.520 1.00 36.19 80 ARG E O 1
ATOM 5925 N N . ARG E 1 15 ? 94.076 27.801 3.637 1.00 36.74 81 ARG E N 1
ATOM 5926 C CA . ARG E 1 15 ? 93.904 29.133 3.001 1.00 37.40 81 ARG E CA 1
ATOM 5927 C C . ARG E 1 15 ? 92.405 29.412 2.829 1.00 31.51 81 ARG E C 1
ATOM 5928 O O . ARG E 1 15 ? 91.935 30.464 3.280 1.00 30.29 81 ARG E O 1
ATOM 5936 N N . ALA E 1 16 ? 91.706 28.499 2.149 1.00 31.25 82 ALA E N 1
ATOM 5937 C CA . ALA E 1 16 ? 90.246 28.604 1.905 1.00 29.33 82 ALA E CA 1
ATOM 5938 C C . ALA E 1 16 ? 89.493 28.636 3.242 1.00 29.11 82 ALA E C 1
ATOM 5939 O O . ALA E 1 16 ? 88.627 29.510 3.407 1.00 28.76 82 ALA E O 1
ATOM 5941 N N . ALA E 1 17 ? 89.854 27.740 4.165 1.00 29.80 83 ALA E N 1
ATOM 5942 C CA . ALA E 1 17 ? 89.190 27.638 5.488 1.00 29.69 83 ALA E CA 1
ATOM 5943 C C . ALA E 1 17 ? 89.366 28.946 6.268 1.00 29.34 83 ALA E C 1
ATOM 5944 O O . ALA E 1 17 ? 88.371 29.422 6.848 1.00 27.79 83 ALA E O 1
ATOM 5946 N N . LYS E 1 18 ? 90.569 29.526 6.235 1.00 29.91 84 LYS E N 1
ATOM 5947 C CA . LYS E 1 18 ? 90.840 30.794 6.963 1.00 31.26 84 LYS E CA 1
ATOM 5948 C C . LYS E 1 18 ? 89.961 31.905 6.387 1.00 28.63 84 LYS E C 1
ATOM 5949 O O . LYS E 1 18 ? 89.435 32.707 7.173 1.00 28.14 84 LYS E O 1
ATOM 5955 N N . LEU E 1 19 ? 89.817 31.948 5.063 1.00 28.07 85 LEU E N 1
ATOM 5956 C CA . LEU E 1 19 ? 88.971 32.989 4.428 1.00 29.17 85 LEU E CA 1
ATOM 5957 C C . LEU E 1 19 ? 87.501 32.761 4.826 1.00 27.40 85 LEU E C 1
ATOM 5958 O O . LEU E 1 19 ? 86.808 33.757 5.141 1.00 27.24 85 LEU E O 1
ATOM 5963 N N . ALA E 1 20 ? 87.044 31.503 4.822 1.00 26.39 86 ALA E N 1
ATOM 5964 C CA . ALA E 1 20 ? 85.655 31.177 5.230 1.00 26.66 86 ALA E CA 1
ATOM 5965 C C . ALA E 1 20 ? 85.403 31.609 6.685 1.00 26.38 86 ALA E C 1
ATOM 5966 O O . ALA E 1 20 ? 84.311 32.122 6.962 1.00 28.26 86 ALA E O 1
ATOM 5968 N N . ALA E 1 21 ? 86.396 31.450 7.569 1.00 28.06 87 ALA E N 1
ATOM 5969 C CA . ALA E 1 21 ? 86.254 31.797 9.007 1.00 28.31 87 ALA E CA 1
ATOM 5970 C C . ALA E 1 21 ? 85.995 33.299 9.230 1.00 30.25 87 ALA E C 1
ATOM 5971 O O . ALA E 1 21 ? 85.425 33.629 10.294 1.00 30.98 87 ALA E O 1
ATOM 5973 N N . THR E 1 22 ? 86.372 34.174 8.285 1.00 29.41 88 THR E N 1
ATOM 5974 C CA . THR E 1 22 ? 86.147 35.640 8.447 1.00 30.72 88 THR E CA 1
ATOM 5975 C C . THR E 1 22 ? 84.645 35.961 8.407 1.00 29.83 88 THR E C 1
ATOM 5976 O O . THR E 1 22 ? 84.280 37.086 8.784 1.00 29.64 88 THR E O 1
ATOM 5980 N N . LEU E 1 23 ? 83.803 35.007 7.995 1.00 28.32 89 LEU E N 1
ATOM 5981 C CA . LEU E 1 23 ? 82.338 35.264 7.895 1.00 28.18 89 LEU E CA 1
ATOM 5982 C C . LEU E 1 23 ? 81.651 35.086 9.253 1.00 29.11 89 LEU E C 1
ATOM 5983 O O . LEU E 1 23 ? 80.496 35.552 9.388 1.00 31.64 89 LEU E O 1
ATOM 5988 N N . VAL E 1 24 ? 82.328 34.446 10.212 1.00 30.09 90 VAL E N 1
ATOM 5989 C CA . VAL E 1 24 ? 81.726 34.125 11.542 1.00 29.94 90 VAL E CA 1
ATOM 5990 C C . VAL E 1 24 ? 81.629 35.380 12.420 1.00 32.88 90 VAL E C 1
ATOM 5991 O O . VAL E 1 24 ? 82.649 36.065 12.604 1.00 34.16 90 VAL E O 1
ATOM 5995 N N . GLU E 1 25 ? 80.428 35.643 12.940 1.00 33.29 91 GLU E N 1
ATOM 5996 C CA . GLU E 1 25 ? 80.161 36.787 13.852 1.00 35.72 91 GLU E CA 1
ATOM 5997 C C . GLU E 1 25 ? 79.862 36.226 15.243 1.00 34.29 91 GLU E C 1
ATOM 5998 O O . GLU E 1 25 ? 79.338 35.125 15.373 1.00 29.19 91 GLU E O 1
ATOM 6004 N N . PRO E 1 26 ? 80.205 36.937 16.337 1.00 35.51 92 PRO E N 1
ATOM 6005 C CA . PRO E 1 26 ? 79.910 36.440 17.678 1.00 35.35 92 PRO E CA 1
ATOM 6006 C C . PRO E 1 26 ? 78.436 36.064 17.894 1.00 34.35 92 PRO E C 1
ATOM 6007 O O . PRO E 1 26 ? 77.573 36.747 17.356 1.00 32.47 92 PRO E O 1
ATOM 6011 N N . ASP E 1 27 ? 78.213 34.954 18.612 1.00 34.26 93 ASP E N 1
ATOM 6012 C CA . ASP E 1 27 ? 76.876 34.467 19.057 1.00 34.80 93 ASP E CA 1
ATOM 6013 C C . ASP E 1 27 ? 76.082 33.840 17.904 1.00 32.47 93 ASP E C 1
ATOM 6014 O O . ASP E 1 27 ? 74.884 33.549 18.108 1.00 34.37 93 ASP E O 1
ATOM 6019 N N . GLN E 1 28 ? 76.702 33.624 16.745 1.00 29.49 94 GLN E N 1
ATOM 6020 C CA . GLN E 1 28 ? 75.961 32.940 15.654 1.00 27.67 94 GLN E CA 1
ATOM 6021 C C . GLN E 1 28 ? 75.852 31.444 15.970 1.00 25.71 94 GLN E C 1
ATOM 6022 O O . GLN E 1 28 ? 76.664 30.941 16.781 1.00 24.86 94 GLN E O 1
ATOM 6028 N N . THR E 1 29 ? 74.876 30.786 15.339 1.00 23.20 95 THR E N 1
ATOM 6029 C CA . THR E 1 29 ? 74.684 29.314 15.397 1.00 23.73 95 THR E CA 1
ATOM 6030 C C . THR E 1 29 ? 75.179 28.806 14.049 1.00 21.86 95 THR E C 1
ATOM 6031 O O . THR E 1 29 ? 74.657 29.277 13.019 1.00 22.33 95 THR E O 1
ATOM 6035 N N . LEU E 1 30 ? 76.159 27.915 14.067 1.00 20.73 96 LEU E N 1
ATOM 6036 C CA . LEU E 1 30 ? 76.810 27.469 12.816 1.00 21.67 96 LEU E CA 1
ATOM 6037 C C . LEU E 1 30 ? 76.667 25.964 12.620 1.00 21.05 96 LEU E C 1
ATOM 6038 O O . LEU E 1 30 ? 76.592 25.231 13.615 1.00 23.75 96 LEU E O 1
ATOM 6043 N N . PHE E 1 31 ? 76.611 25.553 11.359 1.00 20.53 97 PHE E N 1
ATOM 6044 C CA . PHE E 1 31 ? 76.658 24.118 11.001 1.00 20.25 97 PHE E CA 1
ATOM 6045 C C . PHE E 1 31 ? 77.997 23.857 10.303 1.00 19.65 97 PHE E C 1
ATOM 6046 O O . PHE E 1 31 ? 78.379 24.656 9.430 1.00 20.33 97 PHE E O 1
ATOM 6054 N N . PHE E 1 32 ? 78.695 22.792 10.707 1.00 19.60 98 PHE E N 1
ATOM 6055 C CA . PHE E 1 32 ? 79.980 22.402 10.072 1.00 20.63 98 PHE E CA 1
ATOM 6056 C C . PHE E 1 32 ? 79.820 21.003 9.473 1.00 20.68 98 PHE E C 1
ATOM 6057 O O . PHE E 1 32 ? 79.469 20.056 10.195 1.00 21.27 98 PHE E O 1
ATOM 6065 N N . ASP E 1 33 ? 80.091 20.908 8.171 1.00 20.93 99 ASP E N 1
ATOM 6066 C CA . ASP E 1 33 ? 79.980 19.654 7.392 1.00 21.08 99 ASP E CA 1
ATOM 6067 C C . ASP E 1 33 ? 81.143 18.745 7.790 1.00 21.75 99 ASP E C 1
ATOM 6068 O O . ASP E 1 33 ? 82.006 19.179 8.592 1.00 22.29 99 ASP E O 1
ATOM 6073 N N . CYS E 1 34 ? 81.161 17.539 7.239 1.00 22.38 100 CYS E N 1
ATOM 6074 C CA . CYS E 1 34 ? 82.229 16.554 7.538 1.00 23.82 100 CYS E CA 1
ATOM 6075 C C . CYS E 1 34 ? 83.433 16.824 6.633 1.00 25.27 100 CYS E C 1
ATOM 6076 O O . CYS E 1 34 ? 83.367 17.760 5.809 1.00 26.38 100 CYS E O 1
ATOM 6079 N N . GLY E 1 35 ? 84.500 16.048 6.803 1.00 27.84 101 GLY E N 1
ATOM 6080 C CA . GLY E 1 35 ? 85.690 16.188 5.943 1.00 29.17 101 GLY E CA 1
ATOM 6081 C C . GLY E 1 35 ? 86.865 16.816 6.659 1.00 29.92 101 GLY E C 1
ATOM 6082 O O . GLY E 1 35 ? 86.766 17.076 7.872 1.00 30.69 101 GLY E O 1
ATOM 6083 N N . THR E 1 36 ? 87.944 17.048 5.913 1.00 32.61 102 THR E N 1
ATOM 6084 C CA . THR E 1 36 ? 89.209 17.584 6.475 1.00 34.21 102 THR E CA 1
ATOM 6085 C C . THR E 1 36 ? 89.376 19.073 6.150 1.00 33.03 102 THR E C 1
ATOM 6086 O O . THR E 1 36 ? 90.442 19.606 6.466 1.00 36.09 102 THR E O 1
ATOM 6090 N N . THR E 1 37 ? 88.361 19.721 5.570 1.00 31.84 103 THR E N 1
ATOM 6091 C CA . THR E 1 37 ? 88.452 21.178 5.276 1.00 31.07 103 THR E CA 1
ATOM 6092 C C . THR E 1 37 ? 87.786 21.966 6.411 1.00 29.89 103 THR E C 1
ATOM 6093 O O . THR E 1 37 ? 88.422 22.902 6.933 1.00 29.84 103 THR E O 1
ATOM 6097 N N . THR E 1 38 ? 86.568 21.571 6.798 1.00 30.06 104 THR E N 1
ATOM 6098 C CA . THR E 1 38 ? 85.785 22.302 7.831 1.00 29.16 104 THR E CA 1
ATOM 6099 C C . THR E 1 38 ? 86.518 22.382 9.176 1.00 28.23 104 THR E C 1
ATOM 6100 O O . THR E 1 38 ? 86.400 23.403 9.843 1.00 28.40 104 THR E O 1
ATOM 6104 N N . PRO E 1 39 ? 87.268 21.363 9.666 1.00 30.15 105 PRO E N 1
ATOM 6105 C CA . PRO E 1 39 ? 87.978 21.513 10.939 1.00 31.47 105 PRO E CA 1
ATOM 6106 C C . PRO E 1 39 ? 88.954 22.701 10.900 1.00 31.50 105 PRO E C 1
ATOM 6107 O O . PRO E 1 39 ? 89.180 23.299 11.936 1.00 32.48 105 PRO E O 1
ATOM 6111 N N . TRP E 1 40 ? 89.487 23.023 9.714 1.00 31.87 106 TRP E N 1
ATOM 6112 C CA . TRP E 1 40 ? 90.418 24.176 9.572 1.00 32.99 106 TRP E CA 1
ATOM 6113 C C . TRP E 1 40 ? 89.635 25.488 9.700 1.00 31.20 106 TRP E C 1
ATOM 6114 O O . TRP E 1 40 ? 90.249 26.494 10.085 1.00 30.21 106 TRP E O 1
ATOM 6125 N N . ILE E 1 41 ? 88.342 25.490 9.353 1.00 29.10 107 ILE E N 1
ATOM 6126 C CA . ILE E 1 41 ? 87.515 26.720 9.529 1.00 28.63 107 ILE E CA 1
ATOM 6127 C C . ILE E 1 41 ? 87.377 26.961 11.040 1.00 27.79 107 ILE E C 1
ATOM 6128 O O . ILE E 1 41 ? 87.606 28.089 11.488 1.00 28.77 107 ILE E O 1
ATOM 6133 N N . ILE E 1 42 ? 87.033 25.907 11.783 1.00 27.21 108 ILE E N 1
ATOM 6134 C CA . ILE E 1 42 ? 86.867 25.947 13.268 1.00 27.11 108 ILE E CA 1
ATOM 6135 C C . ILE E 1 42 ? 88.165 26.472 13.901 1.00 29.99 108 ILE E C 1
ATOM 6136 O O . ILE E 1 42 ? 88.087 27.369 14.768 1.00 29.58 108 ILE E O 1
ATOM 6141 N N . GLU E 1 43 ? 89.306 25.925 13.475 1.00 33.58 109 GLU E N 1
ATOM 6142 C CA . GLU E 1 43 ? 90.653 26.324 13.977 1.00 37.15 109 GLU E CA 1
ATOM 6143 C C . GLU E 1 43 ? 90.883 27.828 13.766 1.00 36.74 109 GLU E C 1
ATOM 6144 O O . GLU E 1 43 ? 91.390 28.488 14.704 1.00 37.43 109 GLU E O 1
ATOM 6150 N N . ALA E 1 44 ? 90.481 28.347 12.598 1.00 33.89 110 ALA E N 1
ATOM 6151 C CA . ALA E 1 44 ? 90.727 29.756 12.202 1.00 34.58 110 ALA E CA 1
ATOM 6152 C C . ALA E 1 44 ? 89.834 30.749 12.958 1.00 33.64 110 ALA E C 1
ATOM 6153 O O . ALA E 1 44 ? 90.190 31.941 12.970 1.00 34.79 110 ALA E O 1
ATOM 6155 N N . ILE E 1 45 ? 88.701 30.313 13.518 1.00 30.72 111 ILE E N 1
ATOM 6156 C CA . ILE E 1 45 ? 87.835 31.271 14.269 1.00 31.73 111 ILE E CA 1
ATOM 6157 C C . ILE E 1 45 ? 88.601 31.739 15.516 1.00 32.40 111 ILE E C 1
ATOM 6158 O O . ILE E 1 45 ? 89.162 30.877 16.225 1.00 32.65 111 ILE E O 1
ATOM 6163 N N . ASP E 1 46 ? 88.640 33.054 15.755 1.00 36.80 112 ASP E N 1
ATOM 6164 C CA . ASP E 1 46 ? 89.346 33.625 16.939 1.00 39.29 112 ASP E CA 1
ATOM 6165 C C . ASP E 1 46 ? 88.827 32.927 18.204 1.00 37.82 112 ASP E C 1
ATOM 6166 O O . ASP E 1 46 ? 87.600 32.864 18.361 1.00 36.22 112 ASP E O 1
ATOM 6171 N N . ASN E 1 47 ? 89.728 32.446 19.072 1.00 38.52 113 ASN E N 1
ATOM 6172 C CA . ASN E 1 47 ? 89.332 31.699 20.303 1.00 41.38 113 ASN E CA 1
ATOM 6173 C C . ASN E 1 47 ? 88.505 32.562 21.268 1.00 41.28 113 ASN E C 1
ATOM 6174 O O . ASN E 1 47 ? 87.911 31.966 22.181 1.00 43.13 113 ASN E O 1
ATOM 6179 N N . GLU E 1 48 ? 88.432 33.884 21.069 1.00 39.67 114 GLU E N 1
ATOM 6180 C CA . GLU E 1 48 ? 87.648 34.758 21.993 1.00 40.87 114 GLU E CA 1
ATOM 6181 C C . GLU E 1 48 ? 86.210 34.938 21.483 1.00 38.37 114 GLU E C 1
ATOM 6182 O O . GLU E 1 48 ? 85.378 35.443 22.256 1.00 39.49 114 GLU E O 1
ATOM 6188 N N . ILE E 1 49 ? 85.926 34.538 20.240 1.00 40.93 115 ILE E N 1
ATOM 6189 C CA . ILE E 1 49 ? 84.561 34.718 19.660 1.00 39.34 115 ILE E CA 1
ATOM 6190 C C . ILE E 1 49 ? 83.646 33.607 20.171 1.00 35.88 115 ILE E C 1
ATOM 6191 O O . ILE E 1 49 ? 83.904 32.434 19.929 1.00 35.03 115 ILE E O 1
ATOM 6196 N N . PRO E 1 50 ? 82.562 33.927 20.913 1.00 35.00 116 PRO E N 1
ATOM 6197 C CA . PRO E 1 50 ? 81.623 32.904 21.359 1.00 33.28 116 PRO E CA 1
ATOM 6198 C C . PRO E 1 50 ? 80.683 32.521 20.205 1.00 30.77 116 PRO E C 1
ATOM 6199 O O . PRO E 1 50 ? 80.286 33.386 19.442 1.00 30.18 116 PRO E O 1
ATOM 6203 N N . PHE E 1 51 ? 80.379 31.234 20.086 1.00 29.27 117 PHE E N 1
ATOM 6204 C CA . PHE E 1 51 ? 79.449 30.778 19.027 1.00 26.96 117 PHE E CA 1
ATOM 6205 C C . PHE E 1 51 ? 78.892 29.413 19.418 1.00 26.76 117 PHE E C 1
ATOM 6206 O O . PHE E 1 51 ? 79.445 28.757 20.320 1.00 26.82 117 PHE E O 1
ATOM 6214 N N . THR E 1 52 ? 77.801 29.037 18.753 1.00 25.07 118 THR E N 1
ATOM 6215 C CA . THR E 1 52 ? 77.124 27.736 18.941 1.00 24.81 118 THR E CA 1
ATOM 6216 C C . THR E 1 52 ? 77.334 26.954 17.650 1.00 23.43 118 THR E C 1
ATOM 6217 O O . THR E 1 52 ? 77.237 27.571 16.584 1.00 22.58 118 THR E O 1
ATOM 6221 N N . ALA E 1 53 ? 77.620 25.659 17.745 1.00 23.35 119 ALA E N 1
ATOM 6222 C CA . ALA E 1 53 ? 77.857 24.914 16.493 1.00 23.45 119 ALA E CA 1
ATOM 6223 C C . ALA E 1 53 ? 77.228 23.530 16.570 1.00 23.27 119 ALA E C 1
ATOM 6224 O O . ALA E 1 53 ? 77.196 22.951 17.667 1.00 22.67 119 ALA E O 1
ATOM 6226 N N . VAL E 1 54 ? 76.779 23.046 15.413 1.00 22.40 120 VAL E N 1
ATOM 6227 C CA . VAL E 1 54 ? 76.208 21.682 15.273 1.00 22.98 120 VAL E CA 1
ATOM 6228 C C . VAL E 1 54 ? 76.993 20.999 14.149 1.00 22.28 120 VAL E C 1
ATOM 6229 O O . VAL E 1 54 ? 77.358 21.675 13.156 1.00 22.19 120 VAL E O 1
ATOM 6233 N N . CYS E 1 55 ? 77.300 19.721 14.349 1.00 22.22 121 CYS E N 1
ATOM 6234 C CA . CYS E 1 55 ? 78.072 18.919 13.372 1.00 22.13 121 CYS E CA 1
ATOM 6235 C C . CYS E 1 55 ? 77.556 17.480 13.429 1.00 21.94 121 CYS E C 1
ATOM 6236 O O . CYS E 1 55 ? 76.668 17.197 14.261 1.00 20.89 121 CYS E O 1
ATOM 6239 N N . TYR E 1 56 ? 78.077 16.611 12.567 1.00 20.53 122 TYR E N 1
ATOM 6240 C CA . TYR E 1 56 ? 77.605 15.206 12.536 1.00 20.79 122 TYR E CA 1
ATOM 6241 C C . TYR E 1 56 ? 78.795 14.275 12.284 1.00 21.53 122 TYR E C 1
ATOM 6242 O O . TYR E 1 56 ? 78.553 13.150 11.841 1.00 21.22 122 TYR E O 1
ATOM 6251 N N . SER E 1 57 ? 80.019 14.722 12.595 1.00 22.46 123 SER E N 1
ATOM 6252 C CA . SER E 1 57 ? 81.210 13.859 12.363 1.00 23.75 123 SER E CA 1
ATOM 6253 C C . SER E 1 57 ? 82.198 14.012 13.522 1.00 24.26 123 SER E C 1
ATOM 6254 O O . SER E 1 57 ? 82.235 15.084 14.153 1.00 22.90 123 SER E O 1
ATOM 6257 N N . LEU E 1 58 ? 82.973 12.962 13.788 1.00 25.95 124 LEU E N 1
ATOM 6258 C CA . LEU E 1 58 ? 83.880 12.892 14.963 1.00 27.15 124 LEU E CA 1
ATOM 6259 C C . LEU E 1 58 ? 85.002 13.937 14.911 1.00 27.22 124 LEU E C 1
ATOM 6260 O O . LEU E 1 58 ? 85.183 14.646 15.916 1.00 26.79 124 LEU E O 1
ATOM 6265 N N A ASN E 1 59 ? 85.747 14.015 13.803 0.50 27.85 125 ASN E N 1
ATOM 6266 N N B ASN E 1 59 ? 85.711 14.018 13.778 0.50 28.51 125 ASN E N 1
ATOM 6267 C CA A ASN E 1 59 ? 86.879 14.982 13.720 0.50 28.05 125 ASN E CA 1
ATOM 6268 C CA B ASN E 1 59 ? 86.858 14.949 13.587 0.50 29.22 125 ASN E CA 1
ATOM 6269 C C A ASN E 1 59 ? 86.336 16.414 13.818 0.50 26.94 125 ASN E C 1
ATOM 6270 C C B ASN E 1 59 ? 86.367 16.393 13.741 0.50 27.62 125 ASN E C 1
ATOM 6271 O O A ASN E 1 59 ? 86.984 17.238 14.491 0.50 25.96 125 ASN E O 1
ATOM 6272 O O B ASN E 1 59 ? 87.067 17.194 14.385 0.50 26.66 125 ASN E O 1
ATOM 6281 N N . THR E 1 60 ? 85.198 16.701 13.174 1.00 26.40 126 THR E N 1
ATOM 6282 C CA . THR E 1 60 ? 84.608 18.059 13.264 1.00 26.50 126 THR E CA 1
ATOM 6283 C C . THR E 1 60 ? 84.245 18.337 14.732 1.00 26.21 126 THR E C 1
ATOM 6284 O O . THR E 1 60 ? 84.561 19.444 15.238 1.00 25.82 126 THR E O 1
ATOM 6288 N N . PHE E 1 61 ? 83.623 17.366 15.407 1.00 25.13 127 PHE E N 1
ATOM 6289 C CA . PHE E 1 61 ? 83.258 17.571 16.832 1.00 24.88 127 PHE E CA 1
ATOM 6290 C C . PHE E 1 61 ? 84.521 17.796 17.678 1.00 25.39 127 PHE E C 1
ATOM 6291 O O . PHE E 1 61 ? 84.538 18.739 18.492 1.00 23.96 127 PHE E O 1
ATOM 6299 N N . LEU E 1 62 ? 85.543 16.953 17.505 1.00 27.01 128 LEU E N 1
ATOM 6300 C CA . LEU E 1 62 ? 86.777 17.103 18.325 1.00 28.23 128 LEU E CA 1
ATOM 6301 C C . LEU E 1 62 ? 87.381 18.494 18.099 1.00 28.43 128 LEU E C 1
ATOM 6302 O O . LEU E 1 62 ? 87.979 19.017 19.038 1.00 28.72 128 LEU E O 1
ATOM 6307 N N . ALA E 1 63 ? 87.207 19.070 16.907 1.00 28.51 129 ALA E N 1
ATOM 6308 C CA . ALA E 1 63 ? 87.716 20.434 16.626 1.00 28.55 129 ALA E CA 1
ATOM 6309 C C . ALA E 1 63 ? 86.909 21.456 17.440 1.00 28.01 129 ALA E C 1
ATOM 6310 O O . ALA E 1 63 ? 87.526 22.367 18.020 1.00 27.54 129 ALA E O 1
ATOM 6312 N N . LEU E 1 64 ? 85.580 21.314 17.470 1.00 26.51 130 LEU E N 1
ATOM 6313 C CA . LEU E 1 64 ? 84.708 22.238 18.248 1.00 26.98 130 LEU E CA 1
ATOM 6314 C C . LEU E 1 64 ? 85.021 22.105 19.743 1.00 27.86 130 LEU E C 1
ATOM 6315 O O . LEU E 1 64 ? 85.029 23.140 20.439 1.00 28.49 130 LEU E O 1
ATOM 6320 N N . LYS E 1 65 ? 85.272 20.875 20.204 1.00 28.08 131 LYS E N 1
ATOM 6321 C CA . LYS E 1 65 ? 85.551 20.606 21.643 1.00 29.74 131 LYS E CA 1
ATOM 6322 C C . LYS E 1 65 ? 86.768 21.415 22.119 1.00 31.23 131 LYS E C 1
ATOM 6323 O O . LYS E 1 65 ? 86.801 21.759 23.313 1.00 31.46 131 LYS E O 1
ATOM 6329 N N . GLU E 1 66 ? 87.709 21.731 21.220 1.00 32.42 132 GLU E N 1
ATOM 6330 C CA . GLU E 1 66 ? 88.942 22.482 21.592 1.00 35.38 132 GLU E CA 1
ATOM 6331 C C . GLU E 1 66 ? 88.694 23.997 21.661 1.00 34.54 132 GLU E C 1
ATOM 6332 O O . GLU E 1 66 ? 89.583 24.699 22.174 1.00 37.19 132 GLU E O 1
ATOM 6338 N N . LYS E 1 67 ? 87.559 24.491 21.160 1.00 32.64 133 LYS E N 1
ATOM 6339 C CA . LYS E 1 67 ? 87.274 25.955 21.200 1.00 32.21 133 LYS E CA 1
ATOM 6340 C C . LYS E 1 67 ? 86.684 26.299 22.567 1.00 33.03 133 LYS E C 1
ATOM 6341 O O . LYS E 1 67 ? 85.563 25.899 22.879 1.00 31.61 133 LYS E O 1
ATOM 6347 N N . PRO E 1 68 ? 87.379 27.095 23.409 1.00 34.73 134 PRO E N 1
ATOM 6348 C CA . PRO E 1 68 ? 86.885 27.380 24.757 1.00 35.77 134 PRO E CA 1
ATOM 6349 C C . PRO E 1 68 ? 85.534 28.114 24.815 1.00 35.05 134 PRO E C 1
ATOM 6350 O O . PRO E 1 68 ? 84.857 27.977 25.816 1.00 36.02 134 PRO E O 1
ATOM 6354 N N . HIS E 1 69 ? 85.149 28.829 23.754 1.00 33.97 135 HIS E N 1
ATOM 6355 C CA . HIS E 1 69 ? 83.866 29.587 23.795 1.00 32.26 135 HIS E CA 1
ATOM 6356 C C . HIS E 1 69 ? 82.868 29.029 22.780 1.00 30.14 135 HIS E C 1
ATOM 6357 O O . HIS E 1 69 ? 81.973 29.774 22.362 1.00 28.48 135 HIS E O 1
ATOM 6364 N N . CYS E 1 70 ? 83.012 27.754 22.429 1.00 29.52 136 CYS E N 1
ATOM 6365 C CA . CYS E 1 70 ? 82.041 27.119 21.508 1.00 28.44 136 CYS E CA 1
ATOM 6366 C C . CYS E 1 70 ? 81.042 26.265 22.292 1.00 27.86 136 CYS E C 1
ATOM 6367 O O . CYS E 1 70 ? 81.472 25.413 23.089 1.00 27.19 136 CYS E O 1
ATOM 6370 N N . ARG E 1 71 ? 79.752 26.521 22.079 1.00 27.55 137 ARG E N 1
ATOM 6371 C CA . ARG E 1 71 ? 78.684 25.665 22.638 1.00 26.22 137 ARG E CA 1
ATOM 6372 C C . ARG E 1 71 ? 78.478 24.593 21.563 1.00 25.06 137 ARG E C 1
ATOM 6373 O O . ARG E 1 71 ? 77.879 24.910 20.520 1.00 23.63 137 ARG E O 1
ATOM 6381 N N . ALA E 1 72 ? 78.993 23.390 21.811 1.00 25.49 138 ALA E N 1
ATOM 6382 C CA . ALA E 1 72 ? 79.039 22.320 20.794 1.00 24.70 138 ALA E CA 1
ATOM 6383 C C . ALA E 1 72 ? 77.870 21.335 20.896 1.00 24.10 138 ALA E C 1
ATOM 6384 O O . ALA E 1 72 ? 77.556 20.854 22.007 1.00 26.06 138 ALA E O 1
ATOM 6386 N N . PHE E 1 73 ? 77.273 21.050 19.742 1.00 22.37 139 PHE E N 1
ATOM 6387 C CA . PHE E 1 73 ? 76.197 20.042 19.586 1.00 22.15 139 PHE E CA 1
ATOM 6388 C C . PHE E 1 73 ? 76.655 18.992 18.580 1.00 23.29 139 PHE E C 1
ATOM 6389 O O . PHE E 1 73 ? 77.194 19.370 17.515 1.00 23.50 139 PHE E O 1
ATOM 6397 N N . LEU E 1 74 ? 76.446 17.719 18.901 1.00 24.13 140 LEU E N 1
ATOM 6398 C CA . LEU E 1 74 ? 76.811 16.643 17.947 1.00 25.88 140 LEU E CA 1
ATOM 6399 C C . LEU E 1 74 ? 75.540 15.897 17.559 1.00 27.99 140 LEU E C 1
ATOM 6400 O O . LEU E 1 74 ? 74.879 15.334 18.452 1.00 30.90 140 LEU E O 1
ATOM 6405 N N . CYS E 1 75 ? 75.184 15.976 16.282 1.00 26.27 141 CYS E N 1
ATOM 6406 C CA . CYS E 1 75 ? 74.064 15.179 15.748 1.00 25.44 141 CYS E CA 1
ATOM 6407 C C . CYS E 1 75 ? 74.508 13.713 15.815 1.00 27.53 141 CYS E C 1
ATOM 6408 O O . CYS E 1 75 ? 75.553 13.383 15.203 1.00 30.25 141 CYS E O 1
ATOM 6411 N N . GLY E 1 76 ? 73.791 12.887 16.575 1.00 25.52 142 GLY E N 1
ATOM 6412 C CA . GLY E 1 76 ? 74.139 11.465 16.732 1.00 25.75 142 GLY E CA 1
ATOM 6413 C C . GLY E 1 76 ? 73.536 10.569 15.665 1.00 25.32 142 GLY E C 1
ATOM 6414 O O . GLY E 1 76 ? 73.054 11.075 14.634 1.00 24.72 142 GLY E O 1
ATOM 6415 N N . GLY E 1 77 ? 73.560 9.268 15.931 1.00 24.53 143 GLY E N 1
ATOM 6416 C CA . GLY E 1 77 ? 73.041 8.233 15.022 1.00 25.03 143 GLY E CA 1
ATOM 6417 C C . GLY E 1 77 ? 74.033 7.091 14.923 1.00 26.20 143 GLY E C 1
ATOM 6418 O O . GLY E 1 77 ? 74.852 6.947 15.858 1.00 26.49 143 GLY E O 1
ATOM 6419 N N . GLU E 1 78 ? 73.981 6.318 13.837 1.00 25.84 144 GLU E N 1
ATOM 6420 C CA . GLU E 1 78 ? 74.916 5.169 13.696 1.00 27.13 144 GLU E CA 1
ATOM 6421 C C . GLU E 1 78 ? 76.260 5.664 13.154 1.00 25.65 144 GLU E C 1
ATOM 6422 O O . GLU E 1 78 ? 76.266 6.359 12.119 1.00 24.65 144 GLU E O 1
ATOM 6428 N N . PHE E 1 79 ? 77.354 5.291 13.824 1.00 25.92 145 PHE E N 1
ATOM 6429 C CA . PHE E 1 79 ? 78.702 5.710 13.371 1.00 25.84 145 PHE E CA 1
ATOM 6430 C C . PHE E 1 79 ? 79.068 4.955 12.091 1.00 26.96 145 PHE E C 1
ATOM 6431 O O . PHE E 1 79 ? 78.809 3.733 11.997 1.00 26.61 145 PHE E O 1
ATOM 6439 N N . HIS E 1 80 ? 79.637 5.699 11.141 1.00 28.24 146 HIS E N 1
ATOM 6440 C CA . HIS E 1 80 ? 80.098 5.202 9.816 1.00 30.59 146 HIS E CA 1
ATOM 6441 C C . HIS E 1 80 ? 81.582 5.569 9.693 1.00 31.61 146 HIS E C 1
ATOM 6442 O O . HIS E 1 80 ? 81.877 6.768 9.712 1.00 32.37 146 HIS E O 1
ATOM 6449 N N . ALA E 1 81 ? 82.468 4.573 9.589 1.00 36.85 147 ALA E N 1
ATOM 6450 C CA . ALA E 1 81 ? 83.943 4.783 9.541 1.00 40.58 147 ALA E CA 1
ATOM 6451 C C . ALA E 1 81 ? 84.389 5.846 8.517 1.00 43.06 147 ALA E C 1
ATOM 6452 O O . ALA E 1 81 ? 85.180 6.723 8.914 1.00 43.33 147 ALA E O 1
ATOM 6454 N N . SER E 1 82 ? 83.944 5.772 7.255 1.00 43.53 148 SER E N 1
ATOM 6455 C CA . SER E 1 82 ? 84.385 6.749 6.216 1.00 44.73 148 SER E CA 1
ATOM 6456 C C . SER E 1 82 ? 83.888 8.171 6.538 1.00 41.86 148 SER E C 1
ATOM 6457 O O . SER E 1 82 ? 82.648 8.379 6.672 1.00 42.85 148 SER E O 1
ATOM 6460 N N . ASN E 1 83 ? 84.833 9.118 6.624 1.00 39.75 149 ASN E N 1
ATOM 6461 C CA . ASN E 1 83 ? 84.581 10.530 7.034 1.00 40.59 149 ASN E CA 1
ATOM 6462 C C . ASN E 1 83 ? 84.101 10.542 8.487 1.00 36.02 149 ASN E C 1
ATOM 6463 O O . ASN E 1 83 ? 83.701 11.628 8.964 1.00 40.67 149 ASN E O 1
ATOM 6468 N N . ALA E 1 84 ? 84.173 9.386 9.156 1.00 35.20 150 ALA E N 1
ATOM 6469 C CA . ALA E 1 84 ? 83.794 9.249 10.584 1.00 33.13 150 ALA E CA 1
ATOM 6470 C C . ALA E 1 84 ? 82.533 10.063 10.874 1.00 28.57 150 ALA E C 1
ATOM 6471 O O . ALA E 1 84 ? 82.590 10.969 11.734 1.00 28.41 150 ALA E O 1
ATOM 6473 N N . ILE E 1 85 ? 81.433 9.742 10.190 1.00 26.72 151 ILE E N 1
ATOM 6474 C CA . ILE E 1 85 ? 80.164 10.496 10.399 1.00 24.97 151 ILE E CA 1
ATOM 6475 C C . ILE E 1 85 ? 79.183 9.685 11.249 1.00 24.50 151 ILE E C 1
ATOM 6476 O O . ILE E 1 85 ? 79.397 8.476 11.455 1.00 23.78 151 ILE E O 1
ATOM 6481 N N . PHE E 1 86 ? 78.130 10.370 11.692 1.00 23.75 152 PHE E N 1
ATOM 6482 C CA . PHE E 1 86 ? 76.985 9.741 12.391 1.00 23.53 152 PHE E CA 1
ATOM 6483 C C . PHE E 1 86 ? 75.796 9.834 11.430 1.00 24.40 152 PHE E C 1
ATOM 6484 O O . PHE E 1 86 ? 75.528 10.932 10.896 1.00 26.70 152 PHE E O 1
ATOM 6492 N N . LYS E 1 87 ? 75.167 8.696 11.150 1.00 25.30 153 LYS E N 1
ATOM 6493 C CA . LYS E 1 87 ? 73.987 8.619 10.251 1.00 25.33 153 LYS E CA 1
ATOM 6494 C C . LYS E 1 87 ? 72.749 8.750 11.124 1.00 24.59 153 LYS E C 1
ATOM 6495 O O . LYS E 1 87 ? 72.387 7.803 11.816 1.00 23.78 153 LYS E O 1
ATOM 6501 N N . PRO E 1 88 ? 72.076 9.920 11.138 1.00 23.75 154 PRO E N 1
ATOM 6502 C CA . PRO E 1 88 ? 70.915 10.112 12.000 1.00 23.52 154 PRO E CA 1
ATOM 6503 C C . PRO E 1 88 ? 69.789 9.128 11.675 1.00 23.82 154 PRO E C 1
ATOM 6504 O O . PRO E 1 88 ? 69.603 8.814 10.508 1.00 25.29 154 PRO E O 1
ATOM 6508 N N . ILE E 1 89 ? 69.116 8.635 12.718 1.00 24.72 155 ILE E N 1
ATOM 6509 C CA . ILE E 1 89 ? 67.939 7.728 12.573 1.00 25.85 155 ILE E CA 1
ATOM 6510 C C . ILE E 1 89 ? 66.680 8.549 12.887 1.00 27.36 155 ILE E C 1
ATOM 6511 O O . ILE E 1 89 ? 65.579 8.093 12.537 1.00 28.01 155 ILE E O 1
ATOM 6516 N N . ASP E 1 90 ? 66.845 9.707 13.536 1.00 25.59 156 ASP E N 1
ATOM 6517 C CA . ASP E 1 90 ? 65.683 10.578 13.860 1.00 26.66 156 ASP E CA 1
ATOM 6518 C C . ASP E 1 90 ? 66.104 12.047 13.735 1.00 25.51 156 ASP E C 1
ATOM 6519 O O . ASP E 1 90 ? 66.779 12.558 14.655 1.00 23.05 156 ASP E O 1
ATOM 6524 N N . PHE E 1 91 ? 65.666 12.708 12.662 1.00 23.45 157 PHE E N 1
ATOM 6525 C CA . PHE E 1 91 ? 66.013 14.134 12.431 1.00 24.16 157 PHE E CA 1
ATOM 6526 C C . PHE E 1 91 ? 65.372 15.021 13.502 1.00 23.56 157 PHE E C 1
ATOM 6527 O O . PHE E 1 91 ? 65.892 16.133 13.721 1.00 23.45 157 PHE E O 1
ATOM 6535 N N . GLN E 1 92 ? 64.340 14.521 14.193 1.00 24.29 158 GLN E N 1
ATOM 6536 C CA . GLN E 1 92 ? 63.630 15.311 15.238 1.00 26.03 158 GLN E CA 1
ATOM 6537 C C . GLN E 1 92 ? 64.477 15.427 16.519 1.00 24.33 158 GLN E C 1
ATOM 6538 O O . GLN E 1 92 ? 64.278 16.407 17.250 1.00 24.72 158 GLN E O 1
ATOM 6544 N N . GLN E 1 93 ? 65.404 14.498 16.779 1.00 23.74 159 GLN E N 1
ATOM 6545 C CA . GLN E 1 93 ? 66.158 14.558 18.063 1.00 23.37 159 GLN E CA 1
ATOM 6546 C C . GLN E 1 93 ? 67.079 15.787 18.127 1.00 22.20 159 GLN E C 1
ATOM 6547 O O . GLN E 1 93 ? 66.998 16.520 19.143 1.00 22.36 159 GLN E O 1
ATOM 6553 N N . THR E 1 94 ? 67.919 16.017 17.113 1.00 22.64 160 THR E N 1
ATOM 6554 C CA . THR E 1 94 ? 68.842 17.185 17.170 1.00 22.38 160 THR E CA 1
ATOM 6555 C C . THR E 1 94 ? 68.652 18.150 15.993 1.00 21.39 160 THR E C 1
ATOM 6556 O O . THR E 1 94 ? 68.350 19.325 16.246 1.00 20.70 160 THR E O 1
ATOM 6560 N N . LEU E 1 95 ? 68.801 17.670 14.758 1.00 20.98 161 LEU E N 1
ATOM 6561 C CA . LEU E 1 95 ? 68.842 18.586 13.583 1.00 21.68 161 LEU E CA 1
ATOM 6562 C C . LEU E 1 95 ? 67.580 19.436 13.394 1.00 21.39 161 LEU E C 1
ATOM 6563 O O . LEU E 1 95 ? 67.749 20.635 13.110 1.00 21.23 161 LEU E O 1
ATOM 6568 N N . ASN E 1 96 ? 66.376 18.867 13.517 1.00 21.72 162 ASN E N 1
ATOM 6569 C CA . ASN E 1 96 ? 65.156 19.668 13.223 1.00 22.87 162 ASN E CA 1
ATOM 6570 C C . ASN E 1 96 ? 64.951 20.803 14.239 1.00 21.97 162 ASN E C 1
ATOM 6571 O O . ASN E 1 96 ? 64.014 21.583 14.038 1.00 22.90 162 ASN E O 1
ATOM 6576 N N . ASN E 1 97 ? 65.793 20.898 15.273 1.00 20.49 163 ASN E N 1
ATOM 6577 C CA . ASN E 1 97 ? 65.660 21.963 16.300 1.00 20.08 163 ASN E CA 1
ATOM 6578 C C . ASN E 1 97 ? 66.480 23.198 15.895 1.00 19.74 163 ASN E C 1
ATOM 6579 O O . ASN E 1 97 ? 66.399 24.225 16.601 1.00 18.89 163 ASN E O 1
ATOM 6584 N N . PHE E 1 98 ? 67.175 23.129 14.758 1.00 19.73 164 PHE E N 1
ATOM 6585 C CA . PHE E 1 98 ? 68.089 24.221 14.336 1.00 20.20 164 PHE E CA 1
ATOM 6586 C C . PHE E 1 98 ? 67.798 24.817 12.954 1.00 20.68 164 PHE E C 1
ATOM 6587 O O . PHE E 1 98 ? 67.461 24.097 12.010 1.00 20.71 164 PHE E O 1
ATOM 6595 N N . CYS E 1 99 ? 67.998 26.138 12.872 1.00 20.92 165 CYS E N 1
ATOM 6596 C CA . CYS E 1 99 ? 68.031 26.939 11.616 1.00 20.94 165 CYS E CA 1
ATOM 6597 C C . CYS E 1 99 ? 69.333 27.733 11.699 1.00 20.19 165 CYS E C 1
ATOM 6598 O O . CYS E 1 99 ? 69.339 28.896 12.091 1.00 20.10 165 CYS E O 1
ATOM 6601 N N . PRO E 1 100 ? 70.494 27.110 11.404 1.00 20.46 166 PRO E N 1
ATOM 6602 C CA . PRO E 1 100 ? 71.777 27.793 11.566 1.00 20.32 166 PRO E CA 1
ATOM 6603 C C . PRO E 1 100 ? 71.908 29.117 10.804 1.00 20.41 166 PRO E C 1
ATOM 6604 O O . PRO E 1 100 ? 71.328 29.258 9.746 1.00 20.63 166 PRO E O 1
ATOM 6608 N N . ASP E 1 101 ? 72.627 30.068 11.401 1.00 20.71 167 ASP E N 1
ATOM 6609 C CA . ASP E 1 101 ? 72.911 31.372 10.747 1.00 22.29 167 ASP E CA 1
ATOM 6610 C C . ASP E 1 101 ? 73.724 31.093 9.478 1.00 21.83 167 ASP E C 1
ATOM 6611 O O . ASP E 1 101 ? 73.405 31.659 8.417 1.00 21.35 167 ASP E O 1
ATOM 6616 N N . ILE E 1 102 ? 74.726 30.218 9.602 1.00 22.12 168 ILE E N 1
ATOM 6617 C CA . ILE E 1 102 ? 75.590 29.848 8.448 1.00 22.22 168 ILE E CA 1
ATOM 6618 C C . ILE E 1 102 ? 75.863 28.349 8.483 1.00 20.67 168 ILE E C 1
ATOM 6619 O O . ILE E 1 102 ? 76.125 27.808 9.581 1.00 20.01 168 ILE E O 1
ATOM 6624 N N . ALA E 1 103 ? 75.794 27.728 7.310 1.00 20.14 169 ALA E N 1
ATOM 6625 C CA . ALA E 1 103 ? 76.191 26.324 7.119 1.00 20.13 169 ALA E CA 1
ATOM 6626 C C . ALA E 1 103 ? 77.458 26.337 6.254 1.00 19.98 169 ALA E C 1
ATOM 6627 O O . ALA E 1 103 ? 77.440 26.991 5.180 1.00 20.95 169 ALA E O 1
ATOM 6629 N N . PHE E 1 104 ? 78.531 25.728 6.760 1.00 19.86 170 PHE E N 1
ATOM 6630 C CA . PHE E 1 104 ? 79.805 25.582 6.015 1.00 20.77 170 PHE E CA 1
ATOM 6631 C C . PHE E 1 104 ? 79.833 24.165 5.446 1.00 20.70 170 PHE E C 1
ATOM 6632 O O . PHE E 1 104 ? 79.848 23.204 6.235 1.00 20.39 170 PHE E O 1
ATOM 6640 N N . TYR E 1 105 ? 79.837 24.061 4.118 1.00 20.14 171 TYR E N 1
ATOM 6641 C CA . TYR E 1 105 ? 79.764 22.762 3.411 1.00 20.81 171 TYR E CA 1
ATOM 6642 C C . TYR E 1 105 ? 81.116 22.341 2.847 1.00 23.11 171 TYR E C 1
ATOM 6643 O O . TYR E 1 105 ? 81.999 23.199 2.556 1.00 21.98 171 TYR E O 1
ATOM 6652 N N . SER E 1 106 ? 81.234 21.025 2.689 1.00 22.98 172 SER E N 1
ATOM 6653 C CA . SER E 1 106 ? 82.389 20.368 2.038 1.00 23.51 172 SER E CA 1
ATOM 6654 C C . SER E 1 106 ? 81.872 19.697 0.757 1.00 23.42 172 SER E C 1
ATOM 6655 O O . SER E 1 106 ? 80.653 19.429 0.669 1.00 22.62 172 SER E O 1
ATOM 6658 N N . ALA E 1 107 ? 82.733 19.525 -0.242 1.00 23.94 173 ALA E N 1
ATOM 6659 C CA . ALA E 1 107 ? 82.331 18.803 -1.471 1.00 23.77 173 ALA E CA 1
ATOM 6660 C C . ALA E 1 107 ? 83.590 18.216 -2.103 1.00 23.50 173 ALA E C 1
ATOM 6661 O O . ALA E 1 107 ? 84.681 18.796 -1.895 1.00 24.04 173 ALA E O 1
ATOM 6663 N N . ALA E 1 108 ? 83.438 17.102 -2.813 1.00 22.67 174 ALA E N 1
ATOM 6664 C CA . ALA E 1 108 ? 84.583 16.457 -3.494 1.00 23.49 174 ALA E CA 1
ATOM 6665 C C . ALA E 1 108 ? 84.609 16.908 -4.960 1.00 23.57 174 ALA E C 1
ATOM 6666 O O . ALA E 1 108 ? 85.643 16.709 -5.625 1.00 24.21 174 ALA E O 1
ATOM 6668 N N . GLY E 1 109 ? 83.510 17.520 -5.424 1.00 22.91 175 GLY E N 1
ATOM 6669 C CA . GLY E 1 109 ? 83.403 17.999 -6.812 1.00 22.71 175 GLY E CA 1
ATOM 6670 C C . GLY E 1 109 ? 82.532 19.240 -6.915 1.00 22.36 175 GLY E C 1
ATOM 6671 O O . GLY E 1 109 ? 81.521 19.324 -6.199 1.00 21.97 175 GLY E O 1
ATOM 6672 N N . VAL E 1 110 ? 82.926 20.172 -7.785 1.00 22.24 176 VAL E N 1
ATOM 6673 C CA . VAL E 1 110 ? 82.216 21.454 -8.061 1.00 23.22 176 VAL E CA 1
ATOM 6674 C C . VAL E 1 110 ? 82.146 21.581 -9.580 1.00 24.02 176 VAL E C 1
ATOM 6675 O O . VAL E 1 110 ? 83.191 21.825 -10.200 1.00 24.11 176 VAL E O 1
ATOM 6679 N N . HIS E 1 111 ? 80.956 21.375 -10.138 1.00 24.99 177 HIS E N 1
ATOM 6680 C CA . HIS E 1 111 ? 80.769 21.353 -11.610 1.00 25.50 177 HIS E CA 1
ATOM 6681 C C . HIS E 1 111 ? 79.543 22.194 -11.982 1.00 26.66 177 HIS E C 1
ATOM 6682 O O . HIS E 1 111 ? 78.536 22.097 -11.274 1.00 26.44 177 HIS E O 1
ATOM 6689 N N . VAL E 1 112 ? 79.634 22.987 -13.053 1.00 26.84 178 VAL E N 1
ATOM 6690 C CA . VAL E 1 112 ? 78.508 23.868 -13.494 1.00 29.65 178 VAL E CA 1
ATOM 6691 C C . VAL E 1 112 ? 77.240 23.051 -13.789 1.00 30.18 178 VAL E C 1
ATOM 6692 O O . VAL E 1 112 ? 76.154 23.491 -13.390 1.00 33.03 178 VAL E O 1
ATOM 6696 N N A SER E 1 113 ? 77.393 21.899 -14.452 0.50 29.82 179 SER E N 1
ATOM 6697 N N B SER E 1 113 ? 77.388 21.901 -14.454 0.50 29.73 179 SER E N 1
ATOM 6698 C CA A SER E 1 113 ? 76.247 21.038 -14.857 0.50 30.94 179 SER E CA 1
ATOM 6699 C CA B SER E 1 113 ? 76.235 21.045 -14.848 0.50 30.79 179 SER E CA 1
ATOM 6700 C C A SER E 1 113 ? 75.906 20.000 -13.779 0.50 29.46 179 SER E C 1
ATOM 6701 C C B SER E 1 113 ? 75.904 20.000 -13.772 0.50 29.38 179 SER E C 1
ATOM 6702 O O A SER E 1 113 ? 74.719 19.899 -13.412 0.50 28.97 179 SER E O 1
ATOM 6703 O O B SER E 1 113 ? 74.718 19.894 -13.401 0.50 28.88 179 SER E O 1
ATOM 6708 N N . LYS E 1 114 ? 76.912 19.258 -13.301 1.00 28.67 180 LYS E N 1
ATOM 6709 C CA . LYS E 1 114 ? 76.703 18.171 -12.301 1.00 28.57 180 LYS E CA 1
ATOM 6710 C C . LYS E 1 114 ? 76.511 18.707 -10.872 1.00 26.43 180 LYS E C 1
ATOM 6711 O O . LYS E 1 114 ? 76.072 17.910 -10.034 1.00 26.76 180 LYS E O 1
ATOM 6717 N N . GLY E 1 115 ? 76.829 19.983 -10.619 1.00 25.50 181 GLY E N 1
ATOM 6718 C CA . GLY E 1 115 ? 76.653 20.635 -9.304 1.00 23.91 181 GLY E CA 1
ATOM 6719 C C . GLY E 1 115 ? 77.721 20.258 -8.288 1.00 23.05 181 GLY E C 1
ATOM 6720 O O . GLY E 1 115 ? 78.841 19.908 -8.691 1.00 23.00 181 GLY E O 1
ATOM 6721 N N . ALA E 1 116 ? 77.384 20.386 -7.002 1.00 21.87 182 ALA E N 1
ATOM 6722 C CA . ALA E 1 116 ? 78.293 20.009 -5.898 1.00 21.90 182 ALA E CA 1
ATOM 6723 C C . ALA E 1 116 ? 78.071 18.527 -5.598 1.00 21.70 182 ALA E C 1
ATOM 6724 O O . ALA E 1 116 ? 76.891 18.130 -5.426 1.00 23.05 182 ALA E O 1
ATOM 6726 N N . THR E 1 117 ? 79.151 17.742 -5.567 1.00 21.70 183 THR E N 1
ATOM 6727 C CA . THR E 1 117 ? 79.044 16.285 -5.313 1.00 21.28 183 THR E CA 1
ATOM 6728 C C . THR E 1 117 ? 80.019 15.866 -4.213 1.00 22.74 183 THR E C 1
ATOM 6729 O O . THR E 1 117 ? 81.016 16.596 -3.974 1.00 21.74 183 THR E O 1
ATOM 6733 N N . CYS E 1 118 ? 79.719 14.733 -3.576 1.00 23.25 184 CYS E N 1
ATOM 6734 C CA . CYS E 1 118 ? 80.595 14.148 -2.533 1.00 24.46 184 CYS E CA 1
ATOM 6735 C C . CYS E 1 118 ? 80.783 12.660 -2.851 1.00 25.32 184 CYS E C 1
ATOM 6736 O O . CYS E 1 118 ? 80.079 12.141 -3.752 1.00 24.88 184 CYS E O 1
ATOM 6739 N N . PHE E 1 119 ? 81.724 12.012 -2.164 1.00 26.60 185 PHE E N 1
ATOM 6740 C CA . PHE E 1 119 ? 82.011 10.574 -2.402 1.00 27.32 185 PHE E CA 1
ATOM 6741 C C . PHE E 1 119 ? 80.928 9.660 -1.809 1.00 29.48 185 PHE E C 1
ATOM 6742 O O . PHE E 1 119 ? 80.490 8.732 -2.513 1.00 28.92 185 PHE E O 1
ATOM 6750 N N . ASN E 1 120 ? 80.482 9.940 -0.577 1.00 29.13 186 ASN E N 1
ATOM 6751 C CA . ASN E 1 120 ? 79.581 9.015 0.173 1.00 30.95 186 ASN E CA 1
ATOM 6752 C C . ASN E 1 120 ? 78.123 9.499 0.215 1.00 29.11 186 ASN E C 1
ATOM 6753 O O . ASN E 1 120 ? 77.863 10.570 0.800 1.00 26.37 186 ASN E O 1
ATOM 6758 N N . LEU E 1 121 ? 77.196 8.662 -0.270 1.00 29.04 187 LEU E N 1
ATOM 6759 C CA . LEU E 1 121 ? 75.747 9.009 -0.284 1.00 30.60 187 LEU E CA 1
ATOM 6760 C C . LEU E 1 121 ? 75.198 9.057 1.152 1.00 28.82 187 LEU E C 1
ATOM 6761 O O . LEU E 1 121 ? 74.152 9.698 1.339 1.00 27.59 187 LEU E O 1
ATOM 6766 N N . GLU E 1 122 ? 75.892 8.434 2.120 1.00 28.65 188 GLU E N 1
ATOM 6767 C CA . GLU E 1 122 ? 75.449 8.427 3.545 1.00 28.74 188 GLU E CA 1
ATOM 6768 C C . GLU E 1 122 ? 75.489 9.851 4.126 1.00 26.18 188 GLU E C 1
ATOM 6769 O O . GLU E 1 122 ? 74.846 10.091 5.167 1.00 24.33 188 GLU E O 1
ATOM 6775 N N . GLU E 1 123 ? 76.209 10.762 3.471 1.00 25.02 189 GLU E N 1
ATOM 6776 C CA . GLU E 1 123 ? 76.352 12.164 3.952 1.00 25.38 189 GLU E CA 1
ATOM 6777 C C . GLU E 1 123 ? 75.201 13.046 3.440 1.00 24.04 189 GLU E C 1
ATOM 6778 O O . GLU E 1 123 ? 74.975 14.114 4.034 1.00 24.60 189 GLU E O 1
ATOM 6784 N N . LEU E 1 124 ? 74.489 12.623 2.390 1.00 24.23 190 LEU E N 1
ATOM 6785 C CA . LEU E 1 124 ? 73.433 13.461 1.744 1.00 23.32 190 LEU E CA 1
ATOM 6786 C C . LEU E 1 124 ? 72.283 13.824 2.680 1.00 23.46 190 LEU E C 1
ATOM 6787 O O . LEU E 1 124 ? 71.838 14.967 2.645 1.00 23.49 190 LEU E O 1
ATOM 6792 N N . PRO E 1 125 ? 71.715 12.913 3.501 1.00 24.65 191 PRO E N 1
ATOM 6793 C CA . PRO E 1 125 ? 70.594 13.295 4.364 1.00 24.12 191 PRO E CA 1
ATOM 6794 C C . PRO E 1 125 ? 70.895 14.521 5.242 1.00 22.88 191 PRO E C 1
ATOM 6795 O O . PRO E 1 125 ? 70.038 15.381 5.350 1.00 21.94 191 PRO E O 1
ATOM 6799 N N . VAL E 1 126 ? 72.103 14.613 5.801 1.00 21.74 192 VAL E N 1
ATOM 6800 C CA . VAL E 1 126 ? 72.457 15.761 6.680 1.00 20.84 192 VAL E CA 1
ATOM 6801 C C . VAL E 1 126 ? 72.783 16.974 5.797 1.00 20.88 192 VAL E C 1
ATOM 6802 O O . VAL E 1 126 ? 72.301 18.083 6.112 1.00 21.05 192 VAL E O 1
ATOM 6806 N N . LYS E 1 127 ? 73.549 16.784 4.718 1.00 20.95 193 LYS E N 1
ATOM 6807 C CA . LYS E 1 127 ? 73.863 17.937 3.831 1.00 20.70 193 LYS E CA 1
ATOM 6808 C C . LYS E 1 127 ? 72.548 18.526 3.305 1.00 19.81 193 LYS E C 1
ATOM 6809 O O . LYS E 1 127 ? 72.406 19.769 3.320 1.00 19.31 193 LYS E O 1
ATOM 6815 N N . HIS E 1 128 ? 71.618 17.667 2.874 1.00 20.80 194 HIS E N 1
ATOM 6816 C CA . HIS E 1 128 ? 70.318 18.161 2.341 1.00 21.17 194 HIS E CA 1
ATOM 6817 C C . HIS E 1 128 ? 69.530 18.867 3.446 1.00 21.65 194 HIS E C 1
ATOM 6818 O O . HIS E 1 128 ? 68.839 19.864 3.138 1.00 21.99 194 HIS E O 1
ATOM 6825 N N . TRP E 1 129 ? 69.599 18.353 4.676 1.00 21.31 195 TRP E N 1
ATOM 6826 C CA . TRP E 1 129 ? 68.902 19.037 5.795 1.00 20.70 195 TRP E CA 1
ATOM 6827 C C . TRP E 1 129 ? 69.453 20.466 5.919 1.00 20.26 195 TRP E C 1
ATOM 6828 O O . TRP E 1 129 ? 68.650 21.421 5.962 1.00 20.09 195 TRP E O 1
ATOM 6839 N N . ALA E 1 130 ? 70.783 20.605 5.921 1.00 19.72 196 ALA E N 1
ATOM 6840 C CA . ALA E 1 130 ? 71.428 21.926 6.102 1.00 20.01 196 ALA E CA 1
ATOM 6841 C C . ALA E 1 130 ? 71.037 22.872 4.973 1.00 19.76 196 ALA E C 1
ATOM 6842 O O . ALA E 1 130 ? 70.746 24.039 5.211 1.00 20.49 196 ALA E O 1
ATOM 6852 N N . SER E 1 132 ? 68.394 23.023 3.388 1.00 22.97 198 SER E N 1
ATOM 6853 C CA . SER E 1 132 ? 67.014 23.476 3.475 1.00 25.16 198 SER E CA 1
ATOM 6854 C C . SER E 1 132 ? 66.741 24.340 4.709 1.00 23.98 198 SER E C 1
ATOM 6855 O O . SER E 1 132 ? 65.781 25.104 4.690 1.00 25.20 198 SER E O 1
ATOM 6866 N N . ALA E 1 134 ? 69.444 26.006 6.925 1.00 22.70 200 ALA E N 1
ATOM 6867 C CA . ALA E 1 134 ? 70.376 27.068 7.285 1.00 22.71 200 ALA E CA 1
ATOM 6868 C C . ALA E 1 134 ? 69.983 28.356 6.549 1.00 23.55 200 ALA E C 1
ATOM 6869 O O . ALA E 1 134 ? 69.331 28.270 5.493 1.00 23.67 200 ALA E O 1
ATOM 6871 N N . GLN E 1 135 ? 70.375 29.506 7.096 1.00 23.04 201 GLN E N 1
ATOM 6872 C CA . GLN E 1 135 ? 70.000 30.840 6.551 1.00 24.19 201 GLN E CA 1
ATOM 6873 C C . GLN E 1 135 ? 70.999 31.316 5.490 1.00 25.63 201 GLN E C 1
ATOM 6874 O O . GLN E 1 135 ? 70.607 32.150 4.654 1.00 28.47 201 GLN E O 1
ATOM 6880 N N . LYS E 1 136 ? 72.245 30.843 5.558 1.00 24.88 202 LYS E N 1
ATOM 6881 C CA . LYS E 1 136 ? 73.307 31.220 4.587 1.00 25.47 202 LYS E CA 1
ATOM 6882 C C . LYS E 1 136 ? 74.125 29.962 4.290 1.00 24.09 202 LYS E C 1
ATOM 6883 O O . LYS E 1 136 ? 74.484 29.246 5.250 1.00 23.43 202 LYS E O 1
ATOM 6889 N N . HIS E 1 137 ? 74.433 29.732 3.013 1.00 22.90 203 HIS E N 1
ATOM 6890 C CA . HIS E 1 137 ? 75.108 28.478 2.573 1.00 21.61 203 HIS E CA 1
ATOM 6891 C C . HIS E 1 137 ? 76.495 28.797 2.006 1.00 21.92 203 HIS E C 1
ATOM 6892 O O . HIS E 1 137 ? 76.569 29.480 0.977 1.00 22.55 203 HIS E O 1
ATOM 6899 N N . VAL E 1 138 ? 77.544 28.295 2.658 1.00 20.84 204 VAL E N 1
ATOM 6900 C CA . VAL E 1 138 ? 78.942 28.613 2.250 1.00 21.28 204 VAL E CA 1
ATOM 6901 C C . VAL E 1 138 ? 79.672 27.311 1.911 1.00 21.26 204 VAL E C 1
ATOM 6902 O O . VAL E 1 138 ? 79.889 26.502 2.826 1.00 21.67 204 VAL E O 1
ATOM 6906 N N . LEU E 1 139 ? 80.022 27.129 0.636 1.00 22.07 205 LEU E N 1
ATOM 6907 C CA . LEU E 1 139 ? 80.771 25.929 0.184 1.00 22.48 205 LEU E CA 1
ATOM 6908 C C . LEU E 1 139 ? 82.266 26.259 0.229 1.00 23.33 205 LEU E C 1
ATOM 6909 O O . LEU E 1 139 ? 82.671 27.223 -0.441 1.00 24.71 205 LEU E O 1
ATOM 6914 N N . VAL E 1 140 ? 83.040 25.483 0.991 1.00 23.36 206 VAL E N 1
ATOM 6915 C CA . VAL E 1 140 ? 84.501 25.745 1.163 1.00 23.75 206 VAL E CA 1
ATOM 6916 C C . VAL E 1 140 ? 85.262 24.599 0.494 1.00 23.57 206 VAL E C 1
ATOM 6917 O O . VAL E 1 140 ? 85.270 23.472 1.044 1.00 23.67 206 VAL E O 1
ATOM 6921 N N . VAL E 1 141 ? 85.879 24.897 -0.650 1.00 25.33 207 VAL E N 1
ATOM 6922 C CA . VAL E 1 141 ? 86.586 23.866 -1.463 1.00 25.87 207 VAL E CA 1
ATOM 6923 C C . VAL E 1 141 ? 87.918 24.404 -1.988 1.00 29.49 207 VAL E C 1
ATOM 6924 O O . VAL E 1 141 ? 87.976 25.576 -2.385 1.00 30.79 207 VAL E O 1
ATOM 6928 N N . ASP E 1 142 ? 88.936 23.547 -2.026 1.00 30.09 208 ASP E N 1
ATOM 6929 C CA . ASP E 1 142 ? 90.239 23.941 -2.621 1.00 31.61 208 ASP E CA 1
ATOM 6930 C C . ASP E 1 142 ? 90.077 23.881 -4.152 1.00 31.28 208 ASP E C 1
ATOM 6931 O O . ASP E 1 142 ? 89.106 23.240 -4.616 1.00 31.86 208 ASP E O 1
ATOM 6936 N N . HIS E 1 143 ? 91.009 24.476 -4.905 1.00 30.79 209 HIS E N 1
ATOM 6937 C CA . HIS E 1 143 ? 90.921 24.575 -6.393 1.00 32.28 209 HIS E CA 1
ATOM 6938 C C . HIS E 1 143 ? 90.810 23.208 -7.091 1.00 31.08 209 HIS E C 1
ATOM 6939 O O . HIS E 1 143 ? 90.255 23.180 -8.214 1.00 30.66 209 HIS E O 1
ATOM 6946 N N . SER E 1 144 ? 91.314 22.129 -6.482 1.00 30.42 210 SER E N 1
ATOM 6947 C CA . SER E 1 144 ? 91.299 20.793 -7.140 1.00 31.05 210 SER E CA 1
ATOM 6948 C C . SER E 1 144 ? 89.871 20.239 -7.274 1.00 29.46 210 SER E C 1
ATOM 6949 O O . SER E 1 14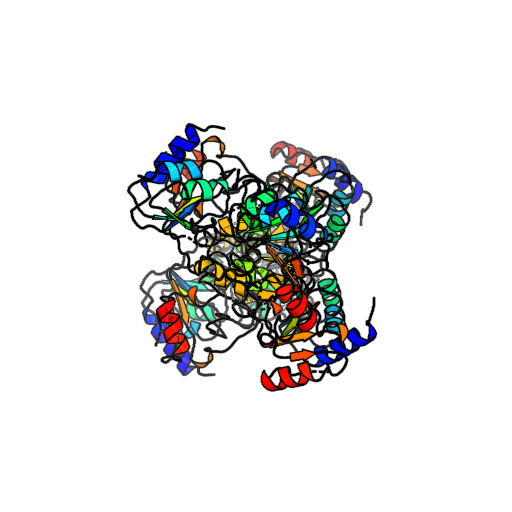4 ? 89.684 19.341 -8.110 1.00 31.40 210 SER E O 1
ATOM 6952 N N . LYS E 1 145 ? 88.905 20.766 -6.517 1.00 29.02 211 LYS E N 1
ATOM 6953 C CA . LYS E 1 145 ? 87.518 20.209 -6.552 1.00 28.53 211 LYS E CA 1
ATOM 6954 C C . LYS E 1 145 ? 86.796 20.645 -7.837 1.00 26.81 211 LYS E C 1
ATOM 6955 O O . LYS E 1 145 ? 85.883 19.915 -8.284 1.00 25.57 211 LYS E O 1
ATOM 6961 N N . PHE E 1 146 ? 87.178 21.793 -8.401 1.00 25.98 212 PHE E N 1
ATOM 6962 C CA . PHE E 1 146 ? 86.521 22.361 -9.611 1.00 25.76 212 PHE E CA 1
ATOM 6963 C C . PHE E 1 146 ? 86.682 21.438 -10.821 1.00 25.60 212 PHE E C 1
ATOM 6964 O O . PHE E 1 146 ? 87.819 21.067 -11.175 1.00 26.04 212 PHE E O 1
ATOM 6972 N N . GLY E 1 147 ? 85.551 21.107 -11.449 1.00 25.86 213 GLY E N 1
ATOM 6973 C CA . GLY E 1 147 ? 85.523 20.254 -12.651 1.00 26.84 213 GLY E CA 1
ATOM 6974 C C . GLY E 1 147 ? 85.345 18.777 -12.333 1.00 26.88 213 GLY E C 1
ATOM 6975 O O . GLY E 1 147 ? 85.043 18.015 -13.274 1.00 26.85 213 GLY E O 1
ATOM 6976 N N . LYS E 1 148 ? 85.505 18.374 -11.068 1.00 25.89 214 LYS E N 1
ATOM 6977 C CA . LYS E 1 148 ? 85.360 16.930 -10.733 1.00 26.87 214 LYS E CA 1
ATOM 6978 C C . LYS E 1 148 ? 83.882 16.580 -10.515 1.00 26.27 214 LYS E C 1
ATOM 6979 O O . LYS E 1 148 ? 83.087 17.460 -10.115 1.00 25.27 214 LYS E O 1
ATOM 6985 N N . VAL E 1 149 ? 83.542 15.325 -10.804 1.00 25.55 215 VAL E N 1
ATOM 6986 C CA . VAL E 1 149 ? 82.145 14.820 -10.695 1.00 24.91 215 VAL E CA 1
ATOM 6987 C C . VAL E 1 149 ? 82.163 13.530 -9.866 1.00 25.07 215 VAL E C 1
ATOM 6988 O O . VAL E 1 149 ? 82.614 12.500 -10.384 1.00 24.55 215 VAL E O 1
ATOM 6992 N N . ARG E 1 150 ? 81.717 13.618 -8.613 1.00 24.64 216 ARG E N 1
ATOM 6993 C CA . ARG E 1 150 ? 81.658 12.456 -7.691 1.00 25.41 216 ARG E CA 1
ATOM 6994 C C . ARG E 1 150 ? 80.235 11.899 -7.714 1.00 25.47 216 ARG E C 1
ATOM 6995 O O . ARG E 1 150 ? 79.298 12.558 -8.166 1.00 25.04 216 ARG E O 1
ATOM 7003 N N . PRO E 1 151 ? 80.039 10.653 -7.237 1.00 26.22 217 PRO E N 1
ATOM 7004 C CA . PRO E 1 151 ? 78.746 9.975 -7.380 1.00 26.71 217 PRO E CA 1
ATOM 7005 C C . PRO E 1 151 ? 77.556 10.413 -6.513 1.00 26.83 217 PRO E C 1
ATOM 7006 O O . PRO E 1 151 ? 76.439 10.105 -6.913 1.00 27.76 217 PRO E O 1
ATOM 7010 N N . ALA E 1 152 ? 77.791 11.102 -5.390 1.00 24.58 218 ALA E N 1
ATOM 7011 C CA . ALA E 1 152 ? 76.668 11.527 -4.514 1.00 25.03 218 ALA E CA 1
ATOM 7012 C C . ALA E 1 152 ? 76.380 13.011 -4.768 1.00 24.20 218 ALA E C 1
ATOM 7013 O O . ALA E 1 152 ? 77.237 13.842 -4.434 1.00 23.60 218 ALA E O 1
ATOM 7015 N N . ARG E 1 153 ? 75.203 13.322 -5.320 1.00 25.32 219 ARG E N 1
ATOM 7016 C CA . ARG E 1 153 ? 74.868 14.722 -5.699 1.00 25.86 219 ARG E CA 1
ATOM 7017 C C . ARG E 1 153 ? 74.253 15.496 -4.532 1.00 24.74 219 ARG E C 1
ATOM 7018 O O . ARG E 1 153 ? 73.191 15.149 -4.027 1.00 24.68 219 ARG E O 1
ATOM 7034 N N . GLY E 1 155 ? 73.716 19.085 -4.763 1.00 25.13 221 GLY E N 1
ATOM 7035 C CA . GLY E 1 155 ? 72.770 19.985 -5.409 1.00 25.57 221 GLY E CA 1
ATOM 7036 C C . GLY E 1 155 ? 73.444 20.939 -6.375 1.00 26.66 221 GLY E C 1
ATOM 7037 O O . GLY E 1 155 ? 74.682 20.942 -6.436 1.00 24.56 221 GLY E O 1
ATOM 7038 N N . ASP E 1 156 ? 72.644 21.727 -7.100 1.00 27.59 222 ASP E N 1
ATOM 7039 C CA . ASP E 1 156 ? 73.163 22.726 -8.070 1.00 29.85 222 ASP E CA 1
ATOM 7040 C C . ASP E 1 156 ? 73.993 23.767 -7.307 1.00 27.91 222 ASP E C 1
ATOM 7041 O O . ASP E 1 156 ? 73.676 24.033 -6.132 1.00 23.89 222 ASP E O 1
ATOM 7046 N N . LEU E 1 157 ? 75.007 24.343 -7.958 1.00 26.54 223 LEU E N 1
ATOM 7047 C CA . LEU E 1 157 ? 75.868 25.353 -7.282 1.00 27.22 223 LEU E CA 1
ATOM 7048 C C . LEU E 1 157 ? 75.040 26.557 -6.832 1.00 26.60 223 LEU E C 1
ATOM 7049 O O . LEU E 1 157 ? 75.464 27.222 -5.873 1.00 26.74 223 LEU E O 1
ATOM 7054 N N . LYS E 1 158 ? 73.901 26.804 -7.483 1.00 27.83 224 LYS E N 1
ATOM 7055 C CA . LYS E 1 158 ? 73.050 27.980 -7.156 1.00 29.98 224 LYS E CA 1
ATOM 7056 C C . LYS E 1 158 ? 72.484 27.852 -5.737 1.00 28.91 224 LYS E C 1
ATOM 7057 O O . LYS E 1 158 ? 72.007 28.869 -5.207 1.00 28.67 224 LYS E O 1
ATOM 7063 N N . ARG E 1 159 ? 72.546 26.658 -5.143 1.00 27.98 225 ARG E N 1
ATOM 7064 C CA . ARG E 1 159 ? 72.007 26.454 -3.770 1.00 28.87 225 ARG E CA 1
ATOM 7065 C C . ARG E 1 159 ? 72.943 27.104 -2.743 1.00 28.09 225 ARG E C 1
ATOM 7066 O O . ARG E 1 159 ? 72.514 27.296 -1.589 1.00 28.16 225 ARG E O 1
ATOM 7074 N N . PHE E 1 160 ? 74.168 27.438 -3.154 1.00 25.33 226 PHE E N 1
ATOM 7075 C CA . PHE E 1 160 ? 75.171 28.044 -2.247 1.00 25.05 226 PHE E CA 1
ATOM 7076 C C . PHE E 1 160 ? 75.238 29.554 -2.505 1.00 25.94 226 PHE E C 1
ATOM 7077 O O . PHE E 1 160 ? 75.261 29.972 -3.674 1.00 27.95 226 PHE E O 1
ATOM 7085 N N . ASP E 1 161 ? 75.235 30.338 -1.428 1.00 24.44 227 ASP E N 1
ATOM 7086 C CA . ASP E 1 161 ? 75.315 31.821 -1.497 1.00 25.11 227 ASP E CA 1
ATOM 7087 C C . ASP E 1 161 ? 76.764 32.243 -1.760 1.00 25.60 227 ASP E C 1
ATOM 7088 O O . ASP E 1 161 ? 76.983 33.257 -2.475 1.00 24.95 227 ASP E O 1
ATOM 7093 N N . ILE E 1 162 ? 77.707 31.469 -1.222 1.00 24.32 228 ILE E N 1
ATOM 7094 C CA . ILE E 1 162 ? 79.155 31.799 -1.327 1.00 24.92 228 ILE E CA 1
ATOM 7095 C C . ILE E 1 162 ? 79.958 30.521 -1.584 1.00 24.52 228 ILE E C 1
ATOM 7096 O O . ILE E 1 162 ? 79.657 29.483 -0.953 1.00 23.86 228 ILE E O 1
ATOM 7101 N N . VAL E 1 163 ? 80.951 30.612 -2.473 1.00 23.27 229 VAL E N 1
ATOM 7102 C CA . VAL E 1 163 ? 81.910 29.501 -2.734 1.00 23.35 229 VAL E CA 1
ATOM 7103 C C . VAL E 1 163 ? 83.294 30.067 -2.404 1.00 23.19 229 VAL E C 1
ATOM 7104 O O . VAL E 1 163 ? 83.699 31.071 -3.034 1.00 24.26 229 VAL E O 1
ATOM 7108 N N . VAL E 1 164 ? 83.940 29.497 -1.390 1.00 24.10 230 VAL E N 1
ATOM 7109 C CA . VAL E 1 164 ? 85.271 29.968 -0.908 1.00 24.94 230 VAL E CA 1
ATOM 7110 C C . VAL E 1 164 ? 86.333 28.995 -1.417 1.00 25.23 230 VAL E C 1
ATOM 7111 O O . VAL E 1 164 ? 86.163 27.787 -1.196 1.00 25.82 230 VAL E O 1
ATOM 7115 N N . SER E 1 165 ? 87.397 29.514 -2.040 1.00 26.09 231 SER E N 1
ATOM 7116 C CA . SER E 1 165 ? 88.477 28.646 -2.574 1.00 27.01 231 SER E CA 1
ATOM 7117 C C . SER E 1 165 ? 89.837 29.281 -2.258 1.00 28.23 231 SER E C 1
ATOM 7118 O O . SER E 1 165 ? 89.850 30.361 -1.634 1.00 28.45 231 SER E O 1
ATOM 7121 N N . ASP E 1 166 ? 90.930 28.631 -2.672 1.00 29.76 232 ASP E N 1
ATOM 7122 C CA . ASP E 1 166 ? 92.302 29.131 -2.376 1.00 32.29 232 ASP E CA 1
ATOM 7123 C C . ASP E 1 166 ? 92.827 30.016 -3.513 1.00 33.96 232 ASP E C 1
ATOM 7124 O O . ASP E 1 166 ? 93.884 30.650 -3.311 1.00 35.65 232 ASP E O 1
ATOM 7129 N N . CYS E 1 167 ? 92.149 30.028 -4.664 1.00 34.29 233 CYS E N 1
ATOM 7130 C CA . CYS E 1 167 ? 92.566 30.894 -5.804 1.00 36.01 233 CYS E CA 1
ATOM 7131 C C . CYS E 1 167 ? 91.393 31.044 -6.783 1.00 35.04 233 CYS E C 1
ATOM 7132 O O . CYS E 1 167 ? 90.393 30.311 -6.626 1.00 33.01 233 CYS E O 1
ATOM 7135 N N . CYS E 1 168 ? 91.511 31.957 -7.750 1.00 38.21 234 CYS E N 1
ATOM 7136 C CA . CYS E 1 168 ? 90.420 32.193 -8.737 1.00 37.16 234 CYS E CA 1
ATOM 7137 C C . CYS E 1 168 ? 90.229 30.947 -9.598 1.00 34.52 234 CYS E C 1
ATOM 7138 O O . CYS E 1 168 ? 91.200 30.414 -10.137 1.00 32.70 234 CYS E O 1
ATOM 7141 N N . PRO E 1 169 ? 88.990 30.407 -9.719 1.00 32.17 235 PRO E N 1
ATOM 7142 C CA . PRO E 1 169 ? 88.743 29.252 -10.579 1.00 30.33 235 PRO E CA 1
ATOM 7143 C C . PRO E 1 169 ? 88.728 29.648 -12.064 1.00 29.91 235 PRO E C 1
ATOM 7144 O O . PRO E 1 169 ? 88.869 30.830 -12.361 1.00 30.85 235 PRO E O 1
ATOM 7148 N N . GLU E 1 170 ? 88.568 28.661 -12.950 1.00 29.26 236 GLU E N 1
ATOM 7149 C CA . GLU E 1 170 ? 88.512 28.902 -14.414 1.00 30.44 236 GLU E CA 1
ATOM 7150 C C . GLU E 1 170 ? 87.350 29.860 -14.718 1.00 28.68 236 GLU E C 1
ATOM 7151 O O . GLU E 1 170 ? 86.397 29.950 -13.906 1.00 27.25 236 GLU E O 1
ATOM 7157 N N . ASP E 1 171 ? 87.432 30.541 -15.860 1.00 28.39 237 ASP E N 1
ATOM 7158 C CA . ASP E 1 171 ? 86.452 31.589 -16.250 1.00 28.52 237 ASP E CA 1
ATOM 7159 C C . ASP E 1 171 ? 85.027 31.022 -16.319 1.00 27.35 237 ASP E C 1
ATOM 7160 O O . ASP E 1 171 ? 84.074 31.784 -16.046 1.00 25.80 237 ASP E O 1
ATOM 7165 N N . GLU E 1 172 ? 84.883 29.750 -16.694 1.00 28.16 238 GLU E N 1
ATOM 7166 C CA . GLU E 1 172 ? 83.541 29.115 -16.785 1.00 28.64 238 GLU E CA 1
ATOM 7167 C C . GLU E 1 172 ? 82.801 29.287 -15.448 1.00 26.68 238 GLU E C 1
ATOM 7168 O O . GLU E 1 172 ? 81.595 29.605 -15.465 1.00 25.35 238 GLU E O 1
ATOM 7174 N N . TYR E 1 173 ? 83.507 29.103 -14.326 1.00 25.33 239 TYR E N 1
ATOM 7175 C CA . TYR E 1 173 ? 82.898 29.217 -12.977 1.00 23.85 239 TYR E CA 1
ATOM 7176 C C . TYR E 1 173 ? 82.670 30.679 -12.604 1.00 23.00 239 TYR E C 1
ATOM 7177 O O . TYR E 1 173 ? 81.659 30.958 -11.947 1.00 23.38 239 TYR E O 1
ATOM 7186 N N . VAL E 1 174 ? 83.579 31.573 -12.998 1.00 22.48 240 VAL E N 1
ATOM 7187 C CA . VAL E 1 174 ? 83.420 33.017 -12.666 1.00 23.25 240 VAL E CA 1
ATOM 7188 C C . VAL E 1 174 ? 82.135 33.521 -13.333 1.00 23.70 240 VAL E C 1
ATOM 7189 O O . VAL E 1 174 ? 81.351 34.207 -12.658 1.00 22.50 240 VAL E O 1
ATOM 7193 N N . LYS E 1 175 ? 81.946 33.178 -14.610 1.00 23.43 241 LYS E N 1
ATOM 7194 C CA . LYS E 1 175 ? 80.746 33.615 -15.366 1.00 26.01 241 LYS E CA 1
ATOM 7195 C C . LYS E 1 175 ? 79.497 32.949 -14.785 1.00 25.09 241 LYS E C 1
ATOM 7196 O O . LYS E 1 175 ? 78.505 33.667 -14.580 1.00 26.34 241 LYS E O 1
ATOM 7202 N N . TYR E 1 176 ? 79.541 31.635 -14.544 1.00 25.34 242 TYR E N 1
ATOM 7203 C CA . TYR E 1 176 ? 78.354 30.941 -13.977 1.00 25.57 242 TYR E CA 1
ATOM 7204 C C . TYR E 1 176 ? 77.997 31.574 -12.628 1.00 25.41 242 TYR E C 1
ATOM 7205 O O . TYR E 1 176 ? 76.801 31.862 -12.403 1.00 27.12 242 TYR E O 1
ATOM 7214 N N . ALA E 1 177 ? 78.998 31.801 -11.768 1.00 23.00 243 ALA E N 1
ATOM 7215 C CA . ALA E 1 177 ? 78.731 32.434 -10.457 1.00 23.28 243 ALA E CA 1
ATOM 7216 C C . ALA E 1 177 ? 78.008 33.776 -10.656 1.00 23.36 243 ALA E C 1
ATOM 7217 O O . ALA E 1 177 ? 77.064 34.064 -9.899 1.00 22.88 243 ALA E O 1
ATOM 7219 N N . GLN E 1 178 ? 78.415 34.559 -11.655 1.00 24.50 244 GLN E N 1
ATOM 7220 C CA . GLN E 1 178 ? 77.771 35.882 -11.875 1.00 27.17 244 GLN E CA 1
ATOM 7221 C C . GLN E 1 178 ? 76.306 35.693 -12.290 1.00 26.18 244 GLN E C 1
ATOM 7222 O O . GLN E 1 178 ? 75.454 36.372 -11.699 1.00 26.63 244 GLN E O 1
ATOM 7228 N N . THR E 1 179 ? 76.023 34.789 -13.235 1.00 25.79 245 THR E N 1
ATOM 7229 C CA . THR E 1 179 ? 74.628 34.578 -13.718 1.00 27.18 245 THR E CA 1
ATOM 7230 C C . THR E 1 179 ? 73.726 34.080 -12.576 1.00 27.22 245 THR E C 1
ATOM 7231 O O . THR E 1 179 ? 72.536 34.415 -12.593 1.00 27.64 245 THR E O 1
ATOM 7235 N N . GLN E 1 180 ? 74.271 33.337 -11.606 1.00 26.25 246 GLN E N 1
ATOM 7236 C CA . GLN E 1 180 ? 73.495 32.767 -10.470 1.00 28.33 246 GLN E CA 1
ATOM 7237 C C . GLN E 1 180 ? 73.569 33.682 -9.240 1.00 28.71 246 GLN E C 1
ATOM 7238 O O . GLN E 1 180 ? 72.908 33.357 -8.244 1.00 30.69 246 GLN E O 1
ATOM 7244 N N . ARG E 1 181 ? 74.325 34.783 -9.313 1.00 28.68 247 ARG E N 1
ATOM 7245 C CA . ARG E 1 181 ? 74.488 35.717 -8.164 1.00 29.34 247 ARG E CA 1
ATOM 7246 C C . ARG E 1 181 ? 75.115 34.961 -6.980 1.00 28.59 247 ARG E C 1
ATOM 7247 O O . ARG E 1 181 ? 74.709 35.219 -5.830 1.00 31.39 247 ARG E O 1
ATOM 7255 N N . ILE E 1 182 ? 76.041 34.038 -7.274 1.00 27.35 248 ILE E N 1
ATOM 7256 C CA . ILE E 1 182 ? 76.852 33.299 -6.258 1.00 27.36 248 ILE E CA 1
ATOM 7257 C C . ILE E 1 182 ? 78.115 34.129 -6.011 1.00 27.13 248 ILE E C 1
ATOM 7258 O O . ILE E 1 182 ? 78.773 34.477 -7.006 1.00 26.48 248 ILE E O 1
ATOM 7263 N N . LYS E 1 183 ? 78.447 34.414 -4.750 1.00 27.29 249 LYS E N 1
ATOM 7264 C CA . LYS E 1 183 ? 79.689 35.171 -4.453 1.00 29.01 249 LYS E CA 1
ATOM 7265 C C . LYS E 1 183 ? 80.884 34.213 -4.427 1.00 27.32 249 LYS E C 1
ATOM 7266 O O . LYS E 1 183 ? 80.790 33.175 -3.747 1.00 28.37 249 LYS E O 1
ATOM 7272 N N . LEU E 1 184 ? 81.957 34.545 -5.149 1.00 26.80 250 LEU E N 1
ATOM 7273 C CA . LEU E 1 184 ? 83.210 33.745 -5.111 1.00 27.01 250 LEU E CA 1
ATOM 7274 C C . LEU E 1 184 ? 84.210 34.493 -4.245 1.00 28.76 250 LEU E C 1
ATOM 7275 O O . LEU E 1 184 ? 84.465 35.676 -4.476 1.00 29.73 250 LEU E O 1
ATOM 7288 N N . TYR E 1 186 ? 88.140 34.195 -2.782 1.00 30.07 252 TYR E N 1
ATOM 7289 C CA . TYR E 1 186 ? 89.415 33.521 -2.948 1.00 31.76 252 TYR E CA 1
ATOM 7290 C C . TYR E 1 186 ? 90.552 34.525 -2.747 1.00 34.95 252 TYR E C 1
ATOM 7291 O O . TYR E 1 186 ? 91.714 34.128 -2.605 1.00 35.32 252 TYR E O 1
ATOM 7301 N N . ARG F 1 8 ? 24.151 9.446 30.079 1.00 55.97 74 ARG F N 1
ATOM 7302 C CA . ARG F 1 8 ? 23.385 8.275 30.610 1.00 54.56 74 ARG F CA 1
ATOM 7303 C C . ARG F 1 8 ? 23.957 6.979 30.016 1.00 47.25 74 ARG F C 1
ATOM 7304 O O . ARG F 1 8 ? 24.853 6.405 30.664 1.00 46.39 74 ARG F O 1
ATOM 7312 N N . LEU F 1 9 ? 23.453 6.539 28.852 1.00 41.80 75 LEU F N 1
ATOM 7313 C CA . LEU F 1 9 ? 23.936 5.296 28.178 1.00 37.59 75 LEU F CA 1
ATOM 7314 C C . LEU F 1 9 ? 24.154 4.199 29.229 1.00 34.03 75 LEU F C 1
ATOM 7315 O O . LEU F 1 9 ? 25.167 3.484 29.155 1.00 30.26 75 LEU F O 1
ATOM 7320 N N . VAL F 1 10 ? 23.192 4.048 30.141 1.00 32.60 76 VAL F N 1
ATOM 7321 C CA A VAL F 1 10 ? 23.288 3.053 31.251 0.60 32.68 76 VAL F CA 1
ATOM 7322 C CA B VAL F 1 10 ? 23.294 3.053 31.251 0.40 32.50 76 VAL F CA 1
ATOM 7323 C C . VAL F 1 10 ? 23.362 1.630 30.678 1.00 30.70 76 VAL F C 1
ATOM 7324 O O . VAL F 1 10 ? 24.148 0.835 31.206 1.00 29.30 76 VAL F O 1
ATOM 7331 N N . GLU F 1 11 ? 22.567 1.322 29.650 1.00 32.06 77 GLU F N 1
ATOM 7332 C CA . GLU F 1 11 ? 22.596 -0.059 29.080 1.00 33.71 77 GLU F CA 1
ATOM 7333 C C . GLU F 1 11 ? 23.981 -0.365 28.489 1.00 30.61 77 GLU F C 1
ATOM 7334 O O . GLU F 1 11 ? 24.480 -1.496 28.697 1.00 29.27 77 GLU F O 1
ATOM 7340 N N . GLU F 1 12 ? 24.568 0.610 27.788 1.00 29.02 78 GLU F N 1
ATOM 7341 C CA . GLU F 1 12 ? 25.903 0.461 27.151 1.00 28.52 78 GLU F CA 1
ATOM 7342 C C . GLU F 1 12 ? 26.983 0.311 28.232 1.00 27.18 78 GLU F C 1
ATOM 7343 O O . GLU F 1 12 ? 27.873 -0.558 28.074 1.00 27.73 78 GLU F O 1
ATOM 7349 N N . LYS F 1 13 ? 26.912 1.134 29.278 1.00 26.17 79 LYS F N 1
ATOM 7350 C CA . LYS F 1 13 ? 27.896 1.064 30.389 1.00 26.83 79 LYS F CA 1
ATOM 7351 C C . LYS F 1 13 ? 27.785 -0.301 31.072 1.00 27.40 79 LYS F C 1
ATOM 7352 O O . LYS F 1 13 ? 28.825 -0.908 31.377 1.00 26.36 79 LYS F O 1
ATOM 7358 N N . ARG F 1 14 ? 26.555 -0.767 31.289 1.00 28.75 80 ARG F N 1
ATOM 7359 C CA . ARG F 1 14 ? 26.368 -2.073 31.965 1.00 30.10 80 ARG F CA 1
ATOM 7360 C C . ARG F 1 14 ? 26.935 -3.188 31.079 1.00 28.63 80 ARG F C 1
ATOM 7361 O O . ARG F 1 14 ? 27.588 -4.095 31.616 1.00 29.30 80 ARG F O 1
ATOM 7369 N N . ARG F 1 15 ? 26.718 -3.104 29.768 1.00 30.25 81 ARG F N 1
ATOM 7370 C CA . ARG F 1 15 ? 27.205 -4.173 28.856 1.00 32.39 81 ARG F CA 1
ATOM 7371 C C . ARG F 1 15 ? 28.740 -4.157 28.803 1.00 28.86 81 ARG F C 1
ATOM 7372 O O . ARG F 1 15 ? 29.329 -5.244 28.849 1.00 28.50 81 ARG F O 1
ATOM 7380 N N . ALA F 1 16 ? 29.363 -2.979 28.732 1.00 27.12 82 ALA F N 1
ATOM 7381 C CA . ALA F 1 16 ? 30.848 -2.934 28.709 1.00 26.11 82 ALA F CA 1
ATOM 7382 C C . ALA F 1 16 ? 31.386 -3.469 30.043 1.00 24.33 82 ALA F C 1
ATOM 7383 O O . ALA F 1 16 ? 32.292 -4.309 30.014 1.00 23.62 82 ALA F O 1
ATOM 7385 N N . ALA F 1 17 ? 30.801 -3.033 31.163 1.00 23.85 83 ALA F N 1
ATOM 7386 C CA . ALA F 1 17 ? 31.255 -3.455 32.510 1.00 25.14 83 ALA F CA 1
ATOM 7387 C C . ALA F 1 17 ? 31.069 -4.966 32.687 1.00 26.50 83 ALA F C 1
ATOM 7388 O O . ALA F 1 17 ? 31.944 -5.589 33.297 1.00 28.18 83 ALA F O 1
ATOM 7390 N N . LYS F 1 18 ? 29.982 -5.528 32.147 1.00 26.40 84 LYS F N 1
ATOM 7391 C CA . LYS F 1 18 ? 29.724 -6.989 32.270 1.00 30.09 84 LYS F CA 1
ATOM 7392 C C . LYS F 1 18 ? 30.879 -7.736 31.592 1.00 28.56 84 LYS F C 1
ATOM 7393 O O . LYS F 1 18 ? 31.374 -8.722 32.172 1.00 29.46 84 LYS F O 1
ATOM 7399 N N . LEU F 1 19 ? 31.327 -7.239 30.436 1.00 29.73 85 LEU F N 1
ATOM 7400 C CA . LEU F 1 19 ? 32.444 -7.873 29.678 1.00 30.00 85 LEU F CA 1
ATOM 7401 C C . LEU F 1 19 ? 33.755 -7.719 30.475 1.00 27.83 85 LEU F C 1
ATOM 7402 O O . LEU F 1 19 ? 34.519 -8.692 30.546 1.00 28.58 85 LEU F O 1
ATOM 7407 N N . ALA F 1 20 ? 33.998 -6.549 31.075 1.00 26.64 86 ALA F N 1
ATOM 7408 C CA . ALA F 1 20 ? 35.214 -6.335 31.901 1.00 25.54 86 ALA F CA 1
ATOM 7409 C C . ALA F 1 20 ? 35.225 -7.301 33.099 1.00 26.24 86 ALA F C 1
ATOM 7410 O O . ALA F 1 20 ? 36.309 -7.821 33.437 1.00 26.14 86 ALA F O 1
ATOM 7412 N N . ALA F 1 21 ? 34.066 -7.520 33.724 1.00 26.83 87 ALA F N 1
ATOM 7413 C CA . ALA F 1 21 ? 33.948 -8.412 34.909 1.00 28.23 87 ALA F CA 1
ATOM 7414 C C . ALA F 1 21 ? 34.395 -9.853 34.598 1.00 29.55 87 ALA F C 1
ATOM 7415 O O . ALA F 1 21 ? 34.803 -10.547 35.558 1.00 29.61 87 ALA F O 1
ATOM 7417 N N . THR F 1 22 ? 34.332 -10.287 33.333 1.00 29.56 88 THR F N 1
ATOM 7418 C CA . THR F 1 22 ? 34.749 -11.672 32.970 1.00 31.91 88 THR F CA 1
ATOM 7419 C C . THR F 1 22 ? 36.249 -11.859 33.239 1.00 32.33 88 THR F C 1
ATOM 7420 O O . THR F 1 22 ? 36.692 -13.013 33.285 1.00 33.17 88 THR F O 1
ATOM 7424 N N . LEU F 1 23 ? 36.994 -10.769 33.434 1.00 30.66 89 LEU F N 1
ATOM 7425 C CA . LEU F 1 23 ? 38.461 -10.877 33.669 1.00 31.69 89 LEU F CA 1
ATOM 7426 C C . LEU F 1 23 ? 38.749 -11.194 35.145 1.00 31.86 89 LEU F C 1
ATOM 7427 O O . LEU F 1 23 ? 39.887 -11.608 35.437 1.00 33.48 89 LEU F O 1
ATOM 7432 N N . VAL F 1 24 ? 37.759 -11.035 36.034 1.00 32.26 90 VAL F N 1
ATOM 7433 C CA . VAL F 1 24 ? 38.006 -11.220 37.498 1.00 32.71 90 VAL F CA 1
ATOM 7434 C C . VAL F 1 24 ? 38.129 -12.711 37.841 1.00 35.61 90 VAL F C 1
ATOM 7435 O O . VAL F 1 24 ? 37.307 -13.509 37.363 1.00 34.35 90 VAL F O 1
ATOM 7439 N N . GLU F 1 25 ? 39.155 -13.044 38.631 1.00 38.04 91 GLU F N 1
ATOM 7440 C CA . GLU F 1 25 ? 39.417 -14.426 39.117 1.00 41.44 91 GLU F CA 1
ATOM 7441 C C . GLU F 1 25 ? 39.303 -14.420 40.638 1.00 41.57 91 GLU F C 1
ATOM 7442 O O . GLU F 1 25 ? 39.479 -13.379 41.269 1.00 37.83 91 GLU F O 1
ATOM 7448 N N . PRO F 1 26 ? 39.028 -15.574 41.282 1.00 43.38 92 PRO F N 1
ATOM 7449 C CA . PRO F 1 26 ? 38.896 -15.616 42.737 1.00 44.60 92 PRO F CA 1
ATOM 7450 C C . PRO F 1 26 ? 40.152 -15.158 43.496 1.00 44.48 92 PRO F C 1
ATOM 7451 O O . PRO F 1 26 ? 41.245 -15.404 43.021 1.00 42.93 92 PRO F O 1
ATOM 7455 N N . ASP F 1 27 ? 39.936 -14.472 44.629 1.00 44.66 93 ASP F N 1
ATOM 7456 C CA . ASP F 1 27 ? 40.992 -14.020 45.581 1.00 46.07 93 ASP F CA 1
ATOM 7457 C C . ASP F 1 27 ? 41.875 -12.918 44.987 1.00 42.47 93 ASP F C 1
ATOM 7458 O O . ASP F 1 27 ? 42.935 -12.653 45.577 1.00 45.09 93 ASP F O 1
ATOM 7463 N N . GLN F 1 28 ? 41.476 -12.302 43.873 1.00 39.65 94 GLN F N 1
ATOM 7464 C CA . GLN F 1 28 ? 42.316 -11.207 43.316 1.00 36.92 94 GLN F CA 1
ATOM 7465 C C . GLN F 1 28 ? 42.125 -9.930 44.133 1.00 34.55 94 GLN F C 1
ATOM 7466 O O . GLN F 1 28 ? 41.132 -9.839 44.889 1.00 34.20 94 GLN F O 1
ATOM 7472 N N . THR F 1 29 ? 43.089 -9.014 44.003 1.00 33.65 95 THR F N 1
ATOM 7473 C CA . THR F 1 29 ? 43.019 -7.645 44.580 1.00 32.29 95 THR F CA 1
ATOM 7474 C C . THR F 1 29 ? 42.686 -6.737 43.395 1.00 29.05 95 THR F C 1
ATOM 7475 O O . THR F 1 29 ? 43.438 -6.763 42.408 1.00 28.45 95 THR F O 1
ATOM 7479 N N . LEU F 1 30 ? 41.576 -6.009 43.479 1.00 28.15 96 LEU F N 1
ATOM 7480 C CA . LEU F 1 30 ? 41.121 -5.192 42.331 1.00 26.36 96 LEU F CA 1
ATOM 7481 C C . LEU F 1 30 ? 41.056 -3.713 42.694 1.00 25.86 96 LEU F C 1
ATOM 7482 O O . LEU F 1 30 ? 40.695 -3.399 43.836 1.00 27.14 96 LEU F O 1
ATOM 7487 N N . PHE F 1 31 ? 41.420 -2.856 41.743 1.00 24.21 97 PHE F N 1
ATOM 7488 C CA . PHE F 1 31 ? 41.215 -1.399 41.899 1.00 23.37 97 PHE F CA 1
ATOM 7489 C C . PHE F 1 31 ? 40.018 -0.998 41.026 1.00 22.37 97 PHE F C 1
ATOM 7490 O O . PHE F 1 31 ? 39.955 -1.446 39.861 1.00 22.76 97 PHE F O 1
ATOM 7498 N N . PHE F 1 32 ? 39.098 -0.211 41.584 1.00 22.95 98 PHE F N 1
ATOM 7499 C CA . PHE F 1 32 ? 37.928 0.320 40.838 1.00 22.69 98 PHE F CA 1
ATOM 7500 C C . PHE F 1 32 ? 37.976 1.847 40.830 1.00 21.77 98 PHE F C 1
ATOM 7501 O O . PHE F 1 32 ? 37.979 2.467 41.911 1.00 22.69 98 PHE F O 1
ATOM 7509 N N . ASP F 1 33 ? 37.999 2.420 39.624 1.00 20.57 99 ASP F N 1
ATOM 7510 C CA . ASP F 1 33 ? 38.040 3.889 39.441 1.00 20.65 99 ASP F CA 1
ATOM 7511 C C . ASP F 1 33 ? 36.666 4.463 39.819 1.00 21.16 99 ASP F C 1
ATOM 7512 O O . ASP F 1 33 ? 35.739 3.672 40.100 1.00 20.34 99 ASP F O 1
ATOM 7517 N N . CYS F 1 34 ? 36.556 5.789 39.806 1.00 22.21 100 CYS F N 1
ATOM 7518 C CA . CYS F 1 34 ? 35.298 6.498 40.145 1.00 24.07 100 CYS F CA 1
ATOM 7519 C C . CYS F 1 34 ? 34.360 6.520 38.930 1.00 24.53 100 CYS F C 1
ATOM 7520 O O . CYS F 1 34 ? 34.747 6.003 37.849 1.00 24.13 100 CYS F O 1
ATOM 7523 N N . GLY F 1 35 ? 33.159 7.079 39.104 1.00 26.24 101 GLY F N 1
ATOM 7524 C CA . GLY F 1 35 ? 32.210 7.215 37.980 1.00 26.71 101 GLY F CA 1
ATOM 7525 C C . GLY F 1 35 ? 31.043 6.250 38.063 1.00 27.27 101 GLY F C 1
ATOM 7526 O O . GLY F 1 35 ? 30.903 5.559 39.093 1.00 28.03 101 GLY F O 1
ATOM 7527 N N . THR F 1 36 ? 30.248 6.194 36.990 1.00 28.73 102 THR F N 1
ATOM 7528 C CA . THR F 1 36 ? 29.011 5.371 36.931 1.00 30.61 102 THR F CA 1
ATOM 7529 C C . THR F 1 36 ? 29.185 4.132 36.037 1.00 29.19 102 THR F C 1
ATOM 7530 O O . THR F 1 36 ? 28.163 3.448 35.791 1.00 28.89 102 THR F O 1
ATOM 7534 N N . THR F 1 37 ? 30.408 3.839 35.573 1.00 26.30 103 THR F N 1
ATOM 7535 C CA . THR F 1 37 ? 30.635 2.620 34.749 1.00 25.35 103 THR F CA 1
ATOM 7536 C C . THR F 1 37 ? 31.175 1.503 35.653 1.00 25.56 103 THR F C 1
ATOM 7537 O O . THR F 1 37 ? 30.631 0.378 35.614 1.00 25.01 103 THR F O 1
ATOM 7541 N N . THR F 1 38 ? 32.188 1.815 36.463 1.00 24.92 104 THR F N 1
ATOM 7542 C CA . THR F 1 38 ? 32.832 0.807 37.347 1.00 26.00 104 THR F CA 1
ATOM 7543 C C . THR F 1 38 ? 31.830 0.128 38.291 1.00 26.50 104 THR F C 1
ATOM 7544 O O . THR F 1 38 ? 31.995 -1.058 38.563 1.00 28.47 104 THR F O 1
ATOM 7548 N N . PRO F 1 39 ? 30.777 0.785 38.838 1.00 27.79 105 PRO F N 1
ATOM 7549 C CA . PRO F 1 39 ? 29.835 0.084 39.720 1.00 29.14 105 PRO F CA 1
ATOM 7550 C C . PRO F 1 39 ? 29.169 -1.128 39.042 1.00 29.02 105 PRO F C 1
ATOM 7551 O O . PRO F 1 39 ? 28.794 -2.068 39.743 1.00 28.30 105 PRO F O 1
ATOM 7555 N N . TRP F 1 40 ? 29.064 -1.097 37.708 1.00 28.37 106 TRP F N 1
ATOM 7556 C CA . TRP F 1 40 ? 28.461 -2.219 36.936 1.00 28.64 106 TRP F CA 1
ATOM 7557 C C . TRP F 1 40 ? 29.435 -3.397 36.861 1.00 28.04 106 TRP F C 1
ATOM 7558 O O . TRP F 1 40 ? 28.970 -4.533 36.685 1.00 27.80 106 TRP F O 1
ATOM 7569 N N . ILE F 1 41 ? 30.739 -3.128 36.908 1.00 26.27 107 ILE F N 1
ATOM 7570 C CA . ILE F 1 41 ? 31.737 -4.235 36.932 1.00 25.98 107 ILE F CA 1
ATOM 7571 C C . ILE F 1 41 ? 31.548 -4.973 38.262 1.00 27.16 107 ILE F C 1
ATOM 7572 O O . ILE F 1 41 ? 31.478 -6.215 38.259 1.00 29.21 107 ILE F O 1
ATOM 7577 N N . ILE F 1 42 ? 31.460 -4.208 39.352 1.00 28.51 108 ILE F N 1
ATOM 7578 C CA . ILE F 1 42 ? 31.273 -4.745 40.733 1.00 28.71 108 ILE F CA 1
ATOM 7579 C C . ILE F 1 42 ? 29.999 -5.601 40.767 1.00 31.29 108 ILE F C 1
ATOM 7580 O O . ILE F 1 42 ? 30.046 -6.726 41.318 1.00 30.36 108 ILE F O 1
ATOM 7585 N N . GLU F 1 43 ? 28.917 -5.103 40.163 1.00 31.72 109 GLU F N 1
ATOM 7586 C CA . GLU F 1 43 ? 27.617 -5.827 40.138 1.00 34.31 109 GLU F CA 1
ATOM 7587 C C . GLU F 1 43 ? 27.755 -7.145 39.361 1.00 34.40 109 GLU F C 1
ATOM 7588 O O . GLU F 1 43 ? 27.186 -8.144 39.817 1.00 34.99 109 GLU F O 1
ATOM 7594 N N . ALA F 1 44 ? 28.532 -7.146 38.271 1.00 31.78 110 ALA F N 1
ATOM 7595 C CA . ALA F 1 44 ? 28.670 -8.315 37.365 1.00 33.20 110 ALA F CA 1
ATOM 7596 C C . ALA F 1 44 ? 29.497 -9.454 37.982 1.00 33.86 110 ALA F C 1
ATOM 7597 O O . ALA F 1 44 ? 29.297 -10.605 37.562 1.00 35.95 110 ALA F O 1
ATOM 7599 N N . ILE F 1 45 ? 30.414 -9.150 38.901 1.00 33.69 111 ILE F N 1
ATOM 7600 C CA . ILE F 1 45 ? 31.237 -10.215 39.548 1.00 34.60 111 ILE F CA 1
ATOM 7601 C C . ILE F 1 45 ? 30.282 -11.181 40.262 1.00 37.52 111 ILE F C 1
ATOM 7602 O O . ILE F 1 45 ? 29.357 -10.686 40.929 1.00 38.22 111 ILE F O 1
ATOM 7607 N N . ASP F 1 46 ? 30.473 -12.497 40.093 1.00 41.07 112 ASP F N 1
ATOM 7608 C CA . ASP F 1 46 ? 29.589 -13.494 40.762 1.00 45.15 112 ASP F CA 1
ATOM 7609 C C . ASP F 1 46 ? 29.616 -13.236 42.275 1.00 46.28 112 ASP F C 1
ATOM 7610 O O . ASP F 1 46 ? 30.717 -13.029 42.805 1.00 44.72 112 ASP F O 1
ATOM 7615 N N . ASN F 1 47 ? 28.451 -13.294 42.940 1.00 46.44 113 ASN F N 1
ATOM 7616 C CA . ASN F 1 47 ? 28.345 -12.996 44.398 1.00 47.13 113 ASN F CA 1
ATOM 7617 C C . ASN F 1 47 ? 29.118 -14.014 45.243 1.00 45.08 113 ASN F C 1
ATOM 7618 O O . ASN F 1 47 ? 29.483 -13.651 46.371 1.00 43.87 113 ASN F O 1
ATOM 7623 N N . GLU F 1 48 ? 29.359 -15.226 44.734 1.00 43.58 114 GLU F N 1
ATOM 7624 C CA . GLU F 1 48 ? 30.089 -16.249 45.531 1.00 44.04 114 GLU F CA 1
ATOM 7625 C C . GLU F 1 48 ? 31.607 -16.059 45.388 1.00 42.56 114 GLU F C 1
ATOM 7626 O O . GLU F 1 48 ? 32.341 -16.664 46.179 1.00 43.67 114 GLU F O 1
ATOM 7632 N N . ILE F 1 49 ? 32.067 -15.236 44.439 1.00 43.43 115 ILE F N 1
ATOM 7633 C CA . ILE F 1 49 ? 33.539 -15.059 44.233 1.00 41.89 115 ILE F CA 1
ATOM 7634 C C . ILE F 1 49 ? 34.098 -14.091 45.274 1.00 41.70 115 ILE F C 1
ATOM 7635 O O . ILE F 1 49 ? 33.674 -12.938 45.342 1.00 39.19 115 ILE F O 1
ATOM 7640 N N . PRO F 1 50 ? 35.039 -14.541 46.137 1.00 41.40 116 PRO F N 1
ATOM 7641 C CA . PRO F 1 50 ? 35.681 -13.653 47.103 1.00 40.68 116 PRO F CA 1
ATOM 7642 C C . PRO F 1 50 ? 36.796 -12.835 46.433 1.00 38.85 116 PRO F C 1
ATOM 7643 O O . PRO F 1 50 ? 37.482 -13.352 45.570 1.00 37.83 116 PRO F O 1
ATOM 7647 N N . PHE F 1 51 ? 36.933 -11.569 46.822 1.00 36.73 117 PHE F N 1
ATOM 7648 C CA . PHE F 1 51 ? 38.000 -10.717 46.241 1.00 35.27 117 PHE F CA 1
ATOM 7649 C C . PHE F 1 51 ? 38.260 -9.546 47.183 1.00 33.42 117 PHE F C 1
ATOM 7650 O O . PHE F 1 51 ? 37.423 -9.285 48.063 1.00 33.80 117 PHE F O 1
ATOM 7658 N N . THR F 1 52 ? 39.426 -8.924 47.023 1.00 32.81 118 THR F N 1
ATOM 7659 C CA . THR F 1 52 ? 39.810 -7.716 47.794 1.00 31.46 118 THR F CA 1
ATOM 7660 C C . THR F 1 52 ? 39.699 -6.534 46.831 1.00 29.32 118 THR F C 1
ATOM 7661 O O . THR F 1 52 ? 40.145 -6.665 45.679 1.00 28.83 118 THR F O 1
ATOM 7665 N N . ALA F 1 53 ? 39.093 -5.439 47.280 1.00 28.73 119 ALA F N 1
ATOM 7666 C CA . ALA F 1 53 ? 38.934 -4.290 46.367 1.00 27.30 119 ALA F CA 1
ATOM 7667 C C . ALA F 1 53 ? 39.404 -2.997 47.029 1.00 27.25 119 ALA F C 1
ATOM 7668 O O . ALA F 1 53 ? 39.257 -2.838 48.265 1.00 27.49 119 ALA F O 1
ATOM 7670 N N A VAL F 1 54 ? 40.017 -2.114 46.239 0.60 26.42 120 VAL F N 1
ATOM 7671 N N B VAL F 1 54 ? 39.973 -2.124 46.193 0.40 26.25 120 VAL F N 1
ATOM 7672 C CA A VAL F 1 54 ? 40.421 -0.762 46.719 0.60 26.14 120 VAL F CA 1
ATOM 7673 C CA B VAL F 1 54 ? 40.479 -0.776 46.569 0.40 25.81 120 VAL F CA 1
ATOM 7674 C C A VAL F 1 54 ? 39.755 0.249 45.782 0.60 24.94 120 VAL F C 1
ATOM 7675 C C B VAL F 1 54 ? 39.694 0.242 45.740 0.40 24.85 120 VAL F C 1
ATOM 7676 O O A VAL F 1 54 ? 39.652 -0.036 44.571 0.60 24.84 120 VAL F O 1
ATOM 7677 O O B VAL F 1 54 ? 39.447 -0.044 44.550 0.40 24.63 120 VAL F O 1
ATOM 7684 N N . CYS F 1 55 ? 39.278 1.356 46.348 1.00 24.80 121 CYS F N 1
ATOM 7685 C CA . CYS F 1 55 ? 38.556 2.405 45.589 1.00 24.44 121 CYS F CA 1
ATOM 7686 C C . CYS F 1 55 ? 38.838 3.749 46.263 1.00 23.39 121 CYS F C 1
ATOM 7687 O O . CYS F 1 55 ? 39.472 3.740 47.338 1.00 23.21 121 CYS F O 1
ATOM 7690 N N . TYR F 1 56 ? 38.374 4.845 45.667 1.00 22.37 122 TYR F N 1
ATOM 7691 C CA . TYR F 1 56 ? 38.634 6.188 46.251 1.00 22.01 122 TYR F CA 1
ATOM 7692 C C . TYR F 1 56 ? 37.400 7.071 46.069 1.00 22.69 122 TYR F C 1
ATOM 7693 O O . TYR F 1 56 ? 37.548 8.305 46.081 1.00 22.58 122 TYR F O 1
ATOM 7702 N N . SER F 1 57 ? 36.227 6.456 45.919 1.00 24.18 123 SER F N 1
ATOM 7703 C CA . SER F 1 57 ? 34.979 7.243 45.728 1.00 26.48 123 SER F CA 1
ATOM 7704 C C . SER F 1 57 ? 33.836 6.645 46.553 1.00 27.31 123 SER F C 1
ATOM 7705 O O . SER F 1 57 ? 33.810 5.421 46.743 1.00 26.43 123 SER F O 1
ATOM 7708 N N . LEU F 1 58 ? 32.936 7.512 47.020 1.00 28.86 124 LEU F N 1
ATOM 7709 C CA . LEU F 1 58 ? 31.814 7.113 47.905 1.00 30.22 124 LEU F CA 1
ATOM 7710 C C . LEU F 1 58 ? 30.893 6.111 47.199 1.00 30.27 124 LEU F C 1
ATOM 7711 O O . LEU F 1 58 ? 30.636 5.051 47.789 1.00 31.53 124 LEU F O 1
ATOM 7716 N N . ASN F 1 59 ? 30.428 6.416 45.985 1.00 29.97 125 ASN F N 1
ATOM 7717 C CA . ASN F 1 59 ? 29.464 5.489 45.331 1.00 31.84 125 ASN F CA 1
ATOM 7718 C C . ASN F 1 59 ? 30.138 4.136 45.064 1.00 29.78 125 ASN F C 1
ATOM 7719 O O . ASN F 1 59 ? 29.461 3.119 45.222 1.00 29.94 125 ASN F O 1
ATOM 7724 N N . THR F 1 60 ? 31.422 4.135 44.689 1.00 28.57 126 THR F N 1
ATOM 7725 C CA . THR F 1 60 ? 32.161 2.874 44.413 1.00 27.73 126 THR F CA 1
ATOM 7726 C C . THR F 1 60 ? 32.264 2.068 45.706 1.00 27.70 126 THR F C 1
ATOM 7727 O O . THR F 1 60 ? 32.070 0.825 45.675 1.00 27.59 126 THR F O 1
ATOM 7731 N N . PHE F 1 61 ? 32.586 2.759 46.798 1.00 26.40 127 PHE F N 1
ATOM 7732 C CA . PHE F 1 61 ? 32.715 2.075 48.100 1.00 28.10 127 PHE F CA 1
ATOM 7733 C C . PHE F 1 61 ? 31.367 1.472 48.506 1.00 28.72 127 PHE F C 1
ATOM 7734 O O . PHE F 1 61 ? 31.356 0.311 48.916 1.00 29.92 127 PHE F O 1
ATOM 7742 N N . LEU F 1 62 ? 30.282 2.241 48.377 1.00 30.87 128 LEU F N 1
ATOM 7743 C CA . LEU F 1 62 ? 28.935 1.750 48.792 1.00 33.19 128 LEU F CA 1
ATOM 7744 C C . LEU F 1 62 ? 28.558 0.514 47.961 1.00 34.57 128 LEU F C 1
ATOM 7745 O O . LEU F 1 62 ? 27.870 -0.365 48.511 1.00 37.16 128 LEU F O 1
ATOM 7750 N N . ALA F 1 63 ? 28.997 0.452 46.697 1.00 33.42 129 ALA F N 1
ATOM 7751 C CA . ALA F 1 63 ? 28.724 -0.722 45.829 1.00 33.55 129 ALA F CA 1
ATOM 7752 C C . ALA F 1 63 ? 29.536 -1.921 46.338 1.00 33.28 129 ALA F C 1
ATOM 7753 O O . ALA F 1 63 ? 28.976 -3.038 46.401 1.00 33.04 129 ALA F O 1
ATOM 7755 N N . LEU F 1 64 ? 30.813 -1.700 46.675 1.00 31.73 130 LEU F N 1
ATOM 7756 C CA . LEU F 1 64 ? 31.671 -2.789 47.215 1.00 32.03 130 LEU F CA 1
ATOM 7757 C C . LEU F 1 64 ? 31.097 -3.283 48.550 1.00 34.55 130 LEU F C 1
ATOM 7758 O O . LEU F 1 64 ? 31.112 -4.504 48.760 1.00 36.01 130 LEU F O 1
ATOM 7763 N N . LYS F 1 65 ? 30.609 -2.371 49.404 1.00 37.60 131 LYS F N 1
ATOM 7764 C CA . LYS F 1 65 ? 30.063 -2.750 50.742 1.00 40.93 131 LYS F CA 1
ATOM 7765 C C . LYS F 1 65 ? 28.866 -3.703 50.588 1.00 42.07 131 LYS F C 1
ATOM 7766 O O . LYS F 1 65 ? 28.643 -4.535 51.495 1.00 44.36 131 LYS F O 1
ATOM 7772 N N A GLU F 1 66 ? 28.139 -3.567 49.473 0.50 41.32 132 GLU F N 1
ATOM 7773 N N B GLU F 1 66 ? 28.119 -3.585 49.482 0.50 41.18 132 GLU F N 1
ATOM 7774 C CA A GLU F 1 66 ? 26.931 -4.373 49.142 0.50 42.48 132 GLU F CA 1
ATOM 7775 C CA B GLU F 1 66 ? 26.916 -4.436 49.249 0.50 42.29 132 GLU F CA 1
ATOM 7776 C C A GLU F 1 66 ? 27.330 -5.775 48.661 0.50 41.00 132 GLU F C 1
ATOM 7777 C C B GLU F 1 66 ? 27.326 -5.793 48.659 0.50 40.87 132 GLU F C 1
ATOM 7778 O O A GLU F 1 66 ? 26.434 -6.639 48.580 0.50 42.72 132 GLU F O 1
ATOM 7779 O O B GLU F 1 66 ? 26.429 -6.643 48.484 0.50 42.60 132 GLU F O 1
ATOM 7790 N N . LYS F 1 67 ? 28.615 -5.984 48.352 1.00 38.28 133 LYS F N 1
ATOM 7791 C CA . LYS F 1 67 ? 29.111 -7.304 47.861 1.00 37.65 133 LYS F CA 1
ATOM 7792 C C . LYS F 1 67 ? 29.520 -8.100 49.093 1.00 37.18 133 LYS F C 1
ATOM 7793 O O . LYS F 1 67 ? 30.563 -7.828 49.678 1.00 35.26 133 LYS F O 1
ATOM 7799 N N . PRO F 1 68 ? 28.747 -9.139 49.487 1.00 37.69 134 PRO F N 1
ATOM 7800 C CA . PRO F 1 68 ? 29.002 -9.857 50.740 1.00 39.06 134 PRO F CA 1
ATOM 7801 C C . PRO F 1 68 ? 30.369 -10.548 50.895 1.00 38.54 134 PRO F C 1
ATOM 7802 O O . PRO F 1 68 ? 30.789 -10.713 52.029 1.00 40.92 134 PRO F O 1
ATOM 7806 N N . HIS F 1 69 ? 31.036 -10.904 49.794 1.00 37.48 135 HIS F N 1
ATOM 7807 C CA . HIS F 1 69 ? 32.343 -11.615 49.890 1.00 37.05 135 HIS F CA 1
ATOM 7808 C C . HIS F 1 69 ? 33.487 -10.695 49.441 1.00 36.19 135 HIS F C 1
ATOM 7809 O O . HIS F 1 69 ? 34.576 -11.208 49.082 1.00 34.52 135 HIS F O 1
ATOM 7816 N N . CYS F 1 70 ? 33.244 -9.385 49.488 1.00 34.86 136 CYS F N 1
ATOM 7817 C CA . CYS F 1 70 ? 34.284 -8.395 49.117 1.00 34.24 136 CYS F CA 1
ATOM 7818 C C . CYS F 1 70 ? 34.915 -7.810 50.377 1.00 34.78 136 CYS F C 1
ATOM 7819 O O . CYS F 1 70 ? 34.152 -7.344 51.261 1.00 35.46 136 CYS F O 1
ATOM 7822 N N . ARG F 1 71 ? 36.240 -7.909 50.471 1.00 34.18 137 ARG F N 1
ATOM 7823 C CA . ARG F 1 71 ? 37.010 -7.225 51.542 1.00 35.61 137 ARG F CA 1
ATOM 7824 C C . ARG F 1 71 ? 37.286 -5.835 50.956 1.00 33.14 137 ARG F C 1
ATOM 7825 O O . ARG F 1 71 ? 38.164 -5.745 50.095 1.00 31.55 137 ARG F O 1
ATOM 7833 N N . ALA F 1 72 ? 36.519 -4.824 51.376 1.00 34.06 138 ALA F N 1
ATOM 7834 C CA . ALA F 1 72 ? 36.572 -3.468 50.769 1.00 33.23 138 ALA F CA 1
ATOM 7835 C C . ALA F 1 72 ? 37.504 -2.515 51.527 1.00 32.12 138 ALA F C 1
ATOM 7836 O O . ALA F 1 72 ? 37.363 -2.391 52.755 1.00 33.68 138 ALA F O 1
ATOM 7838 N N . PHE F 1 73 ? 38.388 -1.841 50.787 1.00 30.53 139 PHE F N 1
ATOM 7839 C CA . PHE F 1 73 ? 39.339 -0.818 51.286 1.00 30.08 139 PHE F CA 1
ATOM 7840 C C . PHE F 1 73 ? 39.021 0.518 50.620 1.00 29.46 139 PHE F C 1
ATOM 7841 O O . PHE F 1 73 ? 38.762 0.555 49.392 1.00 29.38 139 PHE F O 1
ATOM 7849 N N . LEU F 1 74 ? 39.035 1.582 51.416 1.00 28.95 140 LEU F N 1
ATOM 7850 C CA . LEU F 1 74 ? 38.779 2.925 50.855 1.00 28.80 140 LEU F CA 1
ATOM 7851 C C . LEU F 1 74 ? 40.051 3.754 50.991 1.00 28.84 140 LEU F C 1
ATOM 7852 O O . LEU F 1 74 ? 40.618 3.805 52.096 1.00 28.97 140 LEU F O 1
ATOM 7857 N N . CYS F 1 75 ? 40.497 4.312 49.873 1.00 27.64 141 CYS F N 1
ATOM 7858 C CA . CYS F 1 75 ? 41.629 5.253 49.883 1.00 28.63 141 CYS F CA 1
ATOM 7859 C C . CYS F 1 75 ? 41.083 6.574 50.440 1.00 28.27 141 CYS F C 1
ATOM 7860 O O . CYS F 1 75 ? 40.209 7.160 49.768 1.00 28.00 141 CYS F O 1
ATOM 7863 N N . GLY F 1 76 ? 41.559 7.002 51.613 1.00 26.52 142 GLY F N 1
ATOM 7864 C CA . GLY F 1 76 ? 41.025 8.210 52.270 1.00 26.26 142 GLY F CA 1
ATOM 7865 C C . GLY F 1 76 ? 41.696 9.493 51.817 1.00 24.74 142 GLY F C 1
ATOM 7866 O O . GLY F 1 76 ? 42.615 9.430 50.984 1.00 25.13 142 GLY F O 1
ATOM 7867 N N . GLY F 1 77 ? 41.232 10.621 52.354 1.00 22.65 143 GLY F N 1
ATOM 7868 C CA . GLY F 1 77 ? 41.804 11.929 52.014 1.00 22.29 143 GLY F CA 1
ATOM 7869 C C . GLY F 1 77 ? 40.749 13.011 51.984 1.00 21.73 143 GLY F C 1
ATOM 7870 O O . GLY F 1 77 ? 39.722 12.874 52.684 1.00 22.48 143 GLY F O 1
ATOM 7871 N N . GLU F 1 78 ? 41.000 14.048 51.193 1.00 21.33 144 GLU F N 1
ATOM 7872 C CA . GLU F 1 78 ? 40.076 15.200 51.106 1.00 21.19 144 GLU F CA 1
ATOM 7873 C C . GLU F 1 78 ? 38.918 14.844 50.184 1.00 20.93 144 GLU F C 1
ATOM 7874 O O . GLU F 1 78 ? 39.176 14.353 49.067 1.00 21.11 144 GLU F O 1
ATOM 7880 N N . PHE F 1 79 ? 37.699 15.138 50.619 1.00 21.28 145 PHE F N 1
ATOM 7881 C CA . PHE F 1 79 ? 36.518 14.808 49.788 1.00 21.38 145 PHE F CA 1
ATOM 7882 C C . PHE F 1 79 ? 36.268 15.921 48.770 1.00 21.52 145 PHE F C 1
ATOM 7883 O O . PHE F 1 79 ? 36.322 17.107 49.139 1.00 21.47 145 PHE F O 1
ATOM 7891 N N . HIS F 1 80 ? 36.042 15.518 47.521 1.00 21.53 146 HIS F N 1
ATOM 7892 C CA . HIS F 1 80 ? 35.684 16.430 46.406 1.00 22.34 146 HIS F CA 1
ATOM 7893 C C . HIS F 1 80 ? 34.309 15.989 45.905 1.00 23.19 146 HIS F C 1
ATOM 7894 O O . HIS F 1 80 ? 34.171 14.815 45.565 1.00 23.49 146 HIS F O 1
ATOM 7901 N N . ALA F 1 81 ? 33.338 16.904 45.877 1.00 24.71 147 ALA F N 1
ATOM 7902 C CA . ALA F 1 81 ? 31.946 16.550 45.508 1.00 26.32 147 ALA F CA 1
ATOM 7903 C C . ALA F 1 81 ? 31.856 15.908 44.118 1.00 27.06 147 ALA F C 1
ATOM 7904 O O . ALA F 1 81 ? 31.039 14.979 43.965 1.00 26.95 147 ALA F O 1
ATOM 7906 N N . SER F 1 82 ? 32.619 16.397 43.136 1.00 28.25 148 SER F N 1
ATOM 7907 C CA . SER F 1 82 ? 32.523 15.829 41.762 1.00 29.84 148 SER F CA 1
ATOM 7908 C C . SER F 1 82 ? 33.007 14.371 41.763 1.00 29.05 148 SER F C 1
ATOM 7909 O O . SER F 1 82 ? 34.192 14.139 42.096 1.00 26.89 148 SER F O 1
ATOM 7912 N N . ASN F 1 83 ? 32.104 13.438 41.426 1.00 28.89 149 ASN F N 1
ATOM 7913 C CA . ASN F 1 83 ? 32.361 11.970 41.411 1.00 28.83 149 ASN F CA 1
ATOM 7914 C C . ASN F 1 83 ? 32.558 11.451 42.841 1.00 27.44 149 ASN F C 1
ATOM 7915 O O . ASN F 1 83 ? 32.941 10.271 42.980 1.00 26.79 149 ASN F O 1
ATOM 7920 N N . ALA F 1 84 ? 32.309 12.303 43.848 1.00 26.19 150 ALA F N 1
ATOM 7921 C CA . ALA F 1 84 ? 32.404 11.920 45.277 1.00 25.90 150 ALA F CA 1
ATOM 7922 C C . ALA F 1 84 ? 33.719 11.182 45.539 1.00 23.73 150 ALA F C 1
ATOM 7923 O O . ALA F 1 84 ? 33.677 10.067 46.069 1.00 22.81 150 ALA F O 1
ATOM 7925 N N . ILE F 1 85 ? 34.846 11.827 45.234 1.00 23.52 151 ILE F N 1
ATOM 7926 C CA . ILE F 1 85 ? 36.167 11.149 45.366 1.00 22.73 151 ILE F CA 1
ATOM 7927 C C . ILE F 1 85 ? 36.912 11.648 46.606 1.00 22.26 151 ILE F C 1
ATOM 7928 O O . ILE F 1 85 ? 36.517 12.680 47.192 1.00 21.47 151 ILE F O 1
ATOM 7933 N N . PHE F 1 86 ? 37.928 10.884 47.001 1.00 20.83 152 PHE F N 1
ATOM 7934 C CA . PHE F 1 86 ? 38.842 11.261 48.106 1.00 21.52 152 PHE F CA 1
ATOM 7935 C C . PHE F 1 86 ? 40.224 11.424 47.475 1.00 21.44 152 PHE F C 1
ATOM 7936 O O . PHE F 1 86 ? 40.638 10.541 46.710 1.00 22.26 152 PHE F O 1
ATOM 7944 N N . LYS F 1 87 ? 40.881 12.544 47.755 1.00 21.68 153 LYS F N 1
ATOM 7945 C CA . LYS F 1 87 ? 42.228 12.820 47.204 1.00 22.14 153 LYS F CA 1
ATOM 7946 C C . LYS F 1 87 ? 43.211 12.814 48.365 1.00 21.27 153 LYS F C 1
ATOM 7947 O O . LYS F 1 87 ? 43.108 13.646 49.260 1.00 20.57 153 LYS F O 1
ATOM 7953 N N . PRO F 1 88 ? 44.148 11.845 48.411 1.00 24.15 154 PRO F N 1
ATOM 7954 C CA . PRO F 1 88 ? 45.126 11.778 49.493 1.00 24.45 154 PRO F CA 1
ATOM 7955 C C . PRO F 1 88 ? 45.923 13.080 49.627 1.00 24.02 154 PRO F C 1
ATOM 7956 O O . PRO F 1 88 ? 46.208 13.726 48.632 1.00 23.36 154 PRO F O 1
ATOM 7960 N N . ILE F 1 89 ? 46.235 13.429 50.871 1.00 24.81 155 ILE F N 1
ATOM 7961 C CA . ILE F 1 89 ? 47.011 14.655 51.208 1.00 25.77 155 ILE F CA 1
ATOM 7962 C C . ILE F 1 89 ? 48.389 14.574 50.550 1.00 26.85 155 ILE F C 1
ATOM 7963 O O . ILE F 1 89 ? 48.843 15.607 50.010 1.00 27.22 155 ILE F O 1
ATOM 7968 N N . ASP F 1 90 ? 49.007 13.389 50.597 1.00 27.96 156 ASP F N 1
ATOM 7969 C CA . ASP F 1 90 ? 50.364 13.170 50.034 1.00 29.65 156 ASP F CA 1
ATOM 7970 C C . ASP F 1 90 ? 50.323 11.968 49.082 1.00 29.84 156 ASP F C 1
ATOM 7971 O O . ASP F 1 90 ? 50.143 10.831 49.556 1.00 30.26 156 ASP F O 1
ATOM 7976 N N . PHE F 1 91 ? 50.472 12.229 47.785 1.00 30.43 157 PHE F N 1
ATOM 7977 C CA . PHE F 1 91 ? 50.450 11.167 46.745 1.00 30.78 157 PHE F CA 1
ATOM 7978 C C . PHE F 1 91 ? 51.424 10.030 47.094 1.00 32.45 157 PHE F C 1
ATOM 7979 O O . PHE F 1 91 ? 51.099 8.853 46.830 1.00 32.19 157 PHE F O 1
ATOM 7987 N N . GLN F 1 92 ? 52.570 10.373 47.684 1.00 35.18 158 GLN F N 1
ATOM 7988 C CA . GLN F 1 92 ? 53.628 9.373 48.011 1.00 39.99 158 GLN F CA 1
ATOM 7989 C C . GLN F 1 92 ? 53.126 8.340 49.038 1.00 42.09 158 GLN F C 1
ATOM 7990 O O . GLN F 1 92 ? 53.630 7.194 49.002 1.00 42.15 158 GLN F O 1
ATOM 7996 N N . GLN F 1 93 ? 52.164 8.710 49.895 1.00 42.33 159 GLN F N 1
ATOM 7997 C CA . GLN F 1 93 ? 51.652 7.792 50.955 1.00 43.95 159 GLN F CA 1
ATOM 7998 C C . GLN F 1 93 ? 50.321 7.167 50.529 1.00 44.40 159 GLN F C 1
ATOM 7999 O O . GLN F 1 93 ? 49.569 6.730 51.426 1.00 47.63 159 GLN F O 1
ATOM 8005 N N . THR F 1 94 ? 50.046 7.105 49.223 1.00 42.55 160 THR F N 1
ATOM 8006 C CA . THR F 1 94 ? 48.756 6.545 48.742 1.00 40.84 160 THR F CA 1
ATOM 8007 C C . THR F 1 94 ? 48.783 5.010 48.798 1.00 42.84 160 THR F C 1
ATOM 8008 O O . THR F 1 94 ? 49.680 4.410 48.170 1.00 43.73 160 THR F O 1
ATOM 8012 N N . LEU F 1 95 ? 47.842 4.417 49.541 1.00 43.15 161 LEU F N 1
ATOM 8013 C CA . LEU F 1 95 ? 47.615 2.947 49.638 1.00 44.60 161 LEU F CA 1
ATOM 8014 C C . LEU F 1 95 ? 48.937 2.170 49.600 1.00 45.70 161 LEU F C 1
ATOM 8015 O O . LEU F 1 95 ? 49.113 1.332 48.689 1.00 43.81 161 LEU F O 1
ATOM 8020 N N . ASN F 1 96 ? 49.817 2.416 50.570 1.00 46.06 162 ASN F N 1
ATOM 8021 C CA . ASN F 1 96 ? 51.129 1.720 50.623 1.00 48.68 162 ASN F CA 1
ATOM 8022 C C . ASN F 1 96 ? 50.919 0.200 50.710 1.00 49.66 162 ASN F C 1
ATOM 8023 O O . ASN F 1 96 ? 49.945 -0.236 51.365 1.00 48.52 162 ASN F O 1
ATOM 8028 N N . ASN F 1 97 ? 51.778 -0.557 50.020 1.00 49.99 163 ASN F N 1
ATOM 8029 C CA . ASN F 1 97 ? 51.817 -2.047 50.060 1.00 52.32 163 ASN F CA 1
ATOM 8030 C C . ASN F 1 97 ? 50.650 -2.692 49.288 1.00 49.48 163 ASN F C 1
ATOM 8031 O O . ASN F 1 97 ? 50.503 -3.927 49.403 1.00 49.77 163 ASN F O 1
ATOM 8036 N N . PHE F 1 98 ? 49.844 -1.914 48.553 1.00 45.71 164 PHE F N 1
ATOM 8037 C CA . PHE F 1 98 ? 48.772 -2.503 47.700 1.00 43.81 164 PHE F CA 1
ATOM 8038 C C . PHE F 1 98 ? 49.265 -2.618 46.254 1.00 41.41 164 PHE F C 1
ATOM 8039 O O . PHE F 1 98 ? 49.686 -1.602 45.667 1.00 39.55 164 PHE F O 1
ATOM 8047 N N A CYS F 1 99 ? 49.206 -3.832 45.699 0.50 40.73 165 CYS F N 1
ATOM 8048 N N B CYS F 1 99 ? 49.195 -3.833 45.705 0.50 40.70 165 CYS F N 1
ATOM 8049 C CA A CYS F 1 99 ? 49.625 -4.101 44.296 0.50 39.92 165 CYS F CA 1
ATOM 8050 C CA B CYS F 1 99 ? 49.623 -4.136 44.313 0.50 39.93 165 CYS F CA 1
ATOM 8051 C C A CYS F 1 99 ? 48.499 -4.860 43.598 0.50 38.32 165 CYS F C 1
ATOM 8052 C C B CYS F 1 99 ? 48.487 -4.873 43.608 0.50 38.31 165 CYS F C 1
ATOM 8053 O O A CYS F 1 99 ? 48.584 -6.072 43.420 0.50 38.73 165 CYS F O 1
ATOM 8054 O O B CYS F 1 99 ? 48.553 -6.087 43.434 0.50 38.74 165 CYS F O 1
ATOM 8059 N N . PRO F 1 100 ? 47.408 -4.172 43.186 1.00 35.37 166 PRO F N 1
ATOM 8060 C CA . PRO F 1 100 ? 46.266 -4.838 42.560 1.00 34.15 166 PRO F CA 1
ATOM 8061 C C . PRO F 1 100 ? 46.595 -5.686 41.326 1.00 32.98 166 PRO F C 1
ATOM 8062 O O . PRO F 1 100 ? 47.427 -5.286 40.529 1.00 31.90 166 PRO F O 1
ATOM 8066 N N . ASP F 1 101 ? 45.945 -6.848 41.239 1.00 33.16 167 ASP F N 1
ATOM 8067 C CA . ASP F 1 101 ? 46.073 -7.775 40.087 1.00 33.42 167 ASP F CA 1
ATOM 8068 C C . ASP F 1 101 ? 45.487 -7.083 38.852 1.00 31.20 167 ASP F C 1
ATOM 8069 O O . ASP F 1 101 ? 46.064 -7.211 37.753 1.00 30.99 167 ASP F O 1
ATOM 8074 N N . ILE F 1 102 ? 44.369 -6.376 39.040 1.00 29.32 168 ILE F N 1
ATOM 8075 C CA . ILE F 1 102 ? 43.713 -5.652 37.913 1.00 27.51 168 ILE F CA 1
ATOM 8076 C C . ILE F 1 102 ? 43.224 -4.287 38.393 1.00 26.02 168 ILE F C 1
ATOM 8077 O O . ILE F 1 102 ? 42.666 -4.195 39.515 1.00 26.31 168 ILE F O 1
ATOM 8082 N N . ALA F 1 103 ? 43.441 -3.273 37.563 1.00 24.54 169 ALA F N 1
ATOM 8083 C CA . ALA F 1 103 ? 42.887 -1.927 37.806 1.00 23.16 169 ALA F CA 1
ATOM 8084 C C . ALA F 1 103 ? 41.860 -1.663 36.704 1.00 22.81 169 ALA F C 1
ATOM 8085 O O . ALA F 1 103 ? 42.214 -1.837 35.509 1.00 23.00 169 ALA F O 1
ATOM 8087 N N . PHE F 1 104 ? 40.624 -1.362 37.096 1.00 22.19 170 PHE F N 1
ATOM 8088 C CA . PHE F 1 104 ? 39.564 -0.989 36.127 1.00 21.89 170 PHE F CA 1
ATOM 8089 C C . PHE F 1 104 ? 39.460 0.534 36.126 1.00 21.09 170 PHE F C 1
ATOM 8090 O O . PHE F 1 104 ? 39.102 1.108 37.174 1.00 21.08 170 PHE F O 1
ATOM 8098 N N . TYR F 1 105 ? 39.755 1.162 34.986 1.00 20.96 171 TYR F N 1
ATOM 8099 C CA . TYR F 1 105 ? 39.755 2.643 34.879 1.00 20.47 171 TYR F CA 1
ATOM 8100 C C . TYR F 1 105 ? 38.527 3.167 34.145 1.00 20.70 171 TYR F C 1
ATOM 8101 O O . TYR F 1 105 ? 37.918 2.453 33.315 1.00 21.11 171 TYR F O 1
ATOM 8110 N N . SER F 1 106 ? 38.209 4.422 34.442 1.00 20.60 172 SER F N 1
ATOM 8111 C CA . SER F 1 106 ? 37.135 5.207 33.801 1.00 21.30 172 SER F CA 1
ATOM 8112 C C . SER F 1 106 ? 37.803 6.383 33.081 1.00 21.09 172 SER F C 1
ATOM 8113 O O . SER F 1 106 ? 38.924 6.779 33.480 1.00 20.70 172 SER F O 1
ATOM 8116 N N . ALA F 1 107 ? 37.156 6.895 32.045 1.00 21.49 173 ALA F N 1
ATOM 8117 C CA . ALA F 1 107 ? 37.684 8.081 31.333 1.00 21.76 173 ALA F CA 1
ATOM 8118 C C . ALA F 1 107 ? 36.523 8.776 30.630 1.00 22.60 173 ALA F C 1
ATOM 8119 O O . ALA F 1 107 ? 35.588 8.070 30.200 1.00 23.51 173 ALA F O 1
ATOM 8121 N N . ALA F 1 108 ? 36.581 10.102 30.561 1.00 22.90 174 ALA F N 1
ATOM 8122 C CA . ALA F 1 108 ? 35.563 10.917 29.860 1.00 24.24 174 ALA F CA 1
ATOM 8123 C C . ALA F 1 108 ? 35.948 11.044 28.383 1.00 24.98 174 ALA F C 1
ATOM 8124 O O . ALA F 1 108 ? 35.066 11.368 27.562 1.00 26.19 174 ALA F O 1
ATOM 8126 N N . GLY F 1 109 ? 37.226 10.812 28.067 1.00 24.45 175 GLY F N 1
ATOM 8127 C CA . GLY F 1 109 ? 37.704 10.929 26.679 1.00 25.29 175 GLY F CA 1
ATOM 8128 C C . GLY F 1 109 ? 38.771 9.903 26.352 1.00 24.78 175 GLY F C 1
ATOM 8129 O O . GLY F 1 109 ? 39.614 9.608 27.229 1.00 23.83 175 GLY F O 1
ATOM 8130 N N . VAL F 1 110 ? 38.715 9.367 25.133 1.00 25.70 176 VAL F N 1
ATOM 8131 C CA . VAL F 1 110 ? 39.704 8.372 24.623 1.00 25.78 176 VAL F CA 1
ATOM 8132 C C . VAL F 1 110 ? 40.121 8.858 23.230 1.00 27.11 176 VAL F C 1
ATOM 8133 O O . VAL F 1 110 ? 39.290 8.808 22.315 1.00 28.12 176 VAL F O 1
ATOM 8137 N N . HIS F 1 111 ? 41.369 9.304 23.102 1.00 27.02 177 HIS F N 1
ATOM 8138 C CA . HIS F 1 111 ? 41.870 9.925 21.851 1.00 28.44 177 HIS F CA 1
ATOM 8139 C C . HIS F 1 111 ? 43.228 9.304 21.502 1.00 28.51 177 HIS F C 1
ATOM 8140 O O . HIS F 1 111 ? 44.028 9.101 22.421 1.00 27.74 177 HIS F O 1
ATOM 8147 N N . VAL F 1 112 ? 43.470 9.013 20.220 1.00 29.93 178 VAL F N 1
ATOM 8148 C CA . VAL F 1 112 ? 44.745 8.353 19.809 1.00 30.44 178 VAL F CA 1
ATOM 8149 C C . VAL F 1 112 ? 45.948 9.240 20.166 1.00 31.24 178 VAL F C 1
ATOM 8150 O O . VAL F 1 112 ? 46.937 8.690 20.692 1.00 30.92 178 VAL F O 1
ATOM 8154 N N . SER F 1 113 ? 45.871 10.545 19.884 1.00 32.48 179 SER F N 1
ATOM 8155 C CA . SER F 1 113 ? 47.001 11.478 20.157 1.00 33.49 179 SER F CA 1
ATOM 8156 C C . SER F 1 113 ? 46.996 11.992 21.602 1.00 32.17 179 SER F C 1
ATOM 8157 O O . SER F 1 113 ? 48.051 11.908 22.256 1.00 31.94 179 SER F O 1
ATOM 8160 N N . LYS F 1 114 ? 45.856 12.505 22.078 1.00 31.81 180 LYS F N 1
ATOM 8161 C CA . LYS F 1 114 ? 45.802 13.143 23.423 1.00 30.63 180 LYS F CA 1
ATOM 8162 C C . LYS F 1 114 ? 45.784 12.086 24.537 1.00 28.56 180 LYS F C 1
ATOM 8163 O O . LYS F 1 114 ? 46.203 12.433 25.654 1.00 28.56 180 LYS F O 1
ATOM 8169 N N . GLY F 1 115 ? 45.307 10.869 24.249 1.00 27.23 181 GLY F N 1
ATOM 8170 C CA . GLY F 1 115 ? 45.271 9.775 25.243 1.00 25.59 181 GLY F CA 1
ATOM 8171 C C . GLY F 1 115 ? 43.947 9.703 25.990 1.00 24.49 181 GLY F C 1
ATOM 8172 O O . GLY F 1 115 ? 42.910 10.105 25.411 1.00 24.68 181 GLY F O 1
ATOM 8173 N N . ALA F 1 116 ? 43.982 9.155 27.210 1.00 23.29 182 ALA F N 1
ATOM 8174 C CA . ALA F 1 116 ? 42.791 9.051 28.085 1.00 22.80 182 ALA F CA 1
ATOM 8175 C C . ALA F 1 116 ? 42.714 10.298 28.972 1.00 22.80 182 ALA F C 1
ATOM 8176 O O . ALA F 1 116 ? 43.729 10.638 29.619 1.00 22.01 182 ALA F O 1
ATOM 8178 N N . THR F 1 117 ? 41.541 10.930 29.017 1.00 23.17 183 THR F N 1
ATOM 8179 C CA . THR F 1 117 ? 41.336 12.158 29.821 1.00 23.45 183 THR F CA 1
ATOM 8180 C C . THR F 1 117 ? 40.084 12.036 30.698 1.00 23.81 183 THR F C 1
ATOM 8181 O O . THR F 1 117 ? 39.209 11.184 30.402 1.00 23.17 183 THR F O 1
ATOM 8185 N N . CYS F 1 118 ? 40.005 12.887 31.725 1.00 24.61 184 CYS F N 1
ATOM 8186 C CA . CYS F 1 118 ? 38.825 12.949 32.624 1.00 25.71 184 CYS F CA 1
ATOM 8187 C C . CYS F 1 118 ? 38.524 14.436 32.876 1.00 26.35 184 CYS F C 1
ATOM 8188 O O . CYS F 1 118 ? 39.296 15.292 32.389 1.00 26.13 184 CYS F O 1
ATOM 8191 N N . PHE F 1 119 ? 37.419 14.747 33.552 1.00 26.65 185 PHE F N 1
ATOM 8192 C CA . PHE F 1 119 ? 37.049 16.171 33.747 1.00 27.89 185 PHE F CA 1
ATOM 8193 C C . PHE F 1 119 ? 37.829 16.835 34.882 1.00 27.29 185 PHE F C 1
ATOM 8194 O O . PHE F 1 119 ? 38.086 18.053 34.768 1.00 28.50 185 PHE F O 1
ATOM 8202 N N . ASN F 1 120 ? 38.244 16.070 35.893 1.00 25.87 186 ASN F N 1
ATOM 8203 C CA . ASN F 1 120 ? 38.779 16.710 37.126 1.00 25.89 186 ASN F CA 1
ATOM 8204 C C . ASN F 1 120 ? 40.232 16.330 37.433 1.00 24.34 186 ASN F C 1
ATOM 8205 O O . ASN F 1 120 ? 40.531 15.135 37.527 1.00 23.87 186 ASN F O 1
ATOM 8210 N N . LEU F 1 121 ? 41.073 17.342 37.654 1.00 24.83 187 LEU F N 1
ATOM 8211 C CA . LEU F 1 121 ? 42.496 17.117 38.032 1.00 24.21 187 LEU F CA 1
ATOM 8212 C C . LEU F 1 121 ? 42.584 16.392 39.385 1.00 22.90 187 LEU F C 1
ATOM 8213 O O . LEU F 1 121 ? 43.592 15.715 39.608 1.00 22.55 187 LEU F O 1
ATOM 8218 N N . GLU F 1 122 ? 41.575 16.542 40.253 1.00 22.91 188 GLU F N 1
ATOM 8219 C CA . GLU F 1 122 ? 41.635 15.945 41.620 1.00 22.84 188 GLU F CA 1
ATOM 8220 C C . GLU F 1 122 ? 41.585 14.407 41.562 1.00 22.56 188 GLU F C 1
ATOM 8221 O O . GLU F 1 122 ? 41.931 13.779 42.576 1.00 22.49 188 GLU F O 1
ATOM 8227 N N . GLU F 1 123 ? 41.179 13.825 40.427 1.00 22.95 189 GLU F N 1
ATOM 8228 C CA . GLU F 1 123 ? 41.082 12.345 40.272 1.00 22.88 189 GLU F CA 1
ATOM 8229 C C . GLU F 1 123 ? 42.415 11.773 39.766 1.00 22.45 189 GLU F C 1
ATOM 8230 O O . GLU F 1 123 ? 42.626 10.553 39.889 1.00 21.76 189 GLU F O 1
ATOM 8236 N N . LEU F 1 124 ? 43.294 12.629 39.244 1.00 22.51 190 LEU F N 1
ATOM 8237 C CA . LEU F 1 124 ? 44.561 12.146 38.640 1.00 22.27 190 LEU F CA 1
ATOM 8238 C C . LEU F 1 124 ? 45.466 11.460 39.659 1.00 22.28 190 LEU F C 1
ATOM 8239 O O . LEU F 1 124 ? 46.071 10.454 39.320 1.00 21.38 190 LEU F O 1
ATOM 8244 N N . PRO F 1 125 ? 45.621 11.940 40.917 1.00 22.69 191 PRO F N 1
ATOM 8245 C CA . PRO F 1 125 ? 46.522 11.268 41.856 1.00 22.50 191 PRO F CA 1
ATOM 8246 C C . PRO F 1 125 ? 46.236 9.768 42.063 1.00 22.29 191 PRO F C 1
ATOM 8247 O O . PRO F 1 125 ? 47.169 8.993 41.942 1.00 22.80 191 PRO F O 1
ATOM 8251 N N . VAL F 1 126 ? 44.983 9.372 42.318 1.00 21.76 192 VAL F N 1
ATOM 8252 C CA . VAL F 1 126 ? 44.722 7.918 42.562 1.00 21.84 192 VAL F CA 1
ATOM 8253 C C . VAL F 1 126 ? 44.770 7.169 41.221 1.00 21.39 192 VAL F C 1
ATOM 8254 O O . VAL F 1 126 ? 45.274 6.037 41.200 1.00 22.12 192 VAL F O 1
ATOM 8258 N N . LYS F 1 127 ? 44.279 7.774 40.139 1.00 20.87 193 LYS F N 1
ATOM 8259 C CA . LYS F 1 127 ? 44.373 7.107 38.812 1.00 21.02 193 LYS F CA 1
ATOM 8260 C C . LYS F 1 127 ? 45.857 6.853 38.506 1.00 21.53 193 LYS F C 1
ATOM 8261 O O . LYS F 1 127 ? 46.193 5.733 38.078 1.00 21.53 193 LYS F O 1
ATOM 8267 N N . HIS F 1 128 ? 46.721 7.840 38.773 1.00 21.80 194 HIS F N 1
ATOM 8268 C CA . HIS F 1 128 ? 48.178 7.676 38.508 1.00 22.62 194 HIS F CA 1
ATOM 8269 C C . HIS F 1 128 ? 48.766 6.633 39.465 1.00 23.48 194 HIS F C 1
ATOM 8270 O O . HIS F 1 128 ? 49.642 5.867 39.029 1.00 23.77 194 HIS F O 1
ATOM 8277 N N . TRP F 1 129 ? 48.272 6.587 40.704 1.00 23.27 195 TRP F N 1
ATOM 8278 C CA . TRP F 1 129 ? 48.753 5.573 41.678 1.00 24.37 195 TRP F CA 1
ATOM 8279 C C . TRP F 1 129 ? 48.483 4.172 41.110 1.00 24.31 195 TRP F C 1
ATOM 8280 O O . TRP F 1 129 ? 49.403 3.324 41.122 1.00 25.06 195 TRP F O 1
ATOM 8291 N N . ALA F 1 130 ? 47.257 3.943 40.636 1.00 23.67 196 ALA F N 1
ATOM 8292 C CA . ALA F 1 130 ? 46.869 2.624 40.080 1.00 24.48 196 ALA F CA 1
ATOM 8293 C C . ALA F 1 130 ? 47.703 2.290 38.843 1.00 24.92 196 ALA F C 1
ATOM 8294 O O . ALA F 1 130 ? 48.140 1.150 38.670 1.00 24.48 196 ALA F O 1
ATOM 8304 N N . SER F 1 132 ? 50.634 3.035 38.263 1.00 29.36 198 SER F N 1
ATOM 8305 C CA . SER F 1 132 ? 52.000 2.691 38.627 1.00 31.83 198 SER F CA 1
ATOM 8306 C C . SER F 1 132 ? 52.083 1.410 39.459 1.00 33.10 198 SER F C 1
ATOM 8307 O O . SER F 1 132 ? 53.130 0.770 39.465 1.00 34.68 198 SER F O 1
ATOM 8318 N N . ALA F 1 134 ? 49.245 -1.183 39.779 1.00 32.48 200 ALA F N 1
ATOM 8319 C CA . ALA F 1 134 ? 48.471 -2.332 39.322 1.00 32.97 200 ALA F CA 1
ATOM 8320 C C . ALA F 1 134 ? 49.275 -3.165 38.313 1.00 34.41 200 ALA F C 1
ATOM 8321 O O . ALA F 1 134 ? 50.109 -2.591 37.598 1.00 32.87 200 ALA F O 1
ATOM 8323 N N . GLN F 1 135 ? 48.993 -4.472 38.248 1.00 30.45 201 GLN F N 1
ATOM 8324 C CA . GLN F 1 135 ? 49.714 -5.419 37.352 1.00 34.63 201 GLN F CA 1
ATOM 8325 C C . GLN F 1 135 ? 49.040 -5.496 35.971 1.00 34.12 201 GLN F C 1
ATOM 8326 O O . GLN F 1 135 ? 49.744 -5.828 35.005 1.00 35.62 201 GLN F O 1
ATOM 8332 N N . LYS F 1 136 ? 47.737 -5.207 35.879 1.00 31.16 202 LYS F N 1
ATOM 8333 C CA . LYS F 1 136 ? 47.021 -5.230 34.574 1.00 30.56 202 LYS F CA 1
ATOM 8334 C C . LYS F 1 136 ? 46.095 -4.013 34.540 1.00 27.74 202 LYS F C 1
ATOM 8335 O O . LYS F 1 136 ? 45.377 -3.800 35.535 1.00 26.38 202 LYS F O 1
ATOM 8341 N N . HIS F 1 137 ? 46.103 -3.279 33.425 1.00 25.53 203 HIS F N 1
ATOM 8342 C CA . HIS F 1 137 ? 45.347 -2.006 33.304 1.00 23.16 203 HIS F CA 1
ATOM 8343 C C . HIS F 1 137 ? 44.224 -2.152 32.281 1.00 22.95 203 HIS F C 1
ATOM 8344 O O . HIS F 1 137 ? 44.528 -2.339 31.078 1.00 21.95 203 HIS F O 1
ATOM 8351 N N . VAL F 1 138 ? 42.983 -1.999 32.755 1.00 21.84 204 VAL F N 1
ATOM 8352 C CA . VAL F 1 138 ? 41.779 -2.210 31.911 1.00 22.06 204 VAL F CA 1
ATOM 8353 C C . VAL F 1 138 ? 40.926 -0.935 31.891 1.00 21.32 204 VAL F C 1
ATOM 8354 O O . VAL F 1 138 ? 40.365 -0.568 32.943 1.00 20.49 204 VAL F O 1
ATOM 8358 N N . LEU F 1 139 ? 40.837 -0.296 30.725 1.00 21.69 205 LEU F N 1
ATOM 8359 C CA . LEU F 1 139 ? 40.018 0.929 30.566 1.00 21.19 205 LEU F CA 1
ATOM 8360 C C . LEU F 1 139 ? 38.620 0.504 30.115 1.00 21.49 205 LEU F C 1
ATOM 8361 O O . LEU F 1 139 ? 38.517 -0.167 29.066 1.00 22.83 205 LEU F O 1
ATOM 8366 N N . VAL F 1 140 ? 37.593 0.891 30.872 1.00 20.29 206 VAL F N 1
ATOM 8367 C CA . VAL F 1 140 ? 36.193 0.481 30.549 1.00 21.24 206 VAL F CA 1
ATOM 8368 C C . VAL F 1 140 ? 35.414 1.743 30.186 1.00 21.83 206 VAL F C 1
ATOM 8369 O O . VAL F 1 140 ? 35.125 2.551 31.100 1.00 21.74 206 VAL F O 1
ATOM 8373 N N . VAL F 1 141 ? 35.088 1.876 28.898 1.00 22.18 207 VAL F N 1
ATOM 8374 C CA . VAL F 1 141 ? 34.463 3.112 28.356 1.00 23.59 207 VAL F CA 1
ATOM 8375 C C . VAL F 1 141 ? 33.378 2.792 27.325 1.00 25.48 207 VAL F C 1
ATOM 8376 O O . VAL F 1 141 ? 33.630 1.969 26.424 1.00 27.95 207 VAL F O 1
ATOM 8380 N N . ASP F 1 142 ? 32.233 3.466 27.432 1.00 25.35 208 ASP F N 1
ATOM 8381 C CA . ASP F 1 142 ? 31.151 3.310 26.429 1.00 26.97 208 ASP F CA 1
ATOM 8382 C C . ASP F 1 142 ? 31.618 4.011 25.143 1.00 26.85 208 ASP F C 1
ATOM 8383 O O . ASP F 1 142 ? 32.547 4.842 25.216 1.00 26.98 208 ASP F O 1
ATOM 8388 N N . HIS F 1 143 ? 30.981 3.699 24.014 1.00 28.01 209 HIS F N 1
ATOM 8389 C CA . HIS F 1 143 ? 31.374 4.222 22.676 1.00 29.59 209 HIS F CA 1
ATOM 8390 C C . HIS F 1 143 ? 31.402 5.758 22.601 1.00 29.65 209 HIS F C 1
ATOM 8391 O O . HIS F 1 143 ? 32.104 6.272 21.710 1.00 28.89 209 HIS F O 1
ATOM 8398 N N . SER F 1 144 ? 30.690 6.466 23.485 1.00 30.43 210 SER F N 1
ATOM 8399 C CA . SER F 1 144 ? 30.625 7.952 23.388 1.00 31.09 210 SER F CA 1
ATOM 8400 C C . SER F 1 144 ? 31.944 8.609 23.825 1.00 30.42 210 SER F C 1
ATOM 8401 O O . SER F 1 144 ? 32.147 9.778 23.472 1.00 31.69 210 SER F O 1
ATOM 8404 N N . LYS F 1 145 ? 32.805 7.895 24.556 1.00 27.99 211 LYS F N 1
ATOM 8405 C CA . LYS F 1 145 ? 34.075 8.496 25.061 1.00 27.04 211 LYS F CA 1
ATOM 8406 C C . LYS F 1 145 ? 35.111 8.642 23.935 1.00 26.96 211 LYS F C 1
ATOM 8407 O O . LYS F 1 145 ? 35.998 9.515 24.060 1.00 25.76 211 LYS F O 1
ATOM 8413 N N . PHE F 1 146 ? 35.000 7.831 22.879 1.00 27.19 212 PHE F N 1
ATOM 8414 C CA . PHE F 1 146 ? 35.983 7.836 21.762 1.00 28.03 212 PHE F CA 1
ATOM 8415 C C . PHE F 1 146 ? 35.942 9.159 20.986 1.00 29.41 212 PHE F C 1
ATOM 8416 O O . PHE F 1 146 ? 34.851 9.614 20.577 1.00 31.17 212 PHE F O 1
ATOM 8424 N N . GLY F 1 147 ? 37.125 9.757 20.804 1.00 29.28 213 GLY F N 1
ATOM 8425 C CA . GLY F 1 147 ? 37.275 11.025 20.065 1.00 30.43 213 GLY F CA 1
ATOM 8426 C C . GLY F 1 147 ? 37.176 12.246 20.961 1.00 30.16 213 GLY F C 1
ATOM 8427 O O . GLY F 1 147 ? 37.531 13.345 20.491 1.00 32.75 213 GLY F O 1
ATOM 8428 N N . LYS F 1 148 ? 36.720 12.078 22.204 1.00 28.03 214 LYS F N 1
ATOM 8429 C CA . LYS F 1 148 ? 36.586 13.252 23.105 1.00 29.13 214 LYS F CA 1
ATOM 8430 C C . LYS F 1 148 ? 37.910 13.525 23.824 1.00 27.75 214 LYS F C 1
ATOM 8431 O O . LYS F 1 148 ? 38.691 12.572 24.041 1.00 25.18 214 LYS F O 1
ATOM 8437 N N . VAL F 1 149 ? 38.141 14.804 24.130 1.00 27.62 215 VAL F N 1
ATOM 8438 C CA . VAL F 1 149 ? 39.349 15.277 24.864 1.00 27.26 215 VAL F CA 1
ATOM 8439 C C . VAL F 1 149 ? 38.861 16.155 26.018 1.00 27.31 215 VAL F C 1
ATOM 8440 O O . VAL F 1 149 ? 38.258 17.213 25.742 1.00 27.65 215 VAL F O 1
ATOM 8444 N N . ARG F 1 150 ? 39.103 15.714 27.252 1.00 26.84 216 ARG F N 1
ATOM 8445 C CA . ARG F 1 150 ? 38.687 16.484 28.457 1.00 28.16 216 ARG F CA 1
ATOM 8446 C C . ARG F 1 150 ? 39.920 17.140 29.075 1.00 28.25 216 ARG F C 1
ATOM 8447 O O . ARG F 1 150 ? 41.050 16.794 28.745 1.00 26.86 216 ARG F O 1
ATOM 8455 N N . PRO F 1 151 ? 39.739 18.097 30.012 1.00 31.13 217 PRO F N 1
ATOM 8456 C CA . PRO F 1 151 ? 40.857 18.885 30.538 1.00 32.52 217 PRO F CA 1
ATOM 8457 C C . PRO F 1 151 ? 41.898 18.218 31.452 1.00 30.99 217 PRO F C 1
ATOM 8458 O O . PRO F 1 151 ? 42.953 18.799 31.591 1.00 33.83 217 PRO F O 1
ATOM 8462 N N . ALA F 1 152 ? 41.596 17.061 32.044 1.00 27.63 218 ALA F N 1
ATOM 8463 C CA . ALA F 1 152 ? 42.563 16.400 32.959 1.00 25.67 218 ALA F CA 1
ATOM 8464 C C . ALA F 1 152 ? 43.115 15.149 32.268 1.00 24.43 218 ALA F C 1
ATOM 8465 O O . ALA F 1 152 ? 42.322 14.229 32.004 1.00 24.56 218 ALA F O 1
ATOM 8467 N N . ARG F 1 153 ? 44.428 15.093 32.037 1.00 23.74 219 ARG F N 1
ATOM 8468 C CA . ARG F 1 153 ? 44.991 13.959 31.255 1.00 23.39 219 ARG F CA 1
ATOM 8469 C C . ARG F 1 153 ? 45.532 12.864 32.161 1.00 22.38 219 ARG F C 1
ATOM 8470 O O . ARG F 1 153 ? 46.399 13.111 32.994 1.00 22.68 219 ARG F O 1
ATOM 8486 N N . GLY F 1 155 ? 46.812 9.732 30.760 1.00 22.96 221 GLY F N 1
ATOM 8487 C CA . GLY F 1 155 ? 47.988 9.166 30.116 1.00 24.76 221 GLY F CA 1
ATOM 8488 C C . GLY F 1 155 ? 47.710 8.666 28.707 1.00 25.22 221 GLY F C 1
ATOM 8489 O O . GLY F 1 155 ? 46.556 8.748 28.253 1.00 24.63 221 GLY F O 1
ATOM 8490 N N . ASP F 1 156 ? 48.748 8.166 28.031 1.00 29.33 222 ASP F N 1
ATOM 8491 C CA . ASP F 1 156 ? 48.626 7.663 26.635 1.00 31.52 222 ASP F CA 1
ATOM 8492 C C . ASP F 1 156 ? 47.792 6.378 26.656 1.00 29.19 222 ASP F C 1
ATOM 8493 O O . ASP F 1 156 ? 47.805 5.688 27.689 1.00 26.73 222 ASP F O 1
ATOM 8498 N N . LEU F 1 157 ? 47.101 6.068 25.556 1.00 27.83 223 LEU F N 1
ATOM 8499 C CA . LEU F 1 157 ? 46.286 4.826 25.503 1.00 28.60 223 LEU F CA 1
ATOM 8500 C C . LEU F 1 157 ? 47.177 3.587 25.670 1.00 29.19 223 LEU F C 1
ATOM 8501 O O . LEU F 1 157 ? 46.651 2.573 26.149 1.00 29.09 223 LEU F O 1
ATOM 8506 N N . LYS F 1 158 ? 48.464 3.658 25.308 1.00 31.33 224 LYS F N 1
ATOM 8507 C CA . LYS F 1 158 ? 49.330 2.451 25.434 1.00 34.67 224 LYS F CA 1
ATOM 8508 C C . LYS F 1 158 ? 49.605 2.143 26.916 1.00 33.65 224 LYS F C 1
ATOM 8509 O O . LYS F 1 158 ? 50.200 1.083 27.192 1.00 34.34 224 LYS F O 1
ATOM 8515 N N . ARG F 1 159 ? 49.165 3.010 27.832 1.00 30.33 225 ARG F N 1
ATOM 8516 C CA . ARG F 1 159 ? 49.280 2.719 29.287 1.00 31.49 225 ARG F CA 1
ATOM 8517 C C . ARG F 1 159 ? 48.298 1.597 29.660 1.00 28.16 225 ARG F C 1
ATOM 8518 O O . ARG F 1 159 ? 48.458 1.008 30.742 1.00 28.30 225 ARG F O 1
ATOM 8526 N N . PHE F 1 160 ? 47.290 1.351 28.813 1.00 26.74 226 PHE F N 1
ATOM 8527 C CA . PHE F 1 160 ? 46.249 0.325 29.084 1.00 25.95 226 PHE F CA 1
ATOM 8528 C C . PHE F 1 160 ? 46.535 -0.956 28.292 1.00 25.04 226 PHE F C 1
ATOM 8529 O O . PHE F 1 160 ? 46.878 -0.894 27.103 1.00 25.57 226 PHE F O 1
ATOM 8537 N N . ASP F 1 161 ? 46.399 -2.089 28.976 1.00 24.53 227 ASP F N 1
ATOM 8538 C CA . ASP F 1 161 ? 46.599 -3.438 28.390 1.00 24.58 227 ASP F CA 1
ATOM 8539 C C . ASP F 1 161 ? 45.352 -3.818 27.596 1.00 23.84 227 ASP F C 1
ATOM 8540 O O . ASP F 1 161 ? 45.480 -4.512 26.555 1.00 24.90 227 ASP F O 1
ATOM 8545 N N . ILE F 1 162 ? 44.198 -3.372 28.088 1.00 22.78 228 ILE F N 1
ATOM 8546 C CA . ILE F 1 162 ? 42.883 -3.723 27.486 1.00 23.49 228 ILE F CA 1
ATOM 8547 C C . ILE F 1 162 ? 41.964 -2.502 27.546 1.00 22.68 228 ILE F C 1
ATOM 8548 O O . ILE F 1 162 ? 41.987 -1.792 28.564 1.00 22.74 228 ILE F O 1
ATOM 8553 N N . VAL F 1 163 ? 41.225 -2.270 26.464 1.00 22.33 229 VAL F N 1
ATOM 8554 C CA . VAL F 1 163 ? 40.169 -1.231 26.372 1.00 22.13 229 VAL F CA 1
ATOM 8555 C C . VAL F 1 163 ? 38.874 -2.002 26.135 1.00 22.35 229 VAL F C 1
ATOM 8556 O O . VAL F 1 163 ? 38.816 -2.754 25.134 1.00 23.94 229 VAL F O 1
ATOM 8560 N N . VAL F 1 164 ? 37.920 -1.870 27.056 1.00 22.75 230 VAL F N 1
ATOM 8561 C CA . VAL F 1 164 ? 36.618 -2.601 26.979 1.00 23.76 230 VAL F CA 1
ATOM 8562 C C . VAL F 1 164 ? 35.517 -1.594 26.626 1.00 24.66 230 VAL F C 1
ATOM 8563 O O . VAL F 1 164 ? 35.465 -0.526 27.268 1.00 23.88 230 VAL F O 1
ATOM 8567 N N . SER F 1 165 ? 34.657 -1.935 25.659 1.00 25.18 231 SER F N 1
ATOM 8568 C CA . SER F 1 165 ? 33.553 -1.022 25.265 1.00 25.88 231 SER F CA 1
ATOM 8569 C C . SER F 1 165 ? 32.299 -1.840 24.929 1.00 27.59 231 SER F C 1
ATOM 8570 O O . SER F 1 165 ? 32.364 -3.091 24.958 1.00 27.65 231 SER F O 1
ATOM 8573 N N . ASP F 1 166 ? 31.191 -1.148 24.652 1.00 29.11 232 ASP F N 1
ATOM 8574 C CA . ASP F 1 166 ? 29.886 -1.798 24.348 1.00 30.88 232 ASP F CA 1
ATOM 8575 C C . ASP F 1 166 ? 29.793 -2.212 22.876 1.00 33.10 232 ASP F C 1
ATOM 8576 O O . ASP F 1 166 ? 28.867 -2.983 22.551 1.00 33.73 232 ASP F O 1
ATOM 8581 N N . CYS F 1 167 ? 30.664 -1.676 22.020 1.00 32.32 233 CYS F N 1
ATOM 8582 C CA . CYS F 1 167 ? 30.641 -2.019 20.573 1.00 34.91 233 CYS F CA 1
ATOM 8583 C C . CYS F 1 167 ? 32.003 -1.681 19.960 1.00 35.06 233 CYS F C 1
ATOM 8584 O O . CYS F 1 167 ? 32.794 -0.973 20.621 1.00 33.29 233 CYS F O 1
ATOM 8587 N N . CYS F 1 168 ? 32.259 -2.165 18.744 1.00 35.57 234 CYS F N 1
ATOM 8588 C CA . CYS F 1 168 ? 33.558 -1.898 18.078 1.00 36.13 234 CYS F CA 1
ATOM 8589 C C . CYS F 1 168 ? 33.718 -0.396 17.842 1.00 34.45 234 CYS F C 1
ATOM 8590 O O . CYS F 1 168 ? 32.832 0.246 17.283 1.00 34.70 234 CYS F O 1
ATOM 8593 N N . PRO F 1 169 ? 34.831 0.225 18.292 1.00 33.11 235 PRO F N 1
ATOM 8594 C CA . PRO F 1 169 ? 35.058 1.650 18.046 1.00 33.24 235 PRO F CA 1
ATOM 8595 C C . PRO F 1 169 ? 35.418 1.906 16.573 1.00 34.88 235 PRO F C 1
ATOM 8596 O O . PRO F 1 169 ? 35.547 0.947 15.825 1.00 35.02 235 PRO F O 1
ATOM 8600 N N . GLU F 1 170 ? 35.579 3.178 16.193 1.00 36.33 236 GLU F N 1
ATOM 8601 C CA . GLU F 1 170 ? 35.919 3.545 14.790 1.00 38.57 236 GLU F CA 1
ATOM 8602 C C . GLU F 1 170 ? 37.262 2.907 14.397 1.00 36.77 236 GLU F C 1
ATOM 8603 O O . GLU F 1 170 ? 38.086 2.623 15.290 1.00 32.37 236 GLU F O 1
ATOM 8609 N N . ASP F 1 171 ? 37.470 2.706 13.092 1.00 37.84 237 ASP F N 1
ATOM 8610 C CA . ASP F 1 171 ? 38.680 2.019 12.565 1.00 38.32 237 ASP F CA 1
ATOM 8611 C C . ASP F 1 171 ? 39.963 2.694 13.070 1.00 35.76 237 ASP F C 1
ATOM 8612 O O . ASP F 1 171 ? 40.959 1.988 13.252 1.00 34.10 237 ASP F O 1
ATOM 8617 N N . GLU F 1 172 ? 39.945 4.012 13.265 1.00 36.45 238 GLU F N 1
ATOM 8618 C CA . GLU F 1 172 ? 41.133 4.738 13.787 1.00 36.69 238 GLU F CA 1
ATOM 8619 C C . GLU F 1 172 ? 41.649 4.046 15.064 1.00 32.63 238 GLU F C 1
ATOM 8620 O O . GLU F 1 172 ? 42.885 3.853 15.190 1.00 31.60 238 GLU F O 1
ATOM 8626 N N . TYR F 1 173 ? 40.737 3.671 15.970 1.00 30.23 239 TYR F N 1
ATOM 8627 C CA . TYR F 1 173 ? 41.088 3.037 17.274 1.00 28.36 239 TYR F CA 1
ATOM 8628 C C . TYR F 1 173 ? 41.428 1.553 17.081 1.00 28.05 239 TYR F C 1
ATOM 8629 O O . TYR F 1 173 ? 42.333 1.055 17.786 1.00 27.20 239 TYR F O 1
ATOM 8638 N N . VAL F 1 174 ? 40.724 0.863 16.181 1.00 29.34 240 VAL F N 1
ATOM 8639 C CA . VAL F 1 174 ? 41.043 -0.568 15.902 1.00 30.37 240 VAL F CA 1
ATOM 8640 C C . VAL F 1 174 ? 42.486 -0.629 15.383 1.00 31.53 240 VAL F C 1
ATOM 8641 O O . VAL F 1 174 ? 43.248 -1.488 15.866 1.00 30.53 240 VAL F O 1
ATOM 8645 N N . LYS F 1 175 ? 42.836 0.276 14.460 1.00 34.21 241 LYS F N 1
ATOM 8646 C CA . LYS F 1 175 ? 44.201 0.364 13.863 1.00 36.87 241 LYS F CA 1
ATOM 8647 C C . LYS F 1 175 ? 45.244 0.672 14.939 1.00 33.46 241 LYS F C 1
ATOM 8648 O O . LYS F 1 175 ? 46.288 -0.017 14.968 1.00 32.29 241 LYS F O 1
ATOM 8654 N N . TYR F 1 176 ? 44.998 1.704 15.755 1.00 31.61 242 TYR F N 1
ATOM 8655 C CA . TYR F 1 176 ? 45.986 2.088 16.800 1.00 31.06 242 TYR F CA 1
ATOM 8656 C C . TYR F 1 176 ? 46.184 0.920 17.770 1.00 28.26 242 TYR F C 1
ATOM 8657 O O . TYR F 1 176 ? 47.334 0.612 18.124 1.00 27.21 242 TYR F O 1
ATOM 8666 N N . ALA F 1 177 ? 45.088 0.276 18.169 1.00 27.34 243 ALA F N 1
ATOM 8667 C CA . ALA F 1 177 ? 45.181 -0.848 19.127 1.00 27.05 243 ALA F CA 1
ATOM 8668 C C . ALA F 1 177 ? 45.983 -1.994 18.500 1.00 28.17 243 ALA F C 1
ATOM 8669 O O . ALA F 1 177 ? 46.806 -2.617 19.200 1.00 27.23 243 ALA F O 1
ATOM 8671 N N . GLN F 1 178 ? 45.775 -2.235 17.208 1.00 29.16 244 GLN F N 1
ATOM 8672 C CA A GLN F 1 178 ? 46.474 -3.351 16.518 0.50 30.61 244 GLN F CA 1
ATOM 8673 C CA B GLN F 1 178 ? 46.465 -3.335 16.485 0.50 31.11 244 GLN F CA 1
ATOM 8674 C C . GLN F 1 178 ? 47.978 -3.055 16.473 1.00 30.34 244 GLN F C 1
ATOM 8675 O O . GLN F 1 178 ? 48.750 -3.950 16.841 1.00 29.82 244 GLN F O 1
ATOM 8686 N N A THR F 1 179 ? 48.355 -1.826 16.117 0.50 30.07 245 THR F N 1
ATOM 8687 N N B THR F 1 179 ? 48.383 -1.838 16.085 0.50 29.97 245 THR F N 1
ATOM 8688 C CA A THR F 1 179 ? 49.792 -1.466 15.978 0.50 31.32 245 THR F CA 1
ATOM 8689 C CA B THR F 1 179 ? 49.835 -1.504 15.974 0.50 30.88 245 THR F CA 1
ATOM 8690 C C A THR F 1 179 ? 50.484 -1.434 17.348 0.50 29.63 245 THR F C 1
ATOM 8691 C C B THR F 1 179 ? 50.499 -1.436 17.359 0.50 29.38 245 THR F C 1
ATOM 8692 O O A THR F 1 179 ? 51.657 -1.837 17.416 0.50 29.76 245 THR F O 1
ATOM 8693 O O B THR F 1 179 ? 51.677 -1.820 17.448 0.50 29.50 245 THR F O 1
ATOM 8700 N N . GLN F 1 180 ? 49.773 -1.003 18.394 1.00 28.25 246 GLN F N 1
ATOM 8701 C CA . GLN F 1 180 ? 50.362 -0.881 19.762 1.00 28.50 246 GLN F CA 1
ATOM 8702 C C . GLN F 1 180 ? 50.148 -2.154 20.596 1.00 28.78 246 GLN F C 1
ATOM 8703 O O . GLN F 1 180 ? 50.614 -2.178 21.745 1.00 28.83 246 GLN F O 1
ATOM 8709 N N . ARG F 1 181 ? 49.485 -3.167 20.034 1.00 29.31 247 ARG F N 1
ATOM 8710 C CA . ARG F 1 181 ? 49.174 -4.439 20.751 1.00 31.15 247 ARG F CA 1
ATOM 8711 C C . ARG F 1 181 ? 48.312 -4.149 21.989 1.00 29.15 247 ARG F C 1
ATOM 8712 O O . ARG F 1 181 ? 48.582 -4.729 23.060 1.00 29.99 247 ARG F O 1
ATOM 8720 N N . ILE F 1 182 ? 47.323 -3.268 21.835 1.00 28.61 248 ILE F N 1
ATOM 8721 C CA . ILE F 1 182 ? 46.325 -3.003 22.911 1.00 27.46 248 ILE F CA 1
ATOM 8722 C C . ILE F 1 182 ? 45.135 -3.915 22.607 1.00 28.48 248 ILE F C 1
ATOM 8723 O O . ILE F 1 182 ? 44.648 -3.873 21.463 1.00 28.89 248 ILE F O 1
ATOM 8728 N N . LYS F 1 183 ? 44.727 -4.745 23.566 1.00 28.82 249 LYS F N 1
ATOM 8729 C CA . LYS F 1 183 ? 43.579 -5.648 23.309 1.00 31.28 249 LYS F CA 1
ATOM 8730 C C . LYS F 1 183 ? 42.278 -4.839 23.375 1.00 29.60 249 LYS F C 1
ATOM 8731 O O . LYS F 1 183 ? 42.133 -4.025 24.305 1.00 25.67 249 LYS F O 1
ATOM 8737 N N . LEU F 1 184 ? 41.403 -5.018 22.381 1.00 29.42 250 LEU F N 1
ATOM 8738 C CA . LEU F 1 184 ? 40.067 -4.366 22.392 1.00 29.23 250 LEU F CA 1
ATOM 8739 C C . LEU F 1 184 ? 39.044 -5.459 22.675 1.00 30.07 250 LEU F C 1
ATOM 8740 O O . LEU F 1 184 ? 39.082 -6.507 22.033 1.00 31.19 250 LEU F O 1
ATOM 8753 N N . TYR F 1 186 ? 34.874 -6.070 23.057 1.00 29.86 252 TYR F N 1
ATOM 8754 C CA . TYR F 1 186 ? 33.577 -5.463 22.818 1.00 31.52 252 TYR F CA 1
ATOM 8755 C C . TYR F 1 186 ? 32.581 -6.528 22.362 1.00 34.15 252 TYR F C 1
ATOM 8756 O O . TYR F 1 186 ? 31.392 -6.249 22.340 1.00 35.83 252 TYR F O 1
#